Protein AF-A0A1A2RU12-F1 (afdb_monomer)

Nearest PDB structures (foldseek):
  1nlf-assembly1_A  TM=6.425E-01  e=1.674E-07  Escherichia coli
  8br2-assembly1_A  TM=5.115E-01  e=2.760E-08  Homo sapiens
  8ir1-assembly1_T  TM=3.524E-01  e=1.590E+00  Homo sapiens
  8ir3-assembly1_T  TM=3.524E-01  e=1.590E+00  Homo sapiens
  8i9r-assembly1_Cy  TM=1.983E-01  e=1.590E+00  Thermochaetoides thermophila DSM 1495

Secondary structure (DSSP, 8-state):
-PPPPHHHHTT--TT-EEEEEEEETTS--EEEEEEGGGHHHHHHHS-TTEEEEEESS-B-TT--TT--GGGB-B--EEEEEEEBSTTSB--HHHHHHHHHHHHHHHSS--SEEEE-SSEEEEEEEBSS-B-SSSS-HHHHHHHHHHHHHHHHHHHHHTT--------TT-EEEPTTSEE-SSS-EE-EEPP--PPPPB-HHHHHHHHHHTT----TTTTS-----SS-TTSSPPPPSS--HHHHHHHHHTTT---SSHHHHHHHHHHHHHHHHHTT-S-HHHHHHHHHHHHHHHHHHHHHSSSP-PPPTTHHHHHHHHHHHHHHHS-HHHHHHHTTT---------------PPPPPPHHHHTT-------GGGSPPP-PPPEEETTTEETTSEEEEEE-SSSSHHHHHHHHHHHHHT---BTTTTBPP-----EEEEESSS-IIIIIHHHHHHTT--GGGEEE--SSTTS-S---BTTTHHHHHT-SS--SEEEEETTTTTBPTT--TTSTTHHHHHHHHHHHHHHHH-PEEEEEEEPPS---SSHHHHS-TTHHHHHH-SEEEEEEE-TTS-EEEEEEEESSSPPPPPEEEEEEEEE-SPP-SS---EEEEEEEEEE-SS-HHHHHHHHHHHHHHHHHHSPPPPHHHHHHHHHHHTTSSEEHHHHHHHHHHTT--HHHHHHHHHHTTPEEEE-TTT--EEEE-TT------------------------------------------------------------PPP-PPP---------------PPPPPP-------S---------------------------------------------

Foldseek 3Di:
DDQPFVCVLLVADQQFWKKKWKAADVGDIWIAIDGPVCPVVVVVVDDQRIFIWIFSFTFDRPDPTLDFLQGGFFDSWQKFWQFCDVQAQPDVVLVVVLQVVLCVLLVKHFQWWKDQQGTIMGTATADAGGDDPVHHSLNSQLLLQLSLLSSQLSSCVSPGGGDSQSGNSGIGGGAPGWDPDPNIGHIHIDDDDHIDHDHSVSSQVSSVLLQSHGDPCSSPDLPAFPAALVRADDADPDAAPLLLVLLVVLLPDDDPDLLVVLLLSLLLLLLCRRVNRDHPVVSVVSLVSSVVSSQVCLCPPPPRDGHRNSNSSSSNVSSNRSSRSDDPVRSCVSSVVDDDDDDDDDDDDDDDDDDDDDPVVVVPDDDDDDDPVRDDDDDDWAAQAPLAFTWLFEEEEEEAPPLCPLLVVLLSQQCQQCQPADVQRRHDRDHGFAEEEFEDPDWVPPANVLSNVVSNHDCVRYHYDADDPRNHHTAAPPVCCVVLVPDPGQHQAYEYVQQVVNYDPPQQLLDLVSVCVSCVVVSVSSNSSRHGYYHYDYFDPDQDLFPCCSCPSVVSVLVPGQWYWYWDAFPVRWTWIFTPDHHPDDTDAIWTKDWDWDQQAPDDPVGHRTHIHIDTPGGPNHHPRVRSNVRSVVVVVVCVVPDDDDPLLVVVVVQCVVVVKAFDPVSCVVCVVVVHHPVNNVVSCVVQVWDWDADPPVRGIIIHGPPSPDDDDDDDDDDDDDDDDDDDDDDDDDYDDDDDDDDDDDDDDDDDDDDDDDDDDDDDDDDDDDDDDDDDDDDDDDDDDDDDDDDDDDDDDDDDDDDDDDDDDDDDDDDDDDDDDDDDDDDDDDDDDDDDDDDDDDDDDDDD

Mean predicted aligned error: 22.62 Å

Radius of gyration: 39.53 Å; Cα contacts (8 Å, |Δi|>4): 1267; chains: 1; bounding box: 133×93×98 Å

pLDDT: mean 74.57, std 24.67, range [22.75, 97.94]

Sequence (848 aa):
MSAPPLTEVLGYAPGEHISLNHQPNGGEFSSQIAPVADIGRRLAELPRNVNVWFGVNPIRANVTGRGGARDITRLAALYAEFDLKPGGCPNLTTVHAIIGALSELVGTAPSALIHSGHGIHAYWPIEDGHISDAFTITDAQALLRRFGRLVAAVAARHNANVDNVFDLARVLRVPGTVNHKNDPAPVQQLDIQPGAPLTVAEADERLNEAGIYQTDSDARDTTTIVAAPDSWPTPPEHTCSYTATMADGWATDTPRERHPWFLSSAIRLECARRYGCITPGDYQAARQRLEQRFHHLLKNGEPQRQAGACEIDDMWKEAINRAACKTSDAFKAELGAHEHHSAASTIDAPGQQPTPRTVAEQAGARPRIWQAGSLKSAAAPRWLAQKRIPQGQVSVLVGDEGIGKSLFWVWIIAHVTTGRPLPEFGIPARKPGVVLIVITEDAWETDVLPRLDAAGADLDNVRVLCEDADGSGAPIFPRDFDLIRGSEEPLSVIVVDAWLDTVAAGLEVRDTQQARQALHPWKEIAATTDAAVLLVAHTNRVASGSARDRIGATAALRQKARMLLLAQLDEDDKLTVGPEKANGVRTVTAAAFTTTGVQYFKPTDDHDGTVPVLTYTGDTGRTAKQIHEDVHAAQRQRSKAAEPDDEVSMWLRDAITATERCWAAPAYDEAEMRGWSTDKVKRAKKKLGVIARKDEVEGRWYWTLPGQGGAKGADSALYIAHPRSLAPFQVAENGGAGARTPSDLQGSGQVFGPTPSDLQGGESTPARMEEKIPSDLEGGEGSGEKISIEPAPPCRSANRLRPDGQLDMTAPEGDSKQCASGGCNAELPWRGDNESRFCPACLWAGAA

Structure (mmCIF, N/CA/C/O backbone):
data_AF-A0A1A2RU12-F1
#
_entry.id   AF-A0A1A2RU12-F1
#
loop_
_atom_site.group_PDB
_atom_site.id
_atom_site.type_symbol
_atom_site.label_atom_id
_atom_site.label_alt_id
_atom_site.label_comp_id
_atom_site.label_asym_id
_atom_site.label_entity_id
_atom_site.label_seq_id
_atom_site.pdbx_PDB_ins_code
_atom_site.Cartn_x
_atom_site.Cartn_y
_atom_site.Cartn_z
_atom_site.occupancy
_atom_site.B_iso_or_equiv
_atom_site.auth_seq_id
_atom_site.auth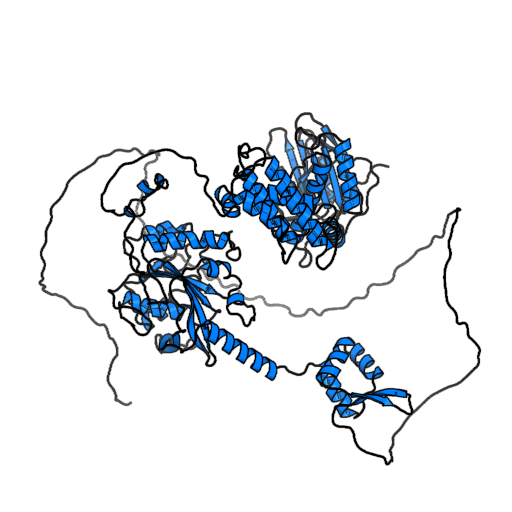_comp_id
_atom_site.auth_asym_id
_atom_site.auth_atom_id
_atom_site.pdbx_PDB_model_num
ATOM 1 N N . MET A 1 1 ? 39.653 -7.708 -34.169 1.00 43.78 1 MET A N 1
ATOM 2 C CA . MET A 1 1 ? 38.931 -8.987 -34.396 1.00 43.78 1 MET A CA 1
ATOM 3 C C . MET A 1 1 ? 37.449 -8.648 -34.475 1.00 43.78 1 MET A C 1
ATOM 5 O O . MET A 1 1 ? 37.111 -7.541 -34.085 1.00 43.78 1 MET A O 1
ATOM 9 N N . SER A 1 2 ? 36.571 -9.499 -35.009 1.00 57.72 2 SER A N 1
ATOM 10 C CA . SER A 1 2 ? 35.127 -9.232 -34.890 1.00 57.72 2 SER A CA 1
ATOM 11 C C . SER A 1 2 ? 34.713 -9.318 -33.421 1.00 57.72 2 SER A C 1
ATOM 13 O O . SER A 1 2 ? 35.163 -10.236 -32.734 1.00 57.72 2 SER A O 1
ATOM 15 N N . ALA A 1 3 ? 33.862 -8.403 -32.953 1.00 66.31 3 ALA A N 1
ATOM 16 C CA . ALA A 1 3 ? 33.272 -8.506 -31.622 1.00 66.31 3 ALA A CA 1
ATOM 17 C C . ALA A 1 3 ? 32.503 -9.842 -31.474 1.00 66.31 3 ALA A C 1
ATOM 19 O O . ALA A 1 3 ? 31.899 -10.294 -32.456 1.00 66.31 3 ALA A O 1
ATOM 20 N N . PRO A 1 4 ? 32.525 -10.485 -30.291 1.00 79.62 4 PRO A N 1
ATOM 21 C CA . PRO A 1 4 ? 31.789 -11.726 -30.056 1.00 79.62 4 PRO A CA 1
ATOM 22 C C . PRO A 1 4 ? 30.273 -11.502 -30.210 1.00 79.62 4 PRO A C 1
ATOM 24 O O . PRO A 1 4 ? 29.791 -10.404 -29.908 1.00 79.62 4 PRO A O 1
ATOM 27 N N . PRO A 1 5 ? 29.499 -12.504 -30.673 1.00 86.94 5 PRO A N 1
ATOM 28 C CA . PRO A 1 5 ? 28.052 -12.388 -30.821 1.00 86.94 5 PRO A CA 1
ATOM 29 C C . PRO A 1 5 ? 27.372 -11.920 -29.531 1.00 86.94 5 PRO A C 1
ATOM 31 O O . PRO A 1 5 ? 27.697 -12.390 -28.445 1.00 86.94 5 PRO A O 1
ATOM 34 N N . LEU A 1 6 ? 26.368 -11.047 -29.643 1.00 91.06 6 LEU A N 1
ATOM 35 C CA . LEU A 1 6 ? 25.652 -10.501 -28.482 1.00 91.06 6 LEU A CA 1
ATOM 36 C C . LEU A 1 6 ? 25.091 -11.582 -27.530 1.00 91.06 6 LEU A C 1
ATOM 38 O O . LEU A 1 6 ? 25.038 -11.360 -26.328 1.00 91.06 6 LEU A O 1
ATOM 42 N N . THR A 1 7 ? 24.727 -12.765 -28.033 1.00 91.25 7 THR A N 1
ATOM 43 C CA . THR A 1 7 ? 24.299 -13.906 -27.199 1.00 91.25 7 THR A CA 1
ATOM 44 C C . THR A 1 7 ? 25.418 -14.481 -26.324 1.00 91.25 7 THR A C 1
ATOM 46 O O . THR A 1 7 ? 25.148 -14.948 -25.225 1.00 91.25 7 THR A O 1
ATOM 49 N N . GLU A 1 8 ? 26.667 -14.440 -26.792 1.00 91.19 8 GLU A N 1
ATOM 50 C CA . GLU A 1 8 ? 27.853 -14.828 -26.018 1.00 91.19 8 GLU A CA 1
ATOM 51 C C . GLU A 1 8 ? 28.171 -13.755 -24.966 1.00 91.19 8 GLU A C 1
ATOM 53 O O . GLU A 1 8 ? 28.398 -14.079 -23.805 1.00 91.19 8 GLU A O 1
ATOM 58 N N . VAL A 1 9 ? 28.069 -12.470 -25.336 1.00 92.94 9 VAL A N 1
ATOM 59 C CA . VAL A 1 9 ? 28.269 -11.332 -24.416 1.00 92.94 9 VAL A CA 1
ATOM 60 C C . VAL A 1 9 ? 27.251 -11.312 -23.269 1.00 92.94 9 VAL A C 1
ATOM 62 O O . VAL A 1 9 ? 27.603 -10.969 -22.147 1.00 92.94 9 VAL A O 1
ATOM 65 N N . LEU A 1 10 ? 25.997 -11.697 -23.525 1.00 94.75 10 LEU A N 1
ATOM 66 C CA . LEU A 1 10 ? 24.943 -11.812 -22.503 1.00 94.75 10 LEU A CA 1
ATOM 67 C C . LEU A 1 10 ? 25.011 -13.133 -21.701 1.00 94.75 10 LEU A C 1
ATOM 69 O O . LEU A 1 10 ? 24.110 -13.438 -20.913 1.00 94.75 10 LEU A O 1
ATOM 73 N N . GLY A 1 11 ? 26.059 -13.938 -21.915 1.00 94.12 11 GLY A N 1
ATOM 74 C CA . GLY A 1 11 ? 26.273 -15.207 -21.224 1.00 94.12 11 GLY A CA 1
ATOM 75 C C . GLY A 1 11 ? 25.121 -16.192 -21.416 1.00 94.12 11 GLY A C 1
ATOM 76 O O . GLY A 1 11 ? 24.730 -16.860 -20.463 1.00 94.12 11 GLY A O 1
ATOM 77 N N . TYR A 1 12 ? 24.490 -16.232 -22.594 1.00 95.38 12 TYR A N 1
ATOM 78 C CA . TYR A 1 12 ? 23.366 -17.137 -22.844 1.00 95.38 12 TYR A CA 1
ATOM 79 C C . TYR A 1 12 ? 23.834 -18.593 -22.969 1.00 95.38 12 TYR A C 1
ATOM 81 O O . TYR A 1 12 ? 24.668 -18.921 -23.817 1.00 95.38 12 TYR A O 1
ATOM 89 N N . ALA A 1 13 ? 23.234 -19.497 -22.196 1.00 91.69 13 ALA A N 1
ATOM 90 C CA . ALA A 1 13 ? 23.455 -20.929 -22.367 1.00 91.69 13 ALA A CA 1
ATOM 91 C C . ALA A 1 13 ? 22.707 -21.445 -23.619 1.00 91.69 13 ALA A C 1
ATOM 93 O O . ALA A 1 13 ? 21.573 -21.030 -23.862 1.00 91.69 13 ALA A O 1
ATOM 94 N N . PRO A 1 14 ? 23.248 -22.406 -24.399 1.00 87.38 14 PRO A N 1
ATOM 95 C CA . PRO A 1 14 ? 22.614 -22.871 -25.643 1.00 87.38 14 PRO A CA 1
ATOM 96 C C . PRO A 1 14 ? 21.178 -23.411 -25.500 1.00 87.38 14 PRO A C 1
ATOM 98 O O . PRO A 1 14 ? 20.418 -23.379 -26.469 1.00 87.38 14 PRO A O 1
ATOM 101 N N . GLY A 1 15 ? 20.823 -23.912 -24.308 1.00 89.38 15 GLY A N 1
ATOM 102 C CA . GLY A 1 15 ? 19.489 -24.413 -23.958 1.00 89.38 15 GLY A CA 1
ATOM 103 C C . GLY A 1 15 ? 18.553 -23.388 -23.300 1.00 89.38 15 GLY A C 1
ATOM 104 O O . GLY A 1 15 ? 17.371 -23.687 -23.118 1.00 89.38 15 GLY A O 1
ATOM 105 N N . GLU A 1 16 ? 19.029 -22.185 -22.959 1.00 95.69 16 GLU A N 1
ATOM 106 C CA . GLU A 1 16 ? 18.125 -21.079 -22.623 1.00 95.69 16 GLU A CA 1
ATOM 107 C C . GLU A 1 16 ? 17.286 -20.714 -23.851 1.00 95.69 16 GLU A C 1
ATOM 109 O O . GLU A 1 16 ? 17.688 -20.937 -24.995 1.00 95.69 16 GLU A O 1
ATOM 114 N N . HIS A 1 17 ? 16.090 -20.180 -23.617 1.00 96.56 17 HIS A N 1
ATOM 115 C CA . HIS A 1 17 ? 15.189 -19.737 -24.675 1.00 96.56 17 HIS A CA 1
ATOM 116 C C . HIS A 1 17 ? 14.977 -18.227 -24.572 1.00 96.56 17 HIS A C 1
ATOM 118 O O . HIS A 1 17 ? 14.997 -17.667 -23.479 1.00 96.56 17 HIS A O 1
ATOM 124 N N . ILE A 1 18 ? 14.749 -17.572 -25.707 1.00 95.50 18 ILE A N 1
ATOM 125 C CA . ILE A 1 18 ? 14.409 -16.145 -25.800 1.00 95.50 18 ILE A CA 1
ATOM 126 C C . ILE A 1 18 ? 13.231 -15.955 -26.758 1.00 95.50 18 ILE A C 1
ATOM 128 O O . ILE A 1 18 ? 12.984 -16.798 -27.624 1.00 95.50 18 ILE A O 1
ATOM 132 N N . SER A 1 19 ? 12.510 -14.836 -26.641 1.00 95.12 19 SER A N 1
ATOM 133 C CA . SER A 1 19 ? 11.547 -14.449 -27.676 1.00 95.12 19 SER A CA 1
ATOM 134 C C . SER A 1 19 ? 12.282 -13.826 -28.867 1.00 95.12 19 SER A C 1
ATOM 136 O O . SER A 1 19 ? 12.994 -12.833 -28.726 1.00 95.12 19 SER A O 1
ATOM 138 N N . LEU A 1 20 ? 12.107 -14.401 -30.054 1.00 94.69 20 LEU A N 1
ATOM 139 C CA . LEU A 1 20 ? 12.488 -13.811 -31.333 1.00 94.69 20 LEU A CA 1
ATOM 140 C C . LEU A 1 20 ? 11.232 -13.204 -31.965 1.00 94.69 20 LEU A C 1
ATOM 142 O O . LEU A 1 20 ? 10.210 -13.871 -32.120 1.00 94.69 20 LEU A O 1
ATOM 146 N N . ASN A 1 21 ? 11.294 -11.919 -32.296 1.00 95.00 21 ASN A N 1
ATOM 147 C CA . ASN A 1 21 ? 10.135 -11.116 -32.665 1.00 95.00 21 ASN A CA 1
ATOM 148 C C . ASN A 1 21 ? 10.399 -10.405 -33.994 1.00 95.00 21 ASN A C 1
ATOM 150 O O . ASN A 1 21 ? 11.507 -9.916 -34.224 1.00 95.00 21 ASN A O 1
ATOM 154 N N . HIS A 1 22 ? 9.396 -10.314 -34.864 1.00 94.31 22 HIS A N 1
ATOM 155 C CA . HIS A 1 22 ? 9.536 -9.646 -36.154 1.00 94.31 22 HIS A CA 1
ATOM 156 C C . HIS A 1 22 ? 8.240 -8.984 -36.634 1.00 94.31 22 HIS A C 1
ATOM 158 O O . HIS A 1 22 ? 7.144 -9.377 -36.247 1.00 94.31 22 HIS A O 1
ATOM 164 N N . GLN A 1 23 ? 8.371 -7.967 -37.488 1.00 93.94 23 GLN A N 1
ATOM 165 C CA . GLN A 1 23 ? 7.237 -7.218 -38.035 1.00 93.94 23 GLN A CA 1
ATOM 166 C C . GLN A 1 23 ? 7.549 -6.709 -39.457 1.00 93.94 23 GLN A C 1
ATOM 168 O O . GLN A 1 23 ? 8.464 -5.889 -39.617 1.00 93.94 23 GLN A O 1
ATOM 173 N N . PRO A 1 24 ? 6.820 -7.151 -40.500 1.00 89.75 24 PRO A N 1
ATOM 174 C CA . PRO A 1 24 ? 6.873 -6.537 -41.830 1.00 89.75 24 PRO A CA 1
ATOM 175 C C . PRO A 1 24 ? 6.483 -5.055 -41.774 1.00 89.75 24 PRO A C 1
ATOM 177 O O . PRO A 1 24 ? 5.712 -4.653 -40.904 1.00 89.75 24 PRO A O 1
ATOM 180 N N . ASN A 1 25 ? 6.970 -4.223 -42.698 1.00 82.25 25 ASN A N 1
ATOM 181 C CA . ASN A 1 25 ? 6.569 -2.811 -42.717 1.00 82.25 25 ASN A CA 1
ATOM 182 C C . ASN A 1 25 ? 5.043 -2.674 -42.926 1.00 82.25 25 ASN A C 1
ATOM 184 O O . ASN A 1 25 ? 4.513 -3.169 -43.919 1.00 82.25 25 ASN A O 1
ATOM 188 N N . GLY A 1 26 ? 4.345 -2.050 -41.971 1.00 73.31 26 GLY A N 1
ATOM 189 C CA . GLY A 1 26 ? 2.878 -1.964 -41.932 1.00 73.31 26 GLY A CA 1
ATOM 190 C C . GLY A 1 26 ? 2.135 -3.270 -41.597 1.00 73.31 26 GLY A C 1
ATOM 191 O O . GLY A 1 26 ? 0.910 -3.285 -41.659 1.00 73.31 26 GLY A O 1
ATOM 192 N N . GLY A 1 27 ? 2.843 -4.356 -41.265 1.00 83.38 27 GLY A N 1
ATOM 193 C CA . GLY A 1 27 ? 2.261 -5.663 -40.939 1.00 83.38 27 GLY A CA 1
ATOM 194 C C . GLY A 1 27 ? 2.075 -5.915 -39.439 1.00 83.38 27 GLY A C 1
ATOM 195 O O . GLY A 1 27 ? 2.482 -5.117 -38.591 1.00 83.38 27 GLY A O 1
ATOM 196 N N . GLU A 1 28 ? 1.483 -7.062 -39.108 1.00 87.50 28 GLU A N 1
ATOM 197 C CA . GLU A 1 28 ? 1.316 -7.520 -37.724 1.00 87.50 28 GLU A CA 1
ATOM 198 C C . GLU A 1 28 ? 2.657 -7.890 -37.068 1.00 87.50 28 GLU A C 1
ATOM 200 O O . GLU A 1 28 ? 3.601 -8.337 -37.727 1.00 87.50 28 GLU A O 1
ATOM 205 N N . PHE A 1 29 ? 2.741 -7.689 -35.751 1.00 90.44 29 PHE A N 1
ATOM 206 C CA . PHE A 1 29 ? 3.902 -8.048 -34.939 1.00 90.44 29 PHE A CA 1
ATOM 207 C C . PHE A 1 29 ? 3.813 -9.523 -34.533 1.00 90.44 29 PHE A C 1
ATOM 209 O O . PHE A 1 29 ? 2.857 -9.935 -33.878 1.00 90.44 29 PHE A O 1
ATOM 216 N N . SER A 1 30 ? 4.815 -10.313 -34.913 1.00 91.62 30 SER A N 1
ATOM 217 C CA . SER A 1 30 ? 4.882 -11.754 -34.674 1.00 91.62 30 SER A CA 1
ATOM 218 C C . SER A 1 30 ? 5.993 -12.102 -33.683 1.00 91.62 30 SER A C 1
ATOM 220 O O . SER A 1 30 ? 7.073 -11.506 -33.706 1.00 91.62 30 SER A O 1
ATOM 222 N N . SER A 1 31 ? 5.741 -13.097 -32.834 1.00 93.06 31 SER A N 1
ATOM 223 C CA . SER A 1 31 ? 6.642 -13.540 -31.768 1.00 93.06 31 SER A CA 1
ATOM 224 C C . SER A 1 31 ? 6.734 -15.059 -31.729 1.00 93.06 31 SER A C 1
ATOM 226 O O . SER A 1 31 ? 5.718 -15.750 -31.800 1.00 93.06 31 SER A O 1
ATOM 228 N N . GLN A 1 32 ? 7.946 -15.575 -31.551 1.00 91.81 32 GLN A N 1
ATOM 229 C CA . GLN A 1 32 ? 8.221 -16.994 -31.372 1.00 91.81 32 GLN A CA 1
ATOM 230 C C . GLN A 1 32 ? 9.257 -17.182 -30.262 1.00 91.81 32 GLN A C 1
ATOM 232 O O . GLN A 1 32 ? 10.298 -16.531 -30.271 1.00 91.81 32 GLN A O 1
ATOM 237 N N . ILE A 1 33 ? 9.004 -18.104 -29.334 1.00 94.88 33 ILE A N 1
ATOM 238 C CA . ILE A 1 33 ? 10.018 -18.546 -28.373 1.00 94.88 33 ILE A CA 1
ATOM 239 C C . ILE A 1 33 ? 10.941 -19.557 -29.063 1.00 94.88 33 ILE A C 1
ATOM 241 O O . ILE A 1 33 ? 10.471 -20.468 -29.749 1.00 94.88 33 ILE A O 1
ATOM 245 N N . ALA A 1 34 ? 12.252 -19.381 -28.915 1.00 91.69 34 ALA A N 1
ATOM 246 C CA . ALA A 1 34 ? 13.263 -20.219 -29.550 1.00 91.69 34 ALA A CA 1
ATOM 247 C C . ALA A 1 34 ? 14.463 -20.451 -28.616 1.00 91.69 34 ALA A C 1
ATOM 249 O O . ALA A 1 34 ? 14.840 -19.523 -27.895 1.00 91.69 34 ALA A O 1
ATOM 250 N N . PRO A 1 35 ? 15.089 -21.645 -28.637 1.00 94.62 35 PRO A N 1
ATOM 251 C CA . PRO A 1 35 ? 16.343 -21.877 -27.931 1.00 94.62 35 PRO A CA 1
ATOM 252 C C . PRO A 1 35 ? 17.456 -21.028 -28.551 1.00 94.62 35 PRO A C 1
ATOM 254 O O . PRO A 1 35 ? 17.495 -20.835 -29.769 1.00 94.62 35 PRO A O 1
ATOM 257 N N . VAL A 1 36 ? 18.387 -20.547 -27.728 1.00 93.25 36 VAL A N 1
ATOM 258 C CA . VAL A 1 36 ? 19.474 -19.647 -28.149 1.00 93.25 36 VAL A CA 1
ATOM 259 C C . VAL A 1 36 ? 20.316 -20.255 -29.278 1.00 93.25 36 VAL A C 1
ATOM 261 O O . VAL A 1 36 ? 20.666 -19.548 -30.224 1.00 93.25 36 VAL A O 1
ATOM 264 N N . ALA A 1 37 ? 20.554 -21.571 -29.244 1.00 92.12 37 ALA A N 1
ATOM 265 C CA . ALA A 1 37 ? 21.263 -22.300 -30.298 1.00 92.12 37 ALA A CA 1
ATOM 266 C C . ALA A 1 37 ? 20.629 -22.170 -31.704 1.00 92.12 37 ALA A C 1
ATOM 268 O O . ALA A 1 37 ? 21.348 -22.184 -32.702 1.00 92.12 37 ALA A O 1
ATOM 269 N N . ASP A 1 38 ? 19.305 -22.001 -31.805 1.00 91.50 38 ASP A N 1
ATOM 270 C CA . ASP A 1 38 ? 18.608 -21.877 -33.092 1.00 91.50 38 ASP A CA 1
ATOM 271 C C . ASP A 1 38 ? 18.614 -20.447 -33.659 1.00 91.50 38 ASP A C 1
ATOM 273 O O . ASP A 1 38 ? 18.272 -20.253 -34.828 1.00 91.50 38 ASP A O 1
ATOM 277 N N . ILE A 1 39 ? 18.932 -19.425 -32.858 1.00 89.06 39 ILE A N 1
ATOM 278 C CA . ILE A 1 39 ? 18.637 -18.023 -33.205 1.00 89.06 39 ILE A CA 1
ATOM 279 C C . ILE A 1 39 ? 19.328 -17.599 -34.504 1.00 89.06 39 ILE A C 1
ATOM 281 O O . ILE A 1 39 ? 18.679 -17.020 -35.374 1.00 89.06 39 ILE A O 1
ATOM 285 N N . GLY A 1 40 ? 20.599 -17.964 -34.700 1.00 87.38 40 GLY A N 1
ATOM 286 C CA . GLY A 1 40 ? 21.325 -17.679 -35.945 1.00 87.38 40 GLY A CA 1
ATOM 287 C C . GLY A 1 40 ? 20.683 -18.312 -37.187 1.00 87.38 40 GLY A C 1
ATOM 288 O O . GLY A 1 40 ? 20.650 -17.691 -38.249 1.00 87.38 40 GLY A O 1
ATOM 289 N N . ARG A 1 41 ? 20.102 -19.512 -37.049 1.00 90.75 41 ARG A N 1
ATOM 290 C CA . ARG A 1 41 ? 19.352 -20.180 -38.121 1.00 90.75 41 ARG A CA 1
ATOM 291 C C . ARG A 1 41 ? 18.022 -19.472 -38.384 1.00 90.75 41 ARG A C 1
ATOM 293 O O . ARG A 1 41 ? 17.733 -19.140 -39.529 1.00 90.75 41 ARG A O 1
ATOM 300 N N . ARG A 1 42 ? 17.231 -19.206 -37.341 1.00 89.75 42 ARG A N 1
ATOM 301 C CA . ARG A 1 42 ? 15.904 -18.573 -37.467 1.00 89.75 42 ARG A CA 1
ATOM 302 C C . ARG A 1 42 ? 16.000 -17.161 -38.051 1.00 89.75 42 ARG A C 1
ATOM 304 O O . ARG A 1 42 ? 15.175 -16.786 -38.873 1.00 89.75 42 ARG A O 1
ATOM 311 N N . LEU A 1 43 ? 17.051 -16.409 -37.715 1.00 90.31 43 LEU A N 1
ATOM 312 C CA . LEU A 1 43 ? 17.356 -15.112 -38.334 1.00 90.31 43 LEU A CA 1
ATOM 313 C C . LEU A 1 43 ? 17.640 -15.214 -39.843 1.00 90.31 43 LEU A C 1
ATOM 315 O O . LEU A 1 43 ? 17.281 -14.303 -40.583 1.00 90.31 43 LEU A O 1
ATOM 319 N N . ALA A 1 44 ? 18.249 -16.309 -40.309 1.00 89.56 44 ALA A N 1
ATOM 320 C CA . ALA A 1 44 ? 18.487 -16.557 -41.733 1.00 89.56 44 ALA A CA 1
ATOM 321 C C . ALA A 1 44 ? 17.229 -17.035 -42.490 1.00 89.56 44 ALA A C 1
ATOM 323 O O . ALA A 1 44 ? 17.159 -16.883 -43.709 1.00 89.56 44 ALA A O 1
ATOM 324 N N . GLU A 1 45 ? 16.238 -17.584 -41.779 1.00 91.06 45 GLU A N 1
ATOM 325 C CA . GLU A 1 45 ? 14.930 -17.987 -42.317 1.00 91.06 45 GLU A CA 1
ATOM 326 C C . GLU A 1 45 ? 13.929 -16.806 -42.413 1.00 91.06 45 GLU A C 1
ATOM 328 O O . GLU A 1 45 ? 12.919 -16.916 -43.109 1.00 91.06 45 GLU A O 1
ATOM 333 N N . LEU A 1 46 ? 14.202 -15.657 -41.771 1.00 89.31 46 LEU A N 1
ATOM 334 C CA . LEU A 1 46 ? 13.333 -14.468 -41.804 1.00 89.31 46 LEU A CA 1
ATOM 335 C C . LEU A 1 46 ? 13.458 -13.638 -43.108 1.00 89.31 46 LEU A C 1
ATOM 337 O O . LEU A 1 46 ? 14.558 -13.470 -43.645 1.00 89.31 46 LEU A O 1
ATOM 341 N N . PRO A 1 47 ? 12.363 -13.017 -43.607 1.00 86.25 47 PRO A N 1
ATOM 342 C CA . PRO A 1 47 ? 12.420 -12.137 -44.777 1.00 86.25 47 PRO A CA 1
ATOM 343 C C . PRO A 1 47 ? 13.196 -10.839 -44.498 1.00 86.25 47 PRO A C 1
ATOM 345 O O . PRO A 1 47 ? 12.984 -10.174 -43.489 1.00 86.25 47 PRO A O 1
ATOM 348 N N . ARG A 1 48 ? 14.052 -10.399 -45.431 1.00 80.94 48 ARG A N 1
ATOM 349 C CA . ARG A 1 48 ? 14.938 -9.224 -45.238 1.00 80.94 48 ARG A CA 1
ATOM 350 C C . ARG A 1 48 ? 14.216 -7.872 -45.076 1.00 80.94 48 ARG A C 1
ATOM 352 O O . ARG A 1 48 ? 14.839 -6.890 -44.675 1.00 80.94 48 ARG A O 1
ATOM 359 N N . ASN A 1 49 ? 12.927 -7.804 -45.401 1.00 87.25 49 ASN A N 1
ATOM 360 C CA . ASN A 1 49 ? 12.077 -6.611 -45.332 1.00 87.25 49 ASN A CA 1
ATOM 361 C C . ASN A 1 49 ? 11.226 -6.524 -44.046 1.00 87.25 49 ASN A C 1
ATOM 363 O O . ASN A 1 49 ? 10.240 -5.785 -44.017 1.00 87.25 49 ASN A O 1
ATOM 367 N N . VAL A 1 50 ? 11.581 -7.274 -42.996 1.00 92.69 50 VAL A N 1
ATOM 368 C CA . VAL A 1 50 ? 10.961 -7.162 -41.666 1.00 92.69 50 VAL A CA 1
ATOM 369 C C . VAL A 1 50 ? 11.888 -6.455 -40.679 1.00 92.69 50 VAL A C 1
ATOM 371 O O . VAL A 1 50 ? 13.110 -6.576 -40.738 1.00 92.69 50 VAL A O 1
ATOM 374 N N . ASN A 1 51 ? 11.292 -5.732 -39.736 1.00 93.94 51 ASN A N 1
ATOM 375 C CA . ASN A 1 51 ? 11.947 -5.343 -38.493 1.00 93.94 51 ASN A CA 1
ATOM 376 C C . ASN A 1 51 ? 12.141 -6.585 -37.612 1.00 93.94 51 ASN A C 1
ATOM 378 O O . ASN A 1 51 ? 11.240 -7.420 -37.565 1.00 93.94 51 ASN A O 1
ATOM 382 N N . VAL A 1 52 ? 13.263 -6.684 -36.890 1.00 95.12 52 VAL A N 1
ATOM 383 C CA . VAL A 1 52 ? 13.558 -7.809 -35.980 1.00 95.12 52 VAL A CA 1
ATOM 384 C C . VAL A 1 52 ? 13.985 -7.309 -34.594 1.00 95.12 52 VAL A C 1
ATOM 386 O O . VAL A 1 52 ? 14.733 -6.331 -34.480 1.00 95.12 52 VAL A O 1
ATOM 389 N N . TRP A 1 53 ? 13.538 -8.012 -33.550 1.00 95.75 53 TRP A N 1
ATOM 390 C CA . TRP A 1 53 ? 13.926 -7.820 -32.152 1.00 95.75 53 TRP A CA 1
ATOM 391 C C . TRP A 1 53 ? 14.090 -9.164 -31.421 1.00 95.75 53 TRP A C 1
ATOM 393 O O . TRP A 1 53 ? 13.438 -10.147 -31.772 1.00 95.75 53 TRP A O 1
ATOM 403 N N . PHE A 1 54 ? 14.886 -9.196 -30.355 1.00 94.81 54 PHE A N 1
ATOM 404 C CA . PHE A 1 54 ? 14.993 -10.326 -29.424 1.00 94.81 54 PHE A CA 1
ATOM 405 C C . PHE A 1 54 ? 14.701 -9.881 -27.986 1.00 94.81 54 PHE A C 1
ATOM 407 O O . PHE A 1 54 ? 14.979 -8.735 -27.637 1.00 94.81 54 PHE A O 1
ATOM 414 N N . GLY A 1 55 ? 14.150 -10.769 -27.157 1.00 95.00 55 GLY A N 1
ATOM 415 C CA . GLY A 1 55 ? 14.028 -10.558 -25.713 1.00 95.00 55 GLY A CA 1
ATOM 416 C C . GLY A 1 55 ? 15.399 -10.582 -25.036 1.00 95.00 55 GLY A C 1
ATOM 417 O O . GLY A 1 55 ? 16.161 -11.526 -25.242 1.00 95.00 55 GLY A O 1
ATOM 418 N N . VAL A 1 56 ? 15.713 -9.553 -24.242 1.00 95.62 56 VAL A N 1
ATOM 419 C CA . VAL A 1 56 ? 17.037 -9.394 -23.593 1.00 95.62 56 VAL A CA 1
ATOM 420 C C . VAL A 1 56 ? 17.248 -10.371 -22.433 1.00 95.62 56 VAL A C 1
ATOM 422 O O . VAL A 1 56 ? 18.376 -10.659 -22.052 1.00 95.62 56 VAL A O 1
ATOM 425 N N . ASN A 1 57 ? 16.156 -10.880 -21.868 1.00 97.31 57 ASN A N 1
ATOM 426 C CA . ASN A 1 57 ? 16.164 -11.782 -20.728 1.00 97.31 57 ASN A CA 1
ATOM 427 C C . ASN A 1 57 ? 15.638 -13.169 -21.149 1.00 97.31 57 ASN A C 1
ATOM 429 O O . ASN A 1 57 ? 14.583 -13.237 -21.793 1.00 97.31 57 ASN A O 1
ATOM 433 N N . PRO A 1 58 ? 16.337 -14.266 -20.798 1.00 97.00 58 PRO A N 1
ATOM 434 C CA . PRO A 1 58 ? 15.869 -15.632 -21.004 1.00 97.00 58 PRO A CA 1
ATOM 435 C C . PRO A 1 58 ? 14.479 -15.905 -20.418 1.00 97.00 58 PRO A C 1
ATOM 437 O O . PRO A 1 58 ? 14.103 -15.371 -19.372 1.00 97.00 58 PRO A O 1
ATOM 440 N N . ILE A 1 59 ? 13.711 -16.748 -21.106 1.00 95.81 59 ILE A N 1
ATOM 441 C CA . ILE A 1 59 ? 12.283 -16.989 -20.876 1.00 95.81 59 ILE A CA 1
ATOM 442 C C . ILE A 1 59 ? 11.962 -18.490 -20.900 1.00 95.81 59 ILE A C 1
ATOM 444 O O . ILE A 1 59 ? 12.668 -19.279 -21.529 1.00 95.81 59 ILE A O 1
ATOM 448 N N . ARG A 1 60 ? 10.880 -18.914 -20.233 1.00 94.56 60 ARG A N 1
ATOM 449 C CA . ARG A 1 60 ? 10.436 -20.321 -20.269 1.00 94.56 60 ARG A CA 1
ATOM 450 C C . ARG A 1 60 ? 10.044 -20.743 -21.694 1.00 94.56 60 ARG A C 1
ATOM 452 O O . ARG A 1 60 ? 9.352 -20.015 -22.398 1.00 94.56 60 ARG A O 1
ATOM 459 N N . ALA A 1 61 ? 10.430 -21.957 -22.090 1.00 92.00 61 ALA A N 1
ATOM 460 C CA . ALA A 1 61 ? 10.225 -22.476 -23.447 1.00 92.00 61 ALA A CA 1
ATOM 461 C C . ALA A 1 61 ? 8.744 -22.571 -23.875 1.00 92.00 61 ALA A C 1
ATOM 463 O O . ALA A 1 61 ? 8.412 -22.300 -25.026 1.00 92.00 61 ALA A O 1
ATOM 464 N N . ASN A 1 62 ? 7.846 -22.919 -22.946 1.00 87.62 62 ASN A N 1
ATOM 465 C CA . ASN A 1 62 ? 6.432 -23.220 -23.224 1.00 87.62 62 ASN A CA 1
ATOM 466 C C . ASN A 1 62 ? 5.518 -21.973 -23.212 1.00 87.62 62 ASN A C 1
ATOM 468 O O . ASN A 1 62 ? 4.352 -22.059 -22.828 1.00 87.62 62 ASN A O 1
ATOM 472 N N . VAL A 1 63 ? 6.048 -20.801 -23.569 1.00 88.31 63 VAL A N 1
ATOM 473 C CA . VAL A 1 63 ? 5.341 -19.512 -23.489 1.00 88.31 63 VAL A CA 1
ATOM 474 C C . VAL A 1 63 ? 4.767 -19.129 -24.855 1.00 88.31 63 VAL A C 1
ATOM 476 O O . VAL A 1 63 ? 5.404 -19.314 -25.889 1.00 88.31 63 VAL A O 1
ATOM 479 N N . THR A 1 64 ? 3.546 -18.593 -24.874 1.00 82.50 64 THR A N 1
ATOM 480 C CA . THR A 1 64 ? 2.869 -18.153 -26.101 1.00 82.50 64 THR A CA 1
ATOM 481 C C . THR A 1 64 ? 3.133 -16.672 -26.395 1.00 82.50 64 THR A C 1
ATOM 483 O O . THR A 1 64 ? 3.138 -15.822 -25.503 1.00 82.50 64 THR A O 1
ATOM 486 N N . GLY A 1 65 ? 3.349 -16.340 -27.672 1.00 86.25 65 GLY A N 1
ATOM 487 C CA . GLY A 1 65 ? 3.664 -14.974 -28.104 1.00 86.25 65 GLY A CA 1
ATOM 488 C C . GLY A 1 65 ? 5.044 -14.495 -27.628 1.00 86.25 65 GLY A C 1
ATOM 489 O O . GLY A 1 65 ? 6.016 -15.245 -27.666 1.00 86.25 65 GLY A O 1
ATOM 490 N N . ARG A 1 66 ? 5.142 -13.221 -27.218 1.00 84.50 66 ARG A N 1
ATOM 491 C CA . ARG A 1 66 ? 6.381 -12.605 -26.689 1.00 84.50 66 ARG A CA 1
ATOM 492 C C . ARG A 1 66 ? 6.705 -13.044 -25.254 1.00 84.50 66 ARG A C 1
ATOM 494 O O . ARG A 1 66 ? 7.875 -13.017 -24.877 1.00 84.50 66 ARG A O 1
ATOM 501 N N . GLY A 1 67 ? 5.679 -13.415 -24.482 1.00 84.75 67 GLY A N 1
ATOM 502 C CA . GLY A 1 67 ? 5.738 -13.563 -23.025 1.00 84.75 67 GLY A CA 1
ATOM 503 C C . GLY A 1 67 ? 5.835 -12.233 -22.262 1.00 84.75 67 GLY A C 1
ATOM 504 O O . GLY A 1 67 ? 5.999 -11.168 -22.860 1.00 84.75 67 GLY A O 1
ATOM 505 N N . GLY A 1 68 ? 5.698 -12.296 -20.935 1.00 85.44 68 GLY A N 1
ATOM 506 C CA . GLY A 1 68 ? 5.779 -11.151 -20.021 1.00 85.44 68 GLY A CA 1
ATOM 507 C C . GLY A 1 68 ? 6.762 -11.363 -18.863 1.00 85.44 68 GLY A C 1
ATOM 508 O O . GLY A 1 68 ? 7.416 -12.396 -18.763 1.00 85.44 68 GLY A O 1
ATOM 509 N N . ALA A 1 69 ? 6.857 -10.389 -17.951 1.00 85.75 69 ALA A N 1
ATOM 510 C CA . ALA A 1 69 ? 7.844 -10.392 -16.859 1.00 85.75 69 ALA A CA 1
ATOM 511 C C . ALA A 1 69 ? 7.807 -11.665 -15.985 1.00 85.75 69 ALA A C 1
ATOM 513 O O . ALA A 1 69 ? 8.852 -12.189 -15.615 1.00 85.75 69 ALA A O 1
ATOM 514 N N . ARG A 1 70 ? 6.610 -12.212 -15.719 1.00 84.94 70 ARG A N 1
ATOM 515 C CA . ARG A 1 70 ? 6.418 -13.462 -14.953 1.00 84.94 70 ARG A CA 1
ATOM 516 C C . ARG A 1 70 ? 7.038 -14.703 -15.612 1.00 84.94 70 ARG A C 1
ATOM 518 O O . ARG A 1 70 ? 7.217 -15.723 -14.950 1.00 84.94 70 ARG A O 1
ATOM 525 N N . ASP A 1 71 ? 7.279 -14.646 -16.922 1.00 91.56 71 ASP A N 1
ATOM 526 C CA . ASP A 1 71 ? 7.695 -15.775 -17.756 1.00 91.56 71 ASP A CA 1
ATOM 527 C C . ASP A 1 71 ? 9.231 -15.880 -17.878 1.00 91.56 71 ASP A C 1
ATOM 529 O O . ASP A 1 71 ? 9.745 -16.895 -18.356 1.00 91.56 71 ASP A O 1
ATOM 533 N N . ILE A 1 72 ? 9.948 -14.846 -17.420 1.00 95.50 72 ILE A N 1
ATOM 534 C CA . ILE A 1 72 ? 11.411 -14.725 -17.412 1.00 95.50 72 ILE A CA 1
ATOM 535 C C . ILE A 1 72 ? 12.055 -15.719 -16.432 1.00 95.50 72 ILE A C 1
ATOM 537 O O . ILE A 1 72 ? 11.527 -15.988 -15.352 1.00 95.50 72 ILE A O 1
ATOM 541 N N . THR A 1 73 ? 13.213 -16.262 -16.818 1.00 96.38 73 THR A N 1
ATOM 542 C CA . THR A 1 73 ? 14.009 -17.226 -16.033 1.00 96.38 73 THR A CA 1
ATOM 543 C C . THR A 1 73 ? 15.343 -16.670 -15.538 1.00 96.38 73 THR A C 1
ATOM 545 O O . THR A 1 73 ? 15.913 -17.226 -14.600 1.00 96.38 73 THR A O 1
ATOM 548 N N . ARG A 1 74 ? 15.848 -15.583 -16.134 1.00 96.62 74 ARG A N 1
ATOM 549 C CA . ARG A 1 74 ? 17.078 -14.893 -15.715 1.00 96.62 74 ARG A CA 1
ATOM 550 C C . ARG A 1 74 ? 17.044 -13.420 -16.123 1.00 96.62 74 ARG A C 1
ATOM 552 O O . ARG A 1 74 ? 16.655 -13.112 -17.246 1.00 96.62 74 ARG A O 1
ATOM 559 N N . LEU A 1 75 ? 17.493 -12.526 -15.242 1.00 97.75 75 LEU A N 1
ATOM 560 C CA . LEU A 1 75 ? 17.954 -11.192 -15.630 1.00 97.75 75 LEU A CA 1
ATOM 561 C C . LEU A 1 75 ? 19.363 -11.353 -16.213 1.00 97.75 75 LEU A C 1
ATOM 563 O O . LEU A 1 75 ? 20.288 -11.669 -15.473 1.00 97.75 75 LEU A O 1
ATOM 567 N N . ALA A 1 76 ? 19.521 -11.201 -17.528 1.00 97.62 76 ALA A N 1
ATOM 568 C CA . ALA A 1 76 ? 20.801 -11.442 -18.204 1.00 97.62 76 ALA A CA 1
ATOM 569 C C . ALA A 1 76 ? 21.635 -10.170 -18.414 1.00 97.62 76 ALA A C 1
ATOM 571 O O . ALA A 1 76 ? 22.843 -10.260 -18.622 1.00 97.62 76 ALA A O 1
ATOM 572 N N . ALA A 1 77 ? 21.016 -8.988 -18.354 1.00 97.44 77 ALA A N 1
ATOM 573 C CA . ALA A 1 77 ? 21.716 -7.707 -18.371 1.00 97.44 77 ALA A CA 1
ATOM 574 C C . ALA A 1 77 ? 20.870 -6.574 -17.780 1.00 97.44 77 ALA A C 1
ATOM 576 O O . ALA A 1 77 ? 19.642 -6.568 -17.894 1.00 97.44 77 ALA A O 1
ATOM 577 N N . LEU A 1 78 ? 21.553 -5.556 -17.262 1.00 97.12 78 LEU A N 1
ATOM 578 C CA . LEU A 1 78 ? 21.038 -4.190 -17.225 1.00 97.12 78 LEU A CA 1
ATOM 579 C C . LEU A 1 78 ? 21.270 -3.554 -18.603 1.00 97.12 78 LEU A C 1
ATOM 581 O O . LEU A 1 78 ? 22.325 -3.738 -19.212 1.00 97.12 78 LEU A O 1
ATOM 585 N N . TYR A 1 79 ? 20.293 -2.816 -19.124 1.00 95.94 79 TYR A N 1
ATOM 586 C CA . TYR A 1 79 ? 20.362 -2.250 -20.475 1.00 95.94 79 TYR A CA 1
ATOM 587 C C . TYR A 1 79 ? 19.704 -0.878 -20.568 1.00 95.94 79 TYR A C 1
ATOM 589 O O . TYR A 1 79 ? 18.817 -0.554 -19.785 1.00 95.94 79 TYR A O 1
ATOM 597 N N . ALA A 1 80 ? 20.132 -0.076 -21.543 1.00 94.44 80 ALA A N 1
ATOM 598 C CA . ALA A 1 80 ? 19.612 1.267 -21.789 1.00 94.44 80 ALA A CA 1
ATOM 599 C C . ALA A 1 80 ? 19.448 1.548 -23.291 1.00 94.44 80 ALA A C 1
ATOM 601 O O . ALA A 1 80 ? 20.320 1.192 -24.084 1.00 94.44 80 ALA A O 1
ATOM 602 N N . GLU A 1 81 ? 18.358 2.222 -23.673 1.00 92.75 81 GLU A N 1
ATOM 603 C CA . GLU A 1 81 ? 18.094 2.690 -25.042 1.00 92.75 81 GLU A CA 1
ATOM 604 C C . GLU A 1 81 ? 18.274 4.212 -25.144 1.00 92.75 81 GLU A C 1
ATOM 606 O O . GLU A 1 81 ? 17.587 4.987 -24.477 1.00 92.75 81 GLU A O 1
ATOM 611 N N . PHE A 1 82 ? 19.169 4.646 -26.029 1.00 93.12 82 PHE A N 1
ATOM 612 C CA . PHE A 1 82 ? 19.476 6.048 -26.298 1.00 93.12 82 PHE A CA 1
ATOM 613 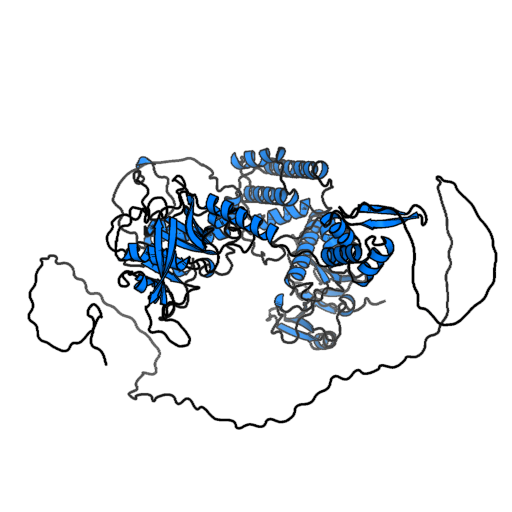C C . PHE A 1 82 ? 19.021 6.423 -27.714 1.00 93.12 82 PHE A C 1
ATOM 615 O O . PHE A 1 82 ? 19.797 6.381 -28.671 1.00 93.12 82 PHE A O 1
ATOM 622 N N . ASP A 1 83 ? 17.734 6.748 -27.839 1.00 90.06 83 ASP A N 1
ATOM 623 C CA . ASP A 1 83 ? 17.059 7.102 -29.096 1.00 90.06 83 ASP A CA 1
ATOM 624 C C . ASP A 1 83 ? 17.500 8.514 -29.561 1.00 90.06 83 ASP A C 1
ATOM 626 O O . ASP A 1 83 ? 17.346 9.504 -28.833 1.00 90.06 83 ASP A O 1
ATOM 630 N N . LEU A 1 84 ? 18.050 8.624 -30.777 1.00 90.19 84 LEU A N 1
ATOM 631 C CA . LEU A 1 84 ? 18.485 9.891 -31.378 1.00 90.19 84 LEU A CA 1
ATOM 632 C C . LEU A 1 84 ? 17.294 10.570 -32.062 1.00 90.19 84 LEU A C 1
ATOM 634 O O . LEU A 1 84 ? 16.975 10.302 -33.221 1.00 90.19 84 LEU A O 1
ATOM 638 N N . LYS A 1 85 ? 16.611 11.443 -31.320 1.00 85.69 85 LYS A N 1
ATOM 639 C CA . LYS A 1 85 ? 1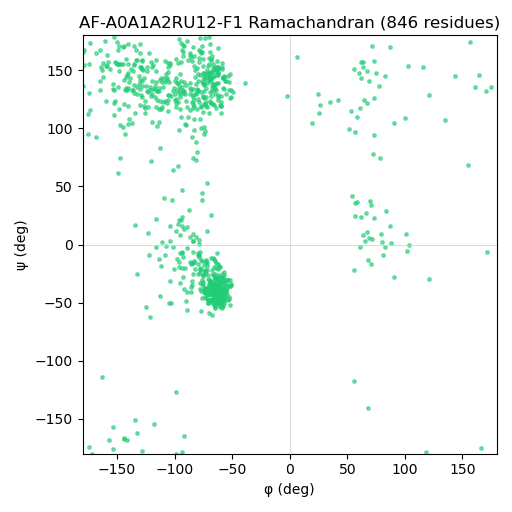5.380 12.116 -31.757 1.00 85.69 85 LYS A CA 1
ATOM 640 C C . LYS A 1 85 ? 15.227 13.494 -31.105 1.00 85.69 85 LYS A C 1
ATOM 642 O O . LYS A 1 85 ? 15.744 13.698 -30.004 1.00 85.69 85 LYS A O 1
ATOM 647 N N . PRO A 1 86 ? 14.476 14.431 -31.717 1.00 78.31 86 PRO A N 1
ATOM 648 C CA . PRO A 1 86 ? 14.042 15.648 -31.036 1.00 78.31 86 PRO A CA 1
ATOM 649 C C . PRO A 1 86 ? 13.370 15.309 -29.698 1.00 78.31 86 PRO A C 1
ATOM 651 O O . PRO A 1 86 ? 12.479 14.465 -29.647 1.00 78.31 86 PRO A O 1
ATOM 654 N N . GLY A 1 87 ? 13.833 15.931 -28.613 1.00 73.75 87 GLY A N 1
ATOM 655 C CA . GLY A 1 87 ? 13.365 15.658 -27.249 1.00 73.75 87 GLY A CA 1
ATOM 656 C C . GLY A 1 87 ? 13.970 14.423 -26.563 1.00 73.75 87 GLY A C 1
ATOM 657 O O . GLY A 1 87 ? 13.757 14.274 -25.365 1.00 73.75 87 GLY A O 1
ATOM 658 N N . GLY A 1 88 ? 14.730 13.576 -27.268 1.00 83.94 88 GLY A N 1
ATOM 659 C CA . GLY A 1 88 ? 15.478 12.438 -26.712 1.00 83.94 88 GLY A CA 1
ATOM 660 C C . GLY A 1 88 ? 16.955 12.772 -26.482 1.00 83.94 88 GLY A C 1
ATOM 661 O O . GLY A 1 88 ? 17.286 13.782 -25.856 1.00 83.94 88 GLY A O 1
ATOM 662 N N . CYS A 1 89 ? 17.855 11.942 -27.018 1.00 88.81 89 CYS A N 1
ATOM 663 C CA . CYS A 1 89 ? 19.289 12.226 -27.046 1.00 88.81 89 CYS A CA 1
ATOM 664 C C . CYS A 1 89 ? 19.655 13.066 -28.295 1.00 88.81 89 CYS A C 1
ATOM 666 O O . CYS A 1 89 ? 19.287 12.684 -29.407 1.00 88.81 89 CYS A O 1
ATOM 668 N N . PRO A 1 90 ? 20.390 14.192 -28.164 1.00 88.75 90 PRO A N 1
ATOM 669 C CA . PRO A 1 90 ? 20.581 15.143 -29.266 1.00 88.75 90 PRO A CA 1
ATOM 670 C C . PRO A 1 90 ? 21.639 14.727 -30.302 1.00 88.75 90 PRO A C 1
ATOM 672 O O . PRO A 1 90 ? 21.598 15.207 -31.431 1.00 88.75 90 PRO A O 1
ATOM 675 N N . ASN A 1 91 ? 22.622 13.901 -29.927 1.00 91.94 91 ASN A N 1
ATOM 676 C CA . ASN A 1 91 ? 23.700 13.413 -30.800 1.00 91.94 91 ASN A CA 1
ATOM 677 C C . ASN A 1 91 ? 24.476 12.261 -30.125 1.00 91.94 91 ASN A C 1
ATOM 679 O O . ASN A 1 91 ? 24.394 12.081 -28.908 1.00 91.94 91 ASN A O 1
ATOM 683 N N . LEU A 1 92 ? 25.273 11.515 -30.903 1.00 90.94 92 LEU A N 1
ATOM 684 C CA . LEU A 1 92 ? 26.084 10.391 -30.407 1.00 90.94 92 LEU A CA 1
ATOM 685 C C . LEU A 1 92 ? 27.132 10.791 -29.355 1.00 90.94 92 LEU A C 1
ATOM 687 O O . LEU A 1 92 ? 27.386 10.011 -28.443 1.00 90.94 92 LEU A O 1
ATOM 691 N N . THR A 1 93 ? 27.707 11.995 -29.418 1.00 93.25 93 THR A N 1
ATOM 692 C CA . THR A 1 93 ? 28.683 12.466 -28.417 1.00 93.25 93 THR A CA 1
ATOM 693 C C . THR A 1 93 ? 28.040 12.588 -27.034 1.00 93.25 93 THR A C 1
ATOM 695 O O . THR A 1 93 ? 28.620 12.149 -26.044 1.00 93.25 93 THR A O 1
ATOM 698 N N . THR A 1 94 ? 26.811 13.109 -26.962 1.00 93.44 94 THR A N 1
ATOM 699 C CA . THR A 1 94 ? 26.010 13.134 -25.730 1.00 93.44 94 THR A CA 1
ATOM 700 C C . THR A 1 94 ? 25.690 11.721 -25.238 1.00 93.44 94 THR A C 1
ATOM 702 O O . THR A 1 94 ? 25.832 11.456 -24.048 1.00 93.44 94 THR A O 1
ATOM 705 N N . VAL A 1 95 ? 25.332 10.794 -26.135 1.00 94.75 95 VAL A N 1
ATOM 706 C CA . VAL A 1 95 ? 25.076 9.385 -25.777 1.00 94.75 95 VAL A CA 1
ATOM 707 C C . VAL A 1 95 ? 26.325 8.717 -25.193 1.00 94.75 95 VAL A C 1
ATOM 709 O O . VAL A 1 95 ? 26.249 8.095 -24.138 1.00 94.75 95 VAL A O 1
ATOM 712 N N . HIS A 1 96 ? 27.491 8.891 -25.819 1.00 94.69 96 HIS A N 1
ATOM 713 C CA . HIS A 1 96 ? 28.751 8.332 -25.320 1.00 94.69 96 HIS A CA 1
ATOM 714 C C . HIS A 1 96 ? 29.174 8.955 -23.979 1.00 94.69 96 HIS A C 1
ATOM 716 O O . HIS A 1 96 ? 29.682 8.240 -23.120 1.00 94.69 96 HIS A O 1
ATOM 722 N N . ALA A 1 97 ? 28.917 10.249 -23.757 1.00 95.19 97 ALA A N 1
ATOM 723 C CA . ALA A 1 97 ? 29.168 10.897 -22.467 1.00 95.19 97 ALA A CA 1
ATOM 724 C C . ALA A 1 97 ? 28.276 10.332 -21.343 1.00 95.19 97 ALA A C 1
ATOM 726 O O . ALA A 1 97 ? 28.772 10.060 -20.252 1.00 95.19 97 ALA A O 1
ATOM 727 N N . ILE A 1 98 ? 26.989 10.091 -21.626 1.00 95.75 98 ILE A N 1
ATOM 728 C CA . ILE A 1 98 ? 26.049 9.455 -20.686 1.00 95.75 98 ILE A CA 1
ATOM 729 C C . ILE A 1 98 ? 26.486 8.018 -20.372 1.00 95.75 98 ILE A C 1
ATOM 731 O O . ILE A 1 98 ? 26.511 7.629 -19.208 1.00 95.75 98 ILE A O 1
ATOM 735 N N . ILE A 1 99 ? 26.874 7.239 -21.388 1.00 96.31 99 ILE A N 1
ATOM 736 C CA . ILE A 1 99 ? 27.381 5.869 -21.211 1.00 96.31 99 ILE A CA 1
ATOM 737 C C . ILE A 1 99 ? 28.678 5.859 -20.389 1.00 96.31 99 ILE A C 1
ATOM 739 O O . ILE A 1 99 ? 28.833 4.995 -19.529 1.00 96.31 99 ILE A O 1
ATOM 743 N N . GLY A 1 100 ? 29.581 6.823 -20.594 1.00 96.50 100 GLY A N 1
ATOM 744 C CA . GLY A 1 100 ? 30.794 6.984 -19.786 1.00 96.50 100 GLY A CA 1
ATOM 745 C C . GLY A 1 100 ? 30.481 7.232 -18.309 1.00 96.50 100 GLY A C 1
ATOM 746 O O . GLY A 1 100 ? 30.909 6.459 -17.458 1.00 96.50 100 GLY A O 1
ATOM 747 N N . ALA A 1 101 ? 29.647 8.232 -18.011 1.00 95.75 101 ALA A N 1
ATOM 748 C CA . ALA A 1 101 ? 29.233 8.543 -16.640 1.00 95.75 101 ALA A CA 1
ATOM 749 C C . ALA A 1 101 ? 28.449 7.393 -15.969 1.00 95.75 101 ALA A C 1
ATOM 751 O O . ALA A 1 101 ? 28.601 7.157 -14.772 1.00 95.75 101 ALA A O 1
ATOM 752 N N . LEU A 1 102 ? 27.649 6.633 -16.727 1.00 96.62 102 LEU A N 1
ATOM 753 C CA . LEU A 1 102 ? 27.030 5.398 -16.232 1.00 96.62 102 LEU A CA 1
ATOM 754 C C . LEU A 1 102 ? 28.072 4.316 -15.933 1.00 96.62 102 LEU A C 1
ATOM 756 O O . LEU A 1 102 ? 27.967 3.653 -14.909 1.00 96.62 102 LEU A O 1
ATOM 760 N N . SER A 1 103 ? 29.091 4.165 -16.779 1.00 96.12 103 SER A N 1
ATOM 761 C CA . SER A 1 103 ? 30.163 3.182 -16.577 1.00 96.12 103 SER A CA 1
ATOM 762 C C . SER A 1 103 ? 30.994 3.480 -15.326 1.00 96.12 103 SER A C 1
ATOM 764 O O . SER A 1 103 ? 31.377 2.559 -14.613 1.00 96.12 103 SER A O 1
ATOM 766 N N . GLU A 1 104 ? 31.228 4.760 -15.021 1.00 95.31 104 GLU A N 1
ATOM 767 C CA . GLU A 1 104 ? 31.882 5.196 -13.779 1.00 95.31 104 GLU A CA 1
ATOM 768 C C . GLU A 1 104 ? 31.030 4.882 -12.537 1.00 95.31 104 GLU A C 1
ATOM 770 O O . GLU A 1 104 ? 31.555 4.381 -11.546 1.00 95.31 104 GLU A O 1
ATOM 775 N N . LEU A 1 105 ? 29.714 5.126 -12.593 1.00 94.25 105 LEU A N 1
ATOM 776 C CA . LEU A 1 105 ? 28.790 4.913 -11.467 1.00 94.25 105 LEU A CA 1
ATOM 777 C C . LEU A 1 105 ? 28.438 3.435 -11.228 1.00 94.25 105 LEU A C 1
ATOM 779 O O . LEU A 1 105 ? 28.191 3.039 -10.094 1.00 94.25 105 LEU A O 1
ATOM 783 N N . VAL A 1 106 ? 28.423 2.622 -12.284 1.00 93.94 106 VAL A N 1
ATOM 784 C CA . VAL A 1 106 ? 28.230 1.161 -12.224 1.00 93.94 106 VAL A CA 1
ATOM 785 C C . VAL A 1 106 ? 29.562 0.432 -11.963 1.00 93.94 106 VAL A C 1
ATOM 787 O O . VAL A 1 106 ? 29.578 -0.726 -11.558 1.00 93.94 106 VAL A O 1
ATOM 790 N N . GLY A 1 107 ? 30.701 1.105 -12.148 1.00 94.06 107 GLY A N 1
ATOM 791 C CA . GLY A 1 107 ? 32.043 0.559 -11.924 1.00 94.06 107 GLY A CA 1
ATOM 792 C C . GLY A 1 107 ? 32.588 -0.324 -13.054 1.00 94.06 107 GLY A C 1
ATOM 793 O O . GLY A 1 107 ? 33.700 -0.834 -12.933 1.00 94.06 107 GLY A O 1
ATOM 794 N N . THR A 1 108 ? 31.851 -0.498 -14.156 1.00 96.81 108 THR A N 1
ATOM 795 C CA . THR A 1 108 ? 32.292 -1.241 -15.349 1.00 96.81 108 THR A CA 1
ATOM 796 C C . THR A 1 108 ? 31.682 -0.654 -16.626 1.00 96.81 108 THR A C 1
ATOM 798 O O . THR A 1 108 ? 30.576 -0.105 -16.623 1.00 96.81 108 THR A O 1
ATOM 801 N N . ALA A 1 109 ? 32.409 -0.763 -17.738 1.00 96.94 109 ALA A N 1
ATOM 802 C CA . ALA A 1 109 ? 31.913 -0.388 -19.062 1.00 96.94 109 ALA A CA 1
ATOM 803 C C . ALA A 1 109 ? 30.829 -1.374 -19.550 1.00 96.94 109 ALA A C 1
ATOM 805 O O . ALA A 1 109 ? 30.836 -2.535 -19.140 1.00 96.94 109 ALA A O 1
ATOM 806 N N . PRO A 1 110 ? 29.917 -0.975 -20.454 1.00 97.25 110 PRO A N 1
ATOM 807 C CA . PRO A 1 110 ? 29.026 -1.935 -21.094 1.00 97.25 110 PRO A CA 1
ATOM 808 C C . PRO A 1 110 ? 29.843 -2.951 -21.903 1.00 97.25 110 PRO A C 1
ATOM 810 O O . PRO A 1 110 ? 30.793 -2.592 -22.602 1.00 97.25 110 PRO A O 1
ATOM 813 N N . SER A 1 111 ? 29.466 -4.226 -21.847 1.00 96.88 111 SER A N 1
ATOM 814 C CA . SER A 1 111 ? 30.137 -5.292 -22.604 1.00 96.88 111 SER A CA 1
ATOM 815 C C . SER A 1 111 ? 29.692 -5.336 -24.074 1.00 96.88 111 SER A C 1
ATOM 817 O O . SER A 1 111 ? 30.390 -5.907 -24.909 1.00 96.88 111 SER A O 1
ATOM 819 N N . ALA A 1 112 ? 28.567 -4.694 -24.420 1.00 96.62 112 ALA A N 1
ATOM 820 C CA . ALA A 1 112 ? 28.167 -4.435 -25.804 1.00 96.62 112 ALA A CA 1
ATOM 821 C C . ALA A 1 112 ? 27.461 -3.079 -25.977 1.00 96.62 112 ALA A C 1
ATOM 823 O O . ALA A 1 112 ? 26.607 -2.696 -25.173 1.00 96.62 112 ALA A O 1
ATOM 824 N N . LEU A 1 113 ? 27.754 -2.409 -27.098 1.00 96.88 113 LEU A N 1
ATOM 825 C CA . LEU A 1 113 ? 26.965 -1.306 -27.651 1.00 96.88 113 LEU A CA 1
ATOM 826 C C . LEU A 1 113 ? 26.422 -1.709 -29.026 1.00 96.88 113 LEU A C 1
ATOM 828 O O . LEU A 1 113 ? 27.185 -2.103 -29.907 1.00 96.88 113 LEU A O 1
ATOM 832 N N . ILE A 1 114 ? 25.111 -1.584 -29.232 1.00 96.56 114 ILE A N 1
ATOM 833 C CA . ILE A 1 114 ? 24.444 -1.873 -30.506 1.00 96.56 114 ILE A CA 1
ATOM 834 C C . ILE A 1 114 ? 23.887 -0.578 -31.090 1.00 96.56 114 ILE A C 1
ATOM 836 O O . ILE A 1 114 ? 22.978 0.023 -30.520 1.00 96.56 114 ILE A O 1
ATOM 840 N N . HIS A 1 115 ? 24.379 -0.167 -32.255 1.00 95.88 115 HIS A N 1
ATOM 841 C CA . HIS A 1 115 ? 23.741 0.872 -33.051 1.00 95.88 115 HIS A CA 1
ATOM 842 C C . HIS A 1 115 ? 22.427 0.330 -33.624 1.00 95.88 115 HIS A C 1
ATOM 844 O O . HIS A 1 115 ? 22.426 -0.566 -34.469 1.00 95.88 115 HIS A O 1
ATOM 850 N N . SER A 1 116 ? 21.296 0.870 -33.170 1.00 93.81 116 SER A N 1
ATOM 851 C CA . SER A 1 116 ? 19.944 0.414 -33.524 1.00 93.81 116 SER A CA 1
ATOM 852 C C . SER A 1 116 ? 19.472 0.891 -34.904 1.00 93.81 116 SER A C 1
ATOM 854 O O . SER A 1 116 ? 18.332 0.638 -35.298 1.00 93.81 116 SER A O 1
ATOM 856 N N . GLY A 1 117 ? 20.319 1.637 -35.616 1.00 90.69 117 GLY A N 1
ATOM 857 C CA . GLY A 1 117 ? 19.983 2.405 -36.813 1.00 90.69 117 GLY A CA 1
ATOM 858 C C . GLY A 1 117 ? 19.543 3.842 -36.506 1.00 90.69 117 GLY A C 1
ATOM 859 O O . GLY A 1 117 ? 19.775 4.722 -37.323 1.00 90.69 117 GLY A O 1
ATOM 860 N N . HIS A 1 118 ? 18.968 4.085 -35.321 1.00 89.25 118 HIS A N 1
ATOM 861 C CA . HIS A 1 118 ? 18.406 5.378 -34.897 1.00 89.25 118 HIS A CA 1
ATOM 862 C C . HIS A 1 118 ? 18.816 5.769 -33.460 1.00 89.25 118 HIS A C 1
ATOM 864 O O . HIS A 1 118 ? 18.184 6.610 -32.827 1.00 89.25 118 HIS A O 1
ATOM 870 N N . GLY A 1 119 ? 19.855 5.137 -32.914 1.00 92.81 119 GLY A N 1
ATOM 871 C CA . GLY A 1 119 ? 20.245 5.261 -31.512 1.00 92.81 119 GLY A CA 1
ATOM 872 C C . GLY A 1 119 ? 21.239 4.183 -31.093 1.00 92.81 119 GLY A C 1
ATOM 873 O O . GLY A 1 119 ? 21.677 3.382 -31.921 1.00 92.81 119 GLY A O 1
ATOM 874 N N . ILE A 1 120 ? 21.579 4.152 -29.805 1.00 95.38 120 ILE A N 1
ATOM 875 C CA . ILE A 1 120 ? 22.454 3.133 -29.202 1.00 95.38 120 ILE A CA 1
ATOM 876 C C . ILE A 1 120 ? 21.670 2.337 -28.161 1.00 95.38 120 ILE A C 1
ATOM 878 O O . ILE A 1 120 ? 20.965 2.921 -27.344 1.00 95.38 120 ILE A O 1
ATOM 882 N N . HIS A 1 121 ? 21.825 1.015 -28.153 1.00 96.06 121 HIS A N 1
ATOM 883 C CA . HIS A 1 121 ? 21.476 0.173 -27.010 1.00 96.06 121 HIS A CA 1
ATOM 884 C C . HIS A 1 121 ? 22.767 -0.221 -26.287 1.00 96.06 121 HIS A C 1
ATOM 886 O O . HIS A 1 121 ? 23.686 -0.725 -26.935 1.00 96.06 121 HIS A O 1
ATOM 892 N N . ALA A 1 122 ? 22.843 -0.004 -24.978 1.00 96.12 122 ALA A N 1
ATOM 893 C CA . ALA A 1 122 ? 23.977 -0.404 -24.144 1.00 96.12 122 ALA A CA 1
ATOM 894 C C . ALA A 1 122 ? 23.584 -1.559 -23.217 1.00 96.12 122 ALA A C 1
ATOM 896 O O . ALA A 1 122 ? 22.450 -1.578 -22.739 1.00 96.12 122 ALA A O 1
ATOM 897 N N . TYR A 1 123 ? 24.507 -2.494 -22.971 1.00 97.50 123 TYR A N 1
ATOM 898 C CA . TYR A 1 123 ? 24.281 -3.695 -22.159 1.00 97.50 123 TYR A CA 1
ATOM 899 C C . TYR A 1 123 ? 25.416 -3.908 -21.150 1.00 97.50 123 TYR A C 1
ATOM 901 O O . TYR A 1 123 ? 26.586 -3.960 -21.533 1.00 97.50 123 TYR A O 1
ATOM 909 N N . TRP A 1 124 ? 25.048 -4.110 -19.887 1.00 97.88 124 TRP A N 1
ATOM 910 C CA . TRP A 1 124 ? 25.901 -4.537 -18.779 1.00 97.88 124 TRP A CA 1
ATOM 911 C C . TRP A 1 124 ? 25.407 -5.921 -18.314 1.00 97.88 124 TRP A C 1
ATOM 913 O O . TRP A 1 124 ? 24.352 -5.986 -17.677 1.00 97.88 124 TRP A O 1
ATOM 923 N N . PRO A 1 125 ? 26.075 -7.029 -18.688 1.00 97.94 125 PRO A N 1
ATOM 924 C CA . PRO A 1 125 ? 25.614 -8.381 -18.373 1.00 97.94 125 PRO A CA 1
ATOM 925 C C . PRO A 1 125 ? 25.564 -8.659 -16.867 1.00 97.94 125 PRO A C 1
ATOM 927 O O . PRO A 1 125 ? 26.421 -8.183 -16.123 1.00 97.94 125 PRO A O 1
ATOM 930 N N . ILE A 1 126 ? 24.585 -9.463 -16.448 1.00 97.94 126 ILE A N 1
ATOM 931 C CA . ILE A 1 126 ? 24.450 -9.980 -15.081 1.00 97.94 126 ILE A CA 1
ATOM 932 C C . ILE A 1 126 ? 24.730 -11.489 -15.096 1.00 97.94 126 ILE A C 1
ATOM 934 O O . ILE A 1 126 ? 24.063 -12.231 -15.827 1.00 97.94 126 ILE A O 1
ATOM 938 N N . GLU A 1 127 ? 25.712 -11.948 -14.315 1.00 95.69 127 GLU A N 1
ATOM 939 C CA . GLU A 1 127 ? 26.174 -13.347 -14.359 1.00 95.69 127 GLU A CA 1
ATOM 940 C C . GLU A 1 127 ? 25.361 -14.313 -13.480 1.00 95.69 127 GLU A C 1
ATOM 942 O O . GLU A 1 127 ? 25.086 -15.438 -13.894 1.00 95.69 127 GLU A O 1
ATOM 947 N N . ASP A 1 128 ? 24.903 -13.870 -12.309 1.00 95.81 128 ASP A N 1
ATOM 948 C CA . ASP A 1 128 ? 24.221 -14.678 -11.284 1.00 95.81 128 ASP A CA 1
ATOM 949 C C . ASP A 1 128 ? 22.694 -14.466 -11.231 1.00 95.81 128 ASP A C 1
ATOM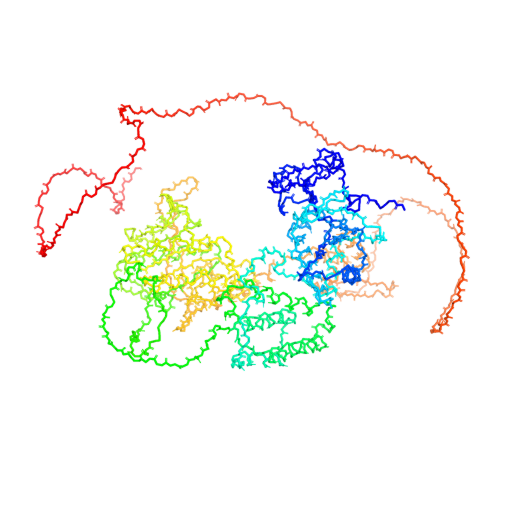 951 O O . ASP A 1 128 ? 22.010 -15.076 -10.410 1.00 95.81 128 ASP A O 1
ATOM 955 N N . GLY A 1 129 ? 22.134 -13.647 -12.130 1.00 96.31 129 GLY A N 1
ATOM 956 C CA . GLY A 1 129 ? 20.749 -13.142 -12.116 1.00 96.31 129 GLY A CA 1
ATOM 957 C C . GLY A 1 129 ? 19.626 -14.161 -12.374 1.00 96.31 129 GLY A C 1
ATOM 958 O O . GLY A 1 129 ? 18.564 -13.794 -12.887 1.00 96.31 129 GLY A O 1
ATOM 959 N N . HIS A 1 130 ? 19.850 -15.442 -12.087 1.00 97.06 130 HIS A N 1
ATOM 960 C CA . HIS A 1 130 ? 18.873 -16.521 -12.216 1.00 97.06 130 HIS A CA 1
ATOM 961 C C . HIS A 1 130 ? 17.696 -16.341 -11.249 1.00 97.06 130 HIS A C 1
ATOM 963 O O . HIS A 1 130 ? 17.874 -16.194 -10.039 1.00 97.06 130 HIS A O 1
ATOM 969 N N . ILE A 1 131 ? 16.474 -16.422 -11.782 1.00 95.56 131 ILE A N 1
ATOM 970 C CA . ILE A 1 131 ? 15.255 -16.295 -10.981 1.00 95.56 131 ILE A CA 1
ATOM 971 C C . ILE A 1 131 ? 15.111 -17.507 -10.053 1.00 95.56 131 ILE A C 1
ATOM 973 O O . ILE A 1 131 ? 15.050 -18.651 -10.509 1.00 95.56 131 ILE A O 1
ATOM 977 N N . SER A 1 132 ? 15.036 -17.240 -8.752 1.00 92.19 132 SER A N 1
ATOM 978 C CA . SER A 1 132 ? 15.008 -18.227 -7.669 1.00 92.19 132 SER A CA 1
ATOM 979 C C . SER A 1 132 ? 14.276 -17.675 -6.437 1.00 92.19 132 SER A C 1
ATOM 981 O O . SER A 1 132 ? 13.878 -16.511 -6.417 1.00 92.19 132 SER A O 1
ATOM 983 N N . ASP A 1 133 ? 14.140 -18.478 -5.379 1.00 81.62 133 ASP A N 1
ATOM 984 C CA . ASP A 1 133 ? 13.581 -18.017 -4.096 1.00 81.62 133 ASP A CA 1
ATOM 985 C C . ASP A 1 133 ? 14.476 -16.975 -3.389 1.00 81.62 133 ASP A C 1
ATOM 987 O O . ASP A 1 133 ? 14.003 -16.241 -2.524 1.00 81.62 133 ASP A O 1
ATOM 991 N N . ALA A 1 134 ? 15.764 -16.900 -3.755 1.00 84.62 134 ALA A N 1
ATOM 992 C CA . ALA A 1 134 ? 16.730 -15.936 -3.221 1.00 84.62 134 ALA A CA 1
ATOM 993 C C . ALA A 1 134 ? 16.856 -14.654 -4.069 1.00 84.62 134 ALA A C 1
ATOM 995 O O . ALA A 1 134 ? 17.319 -13.633 -3.565 1.00 84.62 134 ALA A O 1
ATOM 996 N N . PHE A 1 135 ? 16.442 -14.698 -5.340 1.00 93.75 135 PHE A N 1
ATOM 997 C CA . PHE A 1 135 ? 16.389 -13.551 -6.247 1.00 93.75 135 PHE A CA 1
ATOM 998 C C . PHE A 1 135 ? 15.150 -13.679 -7.136 1.00 93.75 135 PHE A C 1
ATOM 1000 O O . PHE A 1 135 ? 15.147 -14.396 -8.141 1.00 93.75 135 PHE A O 1
ATOM 1007 N N . THR A 1 136 ? 14.056 -13.039 -6.727 1.00 91.31 136 THR A N 1
ATOM 1008 C CA . THR A 1 136 ? 12.745 -13.251 -7.345 1.00 91.31 136 THR A CA 1
ATOM 1009 C C . THR A 1 136 ? 12.551 -12.388 -8.594 1.00 91.31 136 THR A C 1
ATOM 1011 O O . THR A 1 136 ? 13.290 -11.440 -8.862 1.00 91.31 136 THR A O 1
ATOM 1014 N N . ILE A 1 137 ? 11.480 -12.658 -9.350 1.00 86.06 137 ILE A N 1
ATOM 1015 C CA . ILE A 1 137 ? 11.059 -11.805 -10.478 1.00 86.06 137 ILE A CA 1
ATOM 1016 C C . ILE A 1 137 ? 10.804 -10.361 -10.012 1.00 86.06 137 ILE A C 1
ATOM 1018 O O . ILE A 1 137 ? 11.083 -9.421 -10.753 1.00 86.06 137 ILE A O 1
ATOM 1022 N N . THR A 1 138 ? 10.321 -10.169 -8.781 1.00 84.81 138 THR A N 1
ATOM 1023 C CA . THR A 1 138 ? 10.103 -8.841 -8.190 1.00 84.81 138 THR A CA 1
ATOM 1024 C C . THR A 1 138 ? 11.423 -8.104 -7.972 1.00 84.81 138 THR A C 1
ATOM 1026 O O . THR A 1 138 ? 11.512 -6.920 -8.291 1.00 84.81 138 THR A O 1
ATOM 1029 N N . ASP A 1 139 ? 12.455 -8.801 -7.496 1.00 90.00 139 ASP A N 1
ATOM 1030 C CA . ASP A 1 139 ? 13.774 -8.221 -7.215 1.00 90.00 139 ASP A CA 1
ATOM 1031 C C . ASP A 1 139 ? 14.508 -7.878 -8.514 1.00 90.00 139 ASP A C 1
ATOM 1033 O O . ASP A 1 139 ? 15.015 -6.768 -8.668 1.00 90.00 139 ASP A O 1
ATOM 1037 N N . ALA A 1 140 ? 14.460 -8.771 -9.507 1.00 93.44 140 ALA A N 1
ATOM 1038 C CA . ALA A 1 140 ? 14.964 -8.508 -10.853 1.00 93.44 140 ALA A CA 1
ATOM 1039 C C . ALA A 1 140 ? 14.261 -7.308 -11.518 1.00 93.44 140 ALA A C 1
ATOM 1041 O O . ALA A 1 140 ? 14.909 -6.456 -12.131 1.00 93.44 140 ALA A O 1
ATOM 1042 N N . GLN A 1 141 ? 12.936 -7.208 -11.371 1.00 90.69 141 GLN A N 1
ATOM 1043 C CA . GLN A 1 141 ? 12.150 -6.098 -11.905 1.00 90.69 141 GLN A CA 1
ATOM 1044 C C . GLN A 1 141 ? 12.440 -4.778 -11.172 1.00 90.69 141 GLN A C 1
ATOM 1046 O O . GLN A 1 141 ? 12.432 -3.719 -11.809 1.00 90.69 141 GLN A O 1
ATOM 1051 N N . ALA A 1 142 ? 12.725 -4.835 -9.869 1.00 89.19 142 ALA A N 1
ATOM 1052 C CA . ALA A 1 142 ? 13.100 -3.685 -9.055 1.00 89.19 142 ALA A CA 1
ATOM 1053 C C . ALA A 1 142 ? 14.520 -3.188 -9.371 1.00 89.19 142 ALA A C 1
ATOM 1055 O O . ALA A 1 142 ? 14.711 -1.992 -9.590 1.00 89.19 142 ALA A O 1
ATOM 1056 N N . LEU A 1 143 ? 15.503 -4.089 -9.472 1.00 94.75 143 LEU A N 1
ATOM 1057 C CA . LEU A 1 143 ? 16.888 -3.766 -9.831 1.00 94.75 143 LEU A CA 1
ATOM 1058 C C . LEU A 1 143 ? 16.964 -3.088 -11.209 1.00 94.75 143 LEU A C 1
ATOM 1060 O O . LEU A 1 143 ? 17.601 -2.045 -11.362 1.00 94.75 143 LEU A O 1
ATOM 1064 N N . LEU A 1 144 ? 16.236 -3.621 -12.196 1.00 94.00 144 LEU A N 1
ATOM 1065 C CA . LEU A 1 144 ? 16.162 -3.049 -13.541 1.00 94.00 144 LEU A CA 1
ATOM 1066 C C . LEU A 1 144 ? 15.492 -1.659 -13.560 1.00 94.00 144 LEU A C 1
ATOM 1068 O O . LEU A 1 144 ? 15.961 -0.765 -14.266 1.00 94.00 144 LEU A O 1
ATOM 1072 N N . ARG A 1 145 ? 14.434 -1.433 -12.765 1.00 90.06 145 ARG A N 1
ATOM 1073 C CA . ARG A 1 145 ? 13.778 -0.113 -12.638 1.00 90.06 145 ARG A CA 1
ATOM 1074 C C . ARG A 1 145 ? 14.653 0.914 -11.913 1.00 90.06 145 ARG A C 1
ATOM 1076 O O . ARG A 1 145 ? 14.698 2.067 -12.345 1.00 90.06 145 ARG A O 1
ATOM 1083 N N . ARG A 1 146 ? 15.415 0.504 -10.893 1.00 92.50 146 ARG A N 1
ATOM 1084 C CA . ARG A 1 146 ? 16.445 1.340 -10.244 1.00 92.50 146 ARG A CA 1
ATOM 1085 C C . ARG A 1 146 ? 17.553 1.711 -11.220 1.00 92.50 146 ARG A C 1
ATOM 1087 O O . ARG A 1 146 ? 17.912 2.881 -11.308 1.00 92.50 146 ARG A O 1
ATOM 1094 N N . PHE A 1 147 ? 18.035 0.766 -12.026 1.00 95.50 147 PHE A N 1
ATOM 1095 C CA . PHE A 1 147 ? 18.956 1.092 -13.113 1.00 95.50 147 PHE A CA 1
ATOM 1096 C C . PHE A 1 147 ? 18.333 2.083 -14.108 1.00 95.50 147 PHE A C 1
ATOM 1098 O O . PHE A 1 147 ? 18.978 3.057 -14.484 1.00 95.50 147 PHE A O 1
ATOM 1105 N N . GLY A 1 148 ? 17.052 1.931 -14.450 1.00 92.38 148 GLY A N 1
ATOM 1106 C CA . GLY A 1 148 ? 16.322 2.911 -15.257 1.00 92.38 148 GLY A CA 1
ATOM 1107 C C . GLY A 1 148 ? 16.278 4.316 -14.655 1.00 92.38 148 GLY A C 1
ATOM 1108 O O . GLY A 1 148 ? 16.500 5.302 -15.365 1.00 92.38 148 GLY A O 1
ATOM 1109 N N . ARG A 1 149 ? 16.085 4.416 -13.335 1.00 90.38 149 ARG A N 1
ATOM 1110 C CA . ARG A 1 149 ? 16.231 5.673 -12.592 1.00 90.38 149 ARG A CA 1
ATOM 1111 C C . ARG A 1 149 ? 17.654 6.230 -12.667 1.00 90.38 149 ARG A C 1
ATOM 1113 O O . ARG A 1 149 ? 17.792 7.413 -12.963 1.00 90.38 149 ARG A O 1
ATOM 1120 N N . LEU A 1 150 ? 18.704 5.411 -12.539 1.00 93.44 150 LEU A N 1
ATOM 1121 C CA . LEU A 1 150 ? 20.097 5.850 -12.737 1.00 93.44 150 LEU A CA 1
ATOM 1122 C C . LEU A 1 150 ? 20.343 6.393 -14.159 1.00 93.44 150 LEU A C 1
ATOM 1124 O O . LEU A 1 150 ? 20.907 7.476 -14.317 1.00 93.44 150 LEU A O 1
ATOM 1128 N N . VAL A 1 151 ? 19.885 5.688 -15.198 1.00 94.50 151 VAL A N 1
ATOM 1129 C CA . VAL A 1 151 ? 20.022 6.118 -16.602 1.00 94.50 151 VAL A CA 1
ATOM 1130 C C . VAL A 1 151 ? 19.308 7.454 -16.830 1.00 94.50 151 VAL A C 1
ATOM 1132 O O . VAL A 1 151 ? 19.894 8.375 -17.403 1.00 94.50 151 VAL A O 1
ATOM 1135 N N . ALA A 1 152 ? 18.086 7.615 -16.315 1.00 89.88 152 ALA A N 1
ATOM 1136 C CA . ALA A 1 152 ? 17.365 8.887 -16.355 1.00 89.88 152 ALA A CA 1
ATOM 1137 C C . ALA A 1 152 ? 18.052 9.985 -15.515 1.00 89.88 152 ALA A C 1
ATOM 1139 O O . ALA A 1 152 ? 18.082 11.155 -15.920 1.00 89.88 152 ALA A O 1
ATOM 1140 N N . ALA A 1 153 ? 18.631 9.634 -14.360 1.00 87.75 153 ALA A N 1
ATOM 1141 C CA . ALA A 1 153 ? 19.375 10.532 -13.481 1.00 87.75 153 ALA A CA 1
ATOM 1142 C C . ALA A 1 153 ? 20.580 11.139 -14.213 1.00 87.75 153 ALA A C 1
ATOM 1144 O O . ALA A 1 153 ? 20.685 12.367 -14.277 1.00 87.75 153 ALA A O 1
ATOM 1145 N N . VAL A 1 154 ? 21.404 10.306 -14.855 1.00 93.38 154 VAL A N 1
ATOM 1146 C CA . VAL A 1 154 ? 22.564 10.739 -15.645 1.00 93.38 154 VAL A CA 1
ATOM 1147 C C . VAL A 1 154 ? 22.139 11.487 -16.915 1.00 93.38 154 VAL A C 1
ATOM 1149 O O . VAL A 1 154 ? 22.647 12.578 -17.159 1.00 93.38 154 VAL A O 1
ATOM 1152 N N . ALA A 1 155 ? 21.176 10.981 -17.697 1.00 91.00 155 ALA A N 1
ATOM 1153 C CA . ALA A 1 155 ? 20.825 11.551 -19.006 1.00 91.00 155 ALA A CA 1
ATOM 1154 C C . ALA A 1 155 ? 20.530 13.065 -18.971 1.00 91.00 155 ALA A C 1
ATOM 1156 O O . ALA A 1 155 ? 21.107 13.830 -19.751 1.00 91.00 155 ALA A O 1
ATOM 1157 N N . ALA A 1 156 ? 19.716 13.531 -18.013 1.00 86.69 156 ALA A N 1
ATOM 1158 C CA . ALA A 1 156 ? 19.368 14.954 -17.950 1.00 86.69 156 ALA A CA 1
ATOM 1159 C C . ALA A 1 156 ? 20.532 15.859 -17.493 1.00 86.69 156 ALA A C 1
ATOM 1161 O O . ALA A 1 156 ? 20.507 17.050 -17.792 1.00 86.69 156 ALA A O 1
ATOM 1162 N N . ARG A 1 157 ? 21.585 15.324 -16.849 1.00 88.69 157 ARG A N 1
ATOM 1163 C CA . ARG A 1 157 ? 22.820 16.089 -16.557 1.00 88.69 157 ARG A CA 1
ATOM 1164 C C . ARG A 1 157 ? 23.555 16.483 -17.836 1.00 88.69 157 ARG A C 1
ATOM 1166 O O . ARG A 1 157 ? 24.179 17.537 -17.896 1.00 88.69 157 ARG A O 1
ATOM 1173 N N . HIS A 1 158 ? 23.411 15.670 -18.880 1.00 89.38 158 HIS A N 1
ATOM 1174 C CA . HIS A 1 158 ? 23.896 15.951 -20.229 1.00 89.38 158 HIS A CA 1
ATOM 1175 C C . HIS A 1 158 ? 22.821 16.611 -21.122 1.00 89.38 158 HIS A C 1
ATOM 1177 O O . HIS A 1 158 ? 22.988 16.666 -22.339 1.00 89.38 158 HIS A O 1
ATOM 1183 N N . ASN A 1 159 ? 21.741 17.139 -20.526 1.00 86.62 159 ASN A N 1
ATOM 1184 C C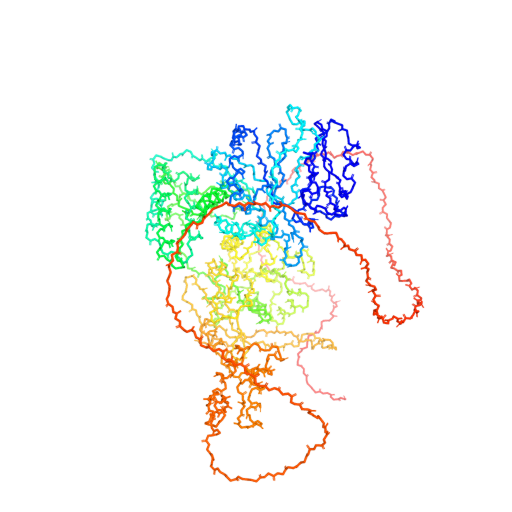A . ASN A 1 159 ? 20.597 17.773 -21.198 1.00 86.62 159 ASN A CA 1
ATOM 1185 C C . ASN A 1 159 ? 19.895 16.874 -22.239 1.00 86.62 159 ASN A C 1
ATOM 1187 O O . ASN A 1 159 ? 19.421 17.359 -23.267 1.00 86.62 159 ASN A O 1
ATOM 1191 N N . ALA A 1 160 ? 19.823 15.567 -21.974 1.00 87.75 160 ALA A N 1
ATOM 1192 C CA . ALA A 1 160 ? 19.102 14.591 -22.788 1.00 87.75 160 ALA A CA 1
ATOM 1193 C C . ALA A 1 160 ? 17.979 13.911 -21.994 1.00 87.75 160 ALA A C 1
ATOM 1195 O O . ALA A 1 160 ? 18.076 13.760 -20.775 1.00 87.75 160 ALA A O 1
ATOM 1196 N N . ASN A 1 161 ? 16.954 13.428 -22.699 1.00 82.38 161 ASN A N 1
ATOM 1197 C CA . ASN A 1 161 ? 15.981 12.491 -22.138 1.00 82.38 161 ASN A CA 1
ATOM 1198 C C . ASN A 1 161 ? 16.179 11.089 -22.729 1.00 82.38 161 ASN A C 1
ATOM 1200 O O . ASN A 1 161 ? 16.714 10.921 -23.828 1.00 82.38 161 ASN A O 1
ATOM 1204 N N . VAL A 1 162 ? 15.698 10.094 -21.990 1.00 81.88 162 VAL A N 1
ATOM 1205 C CA . VAL A 1 162 ? 15.648 8.677 -22.366 1.00 81.88 162 VAL A CA 1
ATOM 1206 C C . VAL A 1 162 ? 14.225 8.163 -22.173 1.00 81.88 162 VAL A C 1
ATOM 1208 O O . VAL A 1 162 ? 13.500 8.655 -21.306 1.00 81.88 162 VAL A O 1
ATOM 1211 N N . ASP A 1 163 ? 13.820 7.181 -22.973 1.00 68.88 163 ASP A N 1
ATOM 1212 C CA . ASP A 1 163 ? 12.508 6.551 -22.828 1.00 68.88 163 ASP A CA 1
ATOM 1213 C C . ASP A 1 163 ? 12.515 5.618 -21.598 1.00 68.88 163 ASP A C 1
ATOM 1215 O O . ASP A 1 163 ? 13.520 4.974 -21.293 1.00 68.88 163 ASP A O 1
ATOM 1219 N N . ASN A 1 164 ? 11.391 5.513 -20.884 1.00 68.12 164 ASN A N 1
ATOM 1220 C CA . ASN A 1 164 ? 11.271 4.622 -19.726 1.00 68.12 164 ASN A CA 1
ATOM 1221 C C . ASN A 1 164 ? 10.985 3.178 -20.187 1.00 68.12 164 ASN A C 1
ATOM 1223 O O . ASN A 1 164 ? 9.830 2.794 -20.363 1.00 68.12 164 ASN A O 1
ATOM 1227 N N . VAL A 1 165 ? 12.047 2.407 -20.441 1.00 68.19 165 VAL A N 1
ATOM 1228 C CA . VAL A 1 165 ? 12.016 1.113 -21.163 1.00 68.19 165 VAL A CA 1
ATOM 1229 C C . VAL A 1 165 ? 12.428 -0.098 -20.312 1.00 68.19 165 VAL A C 1
ATOM 1231 O O . VAL A 1 165 ? 12.846 -1.131 -20.828 1.00 68.19 165 VAL A O 1
ATOM 1234 N N . PHE A 1 166 ? 12.329 0.026 -18.992 1.00 84.81 166 PHE A N 1
ATOM 1235 C CA . PHE A 1 166 ? 12.951 -0.880 -18.021 1.00 84.81 166 PHE A CA 1
ATOM 1236 C C . PHE A 1 166 ? 11.997 -2.014 -17.571 1.00 84.81 166 PHE A C 1
ATOM 1238 O O . PHE A 1 166 ? 11.836 -2.296 -16.381 1.00 84.81 166 PHE A O 1
ATOM 1245 N N . ASP A 1 167 ? 11.329 -2.654 -18.542 1.00 86.31 167 ASP A N 1
ATOM 1246 C CA . ASP A 1 167 ? 10.430 -3.806 -18.352 1.00 86.31 167 ASP A CA 1
ATOM 1247 C C . ASP A 1 167 ? 11.176 -5.141 -18.515 1.00 86.31 167 ASP A C 1
ATOM 1249 O O . ASP A 1 167 ? 11.882 -5.324 -19.498 1.00 86.31 167 ASP A O 1
ATOM 1253 N N . LEU A 1 168 ? 11.017 -6.119 -17.608 1.00 91.00 168 LEU A N 1
ATOM 1254 C CA . LEU A 1 168 ? 11.793 -7.377 -17.685 1.00 91.00 168 LEU A CA 1
ATOM 1255 C C . LEU A 1 168 ? 11.634 -8.149 -19.009 1.00 91.00 168 LEU A C 1
ATOM 1257 O O . LEU A 1 168 ? 12.523 -8.919 -19.370 1.00 91.00 168 LEU A O 1
ATOM 1261 N N . ALA A 1 169 ? 10.530 -7.949 -19.731 1.00 90.38 169 ALA A N 1
ATOM 1262 C CA . ALA A 1 169 ? 10.237 -8.608 -21.000 1.00 90.38 169 ALA A CA 1
ATOM 1263 C C . ALA A 1 169 ? 10.713 -7.810 -22.232 1.00 90.38 169 ALA A C 1
ATOM 1265 O O . ALA A 1 169 ? 10.262 -8.102 -23.350 1.00 90.38 169 ALA A O 1
ATOM 1266 N N . ARG A 1 170 ? 11.560 -6.779 -22.062 1.00 93.06 170 ARG A N 1
ATOM 1267 C CA . ARG A 1 170 ? 11.968 -5.853 -23.129 1.00 93.06 170 ARG A CA 1
ATOM 1268 C C . ARG A 1 170 ? 12.563 -6.580 -24.332 1.00 93.06 170 ARG A C 1
ATOM 1270 O O . ARG A 1 170 ? 13.335 -7.529 -24.191 1.00 93.06 170 ARG A O 1
ATOM 1277 N N . VAL A 1 171 ? 12.219 -6.095 -25.527 1.00 93.88 171 VAL A N 1
ATOM 1278 C CA . VAL A 1 171 ? 12.748 -6.604 -26.798 1.00 93.88 171 VAL A CA 1
ATOM 1279 C C . VAL A 1 171 ? 13.583 -5.540 -27.508 1.00 93.88 171 VAL A C 1
ATOM 1281 O O . VAL A 1 171 ? 13.106 -4.439 -27.774 1.00 93.88 171 VAL A O 1
ATOM 1284 N N . LEU A 1 172 ? 14.832 -5.873 -27.834 1.00 94.62 172 LEU A N 1
ATOM 1285 C CA . LEU A 1 172 ? 15.806 -4.966 -28.446 1.00 94.62 172 LEU A CA 1
ATOM 1286 C C . LEU A 1 172 ? 16.206 -5.427 -29.851 1.00 94.62 172 LEU A C 1
ATOM 1288 O O . LEU A 1 172 ? 16.030 -6.583 -30.227 1.00 94.62 172 LEU A O 1
ATOM 1292 N N . ARG A 1 173 ? 16.718 -4.498 -30.663 1.00 95.00 173 ARG A N 1
ATOM 1293 C CA . ARG A 1 173 ? 17.098 -4.747 -32.065 1.00 95.00 173 ARG A CA 1
ATOM 1294 C C . ARG A 1 173 ? 18.257 -5.742 -32.168 1.00 95.00 173 ARG A C 1
ATOM 1296 O O . ARG A 1 173 ? 19.254 -5.601 -31.464 1.00 95.00 173 ARG A O 1
ATOM 1303 N N . VAL A 1 174 ? 18.133 -6.709 -33.080 1.00 94.06 174 VAL A N 1
ATOM 1304 C CA . VAL A 1 174 ? 19.128 -7.776 -33.289 1.00 94.06 174 VAL A CA 1
ATOM 1305 C C . VAL A 1 174 ? 20.261 -7.291 -34.211 1.00 94.06 174 VAL A C 1
ATOM 1307 O O . VAL A 1 174 ? 19.964 -6.843 -35.323 1.00 94.06 174 VAL A O 1
ATOM 1310 N N . PRO A 1 175 ? 21.546 -7.399 -33.819 1.00 92.56 175 PRO A N 1
ATOM 1311 C CA . PRO A 1 175 ? 22.679 -7.074 -34.691 1.00 92.56 175 PRO A CA 1
ATOM 1312 C C . PRO A 1 175 ? 22.687 -7.889 -35.992 1.00 92.56 175 PRO A C 1
ATOM 1314 O O . PRO A 1 175 ? 22.314 -9.059 -36.009 1.00 92.56 175 PRO A O 1
ATOM 1317 N N . GLY A 1 176 ? 23.106 -7.269 -37.096 1.00 90.81 176 GLY A N 1
ATOM 1318 C CA . GLY A 1 176 ? 23.099 -7.880 -38.430 1.00 90.81 176 GLY A CA 1
ATOM 1319 C C . GLY A 1 176 ? 21.751 -7.807 -39.163 1.00 90.81 176 GLY A C 1
ATOM 1320 O O . GLY A 1 176 ? 21.669 -8.233 -40.313 1.00 90.81 176 GLY A O 1
ATOM 1321 N N . THR A 1 177 ? 20.708 -7.245 -38.541 1.00 92.94 177 THR A N 1
ATOM 1322 C CA . THR A 1 177 ? 19.395 -7.014 -39.175 1.00 92.94 177 THR A CA 1
ATOM 1323 C C . THR A 1 177 ? 19.242 -5.563 -39.655 1.00 92.94 177 THR A C 1
ATOM 1325 O O . THR A 1 177 ? 20.157 -4.750 -39.518 1.00 92.94 177 THR A O 1
ATOM 1328 N N . VAL A 1 178 ? 18.094 -5.221 -40.249 1.00 93.44 178 VAL A N 1
ATOM 1329 C CA . VAL A 1 178 ? 17.777 -3.855 -40.700 1.00 93.44 178 VAL A CA 1
ATOM 1330 C C . VAL A 1 178 ? 16.593 -3.314 -39.902 1.00 93.44 178 VAL A C 1
ATOM 1332 O O . VAL A 1 178 ? 15.566 -3.974 -39.738 1.00 93.44 178 VAL A O 1
ATOM 1335 N N . ASN A 1 179 ? 16.737 -2.091 -39.402 1.00 93.12 179 ASN A N 1
ATOM 1336 C CA . ASN A 1 179 ? 15.665 -1.323 -38.795 1.00 93.12 179 ASN A CA 1
ATOM 1337 C C . ASN A 1 179 ? 14.953 -0.524 -39.896 1.00 93.12 179 ASN A C 1
ATOM 1339 O O . ASN A 1 179 ? 15.514 0.432 -40.417 1.00 93.12 179 ASN A O 1
ATOM 1343 N N . HIS A 1 180 ? 13.719 -0.911 -40.230 1.00 89.69 180 HIS A N 1
ATOM 1344 C CA . HIS A 1 180 ? 12.888 -0.278 -41.265 1.00 89.69 180 HIS A CA 1
ATOM 1345 C C . HIS A 1 180 ? 11.935 0.797 -40.693 1.00 89.69 180 HIS A C 1
ATOM 1347 O O . HIS A 1 180 ? 10.903 1.091 -41.290 1.00 89.69 180 HIS A O 1
ATOM 1353 N N . LYS A 1 181 ? 12.230 1.355 -39.507 1.00 83.06 181 LYS A N 1
ATOM 1354 C CA . LYS A 1 181 ? 11.571 2.562 -38.968 1.00 83.06 181 LYS A CA 1
ATOM 1355 C C . LYS A 1 181 ? 12.109 3.771 -39.737 1.00 83.06 181 LYS A C 1
ATOM 1357 O O . LYS A 1 181 ? 13.317 3.957 -39.744 1.00 83.06 181 LYS A O 1
ATOM 1362 N N . ASN A 1 182 ? 11.238 4.599 -40.313 1.00 79.38 182 ASN A N 1
ATOM 1363 C CA . ASN A 1 182 ? 11.620 5.743 -41.155 1.00 79.38 182 ASN A CA 1
ATOM 1364 C C . ASN A 1 182 ? 12.528 5.305 -42.328 1.00 79.38 182 ASN A C 1
ATOM 1366 O O . ASN A 1 182 ? 12.088 4.519 -43.165 1.00 79.38 182 ASN A O 1
ATOM 1370 N N . ASP A 1 183 ? 13.771 5.787 -42.382 1.00 83.25 183 ASP A N 1
ATOM 1371 C CA . ASP A 1 183 ? 14.763 5.402 -43.386 1.00 83.25 183 ASP A CA 1
ATOM 1372 C C . ASP A 1 183 ? 15.463 4.084 -42.985 1.00 83.25 183 ASP A C 1
ATOM 1374 O O . ASP A 1 183 ? 16.026 4.007 -41.888 1.00 83.25 183 ASP A O 1
ATOM 1378 N N . PRO A 1 184 ? 15.465 3.031 -43.832 1.00 89.06 184 PRO A N 1
ATOM 1379 C CA . PRO A 1 184 ? 16.042 1.735 -43.474 1.00 89.06 184 PRO A CA 1
ATOM 1380 C C . PRO A 1 184 ? 17.536 1.792 -43.122 1.00 89.06 184 PRO A C 1
ATOM 1382 O O . PRO A 1 184 ? 18.388 2.014 -43.983 1.00 89.06 184 PRO A O 1
ATOM 1385 N N . ALA A 1 185 ? 17.856 1.522 -41.855 1.00 92.25 185 ALA A N 1
ATOM 1386 C CA . ALA A 1 185 ? 19.204 1.629 -41.300 1.00 92.25 185 ALA A CA 1
ATOM 1387 C C . ALA A 1 185 ? 19.708 0.277 -40.749 1.00 92.25 185 ALA A C 1
ATOM 1389 O O . ALA A 1 185 ? 18.936 -0.461 -40.127 1.00 92.25 185 ALA A O 1
ATOM 1390 N N . PRO A 1 186 ? 20.992 -0.084 -40.941 1.00 93.75 186 PRO A N 1
ATOM 1391 C CA . PRO A 1 186 ? 21.533 -1.347 -40.448 1.00 93.75 186 PRO A CA 1
ATOM 1392 C C . PRO A 1 186 ? 21.681 -1.339 -38.919 1.00 93.75 186 PRO A C 1
ATOM 1394 O O . PRO A 1 186 ? 22.148 -0.362 -38.328 1.00 93.75 186 PRO A O 1
ATOM 1397 N N . VAL A 1 187 ? 21.332 -2.460 -38.287 1.00 95.12 187 VAL A N 1
ATOM 1398 C CA . VAL A 1 187 ? 21.567 -2.705 -36.860 1.00 95.12 187 VAL A CA 1
ATOM 1399 C C . VAL A 1 187 ? 22.943 -3.347 -36.706 1.00 95.12 187 VAL A C 1
ATOM 1401 O O . VAL A 1 187 ? 23.187 -4.429 -37.243 1.00 95.12 187 VAL A O 1
ATOM 1404 N N . GLN A 1 188 ? 23.860 -2.696 -35.995 1.00 95.12 188 GLN A N 1
ATOM 1405 C CA . GLN A 1 188 ? 25.270 -3.100 -35.936 1.00 95.12 188 GLN A CA 1
ATOM 1406 C C . GLN A 1 188 ? 25.785 -3.119 -34.499 1.00 95.12 188 GLN A C 1
ATOM 1408 O O . GLN A 1 188 ? 25.546 -2.186 -33.739 1.00 95.12 188 GLN A O 1
ATOM 1413 N N . GLN A 1 189 ? 26.521 -4.167 -34.135 1.00 94.62 189 GLN A N 1
ATOM 1414 C CA . GLN A 1 189 ? 27.320 -4.182 -32.912 1.00 94.62 189 GLN A CA 1
ATOM 1415 C C . GLN A 1 189 ? 28.566 -3.323 -33.140 1.00 94.62 189 GLN A C 1
ATOM 1417 O O . GLN A 1 189 ? 29.259 -3.499 -34.142 1.00 94.62 189 GLN A O 1
ATOM 1422 N N . LEU A 1 190 ? 28.804 -2.363 -32.250 1.00 93.25 190 LEU A N 1
ATOM 1423 C CA . LEU A 1 190 ? 29.963 -1.480 -32.309 1.00 93.25 190 LEU A CA 1
ATOM 1424 C C . LEU A 1 190 ? 31.184 -2.178 -31.704 1.00 93.25 190 LEU A C 1
ATOM 1426 O O . LEU A 1 190 ? 31.061 -2.924 -30.732 1.00 93.25 190 LEU A O 1
ATOM 1430 N N . ASP A 1 191 ? 32.356 -1.914 -32.278 1.00 89.38 191 ASP A N 1
ATOM 1431 C CA . ASP A 1 191 ? 33.633 -2.377 -31.735 1.00 89.38 191 ASP A CA 1
ATOM 1432 C C . ASP A 1 191 ? 34.019 -1.488 -30.542 1.00 89.38 191 ASP A C 1
ATOM 1434 O O . ASP A 1 191 ? 34.130 -0.266 -30.676 1.00 89.38 191 ASP A O 1
ATOM 1438 N N . ILE A 1 192 ? 34.149 -2.098 -29.366 1.00 89.94 192 ILE A N 1
ATOM 1439 C CA . ILE A 1 192 ? 34.423 -1.442 -28.083 1.00 89.94 192 ILE A CA 1
ATOM 1440 C C . ILE A 1 192 ? 35.375 -2.312 -27.262 1.00 89.94 192 ILE A C 1
ATOM 1442 O O . ILE A 1 192 ? 35.432 -3.526 -27.451 1.00 89.94 192 ILE A O 1
ATOM 1446 N N . GLN A 1 193 ? 36.063 -1.719 -26.286 1.00 89.12 193 GLN A N 1
ATOM 1447 C CA . GLN A 1 193 ? 36.623 -2.499 -25.184 1.00 89.12 193 GLN A CA 1
ATOM 1448 C C . GLN A 1 193 ? 35.467 -2.874 -24.235 1.00 89.12 193 GLN A C 1
ATOM 1450 O O . GLN A 1 193 ? 34.881 -1.962 -23.648 1.00 89.12 193 GLN A O 1
ATOM 1455 N N . PRO A 1 194 ? 35.106 -4.163 -24.089 1.00 91.31 194 PRO A N 1
ATOM 1456 C CA . PRO A 1 194 ? 34.015 -4.563 -23.209 1.00 91.31 194 PRO A CA 1
ATOM 1457 C C . PRO A 1 194 ? 34.426 -4.411 -21.741 1.00 91.31 194 PRO A C 1
ATOM 1459 O O . PRO A 1 194 ? 35.574 -4.683 -21.379 1.00 91.31 194 PRO A O 1
ATOM 1462 N N . GLY A 1 195 ? 33.484 -4.010 -20.888 1.00 93.56 195 GLY A N 1
ATOM 1463 C CA . GLY A 1 195 ? 33.637 -4.165 -19.442 1.00 93.56 195 GLY A CA 1
ATOM 1464 C C . GLY A 1 195 ? 33.339 -5.591 -18.978 1.00 93.56 195 GLY A C 1
ATOM 1465 O O . GLY A 1 195 ? 32.791 -6.407 -19.728 1.00 93.56 195 GLY A O 1
ATOM 1466 N N . ALA A 1 196 ? 33.706 -5.876 -17.729 1.00 94.31 196 ALA A N 1
ATOM 1467 C CA . ALA A 1 196 ? 33.350 -7.112 -17.040 1.00 94.31 196 ALA A CA 1
ATOM 1468 C C . ALA A 1 196 ? 31.828 -7.189 -16.782 1.00 94.31 196 ALA A C 1
ATOM 1470 O O . ALA A 1 196 ? 31.200 -6.129 -16.657 1.00 94.31 196 ALA A O 1
ATOM 1471 N N . PRO A 1 197 ? 31.247 -8.404 -16.684 1.00 96.06 197 PRO A N 1
ATOM 1472 C CA . PRO A 1 197 ? 29.900 -8.596 -16.146 1.00 96.06 197 PRO A CA 1
ATOM 1473 C C . PRO A 1 197 ? 29.828 -8.156 -14.675 1.00 96.06 197 PRO A C 1
ATOM 1475 O O . PRO A 1 197 ? 30.851 -7.899 -14.040 1.00 96.06 197 PRO A O 1
ATOM 1478 N N . LEU A 1 198 ? 28.609 -8.076 -14.148 1.00 97.38 198 LEU A N 1
ATOM 1479 C CA . LEU A 1 198 ? 28.320 -7.767 -12.747 1.00 97.38 198 LEU A CA 1
ATOM 1480 C C . LEU A 1 198 ? 27.553 -8.921 -12.103 1.00 97.38 198 LEU A C 1
ATOM 1482 O O . LEU A 1 198 ? 26.751 -9.586 -12.764 1.00 97.38 198 LEU A O 1
ATOM 1486 N N . THR A 1 199 ? 27.698 -9.080 -10.795 1.00 97.75 199 THR A N 1
ATOM 1487 C CA . THR A 1 199 ? 26.704 -9.792 -9.984 1.00 97.75 199 THR A CA 1
ATOM 1488 C C . THR A 1 199 ? 25.489 -8.907 -9.671 1.00 97.75 199 THR A C 1
ATOM 1490 O O . THR A 1 199 ? 25.557 -7.673 -9.701 1.00 97.75 199 THR A O 1
ATOM 1493 N N . VAL A 1 200 ? 24.365 -9.525 -9.303 1.00 97.06 200 VAL A N 1
ATOM 1494 C CA . VAL A 1 200 ? 23.182 -8.862 -8.727 1.00 97.06 200 VAL A CA 1
ATOM 1495 C C . VAL A 1 200 ? 23.564 -8.050 -7.487 1.00 97.06 200 VAL A C 1
ATOM 1497 O O . VAL A 1 200 ? 23.059 -6.942 -7.302 1.00 97.06 200 VAL A O 1
ATOM 1500 N N . ALA A 1 201 ? 24.470 -8.580 -6.659 1.00 94.88 201 ALA A N 1
ATOM 1501 C CA . ALA A 1 201 ? 24.940 -7.923 -5.443 1.00 94.88 201 ALA A CA 1
ATOM 1502 C C . ALA A 1 201 ? 25.746 -6.648 -5.744 1.00 94.88 201 ALA A C 1
ATOM 1504 O O . ALA A 1 201 ? 25.461 -5.600 -5.168 1.00 94.88 201 ALA A O 1
ATOM 1505 N N . GLU A 1 202 ? 26.695 -6.698 -6.685 1.00 97.19 202 GLU A N 1
ATOM 1506 C CA . GLU A 1 202 ? 27.441 -5.509 -7.119 1.00 97.19 202 GLU A CA 1
ATOM 1507 C C . GLU A 1 202 ? 26.525 -4.482 -7.791 1.00 97.19 202 GLU A C 1
ATOM 1509 O O . GLU A 1 202 ? 26.660 -3.285 -7.547 1.00 97.19 202 GLU A O 1
ATOM 1514 N N . ALA A 1 203 ? 25.564 -4.925 -8.606 1.00 96.25 203 ALA A N 1
ATOM 1515 C CA . ALA A 1 203 ? 24.590 -4.033 -9.227 1.00 96.25 203 ALA A CA 1
ATOM 1516 C C . ALA A 1 203 ? 23.723 -3.301 -8.182 1.00 96.25 203 ALA A C 1
ATOM 1518 O O . ALA A 1 203 ? 23.494 -2.096 -8.318 1.00 96.25 203 ALA A O 1
ATOM 1519 N N . ASP A 1 204 ? 23.271 -3.991 -7.127 1.00 93.62 204 ASP A N 1
ATOM 1520 C CA . ASP A 1 204 ? 22.567 -3.366 -6.001 1.00 93.62 204 ASP A CA 1
ATOM 1521 C C . ASP A 1 204 ? 23.463 -2.383 -5.234 1.00 93.62 204 ASP A C 1
ATOM 1523 O O . ASP A 1 204 ? 23.062 -1.236 -5.008 1.00 93.62 204 ASP A O 1
ATOM 1527 N N . GLU A 1 205 ? 24.678 -2.802 -4.867 1.00 94.19 205 GLU A N 1
ATOM 1528 C CA . GLU A 1 205 ? 25.631 -1.981 -4.116 1.00 94.19 205 GLU A CA 1
ATOM 1529 C C . GLU A 1 205 ? 25.975 -0.696 -4.880 1.00 94.19 205 GLU A C 1
ATOM 1531 O O . GLU A 1 205 ? 25.826 0.395 -4.331 1.00 94.19 205 GLU A O 1
ATOM 1536 N N . ARG A 1 206 ? 26.306 -0.792 -6.173 1.00 94.81 206 ARG A N 1
ATOM 1537 C CA . ARG A 1 206 ? 26.597 0.361 -7.045 1.00 94.81 206 ARG A CA 1
ATOM 1538 C C . ARG A 1 206 ? 25.415 1.314 -7.175 1.00 94.81 206 ARG A C 1
ATOM 1540 O O . ARG A 1 206 ? 25.593 2.533 -7.137 1.00 94.81 206 ARG A O 1
ATOM 1547 N N . LEU A 1 207 ? 24.191 0.791 -7.280 1.00 93.31 207 LEU A N 1
ATOM 1548 C CA . LEU A 1 207 ? 22.988 1.626 -7.278 1.00 93.31 207 LEU A CA 1
ATOM 1549 C C . LEU A 1 207 ? 22.803 2.333 -5.927 1.00 93.31 207 LEU A C 1
ATOM 1551 O O . LEU A 1 207 ? 22.475 3.519 -5.908 1.00 93.31 207 LEU A O 1
ATOM 1555 N N . ASN A 1 208 ? 23.077 1.666 -4.804 1.00 87.50 208 ASN A N 1
ATOM 1556 C CA . ASN A 1 208 ? 23.039 2.273 -3.471 1.00 87.50 208 ASN A CA 1
ATOM 1557 C C . ASN A 1 208 ? 24.155 3.325 -3.259 1.00 87.50 208 ASN A C 1
ATOM 1559 O O . ASN A 1 208 ? 23.881 4.386 -2.690 1.00 87.50 208 ASN A O 1
ATOM 1563 N N . GLU A 1 209 ? 25.377 3.096 -3.758 1.00 89.12 209 GLU A N 1
ATOM 1564 C CA . GLU A 1 209 ? 26.492 4.062 -3.762 1.00 89.12 209 GLU A CA 1
ATOM 1565 C C . GLU A 1 209 ? 26.171 5.309 -4.602 1.00 89.12 209 GLU A C 1
ATOM 1567 O O . GLU A 1 209 ? 26.382 6.446 -4.165 1.00 89.12 209 GLU A O 1
ATOM 1572 N N . ALA A 1 210 ? 25.581 5.116 -5.786 1.00 87.00 210 ALA A N 1
ATOM 1573 C CA . ALA A 1 210 ? 25.100 6.202 -6.637 1.00 87.00 210 ALA A CA 1
ATOM 1574 C C . ALA A 1 210 ? 23.931 6.991 -6.006 1.00 87.00 210 ALA A C 1
ATOM 1576 O O . ALA A 1 210 ? 23.608 8.085 -6.475 1.00 87.00 210 ALA A O 1
ATOM 1577 N N . GLY A 1 211 ? 23.318 6.485 -4.929 1.00 84.62 211 GLY A N 1
ATOM 1578 C CA . GLY A 1 211 ? 22.178 7.096 -4.242 1.00 84.62 211 GLY A CA 1
ATOM 1579 C C . GLY A 1 211 ? 20.810 6.713 -4.813 1.00 84.62 211 GLY A C 1
ATOM 1580 O O . GLY A 1 211 ? 19.829 7.387 -4.519 1.00 84.62 211 GLY A O 1
ATOM 1581 N N . ILE A 1 212 ? 20.740 5.653 -5.622 1.00 87.56 212 ILE A N 1
ATOM 1582 C CA . ILE A 1 212 ? 19.522 5.098 -6.227 1.00 87.56 212 ILE A CA 1
ATOM 1583 C C . ILE A 1 212 ? 19.013 3.920 -5.383 1.00 87.56 212 ILE A C 1
ATOM 1585 O O . ILE A 1 212 ? 19.042 2.744 -5.770 1.00 87.56 212 ILE A O 1
ATOM 1589 N N . TYR A 1 213 ? 18.561 4.258 -4.177 1.00 84.75 213 TYR A N 1
ATOM 1590 C CA . TYR A 1 213 ? 17.998 3.301 -3.227 1.00 84.75 213 TYR A CA 1
ATOM 1591 C C . TYR A 1 213 ? 16.719 2.650 -3.766 1.00 84.75 213 TYR A C 1
ATOM 1593 O O . TYR A 1 213 ? 15.978 3.249 -4.551 1.00 84.75 213 TYR A O 1
ATOM 1601 N N . GLN A 1 214 ? 16.434 1.430 -3.310 1.00 81.50 214 GLN A N 1
ATOM 1602 C CA . GLN A 1 214 ? 15.182 0.748 -3.627 1.00 81.50 214 GLN A CA 1
ATOM 1603 C C . GLN A 1 214 ? 13.982 1.432 -2.969 1.00 81.50 214 GLN A C 1
ATOM 1605 O O . GLN A 1 214 ? 14.039 1.877 -1.823 1.00 81.50 214 GLN A O 1
ATOM 1610 N N . THR A 1 215 ? 12.877 1.492 -3.705 1.00 74.06 215 THR A N 1
ATOM 1611 C CA . THR A 1 215 ? 11.612 2.086 -3.268 1.00 74.06 215 THR A CA 1
ATOM 1612 C C . THR A 1 215 ? 10.453 1.114 -3.472 1.00 74.06 215 THR A C 1
ATOM 1614 O O . THR A 1 215 ? 10.512 0.237 -4.331 1.00 74.06 215 THR A O 1
ATOM 1617 N N . ASP A 1 216 ? 9.345 1.303 -2.750 1.00 61.41 216 ASP A N 1
ATOM 1618 C CA . ASP A 1 216 ? 8.138 0.482 -2.940 1.00 61.41 216 ASP A CA 1
ATOM 1619 C C . ASP A 1 216 ? 7.540 0.591 -4.357 1.00 61.41 216 ASP A C 1
ATOM 1621 O O . ASP A 1 216 ? 6.755 -0.270 -4.751 1.00 61.41 216 ASP A O 1
ATOM 1625 N N . SER A 1 217 ? 7.886 1.635 -5.129 1.00 64.00 217 SER A N 1
ATOM 1626 C CA . SER A 1 217 ? 7.511 1.764 -6.544 1.00 64.00 217 SER A CA 1
ATOM 1627 C C . SER A 1 217 ? 8.369 0.906 -7.475 1.00 64.00 217 SER A C 1
ATOM 1629 O O . SER A 1 217 ? 7.885 0.538 -8.537 1.00 64.00 217 SER A O 1
ATOM 1631 N N . ASP A 1 218 ? 9.579 0.493 -7.088 1.00 67.38 218 ASP A N 1
ATOM 1632 C CA . ASP A 1 218 ? 10.409 -0.398 -7.913 1.00 67.38 218 ASP A CA 1
ATOM 1633 C C . ASP A 1 218 ? 9.772 -1.788 -8.074 1.00 67.38 218 ASP A C 1
ATOM 1635 O O . ASP A 1 218 ? 9.792 -2.370 -9.159 1.00 67.38 218 ASP A O 1
ATOM 1639 N N . ALA A 1 219 ? 9.103 -2.286 -7.033 1.00 56.03 219 ALA A N 1
ATOM 1640 C CA . ALA A 1 219 ? 8.356 -3.544 -7.076 1.00 56.03 219 ALA A CA 1
ATOM 1641 C C . ALA A 1 219 ? 6.996 -3.444 -7.808 1.00 56.03 219 ALA A C 1
ATOM 1643 O O . ALA A 1 219 ? 6.401 -4.468 -8.139 1.00 56.03 219 ALA A O 1
ATOM 1644 N N . ARG A 1 220 ? 6.474 -2.235 -8.075 1.00 50.84 220 ARG A N 1
ATOM 1645 C CA . ARG A 1 220 ? 5.094 -2.003 -8.555 1.00 50.84 220 ARG A CA 1
ATOM 1646 C C . ARG A 1 220 ? 5.077 -1.469 -9.987 1.00 50.84 220 ARG A C 1
ATOM 1648 O O . ARG A 1 220 ? 5.893 -0.637 -10.357 1.00 50.84 220 ARG A O 1
ATOM 1655 N N . ASP A 1 221 ? 4.127 -1.912 -10.808 1.00 46.16 221 ASP A N 1
ATOM 1656 C CA . ASP A 1 221 ? 4.041 -1.459 -12.205 1.00 46.16 221 ASP A CA 1
ATOM 1657 C C . ASP A 1 221 ? 3.286 -0.124 -12.342 1.00 46.16 221 ASP A C 1
ATOM 1659 O O . ASP A 1 221 ? 2.122 -0.063 -12.730 1.00 46.16 221 ASP A O 1
ATOM 1663 N N . THR A 1 222 ? 3.942 0.970 -11.945 1.00 49.12 222 THR A N 1
ATOM 1664 C CA . THR A 1 222 ? 3.357 2.323 -11.904 1.00 49.12 222 THR A CA 1
ATOM 1665 C C . THR A 1 222 ? 3.796 3.186 -13.092 1.00 49.12 222 THR A C 1
ATOM 1667 O O . THR A 1 222 ? 4.479 4.195 -12.921 1.00 49.12 222 THR A O 1
ATOM 1670 N N . THR A 1 223 ? 3.409 2.790 -14.306 1.00 45.22 223 THR A N 1
ATOM 1671 C CA . THR A 1 223 ? 3.821 3.438 -15.571 1.00 45.22 223 THR A CA 1
ATOM 1672 C C . THR A 1 223 ? 2.803 4.437 -16.149 1.00 45.22 223 THR A C 1
ATOM 1674 O O . THR A 1 223 ? 3.152 5.229 -17.025 1.00 45.22 223 THR A O 1
ATOM 1677 N N . THR A 1 224 ? 1.561 4.464 -15.652 1.00 55.00 224 THR A N 1
ATOM 1678 C CA . THR A 1 224 ? 0.481 5.320 -16.182 1.00 55.00 224 THR A CA 1
ATOM 1679 C C . THR A 1 224 ? 0.638 6.799 -15.799 1.00 55.00 224 THR A C 1
ATOM 1681 O O . THR A 1 224 ? 0.171 7.244 -14.748 1.00 55.00 224 THR A O 1
ATOM 1684 N N . ILE A 1 225 ? 1.246 7.591 -16.686 1.00 62.91 225 ILE A N 1
ATOM 1685 C CA . ILE A 1 225 ? 1.262 9.061 -16.603 1.00 62.91 225 ILE A CA 1
ATOM 1686 C C . ILE A 1 225 ? -0.157 9.606 -16.837 1.00 62.91 225 ILE A C 1
ATOM 1688 O O . ILE A 1 225 ? -0.816 9.229 -17.802 1.00 62.91 225 ILE A O 1
ATOM 1692 N N . VAL A 1 226 ? -0.619 10.525 -15.978 1.00 73.00 226 VAL A N 1
ATOM 1693 C CA . VAL A 1 226 ? -1.973 11.114 -16.059 1.00 73.00 226 VAL A CA 1
ATOM 1694 C C . VAL A 1 226 ? -1.958 12.544 -16.615 1.00 73.00 226 VAL A C 1
ATOM 1696 O O . VAL A 1 226 ? -2.905 12.947 -17.283 1.00 73.00 226 VAL A O 1
ATOM 1699 N N . ALA A 1 227 ? -0.897 13.319 -16.370 1.00 71.25 227 ALA A N 1
ATOM 1700 C CA . ALA A 1 227 ? -0.589 14.526 -17.145 1.00 71.25 227 ALA A CA 1
ATOM 1701 C C . ALA A 1 227 ? 0.923 14.782 -17.137 1.00 71.25 227 ALA A C 1
ATOM 1703 O O . ALA A 1 227 ? 1.523 14.902 -16.064 1.00 71.25 227 ALA A O 1
ATOM 1704 N N . ALA A 1 228 ? 1.529 14.864 -18.320 1.00 71.31 228 ALA A N 1
ATOM 1705 C CA . ALA A 1 228 ? 2.970 15.030 -18.478 1.00 71.31 228 ALA A CA 1
ATOM 1706 C C . ALA A 1 228 ? 3.439 16.450 -18.068 1.00 71.31 228 ALA A C 1
ATOM 1708 O O . ALA A 1 228 ? 2.631 17.379 -18.099 1.00 71.31 228 ALA A O 1
ATOM 1709 N N . PRO A 1 229 ? 4.704 16.646 -17.632 1.00 76.06 229 PRO A N 1
ATOM 1710 C CA . PRO A 1 229 ? 5.162 17.901 -17.008 1.00 76.06 229 PRO A CA 1
ATOM 1711 C C . PRO A 1 229 ? 5.146 19.156 -17.893 1.00 76.06 229 PRO A C 1
ATOM 1713 O O . PRO A 1 229 ? 5.258 20.266 -17.371 1.00 76.06 229 PRO A O 1
ATOM 1716 N N . ASP A 1 230 ? 5.038 18.965 -19.205 1.00 73.81 230 ASP A N 1
ATOM 1717 C CA . ASP A 1 230 ? 4.855 19.957 -20.266 1.00 73.81 230 ASP A CA 1
ATOM 1718 C C . ASP A 1 230 ? 3.379 20.348 -20.470 1.00 73.81 230 ASP A C 1
ATOM 1720 O O . ASP A 1 230 ? 3.091 21.468 -20.884 1.00 73.81 230 ASP A O 1
ATOM 1724 N N . SER A 1 231 ? 2.436 19.469 -20.112 1.00 73.12 231 SER A N 1
ATOM 1725 C CA . SER A 1 231 ? 0.988 19.717 -20.161 1.00 73.12 231 SER A CA 1
ATOM 1726 C C . SER A 1 231 ? 0.429 20.335 -18.865 1.00 73.12 231 SER A C 1
ATOM 1728 O O . SER A 1 231 ? -0.779 20.269 -18.612 1.00 73.12 231 SER A O 1
ATOM 1730 N N . TRP A 1 232 ? 1.290 20.857 -17.987 1.00 85.44 232 TRP A N 1
ATOM 1731 C CA . TRP A 1 232 ? 0.893 21.485 -16.720 1.00 85.44 232 TRP A CA 1
ATOM 1732 C C . TRP A 1 232 ? 0.533 22.973 -16.927 1.00 85.44 232 TRP A C 1
ATOM 1734 O O . TRP A 1 232 ? 0.960 23.573 -17.914 1.00 85.44 232 TRP A O 1
ATOM 1744 N N . PRO A 1 233 ? -0.267 23.592 -16.033 1.00 78.12 233 PRO A N 1
ATOM 1745 C CA . PRO A 1 233 ? -0.700 24.980 -16.189 1.00 78.12 233 PRO A CA 1
ATOM 1746 C C . PRO A 1 233 ? 0.466 25.971 -16.271 1.00 78.12 233 PRO A C 1
ATOM 1748 O O . PRO A 1 233 ? 1.513 25.780 -15.648 1.00 78.12 233 PRO A O 1
ATOM 1751 N N . THR A 1 234 ? 0.252 27.080 -16.981 1.00 76.25 234 THR A N 1
ATOM 1752 C CA . THR A 1 234 ? 1.159 28.234 -16.934 1.00 76.25 234 THR A CA 1
ATOM 1753 C C . THR A 1 234 ? 1.319 28.727 -15.489 1.00 76.25 234 THR A C 1
ATOM 1755 O O . THR A 1 234 ? 0.319 28.755 -14.765 1.00 76.25 234 THR A O 1
ATOM 1758 N N . PRO A 1 235 ? 2.526 29.142 -15.056 1.00 80.25 235 PRO A N 1
ATOM 1759 C CA . PRO A 1 235 ? 2.744 29.598 -13.685 1.00 80.25 235 PRO A CA 1
ATOM 1760 C C . PRO A 1 235 ? 1.823 30.769 -13.297 1.00 80.25 235 PRO A C 1
ATOM 1762 O O . PRO A 1 235 ? 1.551 31.625 -14.143 1.00 80.25 235 PRO A O 1
ATOM 1765 N N . PRO A 1 236 ? 1.358 30.838 -12.037 1.00 83.44 236 PRO A N 1
ATOM 1766 C CA . PRO A 1 236 ? 0.533 31.936 -11.552 1.00 83.44 236 PRO A CA 1
ATOM 1767 C C . PRO A 1 236 ? 1.343 33.230 -11.422 1.00 83.44 236 PRO A C 1
ATOM 1769 O O . PRO A 1 236 ? 2.565 33.209 -11.258 1.00 83.44 236 PRO A O 1
ATOM 1772 N N . GLU A 1 237 ? 0.641 34.363 -11.389 1.00 81.19 237 GLU A N 1
ATOM 1773 C CA . GLU A 1 237 ? 1.236 35.674 -11.094 1.00 81.19 237 GLU A CA 1
ATOM 1774 C C . GLU A 1 237 ? 1.779 35.753 -9.653 1.00 81.19 237 GLU A C 1
ATOM 1776 O O . GLU A 1 237 ? 2.749 36.467 -9.388 1.00 81.19 237 GLU A O 1
ATOM 1781 N N . HIS A 1 238 ? 1.180 35.003 -8.719 1.00 85.25 238 HIS A N 1
ATOM 1782 C CA . HIS A 1 238 ? 1.523 34.977 -7.293 1.00 85.25 238 HIS A CA 1
ATOM 1783 C C . HIS A 1 238 ? 1.504 33.542 -6.735 1.00 85.25 238 HIS A C 1
ATOM 1785 O O . HIS A 1 238 ? 0.637 32.743 -7.086 1.00 85.25 238 HIS A O 1
ATOM 1791 N N . THR A 1 239 ? 2.425 33.224 -5.821 1.00 87.44 239 THR A N 1
ATOM 1792 C CA . THR A 1 239 ? 2.426 31.952 -5.075 1.00 87.44 239 THR A CA 1
ATOM 1793 C C . THR A 1 239 ? 1.327 31.955 -4.014 1.00 87.44 239 THR A C 1
ATOM 1795 O O . THR A 1 239 ? 1.141 32.950 -3.312 1.00 87.44 239 THR A O 1
ATOM 1798 N N . CYS A 1 240 ? 0.600 30.845 -3.859 1.00 85.31 240 CYS A N 1
ATOM 1799 C CA . CYS A 1 240 ? -0.452 30.759 -2.850 1.00 85.31 240 CYS A CA 1
ATOM 1800 C C . CYS A 1 240 ? 0.136 30.677 -1.429 1.00 85.31 240 CYS A C 1
ATOM 1802 O O . CYS A 1 240 ? 1.197 30.091 -1.191 1.00 85.31 240 CYS A O 1
ATOM 1804 N N . SER A 1 241 ? -0.583 31.237 -0.454 1.00 82.19 241 SER A N 1
ATOM 1805 C CA . SER A 1 241 ? -0.131 31.316 0.942 1.00 82.19 241 SER A CA 1
ATOM 1806 C C . SER A 1 241 ? 0.136 29.944 1.568 1.00 82.19 241 SER A C 1
ATOM 1808 O O . SER A 1 241 ? 1.054 29.816 2.376 1.00 82.19 241 SER A O 1
ATOM 1810 N N . TYR A 1 242 ? -0.601 28.902 1.167 1.00 85.00 242 TYR A N 1
ATOM 1811 C CA . TYR A 1 242 ? -0.334 27.526 1.586 1.00 85.00 242 TYR A CA 1
ATOM 1812 C C . TYR A 1 242 ? 1.045 27.046 1.113 1.00 85.00 242 TYR A C 1
ATOM 1814 O O . TYR A 1 242 ? 1.841 26.569 1.919 1.00 85.00 242 TYR A O 1
ATOM 1822 N N . THR A 1 243 ? 1.349 27.193 -0.179 1.00 87.06 243 THR A N 1
ATOM 1823 C CA . THR A 1 243 ? 2.601 26.699 -0.761 1.00 87.06 243 THR A CA 1
ATOM 1824 C C . THR A 1 243 ? 3.813 27.498 -0.288 1.00 87.06 243 THR A C 1
ATOM 1826 O O . THR A 1 243 ? 4.842 26.886 -0.009 1.00 87.06 243 THR A O 1
ATOM 1829 N N . ALA A 1 244 ? 3.688 28.817 -0.103 1.00 85.62 244 ALA A N 1
ATOM 1830 C CA . ALA A 1 244 ? 4.723 29.623 0.549 1.00 85.62 244 ALA A CA 1
ATOM 1831 C C . ALA A 1 244 ? 5.008 29.112 1.977 1.00 85.62 244 ALA A C 1
ATOM 1833 O O . ALA A 1 244 ? 6.136 28.737 2.289 1.00 85.62 244 ALA A O 1
ATOM 1834 N N . THR A 1 245 ? 3.963 28.978 2.806 1.00 85.19 245 THR A N 1
ATOM 1835 C CA . THR A 1 245 ? 4.077 28.478 4.191 1.00 85.19 245 THR A CA 1
ATOM 1836 C C . THR A 1 245 ? 4.704 27.078 4.256 1.00 85.19 245 THR A C 1
ATOM 1838 O O . THR A 1 245 ? 5.559 26.813 5.101 1.00 85.19 245 THR A O 1
ATOM 1841 N N . MET A 1 246 ? 4.306 26.181 3.346 1.00 91.44 246 MET A N 1
ATOM 1842 C CA . MET A 1 246 ? 4.863 24.831 3.219 1.00 91.44 246 MET A CA 1
ATOM 1843 C C . MET A 1 246 ? 6.359 24.866 2.882 1.00 91.44 246 MET A C 1
ATOM 1845 O O . MET A 1 246 ? 7.144 24.170 3.522 1.00 91.44 246 MET A O 1
ATOM 1849 N N . ALA A 1 247 ? 6.752 25.675 1.894 1.00 88.06 247 ALA A N 1
ATOM 1850 C CA . ALA A 1 247 ? 8.136 25.775 1.452 1.00 88.06 247 ALA A CA 1
ATOM 1851 C C . ALA A 1 247 ? 9.042 26.455 2.491 1.00 88.06 247 ALA A C 1
ATOM 1853 O O . ALA A 1 247 ? 10.229 26.138 2.566 1.00 88.06 247 ALA A O 1
ATOM 1854 N N . ASP A 1 248 ? 8.526 27.403 3.278 1.00 88.06 248 ASP A N 1
ATOM 18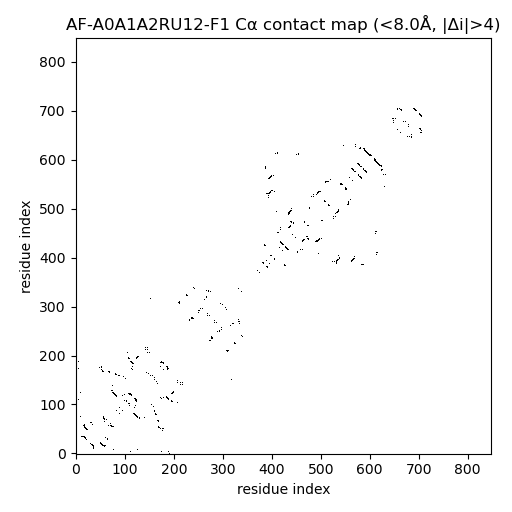55 C CA . ASP A 1 248 ? 9.282 28.084 4.338 1.00 88.06 248 ASP A CA 1
ATOM 1856 C C . ASP A 1 248 ? 9.565 27.157 5.532 1.00 88.06 248 ASP A C 1
ATOM 1858 O O . ASP A 1 248 ? 10.683 27.160 6.056 1.00 88.06 248 ASP A O 1
ATOM 1862 N N . GLY A 1 249 ? 8.609 26.297 5.911 1.00 84.56 249 GLY A N 1
ATOM 1863 C CA . GLY A 1 249 ? 8.762 25.343 7.020 1.00 84.56 249 GLY A CA 1
ATOM 1864 C C . GLY A 1 249 ? 9.950 24.380 6.870 1.00 84.56 249 GLY A C 1
ATOM 1865 O O . GLY A 1 249 ? 10.610 24.045 7.853 1.00 84.56 249 GLY A O 1
ATOM 1866 N N . TRP A 1 250 ? 10.310 24.007 5.637 1.00 91.69 250 TRP A N 1
ATOM 1867 C CA . TRP A 1 250 ? 11.440 23.109 5.368 1.00 91.69 250 TRP A CA 1
ATOM 1868 C C . TRP A 1 250 ? 12.795 23.636 5.860 1.00 91.69 250 TRP A C 1
ATOM 1870 O O . TRP A 1 250 ? 13.712 22.843 6.048 1.00 91.69 250 TRP A O 1
ATOM 1880 N N . ALA A 1 251 ? 12.953 24.941 6.111 1.00 84.62 251 ALA A N 1
ATOM 1881 C CA . ALA A 1 251 ? 14.200 25.488 6.652 1.00 84.62 251 ALA A CA 1
ATOM 1882 C C . ALA A 1 251 ? 14.550 24.941 8.055 1.00 84.62 251 ALA A C 1
ATOM 1884 O O . ALA A 1 251 ? 15.731 24.887 8.419 1.00 84.62 251 ALA A O 1
ATOM 1885 N N . THR A 1 252 ? 13.549 24.520 8.838 1.00 86.38 252 THR A N 1
ATOM 1886 C CA . THR A 1 252 ? 13.707 24.074 10.234 1.00 86.38 252 THR A CA 1
ATOM 1887 C C . THR A 1 252 ? 13.415 22.589 10.466 1.00 86.38 252 THR A C 1
ATOM 1889 O O . THR A 1 252 ? 13.811 22.072 11.510 1.00 86.38 252 THR A O 1
ATOM 1892 N N . ASP A 1 253 ? 12.815 21.883 9.502 1.00 86.75 253 ASP A N 1
ATOM 1893 C CA . ASP A 1 253 ? 12.399 20.473 9.615 1.00 86.75 253 ASP A CA 1
ATOM 1894 C C . ASP A 1 253 ? 13.506 19.523 10.116 1.00 86.75 253 ASP A C 1
ATOM 1896 O O . ASP A 1 253 ? 14.635 19.522 9.614 1.00 86.75 253 ASP A O 1
ATOM 1900 N N . THR A 1 254 ? 13.174 18.666 11.084 1.00 85.31 254 THR A N 1
ATOM 1901 C CA . THR A 1 254 ? 14.060 17.644 11.677 1.00 85.31 254 THR A CA 1
ATOM 1902 C C . THR A 1 254 ? 13.482 16.230 11.490 1.00 85.31 254 THR A C 1
ATOM 1904 O O . THR A 1 254 ? 12.989 15.617 12.440 1.00 85.31 254 THR A O 1
ATOM 1907 N N . PRO A 1 255 ? 13.497 15.686 10.258 1.00 86.31 255 PRO A N 1
ATOM 1908 C CA . PRO A 1 255 ? 12.919 14.379 9.963 1.00 86.31 255 PRO A CA 1
ATOM 1909 C C . PRO A 1 255 ? 13.719 13.229 10.587 1.00 86.31 255 PRO A C 1
ATOM 1911 O O . PRO A 1 255 ? 14.947 13.270 10.649 1.00 86.31 255 PRO A O 1
ATOM 1914 N N . ARG A 1 256 ? 13.017 12.151 10.964 1.00 76.69 256 ARG A N 1
ATOM 1915 C CA . ARG A 1 256 ? 13.636 10.889 11.410 1.00 76.69 256 ARG A CA 1
ATOM 1916 C C . ARG A 1 256 ? 14.442 10.217 10.292 1.00 76.69 256 ARG A C 1
ATOM 1918 O O . ARG A 1 256 ? 15.509 9.672 10.546 1.00 76.69 256 ARG A O 1
ATOM 1925 N N . GLU A 1 257 ? 13.929 10.266 9.066 1.00 79.75 257 GLU A N 1
ATOM 1926 C CA . GLU A 1 257 ? 14.516 9.631 7.885 1.00 79.75 257 GLU A CA 1
ATOM 1927 C C . GLU A 1 257 ? 14.673 10.677 6.780 1.00 79.75 257 GLU A C 1
ATOM 1929 O O . GLU A 1 257 ? 13.707 11.307 6.349 1.00 79.75 257 GLU A O 1
ATOM 1934 N N . ARG A 1 258 ? 15.921 10.904 6.361 1.00 88.75 258 ARG A N 1
ATOM 1935 C CA . ARG A 1 258 ? 16.312 12.101 5.600 1.00 88.75 258 ARG A CA 1
ATOM 1936 C C . ARG A 1 258 ? 15.866 12.038 4.131 1.00 88.75 258 ARG A C 1
ATOM 1938 O O . ARG A 1 258 ? 15.277 13.000 3.645 1.00 88.75 258 ARG A O 1
ATOM 1945 N N . HIS A 1 259 ? 16.084 10.909 3.453 1.00 85.38 259 HIS A N 1
ATOM 1946 C CA . HIS A 1 259 ? 15.708 10.705 2.044 1.00 85.38 259 HIS A CA 1
ATOM 1947 C C . HIS A 1 259 ? 14.174 10.637 1.829 1.00 85.38 259 HIS A C 1
ATOM 1949 O O . HIS A 1 259 ? 13.662 11.416 1.024 1.00 85.38 259 HIS A O 1
ATOM 1955 N N . PRO A 1 260 ? 13.385 9.838 2.590 1.00 82.81 260 PRO A N 1
ATOM 1956 C CA . PRO A 1 260 ? 11.922 9.827 2.459 1.00 82.81 260 PRO A CA 1
ATOM 1957 C C . PRO A 1 260 ? 11.265 11.190 2.721 1.00 82.81 260 PRO A C 1
ATOM 1959 O O . PRO A 1 260 ? 10.306 11.552 2.039 1.00 82.81 260 PRO A O 1
ATOM 1962 N N . TRP A 1 261 ? 11.794 11.974 3.671 1.00 92.81 261 TRP A N 1
ATOM 1963 C CA . TRP A 1 261 ? 11.333 13.344 3.907 1.00 92.81 261 TRP A CA 1
ATOM 1964 C C . TRP A 1 261 ? 11.546 14.233 2.679 1.00 92.81 261 TRP A C 1
ATOM 1966 O O . TRP A 1 261 ? 10.573 14.830 2.213 1.00 92.81 261 TRP A O 1
ATOM 1976 N N . PHE A 1 262 ? 12.766 14.271 2.124 1.00 93.62 262 PHE A N 1
ATOM 1977 C CA . PHE A 1 262 ? 13.068 15.086 0.943 1.00 93.62 262 PHE A CA 1
ATOM 1978 C C . PHE A 1 262 ? 12.164 14.701 -0.224 1.00 93.62 262 PHE A C 1
ATOM 1980 O O . PHE A 1 262 ? 11.495 15.570 -0.776 1.00 93.62 262 PHE A O 1
ATOM 1987 N N . LEU A 1 263 ? 12.074 13.405 -0.544 1.00 86.19 263 LEU A N 1
ATOM 1988 C CA . LEU A 1 263 ? 11.224 12.910 -1.625 1.00 86.19 263 LEU A CA 1
ATOM 1989 C C . LEU A 1 263 ? 9.751 13.306 -1.411 1.00 86.19 263 LEU A C 1
ATOM 1991 O O . LEU A 1 263 ? 9.101 13.761 -2.348 1.00 86.19 263 LEU A O 1
ATOM 1995 N N . SER A 1 264 ? 9.225 13.228 -0.181 1.00 86.12 264 SER A N 1
ATOM 1996 C CA . SER A 1 264 ? 7.849 13.661 0.112 1.00 86.12 264 SER A CA 1
ATOM 1997 C C . SER A 1 264 ? 7.630 15.168 -0.093 1.00 86.12 264 SER A C 1
ATOM 1999 O O . SER A 1 264 ? 6.598 15.578 -0.626 1.00 86.12 264 SER A O 1
ATOM 2001 N N . SER A 1 265 ? 8.605 16.000 0.278 1.00 93.88 265 SER A N 1
ATOM 2002 C CA . SER A 1 265 ? 8.553 17.455 0.100 1.00 93.88 265 SER A CA 1
ATOM 2003 C C . SER A 1 265 ? 8.727 17.857 -1.368 1.00 93.88 265 SER A C 1
ATOM 2005 O O . SER A 1 265 ? 8.002 18.725 -1.856 1.00 93.88 265 SER A O 1
ATOM 2007 N N . ALA A 1 266 ? 9.602 17.166 -2.101 1.00 93.38 266 ALA A N 1
ATOM 2008 C CA . ALA A 1 266 ? 9.790 17.317 -3.538 1.00 93.38 266 ALA A CA 1
ATOM 2009 C C . ALA A 1 266 ? 8.511 16.957 -4.317 1.00 93.38 266 ALA A C 1
ATOM 2011 O O . ALA A 1 266 ? 8.063 17.747 -5.149 1.00 93.38 266 ALA A O 1
ATOM 2012 N N . ILE A 1 267 ? 7.853 15.834 -3.988 1.00 89.44 267 ILE A N 1
ATOM 2013 C CA . ILE A 1 267 ? 6.553 15.446 -4.570 1.00 89.44 267 ILE A CA 1
ATOM 2014 C C . ILE A 1 267 ? 5.514 16.554 -4.357 1.00 89.44 267 ILE A C 1
ATOM 2016 O O . ILE A 1 267 ? 4.805 16.909 -5.299 1.00 89.44 267 ILE A O 1
ATOM 2020 N N . ARG A 1 268 ? 5.429 17.139 -3.152 1.00 91.69 268 ARG A N 1
ATOM 2021 C CA . ARG A 1 268 ? 4.510 18.260 -2.888 1.00 91.69 268 ARG A CA 1
ATOM 2022 C C . ARG A 1 268 ? 4.865 19.508 -3.689 1.00 91.69 268 ARG A C 1
ATOM 2024 O O . ARG A 1 268 ? 3.952 20.180 -4.160 1.00 91.69 268 ARG A O 1
ATOM 2031 N N . LEU A 1 269 ? 6.148 19.815 -3.886 1.00 94.56 269 LEU A N 1
ATOM 2032 C CA . LEU A 1 269 ? 6.560 20.967 -4.693 1.00 94.56 269 LEU A CA 1
ATOM 2033 C C . LEU A 1 269 ? 6.174 20.800 -6.170 1.00 94.56 269 LEU A C 1
ATOM 2035 O O . LEU A 1 269 ? 5.622 21.722 -6.769 1.00 94.56 269 LEU A O 1
ATOM 2039 N N . GLU A 1 270 ? 6.385 19.614 -6.740 1.00 93.69 270 GLU A N 1
ATOM 2040 C CA . GLU A 1 270 ? 5.966 19.313 -8.113 1.00 93.69 270 GLU A CA 1
ATOM 2041 C C . GLU A 1 270 ? 4.436 19.254 -8.242 1.00 93.69 270 GLU A C 1
ATOM 2043 O O . GLU A 1 270 ? 3.887 19.750 -9.223 1.00 93.69 270 GLU A O 1
ATOM 2048 N N . CYS A 1 271 ? 3.713 18.768 -7.225 1.00 90.25 271 CYS A N 1
ATOM 2049 C CA . CYS A 1 271 ? 2.252 18.884 -7.179 1.00 90.25 271 CYS A CA 1
ATOM 2050 C C . CYS A 1 271 ? 1.797 20.354 -7.125 1.00 90.25 271 CYS A C 1
ATOM 2052 O O . CYS A 1 271 ? 0.826 20.709 -7.791 1.00 90.25 271 CYS A O 1
ATOM 2054 N N . ALA A 1 272 ? 2.501 21.228 -6.394 1.00 89.75 272 ALA A N 1
ATOM 2055 C CA . ALA A 1 272 ? 2.215 22.665 -6.352 1.00 89.75 272 ALA A CA 1
ATOM 2056 C C . ALA A 1 272 ? 2.470 23.337 -7.708 1.00 89.75 272 ALA A C 1
ATOM 2058 O O . ALA A 1 272 ? 1.659 24.156 -8.145 1.00 89.75 272 ALA A O 1
ATOM 2059 N N . ARG A 1 273 ? 3.542 22.946 -8.412 1.00 91.31 273 ARG A N 1
ATOM 2060 C CA . ARG A 1 273 ? 3.799 23.369 -9.795 1.00 91.31 273 ARG A CA 1
ATOM 2061 C C . ARG A 1 273 ? 2.692 22.879 -10.735 1.00 91.31 273 ARG A C 1
ATOM 2063 O O . ARG A 1 273 ? 2.145 23.685 -11.481 1.00 91.31 273 ARG A O 1
ATOM 2070 N N . ARG A 1 274 ? 2.278 21.609 -10.635 1.00 88.50 274 ARG A N 1
ATOM 2071 C CA . ARG A 1 274 ? 1.167 21.030 -11.417 1.00 88.50 274 ARG A CA 1
ATOM 2072 C C . ARG A 1 274 ? -0.189 21.686 -11.141 1.00 88.50 274 ARG A C 1
ATOM 2074 O O . ARG A 1 274 ? -1.020 21.746 -12.042 1.00 88.50 274 ARG A O 1
ATOM 2081 N N . TYR A 1 275 ? -0.432 22.179 -9.926 1.00 87.44 275 TYR A N 1
ATOM 2082 C CA . TYR A 1 275 ? -1.679 22.874 -9.587 1.00 87.44 275 TYR A CA 1
ATOM 2083 C C . TYR A 1 275 ? -1.666 24.369 -9.957 1.00 87.44 275 TYR A C 1
ATOM 2085 O O . TYR A 1 275 ? -2.691 25.028 -9.821 1.00 87.44 275 TYR A O 1
ATOM 2093 N N . GLY A 1 276 ? -0.533 24.926 -10.404 1.00 87.31 276 GLY A N 1
ATOM 2094 C CA . GLY A 1 276 ? -0.398 26.370 -10.630 1.00 87.31 276 GLY A CA 1
ATOM 2095 C C . GLY A 1 276 ? -0.376 27.183 -9.329 1.00 87.31 276 GLY A C 1
ATOM 2096 O O . GLY A 1 276 ? -0.902 28.287 -9.284 1.00 87.31 276 GLY A O 1
ATOM 2097 N N . CYS A 1 277 ? 0.201 26.640 -8.250 1.00 87.38 277 CYS A N 1
ATOM 2098 C CA . CYS A 1 277 ? 0.235 27.270 -6.921 1.00 87.38 277 CYS A CA 1
ATOM 2099 C C . CYS A 1 277 ? 1.491 28.102 -6.625 1.00 87.38 277 CYS A C 1
ATOM 2101 O O . CYS A 1 277 ? 1.564 28.703 -5.554 1.00 87.38 277 CYS A O 1
ATOM 2103 N N . ILE A 1 278 ? 2.498 28.094 -7.503 1.00 92.25 278 ILE A N 1
ATOM 2104 C CA . ILE A 1 278 ? 3.834 28.625 -7.208 1.00 92.25 278 ILE A CA 1
ATOM 2105 C C . ILE A 1 278 ? 4.462 29.322 -8.420 1.00 92.25 278 ILE A C 1
ATOM 2107 O O . ILE A 1 278 ? 4.450 28.777 -9.524 1.00 92.25 278 ILE A O 1
ATOM 2111 N N . THR A 1 279 ? 5.018 30.520 -8.219 1.00 92.00 279 THR A N 1
ATOM 2112 C CA . THR A 1 279 ? 5.749 31.246 -9.271 1.00 92.00 279 THR A CA 1
ATOM 2113 C C . THR A 1 279 ? 7.064 30.530 -9.619 1.00 92.00 279 THR A C 1
ATOM 2115 O O . THR A 1 279 ? 7.599 29.785 -8.792 1.00 92.00 279 THR A O 1
ATOM 2118 N N . PRO A 1 280 ? 7.664 30.772 -10.802 1.00 88.69 280 PRO A N 1
ATOM 2119 C CA . PRO A 1 280 ? 8.953 30.171 -11.154 1.00 88.69 280 PRO A CA 1
ATOM 2120 C C . PRO A 1 280 ? 10.091 30.573 -10.203 1.00 88.69 280 PRO A C 1
ATOM 2122 O O . PRO A 1 280 ? 10.992 29.772 -9.960 1.00 88.69 280 PRO A O 1
ATOM 2125 N N . GLY A 1 281 ? 10.044 31.792 -9.651 1.00 88.50 281 GLY A N 1
ATOM 2126 C CA . GLY A 1 281 ? 11.037 32.291 -8.696 1.00 88.50 281 GLY A CA 1
ATOM 2127 C C . GLY A 1 281 ? 10.929 31.601 -7.337 1.00 88.50 281 GLY A C 1
ATOM 2128 O O . GLY A 1 281 ? 11.917 31.060 -6.841 1.00 88.50 281 GLY A O 1
ATOM 2129 N N . ASP A 1 282 ? 9.718 31.540 -6.779 1.00 89.81 282 ASP A N 1
ATOM 2130 C CA . ASP A 1 282 ? 9.469 30.882 -5.491 1.00 89.81 282 ASP A CA 1
ATOM 2131 C C . ASP A 1 282 ? 9.718 29.371 -5.573 1.00 89.81 282 ASP A C 1
ATOM 2133 O O . ASP A 1 282 ? 10.236 28.775 -4.633 1.00 89.81 282 ASP A O 1
ATOM 2137 N N . TYR A 1 283 ? 9.424 28.749 -6.719 1.00 93.44 283 TYR A N 1
ATOM 2138 C CA . TYR A 1 283 ? 9.744 27.348 -6.995 1.00 93.44 283 TYR A CA 1
ATOM 2139 C C . TYR A 1 283 ? 11.255 27.085 -6.964 1.00 93.44 283 TYR A C 1
ATOM 2141 O O . TYR A 1 283 ? 11.693 26.154 -6.289 1.00 93.44 283 TYR A O 1
ATOM 2149 N N . GLN A 1 284 ? 12.070 27.925 -7.613 1.00 91.25 284 GLN A N 1
ATOM 2150 C CA . GLN A 1 284 ? 13.531 27.802 -7.546 1.00 91.25 284 GLN A CA 1
ATOM 2151 C C . GLN A 1 284 ? 14.062 28.022 -6.120 1.00 91.25 284 GLN A C 1
ATOM 2153 O O . GLN A 1 284 ? 14.888 27.240 -5.646 1.00 91.25 284 GLN A O 1
ATOM 2158 N N . ALA A 1 285 ? 13.543 29.019 -5.396 1.00 89.06 285 ALA A N 1
ATOM 2159 C CA . ALA A 1 285 ? 13.908 29.258 -3.999 1.00 89.06 285 ALA A CA 1
ATOM 2160 C C . ALA A 1 285 ? 13.526 28.077 -3.081 1.00 89.06 285 ALA A C 1
ATOM 2162 O O . ALA A 1 285 ? 14.318 27.667 -2.231 1.00 89.06 285 ALA A O 1
ATOM 2163 N N . ALA A 1 286 ? 12.344 27.487 -3.281 1.00 92.81 286 ALA A N 1
ATOM 2164 C CA . ALA A 1 286 ? 11.860 26.332 -2.532 1.00 92.81 286 ALA A CA 1
ATOM 2165 C C . ALA A 1 286 ? 12.701 25.068 -2.792 1.00 92.81 286 ALA A C 1
ATOM 2167 O O . ALA A 1 286 ? 13.043 24.369 -1.835 1.00 92.81 286 ALA A O 1
ATOM 2168 N N . ARG A 1 287 ? 13.097 24.807 -4.050 1.00 94.75 287 ARG A N 1
ATOM 2169 C CA . ARG A 1 287 ? 14.031 23.719 -4.404 1.00 94.75 287 ARG A CA 1
ATOM 2170 C C . ARG A 1 287 ? 15.372 23.889 -3.697 1.00 94.75 287 ARG A C 1
ATOM 2172 O O . ARG A 1 287 ? 15.778 23.009 -2.941 1.00 94.75 287 ARG A O 1
ATOM 2179 N N . GLN A 1 288 ? 16.008 25.052 -3.866 1.00 92.69 288 GLN A N 1
ATOM 2180 C CA . GLN A 1 288 ? 17.305 25.354 -3.255 1.00 92.69 288 GLN A CA 1
ATOM 2181 C C . GLN A 1 288 ? 17.263 25.231 -1.728 1.00 92.69 288 GLN A C 1
ATOM 2183 O O . GLN A 1 288 ? 18.182 24.681 -1.128 1.00 92.69 288 GLN A O 1
ATOM 2188 N N . ARG A 1 289 ? 16.189 25.697 -1.082 1.00 93.75 289 ARG A N 1
ATOM 2189 C CA . ARG A 1 289 ? 16.008 25.587 0.371 1.00 93.75 289 ARG A CA 1
ATOM 2190 C C . ARG A 1 289 ? 15.864 24.135 0.834 1.00 93.75 289 ARG A C 1
ATOM 2192 O O . ARG A 1 289 ? 16.476 23.760 1.834 1.00 93.75 289 ARG A O 1
ATOM 2199 N N . LEU A 1 290 ? 15.091 23.318 0.113 1.00 94.75 290 LEU A N 1
ATOM 2200 C CA . LEU A 1 290 ? 14.917 21.896 0.418 1.00 94.75 290 LEU A CA 1
ATOM 2201 C C . LEU A 1 290 ? 16.248 21.134 0.269 1.00 94.75 290 LEU A C 1
ATOM 2203 O O . LEU A 1 290 ? 16.632 20.371 1.156 1.00 94.75 290 LEU A O 1
ATOM 2207 N N . GLU A 1 291 ? 16.998 21.410 -0.800 1.00 94.56 291 GLU A N 1
ATOM 2208 C CA . GLU A 1 291 ? 18.334 20.855 -1.056 1.00 94.56 291 GLU A CA 1
ATOM 2209 C C . GLU A 1 291 ? 19.362 21.302 -0.006 1.00 94.56 291 GLU A C 1
ATOM 2211 O O . GLU A 1 291 ? 20.100 20.473 0.527 1.00 94.56 291 GLU A O 1
ATOM 2216 N N . GLN A 1 292 ? 19.396 22.587 0.360 1.00 93.62 292 GLN A N 1
ATOM 2217 C CA . GLN A 1 292 ? 20.276 23.106 1.415 1.00 93.62 292 GLN A CA 1
ATOM 2218 C C . GLN A 1 292 ? 19.969 22.466 2.775 1.00 93.62 292 GLN A C 1
ATOM 2220 O O . GLN A 1 292 ? 20.894 22.080 3.497 1.00 93.62 292 GLN A O 1
ATOM 2225 N N . ARG A 1 293 ? 18.683 22.294 3.119 1.00 94.50 293 ARG A N 1
ATOM 2226 C CA . ARG A 1 293 ? 18.285 21.589 4.344 1.00 94.50 293 ARG A CA 1
ATOM 2227 C C . ARG A 1 293 ? 18.716 20.126 4.305 1.00 94.50 293 ARG A C 1
ATOM 2229 O O . ARG A 1 293 ? 19.232 19.631 5.303 1.00 94.50 293 ARG A O 1
ATOM 2236 N N . PHE A 1 294 ? 18.562 19.446 3.172 1.00 94.56 294 PHE A N 1
ATOM 2237 C CA . PHE A 1 294 ? 18.982 18.056 3.018 1.00 94.56 294 PHE A CA 1
ATOM 2238 C C . PHE A 1 294 ? 20.491 17.880 3.222 1.00 94.56 294 PHE A C 1
ATOM 2240 O O . PHE A 1 294 ? 20.897 17.086 4.068 1.00 94.56 294 PHE A O 1
ATOM 2247 N N . HIS A 1 295 ? 21.322 18.699 2.569 1.00 93.25 295 HIS A N 1
ATOM 2248 C CA . HIS A 1 295 ? 22.772 18.709 2.796 1.00 93.25 295 HIS A CA 1
ATOM 2249 C C . HIS A 1 295 ? 23.133 18.995 4.264 1.00 93.25 295 HIS A C 1
ATOM 2251 O O . HIS A 1 295 ? 24.014 18.341 4.824 1.00 93.25 295 HIS A O 1
ATOM 2257 N N . HIS A 1 296 ? 22.434 19.928 4.920 1.00 91.31 296 HIS A N 1
ATOM 2258 C CA . HIS A 1 296 ? 22.612 20.209 6.348 1.00 91.31 296 HIS A CA 1
ATOM 2259 C C . HIS A 1 296 ? 22.261 18.992 7.226 1.00 91.31 296 HIS A C 1
ATOM 2261 O O . HIS A 1 296 ? 23.009 18.660 8.144 1.00 91.31 296 HIS A O 1
ATOM 2267 N N . LEU A 1 297 ? 21.153 18.302 6.941 1.00 91.06 297 LEU A N 1
ATOM 2268 C CA . LEU A 1 297 ? 20.715 17.106 7.668 1.00 91.06 297 LEU A CA 1
ATOM 2269 C C . LEU A 1 297 ? 21.627 15.894 7.417 1.00 91.06 297 LEU A C 1
ATOM 2271 O O . LEU A 1 297 ? 21.831 15.091 8.328 1.00 91.06 297 LEU A O 1
ATOM 2275 N N . LEU A 1 298 ? 22.196 15.745 6.218 1.00 89.62 298 LEU A N 1
ATOM 2276 C CA . LEU A 1 298 ? 23.185 14.706 5.912 1.00 89.62 298 LEU A CA 1
ATOM 2277 C C . LEU A 1 298 ? 24.521 14.956 6.629 1.00 89.62 298 LEU A C 1
ATOM 2279 O O . LEU A 1 298 ? 25.075 14.028 7.218 1.00 89.62 298 LEU A O 1
ATOM 2283 N N . LYS A 1 299 ? 24.987 16.212 6.653 1.00 89.69 299 LYS A N 1
ATOM 2284 C CA . LYS A 1 299 ? 26.248 16.613 7.294 1.00 89.69 299 LYS A CA 1
ATOM 2285 C C . LYS A 1 299 ? 26.199 16.593 8.827 1.00 89.69 299 LYS A C 1
ATOM 2287 O O . LYS A 1 299 ? 27.195 16.243 9.448 1.00 89.69 299 LYS A O 1
ATOM 2292 N N . ASN A 1 300 ? 25.073 16.984 9.430 1.00 86.38 300 ASN A N 1
ATOM 2293 C CA . ASN A 1 300 ? 24.972 17.206 10.881 1.00 86.38 300 ASN A CA 1
ATOM 2294 C C . ASN A 1 300 ? 24.144 16.144 11.633 1.00 86.38 300 ASN A C 1
ATOM 2296 O O . ASN A 1 300 ? 24.113 16.170 12.860 1.00 86.38 300 ASN A O 1
ATOM 2300 N N . GLY A 1 301 ? 23.451 15.241 10.931 1.00 80.94 301 GLY A N 1
ATOM 2301 C CA . GLY A 1 301 ? 22.705 14.124 11.528 1.00 80.94 301 GLY A CA 1
ATOM 2302 C C . GLY A 1 301 ? 23.480 12.805 11.481 1.00 80.94 301 GLY A C 1
ATOM 2303 O O . GLY A 1 301 ? 24.368 12.642 10.649 1.00 80.94 301 GLY A O 1
ATOM 2304 N N . GLU A 1 302 ? 23.120 11.841 12.330 1.00 67.75 302 GLU A N 1
ATOM 2305 C CA . GLU A 1 302 ? 23.795 10.537 12.411 1.00 67.75 302 GLU A CA 1
ATOM 2306 C C . GLU A 1 302 ? 23.104 9.443 11.561 1.00 67.75 302 GLU A C 1
ATOM 2308 O O . GLU A 1 302 ? 21.871 9.396 11.509 1.00 67.75 302 GLU A O 1
ATOM 2313 N N . PRO A 1 303 ? 23.860 8.559 10.874 1.00 80.62 303 PRO A N 1
ATOM 2314 C CA . PRO A 1 303 ? 25.282 8.710 10.546 1.00 80.62 303 PRO A CA 1
ATOM 2315 C C . PRO A 1 303 ? 25.512 9.932 9.640 1.00 80.62 303 PRO A C 1
ATOM 2317 O O . PRO A 1 303 ? 24.644 10.281 8.832 1.00 80.62 303 PRO A O 1
ATOM 2320 N N . GLN A 1 304 ? 26.670 10.578 9.771 1.00 86.19 304 GLN A N 1
ATOM 2321 C CA . GLN A 1 304 ? 27.054 11.684 8.891 1.00 86.19 304 GLN A CA 1
ATOM 2322 C C . GLN A 1 304 ? 27.463 11.127 7.525 1.00 86.19 304 GLN A C 1
ATOM 2324 O O . GLN A 1 304 ? 28.251 10.185 7.457 1.00 86.19 304 GLN A O 1
ATOM 2329 N N . ARG A 1 305 ? 26.948 11.708 6.437 1.00 89.06 305 ARG A N 1
ATOM 2330 C CA . ARG A 1 305 ? 27.380 11.385 5.067 1.00 89.06 305 ARG A CA 1
ATOM 2331 C C . ARG A 1 305 ? 27.228 12.580 4.128 1.00 89.06 305 ARG A C 1
ATOM 2333 O O . ARG A 1 305 ? 26.694 13.618 4.511 1.00 89.06 305 ARG A O 1
ATOM 2340 N N . GLN A 1 306 ? 27.693 12.425 2.893 1.00 82.75 306 GLN A N 1
ATOM 2341 C CA . GLN A 1 306 ? 27.336 13.317 1.786 1.00 82.75 306 GLN A CA 1
ATOM 2342 C C . GLN A 1 306 ? 26.122 12.750 1.030 1.00 82.75 306 GLN A C 1
ATOM 2344 O O . GLN A 1 306 ? 25.672 11.637 1.323 1.00 82.75 306 GLN A O 1
ATOM 2349 N N . ALA A 1 307 ? 25.559 13.524 0.101 1.00 83.31 307 ALA A N 1
ATOM 2350 C CA . ALA A 1 307 ? 24.548 13.006 -0.818 1.00 83.31 307 ALA A CA 1
ATOM 2351 C C . ALA A 1 307 ? 25.199 12.010 -1.796 1.00 83.31 307 ALA A C 1
ATOM 2353 O O . ALA A 1 307 ? 26.339 12.222 -2.211 1.00 83.31 307 ALA A O 1
ATOM 2354 N N . GLY A 1 308 ? 24.490 10.935 -2.146 1.00 78.44 308 GLY A N 1
ATOM 2355 C CA . GLY A 1 308 ? 24.918 10.002 -3.191 1.00 78.44 308 GLY A CA 1
ATOM 2356 C C . GLY A 1 308 ? 25.003 10.705 -4.546 1.00 78.44 308 GLY A C 1
ATOM 2357 O O . GLY A 1 308 ? 24.294 11.686 -4.786 1.00 78.44 308 GLY A O 1
ATOM 2358 N N . ALA A 1 309 ? 25.868 10.217 -5.439 1.00 77.31 309 ALA A N 1
ATOM 2359 C CA . ALA A 1 309 ? 26.263 10.941 -6.651 1.00 77.31 309 ALA A CA 1
ATOM 2360 C C . ALA A 1 309 ? 25.087 11.389 -7.543 1.00 77.31 309 ALA A C 1
ATOM 2362 O O . ALA A 1 309 ? 25.194 12.424 -8.201 1.00 77.31 309 ALA A O 1
ATOM 2363 N N . CYS A 1 310 ? 23.973 10.650 -7.554 1.00 79.62 310 CYS A N 1
ATOM 2364 C CA . CYS A 1 310 ? 22.727 10.958 -8.263 1.00 79.62 310 CYS A CA 1
ATOM 2365 C C . CYS A 1 310 ? 21.511 11.195 -7.340 1.00 79.62 310 CYS A C 1
ATOM 2367 O O . CYS A 1 310 ? 20.448 11.545 -7.845 1.00 79.62 310 CYS A O 1
ATOM 2369 N N . GLU A 1 311 ? 21.652 11.066 -6.016 1.00 82.31 311 GLU A N 1
ATOM 2370 C CA . GLU A 1 311 ? 20.545 10.971 -5.039 1.00 82.31 311 GLU A CA 1
ATOM 2371 C C . GLU A 1 311 ? 19.511 12.109 -5.158 1.00 82.31 311 GLU A C 1
ATOM 2373 O O . GLU A 1 311 ? 18.304 11.877 -5.170 1.00 82.31 311 GLU A O 1
ATOM 2378 N N . ILE A 1 312 ? 19.970 13.359 -5.283 1.00 85.62 312 ILE A N 1
ATOM 2379 C CA . ILE A 1 312 ? 19.084 14.534 -5.356 1.00 85.62 312 ILE A CA 1
ATOM 2380 C C . ILE A 1 312 ? 18.373 14.627 -6.714 1.00 85.62 312 ILE A C 1
ATOM 2382 O O . ILE A 1 312 ? 17.188 14.961 -6.762 1.00 85.62 312 ILE A O 1
ATOM 2386 N N . ASP A 1 313 ? 19.058 14.298 -7.812 1.00 76.75 313 ASP A N 1
ATOM 2387 C CA . ASP A 1 313 ? 18.450 14.294 -9.148 1.00 76.75 313 ASP A CA 1
ATOM 2388 C C . ASP A 1 313 ? 17.444 13.151 -9.308 1.00 76.75 313 ASP A C 1
ATOM 2390 O O . ASP A 1 313 ? 16.430 13.329 -9.986 1.00 76.75 313 ASP A O 1
ATOM 2394 N N . ASP A 1 314 ? 17.697 12.007 -8.664 1.00 76.81 314 ASP A N 1
ATOM 2395 C CA . ASP A 1 314 ? 16.761 10.888 -8.626 1.00 76.81 314 ASP A CA 1
ATOM 2396 C C . ASP A 1 314 ? 15.493 11.251 -7.858 1.00 76.81 314 ASP A C 1
ATOM 2398 O O . ASP A 1 314 ? 14.392 11.172 -8.402 1.00 76.81 314 ASP A O 1
ATOM 2402 N N . MET A 1 315 ? 15.636 11.773 -6.633 1.00 87.94 315 MET A N 1
ATOM 2403 C CA . MET A 1 315 ? 14.491 12.223 -5.841 1.00 87.94 315 MET A CA 1
ATOM 2404 C C . MET A 1 315 ? 13.660 13.294 -6.562 1.00 87.94 315 MET A C 1
ATOM 2406 O O . MET A 1 315 ? 12.436 13.294 -6.436 1.00 87.94 315 MET A O 1
ATOM 2410 N N . TRP A 1 316 ? 14.279 14.186 -7.345 1.00 86.50 316 TRP A N 1
ATOM 2411 C CA . TRP A 1 316 ? 13.538 15.149 -8.165 1.00 86.50 316 TRP A CA 1
ATOM 2412 C C . TRP A 1 316 ? 12.832 14.518 -9.367 1.00 86.50 316 TRP A C 1
ATOM 2414 O O . TRP A 1 316 ? 11.714 14.924 -9.683 1.00 86.50 316 TRP A O 1
ATOM 2424 N N . LYS A 1 317 ? 13.436 13.531 -10.035 1.00 76.56 317 LYS A N 1
ATOM 2425 C CA . LYS A 1 317 ? 12.811 12.834 -11.172 1.00 76.56 317 LYS A CA 1
ATOM 2426 C C . LYS A 1 317 ? 11.674 11.934 -10.711 1.00 76.56 317 LYS A C 1
ATOM 2428 O O . LYS A 1 317 ? 10.589 11.998 -11.281 1.00 76.56 317 LYS A O 1
ATOM 2433 N N . GLU A 1 318 ? 11.861 11.206 -9.617 1.00 76.06 318 GLU A N 1
ATOM 2434 C CA . GLU A 1 318 ? 10.804 10.441 -8.957 1.00 76.06 318 GLU A CA 1
ATOM 2435 C C . GLU A 1 318 ? 9.690 11.365 -8.427 1.00 76.06 318 GLU A C 1
ATOM 2437 O O . GLU A 1 318 ? 8.510 11.039 -8.556 1.00 76.06 318 GLU A O 1
ATOM 2442 N N . ALA A 1 319 ? 10.015 12.564 -7.923 1.00 85.25 319 ALA A N 1
ATOM 2443 C CA . ALA A 1 319 ? 9.012 13.566 -7.561 1.00 85.25 319 ALA A CA 1
ATOM 2444 C C . ALA A 1 319 ? 8.203 14.076 -8.765 1.00 85.25 319 ALA A C 1
ATOM 2446 O O . ALA A 1 319 ? 6.975 14.133 -8.680 1.00 85.25 319 ALA A O 1
ATOM 2447 N N . ILE A 1 320 ? 8.858 14.399 -9.887 1.00 83.44 320 ILE A N 1
ATOM 2448 C CA . ILE A 1 320 ? 8.194 14.818 -11.133 1.00 83.44 320 ILE A CA 1
ATOM 2449 C C . ILE A 1 320 ? 7.308 13.686 -11.673 1.00 83.44 320 ILE A C 1
ATOM 2451 O O . ILE A 1 320 ? 6.137 13.922 -11.975 1.00 83.44 320 ILE A O 1
ATOM 2455 N N . ASN A 1 321 ? 7.820 12.455 -11.732 1.00 72.75 321 ASN A N 1
ATOM 2456 C CA . ASN A 1 321 ? 7.089 11.281 -12.212 1.00 72.75 321 ASN A CA 1
ATOM 2457 C C . ASN A 1 321 ? 5.870 10.983 -11.328 1.00 72.75 321 ASN A C 1
ATOM 2459 O O . ASN A 1 321 ? 4.748 10.895 -11.826 1.00 72.75 321 ASN A O 1
ATOM 2463 N N . ARG A 1 322 ? 6.039 10.927 -9.999 1.00 78.25 322 ARG A N 1
ATOM 2464 C CA . ARG A 1 322 ? 4.920 10.750 -9.056 1.00 78.25 322 ARG A CA 1
ATOM 2465 C C . ARG A 1 322 ? 3.918 11.900 -9.123 1.00 78.25 322 ARG A C 1
ATOM 2467 O O . ARG A 1 322 ? 2.721 11.658 -8.984 1.00 78.25 322 ARG A O 1
ATOM 2474 N N . ALA A 1 323 ? 4.363 13.135 -9.353 1.00 83.31 323 ALA A N 1
ATOM 2475 C CA . ALA A 1 323 ? 3.469 14.268 -9.570 1.00 83.31 323 ALA A CA 1
ATOM 2476 C C . ALA A 1 323 ? 2.720 14.180 -10.911 1.00 83.31 323 ALA A C 1
ATOM 2478 O O . ALA A 1 323 ? 1.570 14.609 -10.962 1.00 83.31 323 ALA A O 1
ATOM 2479 N N . ALA A 1 324 ? 3.301 13.587 -11.959 1.00 76.31 324 ALA A N 1
ATOM 2480 C CA . ALA A 1 324 ? 2.682 13.381 -13.275 1.00 76.31 324 ALA A CA 1
ATOM 2481 C C . ALA A 1 324 ? 1.691 12.195 -13.312 1.00 76.31 324 ALA A C 1
ATOM 2483 O O . ALA A 1 324 ? 0.623 12.295 -13.923 1.00 76.31 324 ALA A O 1
ATOM 2484 N N . CYS A 1 325 ? 1.990 11.094 -12.613 1.00 75.19 325 CYS A N 1
ATOM 2485 C CA . CYS A 1 325 ? 1.135 9.899 -12.523 1.00 75.19 325 CYS A CA 1
ATOM 2486 C C . CYS A 1 325 ? -0.050 10.044 -11.545 1.00 75.19 325 CYS A C 1
ATOM 2488 O O . CYS A 1 325 ? -0.957 9.216 -11.533 1.00 75.19 325 CYS A O 1
ATOM 2490 N N . LYS A 1 326 ? -0.095 11.097 -10.717 1.00 73.69 326 LYS A N 1
ATOM 2491 C CA . LYS A 1 326 ? -1.256 11.380 -9.851 1.00 73.69 326 LYS A CA 1
ATOM 2492 C C . LYS A 1 326 ? -2.483 11.816 -10.663 1.00 73.69 326 LYS A C 1
ATOM 2494 O O . LYS A 1 326 ? -2.374 12.562 -11.635 1.00 73.69 326 LYS A O 1
ATOM 2499 N N . THR A 1 327 ? -3.678 11.430 -10.223 1.00 77.50 327 THR A N 1
ATOM 2500 C CA . THR A 1 327 ? -4.931 12.026 -10.717 1.00 77.50 327 THR A CA 1
ATOM 2501 C C . THR A 1 327 ? -5.087 13.472 -10.238 1.00 77.50 327 THR A C 1
ATOM 2503 O O . THR A 1 327 ? -4.398 13.912 -9.312 1.00 77.50 327 THR A O 1
ATOM 2506 N N . SER A 1 328 ? -6.021 14.210 -10.848 1.00 65.94 328 SER A N 1
ATOM 2507 C CA . SER A 1 328 ? -6.310 15.610 -10.505 1.00 65.94 328 SER A CA 1
ATOM 2508 C C . SER A 1 328 ? -6.623 15.839 -9.028 1.00 65.94 328 SER A C 1
ATOM 2510 O O . SER A 1 328 ? -6.301 16.895 -8.495 1.00 65.94 328 SER A O 1
ATOM 2512 N N . ASP A 1 329 ? -7.210 14.853 -8.353 1.00 66.25 329 ASP A N 1
ATOM 2513 C CA . ASP A 1 329 ? -7.537 14.953 -6.930 1.00 66.25 329 ASP A CA 1
ATOM 2514 C C . ASP A 1 329 ? -6.410 14.404 -6.046 1.00 66.25 329 ASP A C 1
ATOM 2516 O O . ASP A 1 329 ? -6.191 14.906 -4.944 1.00 66.25 329 ASP A O 1
ATOM 2520 N N . ALA A 1 330 ? -5.616 13.450 -6.546 1.00 62.84 330 ALA A N 1
ATOM 2521 C CA . ALA A 1 330 ? -4.454 12.931 -5.832 1.00 62.84 330 ALA A CA 1
ATOM 2522 C C . ALA A 1 330 ? -3.317 13.963 -5.705 1.00 62.84 330 ALA A C 1
ATOM 2524 O O . ALA A 1 330 ? -2.698 14.028 -4.645 1.00 62.84 330 ALA A O 1
ATOM 2525 N N . PHE A 1 331 ? -3.048 14.800 -6.720 1.00 75.00 331 PHE A N 1
ATOM 2526 C CA . PHE A 1 331 ? -2.043 15.869 -6.569 1.00 75.00 331 PHE A CA 1
ATOM 2527 C C . PHE A 1 331 ? -2.556 17.041 -5.717 1.00 75.00 331 PHE A C 1
ATOM 2529 O O . PHE A 1 331 ? -1.785 17.626 -4.961 1.00 75.00 331 PHE A O 1
ATOM 2536 N N . LYS A 1 332 ? -3.861 17.350 -5.748 1.00 75.00 332 LYS A N 1
ATOM 2537 C CA . LYS A 1 332 ? -4.463 18.320 -4.812 1.00 75.00 332 LYS A CA 1
ATOM 2538 C C . LYS A 1 332 ? -4.399 17.825 -3.366 1.00 75.00 332 LYS A C 1
ATOM 2540 O O . LYS A 1 332 ? -4.159 18.622 -2.465 1.00 75.00 332 LYS A O 1
ATOM 2545 N N . ALA A 1 333 ? -4.574 16.522 -3.132 1.00 71.62 333 ALA A N 1
ATOM 2546 C CA . ALA A 1 333 ? -4.495 15.932 -1.796 1.00 71.62 333 ALA A CA 1
ATOM 2547 C C . ALA A 1 333 ? -3.094 16.053 -1.162 1.00 71.62 333 ALA A C 1
ATOM 2549 O O . ALA A 1 333 ? -3.004 16.264 0.047 1.00 71.62 333 ALA A O 1
ATOM 2550 N N . GLU A 1 334 ? -2.018 15.999 -1.960 1.00 77.81 334 GLU A N 1
ATOM 2551 C CA . GLU A 1 334 ? -0.643 16.289 -1.502 1.00 77.81 334 GLU A CA 1
ATOM 2552 C C . GLU A 1 334 ? -0.482 17.730 -0.988 1.00 77.81 334 GLU A C 1
ATOM 2554 O O . GLU A 1 334 ? 0.328 17.994 -0.103 1.00 77.81 334 GLU A O 1
ATOM 2559 N N . LEU A 1 335 ? -1.301 18.651 -1.501 1.00 79.69 335 LEU A N 1
ATOM 2560 C CA . LEU A 1 335 ? -1.356 20.067 -1.125 1.00 79.69 335 LEU A CA 1
ATOM 2561 C C . LEU A 1 335 ? -2.444 20.362 -0.079 1.00 79.69 335 LEU A C 1
ATOM 2563 O O . LEU A 1 335 ? -2.938 21.488 0.019 1.00 79.69 335 LEU A O 1
ATOM 2567 N N . GLY A 1 336 ? -2.890 19.340 0.657 1.00 72.19 336 GLY A N 1
ATOM 2568 C CA . GLY A 1 336 ? -3.944 19.461 1.666 1.00 72.19 336 GLY A CA 1
ATOM 2569 C C . GLY A 1 336 ? -5.337 19.789 1.113 1.00 72.19 336 GLY A C 1
ATOM 2570 O O . GLY A 1 336 ? -6.226 20.087 1.906 1.00 72.19 336 GLY A O 1
ATOM 2571 N N . ALA A 1 337 ? -5.532 19.725 -0.210 1.00 62.97 337 ALA A N 1
ATOM 2572 C CA . ALA A 1 337 ? -6.754 20.102 -0.924 1.00 62.97 337 ALA A CA 1
ATOM 2573 C C . ALA A 1 337 ? -7.243 21.539 -0.628 1.00 62.97 337 ALA A C 1
ATOM 2575 O O . ALA A 1 337 ? -8.438 21.772 -0.458 1.00 62.97 337 ALA A O 1
ATOM 2576 N N . HIS A 1 338 ? -6.318 22.504 -0.559 1.00 66.00 338 HIS A N 1
ATOM 2577 C CA . HIS A 1 338 ? -6.662 23.919 -0.397 1.00 66.00 338 HIS A CA 1
ATOM 2578 C C . HIS A 1 338 ? -7.311 24.511 -1.664 1.00 66.00 338 HIS A C 1
ATOM 2580 O O . HIS A 1 338 ? -6.940 24.162 -2.785 1.00 66.00 338 HIS A O 1
ATOM 2586 N N . GLU A 1 339 ? -8.256 25.437 -1.485 1.00 55.03 339 GLU A N 1
ATOM 2587 C CA . GLU A 1 339 ? -8.919 26.154 -2.582 1.00 55.03 339 GLU A CA 1
ATOM 2588 C C . GLU A 1 339 ? -8.280 27.524 -2.853 1.00 55.03 339 GLU A C 1
ATOM 2590 O O . GLU A 1 339 ? -7.658 28.131 -1.979 1.00 55.03 339 GLU A O 1
ATOM 2595 N N . HIS A 1 340 ? -8.461 28.022 -4.079 1.00 50.72 340 HIS A N 1
ATOM 2596 C CA . HIS A 1 340 ? -8.012 29.341 -4.527 1.00 50.72 340 HIS A CA 1
ATOM 2597 C C . HIS A 1 340 ? -9.240 30.215 -4.786 1.00 50.72 340 HIS A C 1
ATOM 2599 O O . HIS A 1 340 ? -10.050 29.900 -5.657 1.00 50.72 340 HIS A O 1
ATOM 2605 N N . HIS A 1 341 ? -9.403 31.303 -4.033 1.00 39.25 341 HIS A N 1
ATOM 2606 C CA . HIS A 1 341 ? -10.554 32.194 -4.185 1.00 39.25 341 HIS A CA 1
ATOM 2607 C C . HIS A 1 341 ? -10.313 33.257 -5.266 1.00 39.25 341 HIS A C 1
ATOM 2609 O O . HIS A 1 341 ? -9.498 34.159 -5.083 1.00 39.25 341 HIS A O 1
ATOM 2615 N N . SER A 1 342 ? -11.096 33.210 -6.345 1.00 31.31 342 SER A N 1
ATOM 2616 C CA . SER A 1 342 ? -11.369 34.358 -7.218 1.00 31.31 342 SER A CA 1
ATOM 2617 C C . SER A 1 342 ? -12.800 34.855 -6.968 1.00 31.31 342 SER A C 1
ATOM 2619 O O . SER A 1 342 ? -13.696 34.068 -6.660 1.00 31.31 342 SER A O 1
ATOM 2621 N N . ALA A 1 343 ? -13.021 36.171 -7.013 1.00 30.03 343 ALA A N 1
ATOM 2622 C CA . ALA A 1 343 ? -14.228 36.789 -6.458 1.00 30.03 343 ALA A CA 1
ATOM 2623 C C . ALA A 1 343 ? -15.153 37.404 -7.522 1.00 30.03 343 ALA A C 1
ATOM 2625 O O . ALA A 1 343 ? -14.732 38.324 -8.216 1.00 30.03 343 ALA A O 1
ATOM 2626 N N . ALA A 1 344 ? -16.424 36.967 -7.566 1.00 25.81 344 ALA A N 1
ATOM 2627 C CA . ALA A 1 344 ? -17.596 37.770 -7.969 1.00 25.81 344 ALA A CA 1
ATOM 2628 C C . ALA A 1 344 ? -18.936 37.010 -7.774 1.00 25.81 344 ALA A C 1
ATOM 2630 O O . ALA A 1 344 ? -19.069 35.910 -8.290 1.00 25.81 344 ALA A O 1
ATOM 2631 N N . SER A 1 345 ? -19.918 37.664 -7.122 1.00 27.48 345 SER A N 1
ATOM 2632 C CA . SER A 1 345 ? -21.380 37.679 -7.423 1.00 27.48 345 SER A CA 1
ATOM 2633 C C . SER A 1 345 ? -22.225 36.376 -7.523 1.00 27.48 345 SER A C 1
ATOM 2635 O O . SER A 1 345 ? -21.751 35.349 -7.979 1.00 27.48 345 SER A O 1
ATOM 2637 N N . THR A 1 346 ? -23.540 36.316 -7.229 1.00 24.45 346 THR A N 1
ATOM 2638 C CA . THR A 1 346 ? -24.483 37.101 -6.381 1.00 24.45 346 THR A CA 1
ATOM 2639 C C . THR A 1 346 ? -25.789 36.292 -6.169 1.00 24.45 346 THR A C 1
ATOM 2641 O O . THR A 1 346 ? -26.270 35.687 -7.118 1.00 24.45 346 THR A O 1
ATOM 2644 N N . ILE A 1 347 ? -26.354 36.336 -4.950 1.00 28.97 347 ILE A N 1
ATOM 2645 C CA . ILE A 1 347 ? -27.794 36.390 -4.545 1.00 28.97 347 ILE A CA 1
ATOM 2646 C C . ILE A 1 347 ? -28.877 35.808 -5.506 1.00 28.97 347 ILE A C 1
ATOM 2648 O O . ILE A 1 347 ? -29.083 36.376 -6.572 1.00 28.97 347 ILE A O 1
ATOM 2652 N N . ASP A 1 348 ? -29.664 34.790 -5.085 1.00 24.06 348 ASP A N 1
ATOM 2653 C CA . ASP A 1 348 ? -31.019 34.951 -4.468 1.00 24.06 348 ASP A CA 1
ATOM 2654 C C . ASP A 1 348 ? -31.638 33.605 -3.951 1.00 24.06 348 ASP A C 1
ATOM 2656 O O . ASP A 1 348 ? -30.944 32.587 -3.897 1.00 24.06 348 ASP A O 1
ATOM 2660 N N . ALA A 1 349 ? -32.902 33.615 -3.487 1.00 24.92 349 ALA A N 1
ATOM 2661 C CA . ALA A 1 349 ? -33.541 32.650 -2.567 1.00 24.92 349 ALA A CA 1
ATOM 2662 C C . ALA A 1 349 ? -34.772 31.864 -3.163 1.00 24.92 349 ALA A C 1
ATOM 2664 O O . ALA A 1 349 ? -34.786 31.605 -4.363 1.00 24.92 349 ALA A O 1
ATOM 2665 N N . PRO A 1 350 ? -35.762 31.347 -2.383 1.00 36.25 350 PRO A N 1
ATOM 2666 C CA . PRO A 1 350 ? -35.645 30.088 -1.621 1.00 36.25 350 PRO A CA 1
ATOM 2667 C C . PRO A 1 350 ? -36.774 29.031 -1.803 1.00 36.25 350 PRO A C 1
ATOM 2669 O O . PRO A 1 350 ? -37.941 29.362 -1.976 1.00 36.25 350 PRO A O 1
ATOM 2672 N N . GLY A 1 351 ? -36.444 27.763 -1.499 1.00 28.34 351 GLY A N 1
ATOM 2673 C CA . GLY A 1 351 ? -37.251 26.928 -0.580 1.00 28.34 351 GLY A CA 1
ATOM 2674 C C . GLY A 1 351 ? -38.239 25.878 -1.128 1.00 28.34 351 GLY A C 1
ATOM 2675 O O . GLY A 1 351 ? -39.351 26.209 -1.515 1.00 28.34 351 GLY A O 1
ATOM 2676 N N . GLN A 1 352 ? -37.907 24.587 -0.962 1.00 25.75 352 GLN A N 1
ATOM 2677 C CA . GLN A 1 352 ? -38.872 23.490 -0.734 1.00 25.75 352 GLN A CA 1
ATOM 2678 C C . GLN A 1 352 ? -38.189 22.272 -0.065 1.00 25.75 352 GLN A C 1
ATOM 2680 O O . GLN A 1 352 ? -36.959 22.201 -0.009 1.00 25.75 352 GLN A O 1
ATOM 2685 N N . GLN A 1 353 ? -38.970 21.349 0.512 1.00 28.45 353 GLN A N 1
ATOM 2686 C CA . GLN A 1 353 ? -38.461 20.176 1.247 1.00 28.45 353 GLN A CA 1
ATOM 2687 C C . GLN A 1 353 ? -38.019 19.044 0.292 1.00 28.45 353 GLN A C 1
ATOM 2689 O O . GLN A 1 353 ? -38.637 18.873 -0.756 1.00 28.45 353 GLN A O 1
ATOM 2694 N N . PRO A 1 354 ? -36.978 18.253 0.629 1.00 33.81 354 PRO A N 1
ATOM 2695 C CA . PRO A 1 354 ? -36.451 17.233 -0.274 1.00 33.81 354 PRO A CA 1
ATOM 2696 C C . PRO A 1 354 ? -37.239 15.916 -0.224 1.00 33.81 354 PRO A C 1
ATOM 2698 O O . PRO A 1 354 ? -37.239 15.217 0.789 1.00 33.81 354 PRO A O 1
ATOM 2701 N N . THR A 1 355 ? -37.815 15.535 -1.361 1.00 28.45 355 THR A N 1
ATOM 2702 C CA . THR A 1 355 ? -38.057 14.133 -1.733 1.00 28.45 355 THR A CA 1
ATOM 2703 C C . THR A 1 355 ? -36.726 13.398 -1.982 1.00 28.45 355 THR A C 1
ATOM 2705 O O . THR A 1 355 ? -35.692 14.049 -2.183 1.00 28.45 355 THR A O 1
ATOM 2708 N N . PRO A 1 356 ? -36.697 12.049 -1.973 1.00 35.94 356 PRO A N 1
ATOM 2709 C CA . PRO A 1 356 ? -35.527 11.301 -2.433 1.00 35.94 356 PRO A CA 1
ATOM 2710 C C . PRO A 1 356 ? -35.262 11.597 -3.917 1.00 35.94 356 PRO A C 1
ATOM 2712 O O . PRO A 1 356 ? -36.164 11.496 -4.749 1.00 35.94 356 PRO A O 1
ATOM 2715 N N . ARG A 1 357 ? -34.022 11.975 -4.254 1.00 34.31 357 ARG A N 1
ATOM 2716 C CA . ARG A 1 357 ? -33.621 12.247 -5.642 1.00 34.31 357 ARG A CA 1
ATOM 2717 C C . ARG A 1 357 ? -33.340 10.954 -6.389 1.00 34.31 357 ARG A C 1
ATOM 2719 O O . ARG A 1 357 ? -32.461 10.194 -5.982 1.00 34.31 357 ARG A O 1
ATOM 2726 N N . THR A 1 358 ? -34.013 10.764 -7.517 1.00 35.72 358 THR A N 1
ATOM 2727 C CA . THR A 1 358 ? -33.714 9.683 -8.459 1.00 35.72 358 THR A CA 1
ATOM 2728 C C . THR A 1 358 ? -32.296 9.821 -9.021 1.00 35.72 358 THR A C 1
ATOM 2730 O O . THR A 1 358 ? -31.741 10.919 -9.123 1.00 35.72 358 THR A O 1
ATOM 2733 N N . VAL A 1 359 ? -31.692 8.687 -9.391 1.00 38.62 359 VAL A N 1
ATOM 2734 C CA . VAL A 1 359 ? -30.279 8.593 -9.809 1.00 38.62 359 VAL A CA 1
ATOM 2735 C C . VAL A 1 359 ? -29.947 9.554 -10.964 1.00 38.62 359 VAL A C 1
ATOM 2737 O O . VAL A 1 359 ? -28.878 10.164 -10.973 1.00 38.62 359 VAL A O 1
ATOM 2740 N N . ALA A 1 360 ? -30.897 9.775 -11.880 1.00 32.12 360 ALA A N 1
ATOM 2741 C CA . ALA A 1 360 ? -30.751 10.673 -13.026 1.00 32.12 360 ALA A CA 1
ATOM 2742 C C . ALA A 1 360 ? -30.472 12.148 -12.657 1.00 32.12 360 ALA A C 1
ATOM 2744 O O . ALA A 1 360 ? -29.750 12.824 -13.389 1.00 32.12 360 ALA A O 1
ATOM 2745 N N . GLU A 1 361 ? -30.975 12.662 -11.525 1.00 34.41 361 GLU A N 1
ATOM 2746 C CA . GLU A 1 361 ? -30.702 14.052 -11.113 1.00 34.41 361 GLU A CA 1
ATOM 2747 C C . GLU A 1 361 ? -29.272 14.258 -10.589 1.00 34.41 361 GLU A C 1
ATOM 2749 O O . GLU A 1 361 ? -28.756 15.380 -10.586 1.00 34.41 361 GLU A O 1
ATOM 2754 N N . GLN A 1 362 ? -28.616 13.197 -10.110 1.00 41.25 362 GLN A N 1
ATOM 2755 C CA . GLN A 1 362 ? -27.335 13.325 -9.410 1.00 41.25 362 GLN A CA 1
ATOM 2756 C C . GLN A 1 362 ? -26.169 13.607 -10.373 1.00 41.25 362 GLN A C 1
ATOM 2758 O O . GLN A 1 362 ? -25.220 14.295 -9.997 1.00 41.25 362 GLN A O 1
ATOM 2763 N N . ALA A 1 363 ? -26.284 13.192 -11.640 1.00 33.47 363 ALA A N 1
ATOM 2764 C CA . ALA A 1 363 ? -25.265 13.382 -12.678 1.00 33.47 363 ALA A CA 1
ATOM 2765 C C . ALA A 1 363 ? -24.950 14.861 -13.016 1.00 33.47 363 ALA A C 1
ATOM 2767 O O . ALA A 1 363 ? -23.916 15.146 -13.617 1.00 33.47 363 ALA A O 1
ATOM 2768 N N . GLY A 1 364 ? -25.813 15.813 -12.631 1.00 32.34 364 GLY A N 1
ATOM 2769 C CA . GLY A 1 364 ? -25.619 17.255 -12.858 1.00 32.34 364 GLY A CA 1
ATOM 2770 C C . GLY A 1 364 ? -25.259 18.080 -11.612 1.00 32.34 364 GLY A C 1
ATOM 2771 O O . GLY A 1 364 ? -25.093 19.300 -11.706 1.00 32.34 364 GLY A O 1
ATOM 2772 N N . ALA A 1 365 ? -25.167 17.463 -10.430 1.00 47.75 365 ALA A N 1
ATOM 2773 C CA . ALA A 1 365 ? -25.150 18.168 -9.147 1.00 47.75 365 ALA A CA 1
ATOM 2774 C C . ALA A 1 365 ? -23.768 18.746 -8.763 1.00 47.75 365 ALA A C 1
ATOM 2776 O O . ALA A 1 365 ? -23.110 18.272 -7.838 1.00 47.75 365 ALA A O 1
ATOM 2777 N N . ARG A 1 366 ? -23.337 19.822 -9.439 1.00 39.38 366 ARG A N 1
ATOM 2778 C CA . ARG A 1 366 ? -22.130 20.582 -9.049 1.00 39.38 366 ARG A CA 1
ATOM 2779 C C . ARG A 1 366 ? -22.234 21.115 -7.603 1.00 39.38 366 ARG A C 1
ATOM 2781 O O . ARG A 1 366 ? -23.325 21.547 -7.210 1.00 39.38 366 ARG A O 1
ATOM 2788 N N . PRO A 1 367 ? -21.121 21.162 -6.838 1.00 53.22 367 PRO A N 1
ATOM 2789 C CA . PRO A 1 367 ? -21.069 21.838 -5.543 1.00 53.22 367 PRO A CA 1
ATOM 2790 C C . PRO A 1 367 ? -21.579 23.281 -5.621 1.00 53.22 367 PRO A C 1
ATOM 2792 O O . PRO A 1 367 ? -21.408 23.963 -6.631 1.00 53.22 367 PRO A O 1
ATOM 2795 N N . ARG A 1 368 ? -22.208 23.749 -4.540 1.00 72.50 368 ARG A N 1
ATOM 2796 C CA . ARG A 1 368 ? -22.737 25.114 -4.411 1.00 72.50 368 ARG A CA 1
ATOM 2797 C C . ARG A 1 368 ? -22.269 25.712 -3.093 1.00 72.50 368 ARG A C 1
ATOM 2799 O O . ARG A 1 368 ? -22.204 25.001 -2.092 1.00 72.50 368 ARG A O 1
ATOM 2806 N N . ILE A 1 369 ? -21.999 27.013 -3.088 1.00 74.88 369 ILE A N 1
ATOM 2807 C CA . ILE A 1 369 ? -21.804 27.767 -1.849 1.00 74.88 369 ILE A CA 1
ATOM 2808 C C . ILE A 1 369 ? -23.182 27.946 -1.208 1.00 74.88 369 ILE A C 1
ATOM 2810 O O . ILE A 1 369 ? -24.087 28.508 -1.823 1.00 74.88 369 ILE A O 1
ATOM 2814 N N . TRP A 1 370 ? -23.343 27.458 0.020 1.00 70.75 370 TRP A N 1
ATOM 2815 C CA . TRP A 1 370 ? -24.560 27.635 0.811 1.00 70.75 370 TRP A CA 1
ATOM 2816 C C . TRP A 1 370 ? -24.304 28.646 1.926 1.00 70.75 370 TRP A C 1
ATOM 2818 O O . TRP A 1 370 ? -23.253 28.624 2.567 1.00 70.75 370 TRP A O 1
ATOM 2828 N N . GLN A 1 371 ? -25.289 29.494 2.213 1.00 75.69 371 GLN A N 1
ATOM 2829 C CA . GLN A 1 371 ? -25.296 30.246 3.462 1.00 75.69 371 GLN A CA 1
ATOM 2830 C C . GLN A 1 371 ? -25.451 29.244 4.616 1.00 75.69 371 GLN A C 1
ATOM 2832 O O . GLN A 1 371 ? -26.320 28.378 4.566 1.00 75.69 371 GLN A O 1
ATOM 2837 N N . ALA A 1 372 ? -24.653 29.359 5.681 1.00 68.12 372 ALA A N 1
ATOM 2838 C CA . ALA A 1 372 ? -24.706 28.395 6.788 1.00 68.12 372 ALA A CA 1
ATOM 2839 C C . ALA A 1 372 ? -26.111 28.268 7.422 1.00 68.12 372 ALA A C 1
ATOM 2841 O O . ALA A 1 372 ? -26.486 27.189 7.870 1.00 68.12 372 ALA A O 1
ATOM 2842 N N . GLY A 1 373 ? -26.903 29.348 7.404 1.00 82.44 373 GLY A N 1
ATOM 2843 C CA . GLY A 1 373 ? -28.296 29.368 7.868 1.00 82.44 373 GLY A CA 1
ATOM 2844 C C . GLY A 1 373 ? -29.344 28.814 6.889 1.00 82.44 373 GLY A C 1
ATOM 2845 O O . GLY A 1 373 ? -30.490 28.659 7.297 1.00 82.44 373 GLY A O 1
ATOM 2846 N N . SER A 1 374 ? -28.991 28.514 5.630 1.00 81.50 374 SER A N 1
ATOM 2847 C CA . SER A 1 374 ? -29.876 27.828 4.667 1.00 81.50 374 SER A CA 1
ATOM 2848 C C . SER A 1 374 ? -29.566 26.333 4.504 1.00 81.50 374 SER A C 1
ATOM 2850 O O . SER A 1 374 ? -30.286 25.621 3.803 1.00 81.50 374 SER A O 1
ATOM 2852 N N . LEU A 1 375 ? -28.532 25.835 5.190 1.00 78.31 375 LEU A N 1
ATOM 2853 C CA . LEU A 1 375 ? -28.303 24.406 5.398 1.00 78.31 375 LEU A CA 1
ATOM 2854 C C . LEU A 1 375 ? -29.259 23.840 6.465 1.00 78.31 375 LEU A C 1
ATOM 2856 O O . LEU A 1 375 ? -29.886 24.577 7.227 1.00 78.31 375 LEU A O 1
ATOM 2860 N N . LYS A 1 376 ? -29.361 22.505 6.539 1.00 76.69 376 LYS A N 1
ATOM 2861 C CA . LYS A 1 376 ? -30.148 21.820 7.581 1.00 76.69 376 LYS A CA 1
ATOM 2862 C C . LYS A 1 376 ? -29.657 22.232 8.977 1.00 76.69 376 LYS A C 1
ATOM 2864 O O . LYS A 1 376 ? -28.455 22.229 9.236 1.00 76.69 376 LYS A O 1
ATOM 2869 N N . SER A 1 377 ? -30.595 22.547 9.869 1.00 80.94 377 SER A N 1
ATOM 2870 C CA . SER A 1 377 ? -30.320 22.952 11.252 1.00 80.94 377 SER A CA 1
ATOM 2871 C C . SER A 1 377 ? -29.542 21.887 12.036 1.00 80.94 377 SER A C 1
ATOM 2873 O O . SER A 1 377 ? -29.605 20.697 11.725 1.00 80.94 377 SER A O 1
ATOM 2875 N N . ALA A 1 378 ? -28.828 22.315 13.081 1.00 78.62 378 ALA A N 1
ATOM 2876 C CA . ALA A 1 378 ? -28.064 21.415 13.942 1.00 78.62 378 ALA A CA 1
ATOM 2877 C C . ALA A 1 378 ? -28.957 20.330 14.577 1.00 78.62 378 ALA A C 1
ATOM 2879 O O . ALA A 1 378 ? -30.028 20.624 15.107 1.00 78.62 378 ALA A O 1
ATOM 2880 N N . ALA A 1 379 ? -28.485 19.082 14.549 1.00 79.62 379 ALA A N 1
ATOM 2881 C CA . ALA A 1 379 ? -29.186 17.913 15.071 1.00 79.62 379 ALA A CA 1
ATOM 2882 C C . ALA A 1 379 ? -28.287 17.110 16.024 1.00 79.62 379 ALA A C 1
ATOM 2884 O O . ALA A 1 379 ? -27.062 17.095 15.880 1.00 79.62 379 ALA A O 1
ATOM 2885 N N . ALA A 1 380 ? -28.895 16.424 16.994 1.00 80.44 380 ALA A N 1
ATOM 2886 C CA . ALA A 1 380 ? -28.169 15.572 17.931 1.00 80.44 380 ALA A CA 1
ATOM 2887 C C . ALA A 1 380 ? -27.624 14.301 17.234 1.00 80.44 380 ALA A C 1
ATOM 2889 O O . ALA A 1 380 ? -28.341 13.701 16.428 1.00 80.44 380 ALA A O 1
ATOM 2890 N N . PRO A 1 381 ? -26.397 13.838 17.553 1.00 82.56 381 PRO A N 1
ATOM 2891 C CA . PRO A 1 381 ? -25.883 12.564 17.052 1.00 82.56 381 PRO A CA 1
ATOM 2892 C C . PRO A 1 381 ? -26.767 11.386 17.483 1.00 82.56 381 PRO A C 1
ATOM 2894 O O . PRO A 1 381 ? -27.040 11.216 18.673 1.00 82.56 381 PRO A O 1
ATOM 2897 N N . ARG A 1 382 ? -27.182 10.559 16.518 1.00 90.12 382 ARG A N 1
ATOM 2898 C CA . ARG A 1 382 ? -27.987 9.348 16.743 1.00 90.12 382 ARG A CA 1
ATOM 2899 C C . ARG A 1 382 ? -27.108 8.102 16.870 1.00 90.12 382 ARG A C 1
ATOM 2901 O O . ARG A 1 382 ? -25.972 8.083 16.397 1.00 90.12 382 ARG A O 1
ATOM 2908 N N . TRP A 1 383 ? -27.640 7.067 17.519 1.00 91.88 383 TRP A N 1
ATOM 2909 C CA . TRP A 1 383 ? -26.893 5.875 17.926 1.00 91.88 383 TRP A CA 1
ATOM 2910 C C . TRP A 1 383 ? -27.728 4.606 17.764 1.00 91.88 383 TRP A C 1
ATOM 2912 O O . TRP A 1 383 ? -28.866 4.566 18.228 1.00 91.88 383 TRP A O 1
ATOM 2922 N N . LEU A 1 384 ? -27.120 3.564 17.197 1.00 94.62 384 LEU A N 1
ATOM 2923 C CA . LEU A 1 384 ? -27.625 2.192 17.255 1.00 94.62 384 LEU A CA 1
ATOM 2924 C C . LEU A 1 384 ? -27.404 1.596 18.657 1.00 94.62 384 LEU A C 1
ATOM 2926 O O . LEU A 1 384 ? -28.273 0.901 19.185 1.00 94.62 384 LEU A O 1
ATOM 2930 N N . ALA A 1 385 ? -26.248 1.922 19.250 1.00 94.00 385 ALA A N 1
ATOM 2931 C CA . ALA A 1 385 ? -25.880 1.680 20.642 1.00 94.00 385 ALA A CA 1
ATOM 2932 C C . ALA A 1 385 ? -25.113 2.905 21.176 1.00 94.00 385 ALA A C 1
ATOM 2934 O O . ALA A 1 385 ? -24.073 3.289 20.631 1.00 94.00 385 ALA A O 1
ATOM 2935 N N . GLN A 1 386 ? -25.632 3.569 22.210 1.00 91.06 386 GLN A N 1
ATOM 2936 C CA . GLN A 1 386 ? -25.118 4.851 22.705 1.00 91.06 386 GLN A CA 1
ATOM 2937 C C . GLN A 1 386 ? -23.625 4.790 23.049 1.00 91.06 386 GLN A C 1
ATOM 2939 O O . GLN A 1 386 ? -23.178 3.921 23.789 1.00 91.06 386 GLN A O 1
ATOM 2944 N N . LYS A 1 387 ? -22.848 5.746 22.522 1.00 88.69 387 LYS A N 1
ATOM 2945 C CA . LYS A 1 387 ? -21.383 5.864 22.686 1.00 88.69 387 LYS A CA 1
ATOM 2946 C C . LYS A 1 387 ? -20.558 4.680 22.138 1.00 88.69 387 LYS A C 1
ATOM 2948 O O . LYS A 1 387 ? -19.333 4.772 22.170 1.00 88.69 387 LYS A O 1
ATOM 2953 N N . ARG A 1 388 ? -21.187 3.620 21.605 1.00 91.00 388 ARG A N 1
ATOM 2954 C CA . ARG A 1 388 ? -20.529 2.418 21.052 1.00 91.00 388 ARG A CA 1
ATOM 2955 C C . ARG A 1 388 ? -20.704 2.266 19.538 1.00 91.00 388 ARG A C 1
ATOM 2957 O O . ARG A 1 388 ? -19.723 1.992 18.866 1.00 91.00 388 ARG A O 1
ATOM 2964 N N . ILE A 1 389 ? -21.904 2.478 18.991 1.00 94.25 389 ILE A N 1
ATOM 2965 C CA . ILE A 1 389 ? -22.197 2.365 17.549 1.00 94.25 389 ILE A CA 1
ATOM 2966 C C . ILE A 1 389 ? -23.082 3.553 17.117 1.00 94.25 389 ILE A C 1
ATOM 2968 O O . ILE A 1 389 ? -24.270 3.583 17.461 1.00 94.25 389 ILE A O 1
ATOM 2972 N N . PRO A 1 390 ? -22.539 4.571 16.421 1.00 93.44 390 PRO A N 1
ATOM 2973 C CA . PRO A 1 390 ? -23.326 5.684 15.889 1.00 93.44 390 PRO A CA 1
ATOM 2974 C C . PRO A 1 390 ? -24.217 5.265 14.707 1.00 93.44 390 PRO A C 1
ATOM 2976 O O . PRO A 1 390 ? -23.833 4.430 13.895 1.00 93.44 390 PRO A O 1
ATOM 2979 N N . GLN A 1 391 ? -25.386 5.897 14.586 1.00 93.19 391 GLN A N 1
ATOM 2980 C CA . GLN A 1 391 ? -26.292 5.742 13.440 1.00 93.19 391 GLN A CA 1
ATOM 2981 C C . GLN A 1 391 ? -25.820 6.616 12.261 1.00 93.19 391 GLN A C 1
ATOM 2983 O O . GLN A 1 391 ? -25.175 7.654 12.478 1.00 93.19 391 GLN A O 1
ATOM 2988 N N . GLY A 1 392 ? -26.130 6.202 11.028 1.00 91.69 392 GLY A N 1
ATOM 2989 C CA . GLY A 1 392 ? -25.780 6.918 9.796 1.00 91.69 392 GLY A CA 1
ATOM 2990 C C . GLY A 1 392 ? -24.273 7.087 9.562 1.00 91.69 392 GLY A C 1
ATOM 2991 O O . GLY A 1 392 ? -23.839 8.053 8.933 1.00 91.69 392 GLY A O 1
ATOM 2992 N N . GLN A 1 393 ? -23.446 6.220 10.159 1.00 92.12 393 GLN A N 1
ATOM 2993 C CA . GLN A 1 393 ? -21.986 6.344 10.203 1.00 92.12 393 GLN A CA 1
ATOM 2994 C C . GLN A 1 393 ? -21.283 4.981 10.168 1.00 92.12 393 GLN A C 1
ATOM 2996 O O . GLN A 1 393 ? -21.827 3.970 10.606 1.00 92.12 393 GLN A O 1
ATOM 3001 N N . VAL A 1 394 ? -20.029 4.989 9.700 1.00 92.56 394 VAL A N 1
ATOM 3002 C CA . VAL A 1 394 ? -19.151 3.809 9.659 1.00 92.56 394 VAL A CA 1
ATOM 3003 C C . VAL A 1 394 ? -18.419 3.609 10.987 1.00 92.56 394 VAL A C 1
ATOM 3005 O O . VAL A 1 394 ? -17.647 4.474 11.432 1.00 92.56 394 VAL A O 1
ATOM 3008 N N . SER A 1 395 ? -18.628 2.427 11.556 1.00 93.75 395 SER A N 1
ATOM 3009 C CA . SER A 1 395 ? -17.880 1.828 12.659 1.00 93.75 395 SER A CA 1
ATOM 3010 C C . SER A 1 395 ? -17.018 0.684 12.125 1.00 93.75 395 SER A C 1
ATOM 3012 O O . SER A 1 395 ? -17.420 -0.003 11.188 1.00 93.75 395 SER A O 1
ATOM 3014 N N . VAL A 1 396 ? -15.847 0.465 12.722 1.00 92.56 396 VAL A N 1
ATOM 3015 C CA . VAL A 1 396 ? -14.988 -0.686 12.400 1.00 92.56 396 VAL A CA 1
ATOM 3016 C C . VAL A 1 396 ? -14.802 -1.535 13.654 1.00 92.56 396 VAL A C 1
ATOM 3018 O O . VAL A 1 396 ? -14.457 -0.988 14.703 1.00 92.56 396 VAL A O 1
ATOM 3021 N N . LEU A 1 397 ? -15.030 -2.843 13.549 1.00 93.50 397 LEU A N 1
ATOM 3022 C CA . LEU A 1 397 ? -14.739 -3.835 14.582 1.00 93.50 397 LEU A CA 1
ATOM 3023 C C . LEU A 1 397 ? -13.413 -4.514 14.238 1.00 93.50 397 LEU A C 1
ATOM 3025 O O . LEU A 1 397 ? -13.295 -5.139 13.189 1.00 93.50 397 LEU A O 1
ATOM 3029 N N . VAL A 1 398 ? -12.415 -4.373 15.108 1.00 90.75 398 VAL A N 1
ATOM 3030 C CA . VAL A 1 398 ? -11.084 -4.965 14.925 1.00 90.75 398 VAL A CA 1
ATOM 3031 C C . VAL A 1 398 ? -10.780 -5.885 16.095 1.00 90.75 398 VAL A C 1
ATOM 3033 O O . VAL A 1 398 ? -10.995 -5.508 17.243 1.00 90.75 398 VAL A O 1
ATOM 3036 N N . GLY A 1 399 ? -10.255 -7.069 15.819 1.00 88.12 399 GLY A N 1
ATOM 3037 C CA . GLY A 1 399 ? -9.823 -8.033 16.829 1.00 88.12 399 GLY A CA 1
ATOM 3038 C C . GLY A 1 399 ? -9.123 -9.212 16.170 1.00 88.12 399 GLY A C 1
ATOM 3039 O O . GLY A 1 399 ? -9.092 -9.294 14.944 1.00 88.12 399 GLY A O 1
ATOM 3040 N N . ASP A 1 400 ? -8.548 -10.110 16.960 1.00 84.62 400 ASP A N 1
ATOM 3041 C CA . ASP A 1 400 ? -7.861 -11.276 16.404 1.00 84.62 400 ASP A CA 1
ATOM 3042 C C . ASP A 1 400 ? -8.842 -12.280 15.758 1.00 84.62 400 ASP A C 1
ATOM 3044 O O . ASP A 1 400 ? -10.070 -12.138 15.793 1.00 84.62 400 ASP A O 1
ATOM 3048 N N . GLU A 1 401 ? -8.281 -13.286 15.106 1.00 83.31 401 GLU A N 1
ATOM 3049 C CA . GLU A 1 401 ? -8.984 -14.428 14.517 1.00 83.31 401 GLU A CA 1
ATOM 3050 C C . GLU A 1 401 ? -9.577 -15.320 15.631 1.00 83.31 401 GLU A C 1
ATOM 3052 O O . GLU A 1 401 ? -9.038 -15.371 16.737 1.00 83.31 401 GLU A O 1
ATOM 3057 N N . GLY A 1 402 ? -10.713 -15.982 15.393 1.00 82.69 402 GLY A N 1
ATOM 3058 C CA . GLY A 1 402 ? -11.329 -16.928 16.344 1.00 82.69 402 GLY A CA 1
ATOM 3059 C C . GLY A 1 402 ? -11.974 -16.358 17.626 1.00 82.69 402 GLY A C 1
ATOM 3060 O O . GLY A 1 402 ? -12.795 -17.039 18.229 1.00 82.69 402 GLY A O 1
ATOM 3061 N N . ILE A 1 403 ? -11.705 -15.111 18.041 1.00 87.12 403 ILE A N 1
ATOM 3062 C CA . ILE A 1 403 ? -12.162 -14.566 19.348 1.00 87.12 403 ILE A CA 1
ATOM 3063 C C . ILE A 1 403 ? -13.676 -14.259 19.472 1.00 87.12 403 ILE A C 1
ATOM 3065 O O . ILE A 1 403 ? -14.084 -13.567 20.402 1.00 87.12 403 ILE A O 1
ATOM 3069 N N . GLY A 1 404 ? -14.519 -14.702 18.533 1.00 88.69 404 GLY A N 1
ATOM 3070 C CA . GLY A 1 404 ? -15.970 -14.460 18.566 1.00 88.69 404 GLY A CA 1
ATOM 3071 C C . GLY A 1 404 ? -16.440 -13.107 18.008 1.00 88.69 404 GLY A C 1
ATOM 3072 O O . GLY A 1 404 ? -17.483 -12.606 18.430 1.00 88.69 404 GLY A O 1
ATOM 3073 N N . LYS A 1 405 ? -15.712 -12.507 17.048 1.00 93.88 405 LYS A N 1
ATOM 3074 C CA . LYS A 1 405 ? -16.140 -11.259 16.370 1.00 93.88 405 LYS A CA 1
ATOM 3075 C C . LYS A 1 405 ? -17.527 -11.395 15.726 1.00 93.88 405 LYS A C 1
ATOM 3077 O O . LYS A 1 405 ? -18.367 -10.518 15.941 1.00 93.88 405 LYS A O 1
ATOM 3082 N N . SER A 1 406 ? -17.784 -12.512 15.039 1.00 94.12 406 SER A N 1
ATOM 3083 C CA . SER A 1 406 ? -19.075 -12.804 14.409 1.00 94.12 406 SER A CA 1
ATOM 3084 C C . SER A 1 406 ? -20.209 -12.871 15.435 1.00 94.12 406 SER A C 1
ATOM 3086 O O . SER A 1 406 ? -21.254 -12.244 15.274 1.00 94.12 406 SER A O 1
ATOM 3088 N N . LEU A 1 407 ? -19.962 -13.543 16.566 1.00 95.56 407 LEU A N 1
ATOM 3089 C CA . LEU A 1 407 ? -20.924 -13.688 17.664 1.00 95.56 407 LEU A CA 1
ATOM 3090 C C . LEU A 1 407 ? -21.342 -12.335 18.262 1.00 95.56 407 LEU A C 1
ATOM 3092 O O . LEU A 1 407 ? -22.499 -12.156 18.640 1.00 95.56 407 LEU A O 1
ATOM 3096 N N . PHE A 1 408 ? -20.424 -11.363 18.316 1.00 96.94 408 PHE A N 1
ATOM 3097 C CA . PHE A 1 408 ? -20.740 -10.017 18.793 1.00 96.94 408 PHE A CA 1
ATOM 3098 C C . PHE A 1 408 ? -21.699 -9.272 17.856 1.00 96.94 408 PHE A C 1
ATOM 3100 O O . PHE A 1 408 ? -22.643 -8.650 18.347 1.00 96.94 408 PHE A O 1
ATOM 3107 N N . TRP A 1 409 ? -21.514 -9.326 16.530 1.00 96.62 409 TRP A N 1
ATOM 3108 C CA . TRP A 1 409 ? -22.470 -8.665 15.635 1.00 96.62 409 TRP A CA 1
ATOM 3109 C C . TRP A 1 409 ? -23.782 -9.438 15.508 1.00 96.62 409 TRP A C 1
ATOM 3111 O O . TRP A 1 409 ? -24.826 -8.794 15.480 1.00 96.62 409 TRP A O 1
ATOM 3121 N N . VAL A 1 410 ? -23.769 -10.776 15.541 1.00 97.56 410 VAL A N 1
ATOM 3122 C CA . VAL A 1 410 ? -24.984 -11.612 15.622 1.00 97.56 410 VAL A CA 1
ATOM 3123 C C . VAL A 1 410 ? -25.848 -11.185 16.813 1.00 97.56 410 VAL A C 1
ATOM 3125 O O . VAL A 1 410 ? -27.039 -10.907 16.664 1.00 97.56 410 VAL A O 1
ATOM 3128 N N . TRP A 1 411 ? -25.228 -11.019 17.984 1.00 96.94 411 TRP A N 1
ATOM 3129 C CA . TRP A 1 411 ? -25.892 -10.533 19.192 1.00 96.94 411 TRP A CA 1
ATOM 3130 C C . TRP A 1 411 ? -26.459 -9.106 19.043 1.00 96.94 411 TRP A C 1
ATOM 3132 O O . TRP A 1 411 ? -27.589 -8.839 19.461 1.00 96.94 411 TRP A O 1
ATOM 3142 N N . ILE A 1 412 ? -25.737 -8.188 18.382 1.00 96.19 412 ILE A N 1
ATOM 3143 C CA . ILE A 1 412 ? -26.279 -6.861 18.031 1.00 96.19 412 ILE A CA 1
ATOM 3144 C C . ILE A 1 412 ? -27.498 -6.995 17.103 1.00 96.19 412 ILE A C 1
ATOM 3146 O O . ILE A 1 412 ? -28.506 -6.329 17.343 1.00 96.19 412 ILE A O 1
ATOM 3150 N N . ILE A 1 413 ? -27.439 -7.847 16.072 1.00 96.56 413 ILE A N 1
ATOM 3151 C CA . ILE A 1 413 ? -28.530 -8.052 15.105 1.00 96.56 413 ILE A CA 1
ATOM 3152 C C . ILE A 1 413 ? -29.784 -8.593 15.791 1.00 96.56 413 ILE A C 1
ATOM 3154 O O . ILE A 1 413 ? -30.874 -8.096 15.497 1.00 96.56 413 ILE A O 1
ATOM 3158 N N . ALA A 1 414 ? -29.663 -9.509 16.754 1.00 97.25 414 ALA A N 1
ATOM 3159 C CA . ALA A 1 414 ? -30.810 -9.998 17.521 1.00 97.25 414 ALA A CA 1
ATOM 3160 C C . ALA A 1 414 ? -31.566 -8.856 18.234 1.00 97.25 414 ALA A C 1
ATOM 3162 O O . ALA A 1 414 ? -32.794 -8.787 18.183 1.00 97.25 414 ALA A O 1
ATOM 3163 N N . HIS A 1 415 ? -30.847 -7.882 18.803 1.00 96.81 415 HIS A N 1
ATOM 3164 C CA . HIS A 1 415 ? -31.422 -6.665 19.397 1.00 96.81 415 HIS A CA 1
ATOM 3165 C C . HIS A 1 415 ? -31.874 -5.595 18.376 1.00 96.81 415 HIS A C 1
ATOM 3167 O O . HIS A 1 415 ? -32.529 -4.613 18.745 1.00 96.81 415 HIS A O 1
ATOM 3173 N N . VAL A 1 416 ? -31.499 -5.696 17.100 1.00 96.44 416 VAL A N 1
ATOM 3174 C CA . VAL A 1 416 ? -31.947 -4.776 16.035 1.00 96.44 416 VAL A CA 1
ATOM 3175 C C . VAL A 1 416 ? -33.230 -5.291 15.400 1.00 96.44 416 VAL A C 1
ATOM 3177 O O . VAL A 1 416 ? -34.245 -4.597 15.443 1.00 96.44 416 VAL A O 1
ATOM 3180 N N . THR A 1 417 ? -33.189 -6.522 14.898 1.00 97.62 417 THR A N 1
ATOM 3181 C CA . THR A 1 417 ? -34.289 -7.205 14.206 1.00 97.62 417 THR A CA 1
ATOM 3182 C C . THR A 1 417 ? -35.522 -7.323 15.099 1.00 97.62 417 THR A C 1
ATOM 3184 O O . THR A 1 417 ? -36.589 -6.867 14.718 1.00 97.62 417 THR A O 1
ATOM 3187 N N . THR A 1 418 ? -35.377 -7.769 16.351 1.00 96.75 418 THR A N 1
ATOM 3188 C CA . THR A 1 418 ? -36.507 -7.859 17.302 1.00 96.75 418 THR A CA 1
ATOM 3189 C C . THR A 1 418 ? -36.916 -6.524 17.947 1.00 96.75 418 THR A C 1
ATOM 3191 O O . THR A 1 418 ? -37.893 -6.469 18.695 1.00 96.75 418 THR A O 1
ATOM 3194 N N . GLY A 1 419 ? -36.142 -5.449 17.753 1.00 94.25 419 GLY A N 1
ATOM 3195 C CA . GLY A 1 419 ? -36.324 -4.159 18.435 1.00 94.25 419 GLY A CA 1
ATOM 3196 C C . GLY A 1 419 ? -36.092 -4.158 19.960 1.00 94.25 419 GLY A C 1
ATOM 3197 O O . GLY A 1 419 ? -36.275 -3.113 20.595 1.00 94.25 419 GLY A O 1
ATOM 3198 N N . ARG A 1 420 ? -35.692 -5.291 20.565 1.00 94.12 420 ARG A N 1
ATOM 3199 C CA . ARG A 1 420 ? -35.517 -5.451 22.023 1.00 94.12 420 ARG A CA 1
ATOM 3200 C C . ARG A 1 420 ? -34.472 -4.460 22.578 1.00 94.12 420 ARG A C 1
ATOM 3202 O O . ARG A 1 420 ? -33.304 -4.542 22.187 1.00 94.12 420 ARG A O 1
ATOM 3209 N N . PRO A 1 421 ? -34.837 -3.557 23.511 1.00 93.25 421 PRO A N 1
ATOM 3210 C CA . PRO A 1 421 ? -33.892 -2.613 24.107 1.00 93.25 421 PRO A CA 1
ATOM 3211 C C . PRO A 1 421 ? -32.834 -3.319 24.962 1.00 93.25 421 PRO A C 1
ATOM 3213 O O . PRO A 1 421 ? -33.090 -4.386 25.514 1.00 93.25 421 PRO A O 1
ATOM 3216 N N . LEU A 1 422 ? -31.680 -2.669 25.129 1.00 93.19 422 LEU A N 1
ATOM 3217 C CA . LEU A 1 422 ? -30.674 -3.033 26.132 1.00 93.19 422 LEU A CA 1
ATOM 3218 C C . LEU A 1 422 ? -29.945 -1.762 26.624 1.00 93.19 422 LEU A C 1
ATOM 3220 O O . LEU A 1 422 ? -28.822 -1.467 26.182 1.00 93.19 422 LEU A O 1
ATOM 3224 N N . PRO A 1 423 ? -30.601 -0.931 27.464 1.00 89.50 423 PRO A N 1
ATOM 3225 C CA . PRO A 1 423 ? -30.081 0.370 27.891 1.00 89.50 423 PRO A CA 1
ATOM 3226 C C . PRO A 1 423 ? -28.712 0.311 28.587 1.00 89.50 423 PRO A C 1
ATOM 3228 O O . PRO A 1 423 ? -27.944 1.265 28.489 1.00 89.50 423 PRO A O 1
ATOM 3231 N N . GLU A 1 424 ? -28.385 -0.807 29.234 1.00 88.94 424 GLU A N 1
ATOM 3232 C CA . GLU A 1 424 ? -27.127 -1.091 29.934 1.00 88.94 424 GLU A CA 1
ATOM 3233 C C . GLU A 1 424 ? -25.921 -1.313 29.004 1.00 88.94 424 GLU A C 1
ATOM 3235 O O . GLU A 1 424 ? -24.783 -1.103 29.419 1.00 88.94 424 GLU A O 1
ATOM 3240 N N . PHE A 1 425 ? -26.145 -1.676 27.736 1.00 91.00 425 PHE A N 1
ATOM 3241 C CA . PHE A 1 425 ? -25.130 -1.585 26.673 1.00 91.00 425 PHE A CA 1
ATOM 3242 C C . PHE A 1 425 ? -25.274 -0.284 25.858 1.00 91.00 425 PHE A C 1
ATOM 3244 O O . PHE A 1 425 ? -24.362 0.122 25.132 1.00 91.00 425 PHE A O 1
ATOM 3251 N N . GLY A 1 426 ? -26.418 0.393 25.996 1.00 91.00 426 GLY A N 1
ATOM 3252 C CA . GLY A 1 426 ? -26.779 1.627 25.306 1.00 91.00 426 GLY A CA 1
ATOM 3253 C C . GLY A 1 426 ? -27.717 1.437 24.111 1.00 91.00 426 GLY A C 1
ATOM 3254 O O . GLY A 1 426 ? -27.916 2.395 23.364 1.00 91.00 426 GLY A O 1
ATOM 3255 N N . ILE A 1 427 ? -28.285 0.248 23.890 1.00 93.69 427 ILE A N 1
ATOM 3256 C CA . ILE A 1 427 ? -29.258 0.011 22.813 1.00 93.69 427 ILE A CA 1
ATOM 3257 C C . ILE A 1 427 ? -30.624 0.590 23.230 1.00 93.69 427 ILE A C 1
ATOM 3259 O O . ILE A 1 427 ? -31.193 0.146 24.232 1.00 93.69 427 ILE A O 1
ATOM 3263 N N . PRO A 1 428 ? -31.168 1.582 22.499 1.00 91.06 428 PRO A N 1
ATOM 3264 C CA . PRO A 1 428 ? -32.462 2.175 22.816 1.00 91.06 428 PRO A CA 1
ATOM 3265 C C . PRO A 1 428 ? -33.618 1.253 22.409 1.00 91.06 428 PRO A C 1
ATOM 3267 O O . PRO A 1 428 ? -33.476 0.417 21.517 1.00 91.06 428 PRO A O 1
ATOM 3270 N N . ALA A 1 429 ? -34.794 1.470 23.002 1.00 89.19 429 ALA A N 1
ATOM 3271 C CA . ALA A 1 429 ? -36.033 0.900 22.483 1.00 89.19 429 ALA A CA 1
ATOM 3272 C C . ALA A 1 429 ? -36.333 1.481 21.093 1.00 89.19 429 ALA A C 1
ATOM 3274 O O . ALA A 1 429 ? -36.261 2.696 20.886 1.00 89.19 429 ALA A O 1
ATOM 3275 N N . ARG A 1 430 ? -36.666 0.606 20.146 1.00 88.75 430 ARG A N 1
ATOM 3276 C CA . ARG A 1 430 ? -36.960 0.930 18.745 1.00 88.75 430 ARG A CA 1
ATOM 3277 C C . ARG A 1 430 ? -37.988 -0.058 18.195 1.00 88.75 430 ARG A C 1
ATOM 3279 O O . ARG A 1 430 ? -38.316 -1.044 18.848 1.00 88.75 430 ARG A O 1
ATOM 3286 N N . LYS A 1 431 ? -38.498 0.208 16.993 1.00 93.06 431 LYS A N 1
ATOM 3287 C CA . LYS A 1 431 ? -39.177 -0.833 16.211 1.00 93.06 431 LYS A CA 1
ATOM 3288 C C . LYS A 1 431 ? -38.152 -1.892 15.760 1.00 93.06 431 LYS A C 1
ATOM 3290 O O . LYS A 1 431 ? -36.969 -1.547 15.676 1.00 93.06 431 LYS A O 1
ATOM 3295 N N . PRO A 1 432 ? -38.600 -3.116 15.428 1.00 96.00 432 PRO A N 1
ATOM 3296 C CA . PRO A 1 432 ? -37.908 -3.991 14.485 1.00 96.00 432 PRO A CA 1
ATOM 3297 C C . PRO A 1 432 ? -37.313 -3.215 13.308 1.00 96.00 432 PRO A C 1
ATOM 3299 O O . PRO A 1 432 ? -37.933 -2.264 12.817 1.00 96.00 432 PRO A O 1
ATOM 3302 N N . GLY A 1 433 ? -36.103 -3.588 12.900 1.00 94.81 433 GLY A N 1
ATOM 3303 C CA . GLY A 1 433 ? -35.370 -2.916 11.834 1.00 94.81 433 GLY A CA 1
ATOM 3304 C C . GLY A 1 433 ? -34.610 -3.905 10.964 1.00 94.81 433 GLY A C 1
ATOM 3305 O O . GLY A 1 433 ? -33.906 -4.769 11.486 1.00 94.81 433 GLY A O 1
ATOM 3306 N N . VAL A 1 434 ? -34.734 -3.734 9.647 1.00 96.94 434 VAL A N 1
ATOM 3307 C CA . VAL A 1 434 ? -34.092 -4.589 8.644 1.00 96.94 434 VAL A CA 1
ATOM 3308 C C . VAL A 1 434 ? -32.570 -4.443 8.709 1.00 96.94 434 VAL A C 1
ATOM 3310 O O . VAL A 1 434 ? -32.050 -3.326 8.827 1.00 96.94 434 VAL A O 1
ATOM 3313 N N . VAL A 1 435 ? -31.847 -5.558 8.620 1.00 97.44 435 VAL A N 1
ATOM 3314 C CA . VAL A 1 435 ? -30.380 -5.604 8.597 1.00 97.44 435 VAL A CA 1
ATOM 3315 C C . VAL A 1 435 ? -29.885 -6.269 7.321 1.00 97.44 435 VAL A C 1
ATOM 3317 O O . VAL A 1 435 ? -30.352 -7.349 6.970 1.00 97.44 435 VAL A O 1
ATOM 3320 N N . LEU A 1 436 ? -28.903 -5.644 6.668 1.00 97.50 436 LEU A N 1
ATOM 3321 C CA . LEU A 1 436 ? -28.158 -6.244 5.564 1.00 97.50 436 LEU A CA 1
ATOM 3322 C C . LEU A 1 436 ? -26.857 -6.873 6.079 1.00 97.50 436 LEU A C 1
ATOM 3324 O O . LEU A 1 436 ? -26.114 -6.237 6.831 1.00 97.50 436 LEU A O 1
ATOM 3328 N N . ILE A 1 437 ? -26.577 -8.097 5.648 1.00 97.38 437 ILE A N 1
ATOM 3329 C CA . ILE A 1 437 ? -25.375 -8.866 5.972 1.00 97.38 437 ILE A CA 1
ATOM 3330 C C . ILE A 1 437 ? -24.617 -9.169 4.674 1.00 97.38 437 ILE A C 1
ATOM 3332 O O . ILE A 1 437 ? -25.206 -9.612 3.691 1.00 97.38 437 ILE A O 1
ATOM 3336 N N . VAL A 1 438 ? -23.303 -8.958 4.695 1.00 96.62 438 VAL A N 1
ATOM 3337 C CA . VAL A 1 438 ? -22.343 -9.498 3.728 1.00 96.62 438 VAL A CA 1
ATOM 3338 C C . VAL A 1 438 ? -21.337 -10.342 4.505 1.00 96.62 438 VAL A C 1
ATOM 3340 O O . VAL A 1 438 ? -20.764 -9.857 5.484 1.00 96.62 438 VAL A O 1
ATOM 3343 N N . ILE A 1 439 ? -21.127 -11.583 4.072 1.00 93.62 439 ILE A N 1
ATOM 3344 C CA . ILE A 1 439 ? -20.237 -12.557 4.715 1.00 93.62 439 ILE A CA 1
ATOM 3345 C C . ILE A 1 439 ? -19.231 -13.124 3.715 1.00 93.62 439 ILE A C 1
ATOM 3347 O O . ILE A 1 439 ? -19.557 -13.297 2.542 1.00 93.62 439 ILE A O 1
ATOM 3351 N N . THR A 1 440 ? -18.005 -13.369 4.180 1.00 88.94 440 THR A N 1
ATOM 3352 C CA . THR A 1 440 ? -16.903 -13.928 3.371 1.00 88.94 440 THR A CA 1
ATOM 3353 C C . THR A 1 440 ? -16.159 -15.079 4.054 1.00 88.94 440 THR A C 1
ATOM 3355 O O . THR A 1 440 ? -15.595 -15.915 3.353 1.00 88.94 440 THR A O 1
ATOM 3358 N N . GLU A 1 441 ? -16.168 -15.144 5.394 1.00 83.62 441 GLU A N 1
ATOM 3359 C CA . GLU A 1 441 ? -15.404 -16.137 6.175 1.00 83.62 441 GLU A CA 1
ATOM 3360 C C . GLU A 1 441 ? -16.276 -17.261 6.764 1.00 83.62 441 GLU A C 1
ATOM 3362 O O . GLU A 1 441 ? -15.960 -18.437 6.600 1.00 83.62 441 GLU A O 1
ATOM 3367 N N . ASP A 1 442 ? -17.368 -16.911 7.455 1.00 88.00 442 ASP A N 1
ATOM 3368 C CA . ASP A 1 442 ? -18.343 -17.866 8.002 1.00 88.00 442 ASP A CA 1
ATOM 3369 C C . ASP A 1 442 ? -19.372 -18.259 6.921 1.00 88.00 442 ASP A C 1
ATOM 3371 O O . ASP A 1 442 ? -19.943 -17.385 6.265 1.00 88.00 442 ASP A O 1
ATOM 3375 N N . ALA A 1 443 ? -19.674 -19.553 6.770 1.00 88.75 443 ALA A N 1
ATOM 3376 C CA . ALA A 1 443 ? -20.697 -20.028 5.834 1.00 88.75 443 ALA A CA 1
ATOM 3377 C C . ALA A 1 443 ? -22.129 -19.773 6.352 1.00 88.75 443 ALA A C 1
ATOM 3379 O O . ALA A 1 443 ? -22.402 -19.813 7.555 1.00 88.75 443 ALA A O 1
ATOM 3380 N N . TRP A 1 444 ? -23.082 -19.519 5.449 1.00 93.06 444 TRP A N 1
ATOM 3381 C CA . TRP A 1 444 ? -24.444 -19.155 5.852 1.00 93.06 444 TRP A CA 1
ATOM 3382 C C . TRP A 1 444 ? -25.168 -20.287 6.593 1.00 93.06 444 TRP A C 1
ATOM 3384 O O . TRP A 1 444 ? -25.635 -20.077 7.711 1.00 93.06 444 TRP A O 1
ATOM 3394 N N . GLU A 1 445 ? -25.242 -21.480 5.994 1.00 91.31 445 GLU A N 1
ATOM 3395 C CA . GLU A 1 445 ? -26.082 -22.582 6.487 1.00 91.31 445 GLU A CA 1
ATOM 3396 C C . GLU A 1 445 ? -25.565 -23.232 7.779 1.00 91.31 445 GLU A C 1
ATOM 3398 O O . GLU A 1 445 ? -26.357 -23.557 8.666 1.00 91.31 445 GLU A O 1
ATOM 3403 N N . THR A 1 446 ? -24.249 -23.429 7.896 1.00 89.31 446 THR A N 1
ATOM 3404 C CA . THR A 1 446 ? -23.618 -24.123 9.033 1.00 89.31 446 THR A CA 1
ATOM 3405 C C . THR A 1 446 ? -23.354 -23.207 10.218 1.00 89.31 446 THR A C 1
ATOM 3407 O O . THR A 1 446 ? -23.404 -23.655 11.363 1.00 89.31 446 THR A O 1
ATOM 3410 N N . ASP A 1 447 ? -23.094 -21.925 9.958 1.00 91.88 447 ASP A N 1
ATOM 3411 C CA . ASP A 1 447 ? -22.546 -21.011 10.951 1.00 91.88 447 ASP A CA 1
ATOM 3412 C C . ASP A 1 447 ? -23.451 -19.808 11.190 1.00 91.88 447 ASP A C 1
ATOM 3414 O O . ASP A 1 447 ? -23.958 -19.628 12.298 1.00 91.88 447 ASP A O 1
ATOM 3418 N N . VAL A 1 448 ? -23.688 -18.971 10.182 1.00 95.38 448 VAL A N 1
ATOM 3419 C CA . VAL A 1 448 ? -24.339 -17.670 10.402 1.00 95.38 448 VAL A CA 1
ATOM 3420 C C . VAL A 1 448 ? -25.823 -17.807 10.748 1.00 95.38 448 VAL A C 1
ATOM 3422 O O . VAL A 1 448 ? -26.273 -17.210 11.730 1.00 95.38 448 VAL A O 1
ATOM 3425 N N . LEU A 1 449 ? -26.578 -18.602 9.988 1.00 96.19 449 LEU A N 1
ATOM 3426 C CA . LEU A 1 449 ? -28.008 -18.819 10.206 1.00 96.19 449 LEU A CA 1
ATOM 3427 C C . LEU A 1 449 ? -28.295 -19.486 11.571 1.00 96.19 449 LEU A C 1
ATOM 3429 O O . LEU A 1 449 ? -29.099 -18.928 12.323 1.00 96.19 449 LEU A O 1
ATOM 3433 N N . PRO A 1 450 ? -27.616 -20.584 11.974 1.00 96.25 450 PRO A N 1
ATOM 3434 C CA . PRO A 1 450 ? -27.800 -21.172 13.303 1.00 96.25 450 PRO A CA 1
ATOM 3435 C C . PRO A 1 450 ? -27.440 -20.212 14.439 1.00 96.25 450 PRO A C 1
ATOM 3437 O O . PRO A 1 450 ? -28.174 -20.128 15.423 1.00 96.25 450 PRO A O 1
ATOM 3440 N N . ARG A 1 451 ? -26.347 -19.440 14.312 1.00 97.06 451 ARG A N 1
ATOM 3441 C CA . ARG A 1 451 ? -25.954 -18.440 15.323 1.00 97.06 451 ARG A CA 1
ATOM 3442 C C . ARG A 1 451 ? -27.005 -17.325 15.456 1.00 97.06 451 ARG A C 1
ATOM 3444 O O . ARG A 1 451 ? -27.262 -16.882 16.574 1.00 97.06 451 ARG A O 1
ATOM 3451 N N . LEU A 1 452 ? -27.630 -16.887 14.356 1.00 97.50 452 LEU A N 1
ATOM 3452 C CA . LEU A 1 452 ? -28.714 -15.891 14.364 1.00 97.50 452 LEU A CA 1
ATOM 3453 C C . LEU A 1 452 ? -29.989 -16.412 15.046 1.00 97.50 452 LEU A C 1
ATOM 3455 O O . LEU A 1 452 ? -30.526 -15.716 15.912 1.00 97.50 452 LEU A O 1
ATOM 3459 N N . ASP A 1 453 ? -30.451 -17.617 14.700 1.00 97.31 453 ASP A N 1
ATOM 3460 C CA . ASP A 1 453 ? -31.668 -18.199 15.290 1.00 97.31 453 ASP A CA 1
ATOM 3461 C C . ASP A 1 453 ? -31.465 -18.555 16.774 1.00 97.31 453 ASP A C 1
ATOM 3463 O O . ASP A 1 453 ? -32.270 -18.179 17.627 1.00 97.31 453 ASP A O 1
ATOM 3467 N N . ALA A 1 454 ? -30.319 -19.147 17.134 1.00 96.56 454 ALA A N 1
ATOM 3468 C CA . ALA A 1 454 ? -29.971 -19.441 18.528 1.00 96.56 454 ALA A CA 1
ATOM 3469 C C . ALA A 1 454 ? -29.795 -18.173 19.394 1.00 96.56 454 ALA A C 1
ATOM 3471 O O . ALA A 1 454 ? -30.064 -18.202 20.597 1.00 96.56 454 ALA A O 1
ATOM 3472 N N . ALA A 1 455 ? -29.394 -17.040 18.803 1.00 95.88 455 ALA A N 1
ATOM 3473 C CA . ALA A 1 455 ? -29.404 -15.729 19.463 1.00 95.88 455 ALA A CA 1
ATOM 3474 C C . ALA A 1 455 ? -30.809 -15.086 19.536 1.00 95.88 455 ALA A C 1
ATOM 3476 O O . ALA A 1 455 ? -30.986 -14.047 20.181 1.00 95.88 455 ALA A O 1
ATOM 3477 N N . GLY A 1 456 ? -31.816 -15.684 18.895 1.00 96.19 456 GLY A N 1
ATOM 3478 C CA . GLY A 1 456 ? -33.190 -15.195 18.848 1.00 96.19 456 GLY A CA 1
ATOM 3479 C C . GLY A 1 456 ? -33.354 -13.924 18.016 1.00 96.19 456 GLY A C 1
ATOM 3480 O O . GLY A 1 456 ? -34.113 -13.036 18.426 1.00 96.19 456 GLY A O 1
ATOM 3481 N N . ALA A 1 457 ? -32.620 -13.812 16.904 1.00 97.38 457 ALA A N 1
ATOM 3482 C CA . ALA A 1 457 ? -32.833 -12.783 15.893 1.00 97.38 457 ALA A CA 1
ATOM 3483 C C . ALA A 1 457 ? -34.110 -13.049 15.083 1.00 97.38 457 ALA A C 1
ATOM 3485 O O . ALA A 1 457 ? -34.513 -14.188 14.881 1.00 97.38 457 ALA A O 1
ATOM 3486 N N . ASP A 1 458 ? -34.744 -11.981 14.606 1.00 97.44 458 ASP A N 1
ATOM 3487 C CA . ASP A 1 458 ? -35.905 -12.083 13.722 1.00 97.44 458 ASP A CA 1
ATOM 3488 C C . ASP A 1 458 ? -35.436 -12.118 12.258 1.00 97.44 458 ASP A C 1
ATOM 3490 O O . ASP A 1 458 ? -35.030 -11.096 11.694 1.00 97.44 458 ASP A O 1
ATOM 3494 N N . LEU A 1 459 ? -35.443 -13.321 11.675 1.00 97.00 459 LEU A N 1
ATOM 3495 C CA . LEU A 1 459 ? -34.927 -13.603 10.332 1.00 97.00 459 LEU A CA 1
ATOM 3496 C C . LEU A 1 459 ? -35.746 -12.931 9.217 1.00 97.00 459 LEU A C 1
ATOM 3498 O O . LEU A 1 459 ? -35.170 -12.585 8.187 1.00 97.00 459 LEU A O 1
ATOM 3502 N N . ASP A 1 460 ? -37.033 -12.628 9.436 1.00 96.69 460 ASP A N 1
ATOM 3503 C CA . ASP A 1 460 ? -37.850 -11.863 8.477 1.00 96.69 460 ASP A CA 1
ATOM 3504 C C . ASP A 1 460 ? -37.311 -10.428 8.291 1.00 96.69 460 ASP A C 1
ATOM 3506 O O . ASP A 1 460 ? -37.554 -9.784 7.265 1.00 96.69 460 ASP A O 1
ATOM 3510 N N . ASN A 1 461 ? -36.519 -9.937 9.253 1.00 96.81 461 ASN A N 1
ATOM 3511 C CA . ASN A 1 461 ? -35.801 -8.663 9.219 1.00 96.81 461 ASN A CA 1
ATOM 3512 C C . ASN A 1 461 ? -34.309 -8.801 8.823 1.00 96.81 461 ASN A C 1
ATOM 3514 O O . ASN A 1 461 ? -33.556 -7.832 8.943 1.00 96.81 461 ASN A O 1
ATOM 3518 N N . VAL A 1 462 ? -33.857 -9.958 8.325 1.00 97.19 462 VAL A N 1
ATOM 3519 C CA . VAL A 1 462 ? -32.488 -10.162 7.814 1.00 97.19 462 VAL A CA 1
ATOM 3520 C C . VAL A 1 462 ? -32.480 -10.215 6.282 1.00 97.19 462 VAL A C 1
ATOM 3522 O O . VAL A 1 462 ? -33.366 -10.788 5.649 1.00 97.19 462 VAL A O 1
ATOM 3525 N N . ARG A 1 463 ? -31.468 -9.603 5.664 1.00 95.88 463 ARG A N 1
ATOM 3526 C CA . ARG A 1 463 ? -31.171 -9.671 4.228 1.00 95.88 463 ARG A CA 1
ATOM 3527 C C . ARG A 1 463 ? -29.702 -10.058 4.067 1.00 95.88 463 ARG A C 1
ATOM 3529 O O . ARG A 1 463 ? -28.854 -9.494 4.757 1.00 95.88 463 ARG A O 1
ATOM 3536 N N . VAL A 1 464 ? -29.395 -10.973 3.153 1.00 95.50 464 VAL A N 1
ATOM 3537 C CA . VAL A 1 464 ? -28.016 -11.334 2.783 1.00 95.50 464 VAL A CA 1
ATOM 3538 C C . VAL A 1 464 ? -27.738 -10.782 1.385 1.00 95.50 464 VAL A C 1
ATOM 3540 O O . VAL A 1 464 ? -28.630 -10.793 0.538 1.00 95.50 464 VAL A O 1
ATOM 3543 N N . LEU A 1 465 ? -26.536 -10.250 1.158 1.00 94.62 465 LEU A N 1
ATOM 3544 C CA . LEU A 1 465 ? -26.076 -9.804 -0.158 1.00 94.62 465 LEU A CA 1
ATOM 3545 C C . LEU A 1 465 ? -24.922 -10.702 -0.620 1.00 94.62 465 LEU A C 1
ATOM 3547 O O . LEU A 1 465 ? -23.803 -10.594 -0.118 1.00 94.62 465 LEU A O 1
ATOM 3551 N N . CYS A 1 466 ? -25.251 -11.577 -1.564 1.00 91.50 466 CYS A N 1
ATOM 3552 C CA . CYS A 1 466 ? -24.461 -12.687 -2.089 1.00 91.50 466 CYS A CA 1
ATOM 3553 C C . CYS A 1 466 ? -24.828 -12.930 -3.572 1.00 91.50 466 CYS A C 1
ATOM 3555 O O . CYS A 1 466 ? -25.814 -12.369 -4.059 1.00 91.50 466 CYS A O 1
ATOM 3557 N N . GLU A 1 467 ? -24.037 -13.727 -4.291 1.00 88.50 467 GLU A N 1
ATOM 3558 C CA . GLU A 1 467 ? -24.291 -14.128 -5.686 1.00 88.50 467 GLU A CA 1
ATOM 3559 C C . GLU A 1 467 ? -25.137 -15.409 -5.741 1.00 88.50 467 GLU A C 1
ATOM 3561 O O . GLU A 1 467 ? -26.086 -15.492 -6.522 1.00 88.50 467 GLU A O 1
ATOM 3566 N N . ASP A 1 468 ? -24.842 -16.365 -4.854 1.00 89.31 468 ASP A N 1
ATOM 3567 C CA . ASP A 1 468 ? -25.461 -17.688 -4.808 1.00 89.31 468 ASP A CA 1
ATOM 3568 C C . ASP A 1 468 ? -26.467 -17.850 -3.653 1.00 89.31 468 ASP A C 1
ATOM 3570 O O . ASP A 1 468 ? -26.436 -17.164 -2.626 1.00 89.31 468 ASP A O 1
ATOM 3574 N N . ALA A 1 469 ? -27.404 -18.788 -3.834 1.00 80.69 469 ALA A N 1
ATOM 3575 C CA . ALA A 1 469 ? -28.524 -19.022 -2.916 1.00 80.69 469 ALA A CA 1
ATOM 3576 C C . ALA A 1 469 ? -28.126 -19.693 -1.584 1.00 80.69 469 ALA A C 1
ATOM 3578 O O . ALA A 1 469 ? -28.922 -19.691 -0.646 1.00 80.69 469 ALA A O 1
ATOM 3579 N N . ASP A 1 470 ? -26.909 -20.234 -1.497 1.00 79.75 470 ASP A N 1
ATOM 3580 C CA . ASP A 1 470 ? -26.287 -20.756 -0.273 1.00 79.75 470 ASP A CA 1
ATOM 3581 C C . ASP A 1 470 ? -25.606 -19.655 0.568 1.00 79.75 470 ASP A C 1
ATOM 3583 O O . ASP A 1 470 ? -24.994 -19.942 1.596 1.00 79.75 470 ASP A O 1
ATOM 3587 N N . GL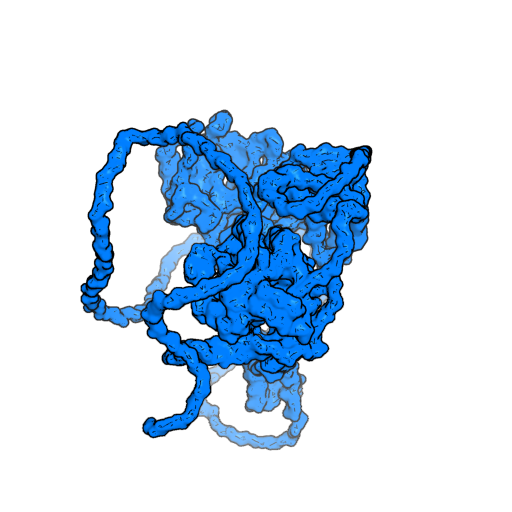Y A 1 471 ? -25.703 -18.390 0.141 1.00 81.06 471 GLY A N 1
ATOM 3588 C CA . GLY A 1 471 ? -25.077 -17.239 0.791 1.00 81.06 471 GLY A CA 1
ATOM 3589 C C . GLY A 1 471 ? -23.650 -16.937 0.322 1.00 81.06 471 GLY A C 1
ATOM 3590 O O . GLY A 1 471 ? -23.048 -15.997 0.844 1.00 81.06 471 GLY A O 1
ATOM 3591 N N . SER A 1 472 ? -23.102 -17.694 -0.634 1.00 80.25 472 SER A N 1
ATOM 3592 C CA . SER A 1 472 ? -21.741 -17.509 -1.152 1.00 80.25 472 SER A CA 1
ATOM 3593 C C . SER A 1 472 ? -21.658 -16.535 -2.346 1.00 80.25 472 SER A C 1
ATOM 3595 O O . SER A 1 472 ? -22.654 -15.968 -2.799 1.00 80.25 472 SER A O 1
ATOM 3597 N N . GLY A 1 473 ? -20.435 -16.245 -2.806 1.00 84.06 473 GLY A N 1
ATOM 3598 C CA . GLY A 1 473 ? -20.172 -15.218 -3.823 1.00 84.06 473 GLY A CA 1
ATOM 3599 C C . GLY A 1 473 ? -20.352 -13.795 -3.279 1.00 84.06 473 GLY A C 1
ATOM 3600 O O . GLY A 1 473 ? -21.368 -13.139 -3.495 1.00 84.06 473 GLY A O 1
ATOM 3601 N N . ALA A 1 474 ? -19.370 -13.305 -2.522 1.00 87.75 474 ALA A N 1
ATOM 3602 C CA . ALA A 1 474 ? -19.471 -12.002 -1.868 1.00 87.75 474 ALA A CA 1
ATOM 3603 C C . ALA A 1 474 ? -19.327 -10.811 -2.850 1.00 87.75 474 ALA A C 1
ATOM 3605 O O . ALA A 1 474 ? -18.483 -10.847 -3.752 1.00 87.75 474 ALA A O 1
ATOM 3606 N N . PRO A 1 475 ? -20.084 -9.711 -2.653 1.00 91.44 475 PRO A N 1
ATOM 3607 C CA . PRO A 1 475 ? -19.989 -8.498 -3.465 1.00 91.44 475 PRO A CA 1
ATOM 3608 C C . PRO A 1 475 ? -18.631 -7.798 -3.325 1.00 91.44 475 PRO A C 1
ATOM 3610 O O . PRO A 1 475 ? -17.992 -7.811 -2.270 1.00 91.44 475 PRO A O 1
ATOM 3613 N N . ILE A 1 476 ? -18.232 -7.089 -4.381 1.00 89.56 476 ILE A N 1
ATOM 3614 C CA . ILE A 1 476 ? -16.990 -6.321 -4.448 1.00 89.56 476 ILE A CA 1
ATOM 3615 C C . ILE A 1 476 ? -17.308 -4.825 -4.472 1.00 89.56 476 ILE A C 1
ATOM 3617 O O . ILE A 1 476 ? -17.893 -4.279 -5.407 1.00 89.56 476 ILE A O 1
ATOM 3621 N N . PHE A 1 477 ? -16.834 -4.105 -3.465 1.00 87.25 477 PHE A N 1
ATOM 3622 C CA . PHE A 1 477 ? -16.983 -2.663 -3.349 1.00 87.25 477 PHE A CA 1
ATOM 3623 C C . PHE A 1 477 ? -15.734 -1.937 -3.890 1.00 87.25 477 PHE A C 1
ATOM 3625 O O . PHE A 1 477 ? -14.602 -2.336 -3.601 1.00 87.25 477 PHE A O 1
ATOM 3632 N N . PRO A 1 478 ? -15.896 -0.850 -4.673 1.00 83.75 478 PRO A N 1
ATOM 3633 C CA . PRO A 1 478 ? -17.109 -0.041 -4.791 1.00 83.75 478 PRO A CA 1
ATOM 3634 C C . PRO A 1 478 ? -18.065 -0.387 -5.948 1.00 83.75 478 PRO A C 1
ATOM 3636 O O . PRO A 1 478 ? -18.994 0.389 -6.170 1.00 83.75 478 PRO A O 1
ATOM 3639 N N . ARG A 1 479 ? -17.848 -1.489 -6.682 1.00 87.56 479 ARG A N 1
ATOM 3640 C CA . ARG A 1 479 ? -18.653 -1.878 -7.857 1.00 87.56 479 ARG A CA 1
ATOM 3641 C C . ARG A 1 479 ? -20.131 -2.040 -7.483 1.00 87.56 479 ARG A C 1
ATOM 3643 O O . ARG A 1 479 ? -20.962 -1.330 -8.034 1.00 87.56 479 ARG A O 1
ATOM 3650 N N . ASP A 1 480 ? -20.415 -2.846 -6.461 1.00 90.50 480 ASP A N 1
ATOM 3651 C CA . ASP A 1 480 ? -21.772 -3.342 -6.161 1.00 90.50 480 ASP A CA 1
ATOM 3652 C C . ASP A 1 480 ? -22.541 -2.479 -5.133 1.00 90.50 480 ASP A C 1
ATOM 3654 O O . ASP A 1 480 ? -23.439 -2.937 -4.423 1.00 90.50 480 ASP A O 1
ATOM 3658 N N . PHE A 1 481 ? -22.173 -1.199 -4.991 1.00 89.69 481 PHE A N 1
ATOM 3659 C CA . PHE A 1 481 ? -22.852 -0.279 -4.063 1.00 89.69 481 PHE A CA 1
ATOM 3660 C C . PHE A 1 481 ? -24.229 0.188 -4.542 1.00 89.69 481 PHE A C 1
ATOM 3662 O O . PHE A 1 481 ? -24.992 0.751 -3.756 1.00 89.69 481 PHE A O 1
ATOM 3669 N N . ASP A 1 482 ? -24.535 0.043 -5.824 1.00 87.88 482 ASP A N 1
ATOM 3670 C CA . ASP A 1 482 ? -25.857 0.312 -6.382 1.00 87.88 482 ASP A CA 1
ATOM 3671 C C . ASP A 1 482 ? -26.919 -0.637 -5.810 1.00 87.88 482 ASP A C 1
ATOM 3673 O O . ASP A 1 482 ? -27.989 -0.154 -5.452 1.00 87.88 482 ASP A O 1
ATOM 3677 N N . LEU A 1 483 ? -26.594 -1.915 -5.580 1.00 89.50 483 LEU A N 1
ATOM 3678 C CA . LEU A 1 483 ? -27.478 -2.882 -4.911 1.00 89.50 483 LEU A CA 1
ATOM 3679 C C . LEU A 1 483 ? -27.909 -2.398 -3.513 1.00 89.50 483 LEU A C 1
ATOM 3681 O O . LEU A 1 483 ? -29.089 -2.431 -3.170 1.00 89.50 483 LEU A O 1
ATOM 3685 N N . ILE A 1 484 ? -26.975 -1.844 -2.729 1.00 91.88 484 ILE A N 1
ATOM 3686 C CA . ILE A 1 484 ? -27.273 -1.265 -1.405 1.00 91.88 484 ILE A CA 1
ATOM 3687 C C . ILE A 1 484 ? -28.094 0.033 -1.528 1.00 91.88 484 ILE A C 1
ATOM 3689 O O . ILE A 1 484 ? -28.979 0.289 -0.713 1.00 91.88 484 ILE A O 1
ATOM 3693 N N . ARG A 1 485 ? -27.825 0.867 -2.543 1.00 85.81 485 ARG A N 1
ATOM 3694 C CA . ARG A 1 485 ? -28.582 2.112 -2.800 1.00 85.81 485 ARG A CA 1
ATOM 3695 C C . ARG A 1 485 ? -29.979 1.866 -3.383 1.00 85.81 485 ARG A C 1
ATOM 3697 O O . ARG A 1 485 ? -30.816 2.758 -3.284 1.00 85.81 485 ARG A O 1
ATOM 3704 N N . GLY A 1 486 ? -30.202 0.711 -4.008 1.00 80.38 486 GLY A N 1
ATOM 3705 C CA . GLY A 1 486 ? -31.460 0.296 -4.629 1.00 80.38 486 GLY A CA 1
ATOM 3706 C C . GLY A 1 486 ? -32.417 -0.447 -3.695 1.00 80.38 486 GLY A C 1
ATOM 3707 O O . GLY A 1 486 ? -33.518 -0.776 -4.121 1.00 80.38 486 GLY A O 1
ATOM 3708 N N . SER A 1 487 ? -32.024 -0.707 -2.443 1.00 83.56 487 SER A N 1
ATOM 3709 C CA . SER A 1 487 ? -32.887 -1.356 -1.452 1.00 83.56 487 SER A CA 1
ATOM 3710 C C . SER A 1 487 ? -34.165 -0.541 -1.210 1.00 83.56 487 SER A C 1
ATOM 3712 O O . SER A 1 487 ? -34.103 0.612 -0.780 1.00 83.56 487 SER A O 1
ATOM 3714 N N . GLU A 1 488 ? -35.328 -1.141 -1.486 1.00 79.75 488 GLU A N 1
ATOM 3715 C CA . GLU A 1 488 ? -36.636 -0.512 -1.249 1.00 79.75 488 GLU A CA 1
ATOM 3716 C C . GLU A 1 488 ? -36.964 -0.400 0.253 1.00 79.75 488 GLU A C 1
ATOM 3718 O O . GLU A 1 488 ? -37.698 0.498 0.674 1.00 79.75 488 GLU A O 1
ATOM 3723 N N . GLU A 1 489 ? -36.398 -1.290 1.075 1.00 84.31 489 GLU A N 1
ATOM 3724 C CA . GLU A 1 489 ? -36.575 -1.305 2.527 1.00 84.31 489 GLU A CA 1
ATOM 3725 C C . GLU A 1 489 ? -35.506 -0.450 3.244 1.00 84.31 489 GLU A C 1
ATOM 3727 O O . GLU A 1 489 ? -34.318 -0.525 2.927 1.00 84.31 489 GLU A O 1
ATOM 3732 N N . PRO A 1 490 ? -35.876 0.351 4.263 1.00 89.31 490 PRO A N 1
ATOM 3733 C CA . PRO A 1 490 ? -34.926 1.198 4.980 1.00 89.31 490 PRO A CA 1
ATOM 3734 C C . PRO A 1 490 ? -34.036 0.385 5.937 1.00 89.31 490 PRO A C 1
ATOM 3736 O O . PRO A 1 490 ? -34.428 0.047 7.058 1.00 89.31 490 PRO A O 1
ATOM 3739 N N . LEU A 1 491 ? -32.803 0.116 5.502 1.00 94.19 491 LEU A N 1
ATOM 3740 C CA . LEU A 1 491 ? -31.793 -0.617 6.268 1.00 94.19 491 LEU A CA 1
ATOM 3741 C C . LEU A 1 491 ? -31.408 0.114 7.567 1.00 94.19 491 LEU A C 1
ATOM 3743 O O . LEU A 1 491 ? -30.960 1.260 7.561 1.00 94.19 491 LEU A O 1
ATOM 3747 N N . SER A 1 492 ? -31.531 -0.573 8.703 1.00 95.38 492 SER A N 1
ATOM 3748 C CA . SER A 1 492 ? -31.142 -0.054 10.022 1.00 95.38 492 SER A CA 1
ATOM 3749 C C . SER A 1 492 ? -29.656 -0.272 10.322 1.00 95.38 492 SER A C 1
ATOM 3751 O O . SER A 1 492 ? -29.018 0.570 10.966 1.00 95.38 492 SER A O 1
ATOM 3753 N N . VAL A 1 493 ? -29.104 -1.393 9.847 1.00 96.94 493 VAL A N 1
ATOM 3754 C CA . VAL A 1 493 ? -27.698 -1.798 9.994 1.00 96.94 493 VAL A CA 1
ATOM 3755 C C . VAL A 1 493 ? -27.214 -2.444 8.698 1.00 96.94 493 VAL A C 1
ATOM 3757 O O . VAL A 1 493 ? -27.989 -3.109 8.013 1.00 96.94 493 VAL A O 1
ATOM 3760 N N . ILE A 1 494 ? -25.929 -2.268 8.389 1.00 97.94 494 ILE A N 1
ATOM 3761 C CA . ILE A 1 494 ? -25.212 -3.052 7.377 1.00 97.94 494 ILE A CA 1
ATOM 3762 C C . ILE A 1 494 ? -23.965 -3.641 8.043 1.00 97.94 494 ILE A C 1
ATOM 3764 O O . ILE A 1 494 ? -23.162 -2.883 8.595 1.00 97.94 494 ILE A O 1
ATOM 3768 N N . VAL A 1 495 ? -23.804 -4.963 8.001 1.00 97.75 495 VAL A N 1
ATOM 3769 C CA . VAL A 1 495 ? -22.621 -5.683 8.502 1.00 97.75 495 VAL A CA 1
ATOM 3770 C C . VAL A 1 495 ? -21.843 -6.271 7.328 1.00 97.75 495 VAL A C 1
ATOM 3772 O O . VAL A 1 495 ? -22.449 -6.774 6.386 1.00 97.75 495 VAL A O 1
ATOM 3775 N N . VAL A 1 496 ? -20.511 -6.203 7.390 1.00 96.56 496 VAL A N 1
ATOM 3776 C CA . VAL A 1 496 ? -19.609 -6.820 6.406 1.00 96.56 496 VAL A CA 1
ATOM 3777 C C . VAL A 1 496 ? -18.482 -7.545 7.147 1.00 96.56 496 VAL A C 1
ATOM 3779 O O . VAL A 1 496 ? -17.677 -6.876 7.806 1.00 96.56 496 VAL A O 1
ATOM 3782 N N . ASP A 1 497 ? -18.433 -8.879 7.061 1.00 94.12 497 ASP A N 1
ATOM 3783 C CA . ASP A 1 497 ? -17.472 -9.723 7.794 1.00 94.12 497 ASP A CA 1
ATOM 3784 C C . ASP A 1 497 ? -16.924 -10.893 6.936 1.00 94.12 497 ASP A C 1
ATOM 3786 O O . ASP A 1 497 ? -17.654 -11.834 6.638 1.00 94.12 497 ASP A O 1
ATOM 3790 N N . ALA A 1 498 ? -15.670 -10.881 6.481 1.00 90.19 498 ALA A N 1
ATOM 3791 C CA . ALA A 1 498 ? -14.649 -9.853 6.656 1.00 90.19 498 ALA A CA 1
ATOM 3792 C C . ALA A 1 498 ? -14.757 -8.759 5.581 1.00 90.19 498 ALA A C 1
ATOM 3794 O O . ALA A 1 498 ? -14.819 -9.006 4.377 1.00 90.19 498 ALA A O 1
ATOM 3795 N N . TRP A 1 499 ? -14.704 -7.491 5.995 1.00 91.38 499 TRP A N 1
ATOM 3796 C CA . TRP A 1 499 ? -14.805 -6.373 5.051 1.00 91.38 499 TRP A CA 1
ATOM 3797 C C . TRP A 1 499 ? -13.639 -6.302 4.052 1.00 91.38 499 TRP A C 1
ATOM 3799 O O . TRP A 1 499 ? -13.837 -5.821 2.936 1.00 91.38 499 TRP A O 1
ATOM 3809 N N . LEU A 1 500 ? -12.443 -6.777 4.415 1.00 85.56 500 LEU A N 1
ATOM 3810 C CA . LEU A 1 500 ? -11.263 -6.702 3.544 1.00 85.56 500 LEU A CA 1
ATOM 3811 C C . LEU A 1 500 ? -11.419 -7.504 2.245 1.00 85.56 500 LEU A C 1
ATOM 3813 O O . LEU A 1 500 ? -10.942 -7.045 1.210 1.00 85.56 500 LEU A O 1
ATOM 3817 N N . ASP A 1 501 ? -12.125 -8.631 2.280 1.00 86.31 501 ASP A N 1
ATOM 3818 C CA . ASP A 1 501 ? -12.299 -9.511 1.117 1.00 86.31 501 ASP A CA 1
ATOM 3819 C C . ASP A 1 501 ? -13.270 -8.906 0.093 1.00 86.31 501 ASP A C 1
ATOM 3821 O O . ASP A 1 501 ? -13.162 -9.136 -1.109 1.00 86.31 501 ASP A O 1
ATOM 3825 N N . THR A 1 502 ? -14.171 -8.038 0.563 1.00 87.56 502 THR A N 1
ATOM 3826 C CA . THR A 1 502 ? -15.106 -7.270 -0.273 1.00 87.56 502 THR A CA 1
ATOM 3827 C C . THR A 1 502 ? -14.465 -6.048 -0.949 1.00 87.56 502 THR A C 1
ATOM 3829 O O . THR A 1 502 ? -15.159 -5.252 -1.581 1.00 87.56 502 THR A O 1
ATOM 3832 N N . VAL A 1 503 ? -13.151 -5.829 -0.807 1.00 85.44 503 VAL A N 1
ATOM 3833 C CA . VAL A 1 503 ? -12.450 -4.673 -1.392 1.00 85.44 503 VAL A CA 1
ATOM 3834 C C . VAL A 1 503 ? -11.913 -5.008 -2.785 1.00 85.44 503 VAL A C 1
ATOM 3836 O O . VAL A 1 503 ? -11.197 -5.986 -2.976 1.00 85.44 503 VAL A O 1
ATOM 3839 N N . ALA A 1 504 ? -12.213 -4.153 -3.769 1.00 79.38 504 ALA A N 1
ATOM 3840 C CA . ALA A 1 504 ? -11.785 -4.346 -5.154 1.00 79.38 504 ALA A CA 1
ATOM 3841 C C . ALA A 1 504 ? -10.270 -4.583 -5.317 1.00 79.38 504 ALA A C 1
ATOM 3843 O O . ALA A 1 504 ? -9.436 -3.830 -4.802 1.00 79.38 504 ALA A O 1
ATOM 3844 N N . ALA A 1 505 ? -9.933 -5.608 -6.109 1.00 63.78 505 ALA A N 1
ATOM 3845 C CA . ALA A 1 505 ? -8.563 -5.995 -6.420 1.00 63.78 505 ALA A CA 1
ATOM 3846 C C . ALA A 1 505 ? -7.738 -4.797 -6.928 1.00 63.78 505 ALA A C 1
ATOM 3848 O O . ALA A 1 505 ? -8.122 -4.110 -7.875 1.00 63.78 505 ALA A O 1
ATOM 3849 N N . GLY A 1 506 ? -6.596 -4.553 -6.279 1.00 60.00 506 GLY A N 1
ATOM 3850 C CA . GLY A 1 506 ? -5.734 -3.395 -6.533 1.00 60.00 506 GLY A CA 1
ATOM 3851 C C . GLY A 1 506 ? -5.853 -2.250 -5.518 1.00 60.00 506 GLY A C 1
ATOM 3852 O O . GLY A 1 506 ? -5.053 -1.323 -5.598 1.00 60.00 506 GLY A O 1
ATOM 3853 N N . LEU A 1 507 ? -6.780 -2.302 -4.550 1.00 64.94 507 LEU A N 1
ATOM 3854 C CA . LEU A 1 507 ? -6.832 -1.359 -3.421 1.00 64.94 507 LEU A CA 1
ATOM 3855 C C . LEU A 1 507 ? -6.143 -1.930 -2.169 1.00 64.94 507 LEU A C 1
ATOM 3857 O O . LEU A 1 507 ? -6.733 -2.666 -1.380 1.00 64.94 507 LEU A O 1
ATOM 3861 N N . GLU A 1 508 ? -4.891 -1.540 -1.936 1.00 66.31 508 GLU A N 1
ATOM 3862 C CA . GLU A 1 508 ? -4.126 -1.956 -0.758 1.00 66.31 508 GLU A CA 1
ATOM 3863 C C . GLU A 1 508 ? -4.563 -1.185 0.502 1.00 66.31 508 GLU A C 1
ATOM 3865 O O . GLU A 1 508 ? -4.123 -0.067 0.762 1.00 66.31 508 GLU A O 1
ATOM 3870 N N . VAL A 1 509 ? -5.391 -1.797 1.353 1.00 64.06 509 VAL A N 1
ATOM 3871 C CA . VAL A 1 509 ? -5.928 -1.157 2.576 1.00 64.06 509 VAL A CA 1
ATOM 3872 C C . VAL A 1 509 ? -4.855 -0.857 3.649 1.00 64.06 509 VAL A C 1
ATOM 3874 O O . VAL A 1 509 ? -5.099 -0.090 4.583 1.00 64.06 509 VAL A O 1
ATOM 3877 N N . ARG A 1 510 ? -3.634 -1.392 3.504 1.00 62.56 510 ARG A N 1
ATOM 3878 C CA . ARG A 1 510 ? -2.470 -0.979 4.314 1.00 62.56 510 ARG A CA 1
ATOM 3879 C C . ARG A 1 510 ? -2.002 0.439 3.966 1.00 62.56 510 ARG A C 1
ATOM 3881 O O . ARG A 1 510 ? -1.531 1.155 4.851 1.00 62.56 510 ARG A O 1
ATOM 3888 N N . ASP A 1 511 ? -2.171 0.874 2.716 1.00 67.62 511 ASP A N 1
ATOM 3889 C CA . ASP A 1 511 ? -1.899 2.252 2.327 1.00 67.62 511 ASP A CA 1
ATOM 3890 C C . ASP A 1 511 ? -2.979 3.205 2.864 1.00 67.62 511 ASP A C 1
ATOM 3892 O O . ASP A 1 511 ? -4.192 3.004 2.761 1.00 67.62 511 ASP A O 1
ATOM 3896 N N . THR A 1 512 ? -2.511 4.321 3.414 1.00 65.50 512 THR A N 1
ATOM 3897 C CA . THR A 1 512 ? -3.352 5.341 4.029 1.00 65.50 512 THR A CA 1
ATOM 3898 C C . THR A 1 512 ? -4.145 6.168 3.013 1.00 65.50 512 THR A C 1
ATOM 3900 O O . THR A 1 512 ? -5.088 6.844 3.435 1.00 65.50 512 THR A O 1
ATOM 3903 N N . GLN A 1 513 ? -3.839 6.130 1.708 1.00 65.00 513 GLN A N 1
ATOM 3904 C CA . GLN A 1 513 ? -4.681 6.730 0.664 1.00 65.00 513 GLN A CA 1
ATOM 3905 C C . GLN A 1 513 ? -5.725 5.743 0.114 1.00 65.00 513 GLN A C 1
ATOM 3907 O O . GLN A 1 513 ? -6.908 6.085 0.094 1.00 65.00 513 GLN A O 1
ATOM 3912 N N . GLN A 1 514 ? -5.344 4.520 -0.244 1.00 70.75 514 GLN A N 1
ATOM 3913 C CA . GLN A 1 514 ? -6.254 3.494 -0.774 1.00 70.75 514 GLN A CA 1
ATOM 3914 C C . GLN A 1 514 ? -7.298 3.043 0.254 1.00 70.75 514 GLN A C 1
ATOM 3916 O O . GLN A 1 514 ? -8.483 2.962 -0.067 1.00 70.75 514 GLN A O 1
ATOM 3921 N N . ALA A 1 515 ? -6.933 2.929 1.535 1.00 70.19 515 ALA A N 1
ATOM 3922 C CA . ALA A 1 515 ? -7.911 2.744 2.610 1.00 70.19 515 ALA A CA 1
ATOM 3923 C C . ALA A 1 515 ? -8.947 3.884 2.701 1.00 70.19 515 ALA A C 1
ATOM 3925 O O . ALA A 1 515 ? -10.060 3.671 3.178 1.00 70.19 515 ALA A O 1
ATOM 3926 N N . ARG A 1 516 ? -8.630 5.110 2.245 1.00 72.62 516 ARG A N 1
ATOM 3927 C CA . ARG A 1 516 ? -9.633 6.191 2.133 1.00 72.62 516 ARG A CA 1
ATOM 3928 C C . ARG A 1 516 ? -10.564 5.939 0.959 1.00 72.62 516 ARG A C 1
ATOM 3930 O O . ARG A 1 516 ? -11.749 6.192 1.114 1.00 72.62 516 ARG A O 1
ATOM 3937 N N . GLN A 1 517 ? -10.049 5.457 -0.169 1.00 75.00 517 GLN A N 1
ATOM 3938 C CA . GLN A 1 517 ? -10.853 5.133 -1.351 1.00 75.00 517 GLN A CA 1
ATOM 3939 C C . GLN A 1 517 ? -11.821 3.978 -1.060 1.00 75.00 517 GLN A C 1
ATOM 3941 O O . GLN A 1 517 ? -12.986 4.078 -1.423 1.00 75.00 517 GLN A O 1
ATOM 3946 N N . ALA A 1 518 ? -11.397 2.962 -0.302 1.00 81.44 518 ALA A N 1
ATOM 3947 C CA . ALA A 1 518 ? -12.279 1.891 0.159 1.00 81.44 518 ALA A CA 1
ATOM 3948 C C . ALA A 1 518 ? -13.315 2.370 1.208 1.00 81.44 518 ALA A C 1
ATOM 3950 O O . ALA A 1 518 ? -14.485 2.005 1.139 1.00 81.44 518 ALA A O 1
ATOM 3951 N N . LEU A 1 519 ? -12.929 3.228 2.167 1.00 82.12 519 LEU A N 1
ATOM 3952 C CA . LEU A 1 519 ? -13.815 3.683 3.258 1.00 82.12 519 LEU A CA 1
ATOM 3953 C C . LEU A 1 519 ? -14.694 4.909 2.949 1.00 82.12 519 LEU A C 1
ATOM 3955 O O . LEU A 1 519 ? -15.589 5.211 3.741 1.00 82.12 519 LEU A O 1
ATOM 3959 N N . HIS A 1 520 ? -14.427 5.683 1.893 1.00 83.19 520 HIS A N 1
ATOM 3960 C CA . HIS A 1 520 ? -15.215 6.887 1.588 1.00 83.19 520 HIS A CA 1
ATOM 3961 C C . HIS A 1 520 ? -16.628 6.550 1.083 1.00 83.19 520 HIS A C 1
ATOM 3963 O O . HIS A 1 520 ? -17.577 7.066 1.678 1.00 83.19 520 HIS A O 1
ATOM 3969 N N . PRO A 1 521 ? -16.812 5.626 0.118 1.00 87.62 521 PRO A N 1
ATOM 3970 C CA . PRO A 1 521 ? -18.141 5.205 -0.321 1.00 87.62 521 PRO A CA 1
ATOM 3971 C C . PRO A 1 521 ? -18.999 4.648 0.822 1.00 87.62 521 PRO A C 1
ATOM 3973 O O . PRO A 1 521 ? -20.163 5.009 0.943 1.00 87.62 521 PRO A O 1
ATOM 3976 N N . TRP A 1 522 ? -18.417 3.873 1.747 1.00 91.25 522 TRP A N 1
ATOM 3977 C CA . TRP A 1 522 ? -19.131 3.385 2.935 1.00 91.25 522 TRP A CA 1
ATOM 3978 C C . TRP A 1 522 ? -19.685 4.510 3.826 1.00 91.25 522 TRP A C 1
ATOM 3980 O O . TRP A 1 522 ? -20.716 4.333 4.472 1.00 91.25 522 TRP A O 1
ATOM 3990 N N . LYS A 1 523 ? -19.049 5.689 3.847 1.00 87.06 523 LYS A N 1
ATOM 3991 C CA . LYS A 1 523 ? -19.572 6.869 4.561 1.00 87.06 523 LYS A CA 1
ATOM 3992 C C . LYS A 1 523 ? -20.688 7.567 3.806 1.00 87.06 523 LYS A C 1
ATOM 3994 O O . LYS A 1 523 ? -21.575 8.110 4.454 1.00 87.06 523 LYS A O 1
ATOM 3999 N N . GLU A 1 524 ? -20.640 7.563 2.478 1.00 86.75 524 GLU A N 1
ATOM 4000 C CA . GLU A 1 524 ? -21.743 8.043 1.647 1.00 86.75 524 GLU A CA 1
ATOM 4001 C C . GLU A 1 524 ? -22.961 7.144 1.852 1.00 86.75 524 GLU A C 1
ATOM 4003 O O . GLU A 1 524 ? -23.999 7.652 2.255 1.00 86.75 524 GLU A O 1
ATOM 4008 N N . ILE A 1 525 ? -22.803 5.819 1.719 1.00 90.62 525 ILE A N 1
ATOM 4009 C CA . ILE A 1 525 ? -23.848 4.820 1.995 1.00 90.62 525 ILE A CA 1
ATOM 4010 C C . ILE A 1 525 ? -24.455 5.023 3.382 1.00 90.62 525 ILE A C 1
ATOM 4012 O O . ILE A 1 525 ? -25.672 5.161 3.494 1.00 90.62 525 ILE A O 1
ATOM 4016 N N . ALA A 1 526 ? -23.635 5.103 4.435 1.00 91.00 526 ALA A N 1
ATOM 4017 C CA . ALA A 1 526 ? -24.134 5.312 5.792 1.00 91.00 526 ALA A CA 1
ATOM 4018 C C . ALA A 1 526 ? -24.894 6.647 5.936 1.00 91.00 526 ALA A C 1
ATOM 4020 O O . ALA A 1 526 ? -25.922 6.707 6.604 1.00 91.00 526 ALA A O 1
ATOM 4021 N N . ALA A 1 527 ? -24.436 7.715 5.276 1.00 86.88 527 ALA A N 1
ATOM 4022 C CA . ALA A 1 527 ? -25.074 9.030 5.335 1.00 86.88 527 ALA A CA 1
ATOM 4023 C C . ALA A 1 527 ? -26.335 9.161 4.455 1.00 86.88 527 ALA A C 1
ATOM 4025 O O . ALA A 1 527 ? -27.175 10.012 4.750 1.00 86.88 527 ALA A O 1
ATOM 4026 N N . THR A 1 528 ? -26.478 8.364 3.388 1.00 85.25 528 THR A N 1
ATOM 4027 C CA . THR A 1 528 ? -27.656 8.380 2.499 1.00 85.25 528 THR A CA 1
ATOM 4028 C C . THR A 1 528 ? -28.736 7.390 2.917 1.00 85.25 528 THR A C 1
ATOM 4030 O O . THR A 1 528 ? -29.911 7.722 2.813 1.00 85.25 528 THR A O 1
ATOM 4033 N N . THR A 1 529 ? -28.354 6.200 3.394 1.00 88.00 529 THR A N 1
ATOM 4034 C CA . THR A 1 529 ? -29.292 5.181 3.914 1.00 88.00 529 THR A CA 1
ATOM 4035 C C . THR A 1 529 ? -29.695 5.435 5.366 1.00 88.00 529 THR A C 1
ATOM 4037 O O . THR A 1 529 ? -30.713 4.921 5.810 1.00 88.00 529 THR A O 1
ATOM 4040 N N . ASP A 1 530 ? -28.897 6.214 6.110 1.00 90.00 530 ASP A N 1
ATOM 4041 C CA . ASP A 1 530 ? -28.978 6.379 7.570 1.00 90.00 530 ASP A CA 1
ATOM 4042 C C . ASP A 1 530 ? -28.697 5.089 8.375 1.00 90.00 530 ASP A C 1
ATOM 4044 O O . ASP A 1 530 ? -28.805 5.078 9.605 1.00 90.00 530 ASP A O 1
ATOM 4048 N N . ALA A 1 531 ? -28.257 4.012 7.716 1.00 94.50 531 ALA A N 1
ATOM 4049 C CA . ALA A 1 531 ? -27.862 2.769 8.366 1.00 94.50 531 ALA A CA 1
ATOM 4050 C C . ALA A 1 531 ? -26.615 2.955 9.250 1.00 94.50 531 ALA A C 1
ATOM 4052 O O . ALA A 1 531 ? -25.712 3.749 8.959 1.00 94.50 531 ALA A O 1
ATOM 4053 N N . ALA A 1 532 ? -26.528 2.188 10.336 1.00 96.12 532 ALA A N 1
ATOM 4054 C CA . ALA A 1 532 ? -25.271 2.010 11.053 1.00 96.12 532 ALA A CA 1
ATOM 4055 C C . ALA A 1 532 ? -24.425 0.966 10.308 1.00 96.12 532 ALA A C 1
ATOM 4057 O O . ALA A 1 532 ? -24.832 -0.187 10.195 1.00 96.12 532 ALA A O 1
ATOM 4058 N N . VAL A 1 533 ? -23.260 1.358 9.790 1.00 96.56 533 VAL A N 1
ATOM 4059 C CA . VAL A 1 533 ? -22.374 0.444 9.051 1.00 96.56 533 VAL A CA 1
ATOM 4060 C C . VAL A 1 533 ? -21.323 -0.117 10.006 1.00 96.56 533 VAL A C 1
ATOM 4062 O O . VAL A 1 533 ? -20.626 0.655 10.673 1.00 96.56 533 VAL A O 1
ATOM 4065 N N . LEU A 1 534 ? -21.196 -1.442 10.058 1.00 96.56 534 LEU A N 1
ATOM 4066 C CA . LEU A 1 534 ? -20.218 -2.173 10.858 1.00 96.56 534 LEU A CA 1
ATOM 4067 C C . LEU A 1 534 ? -19.321 -3.010 9.938 1.00 96.56 534 LEU A C 1
ATOM 4069 O O . LEU A 1 534 ? -19.738 -4.038 9.413 1.00 96.56 534 LEU A O 1
ATOM 4073 N N . LEU A 1 535 ? -18.085 -2.554 9.753 1.00 94.69 535 LEU A N 1
ATOM 4074 C CA . LEU A 1 535 ? -17.073 -3.258 8.964 1.00 94.69 535 LEU A CA 1
ATOM 4075 C C . LEU A 1 535 ? -16.183 -4.062 9.912 1.00 94.69 535 LEU A C 1
ATOM 4077 O O . LEU A 1 535 ? -15.586 -3.479 10.821 1.00 94.69 535 LEU A O 1
ATOM 4081 N N . VAL A 1 536 ? -16.089 -5.374 9.725 1.00 93.19 536 VAL A N 1
ATOM 4082 C CA . VAL A 1 536 ? -15.278 -6.251 10.578 1.00 93.19 536 VAL A CA 1
ATOM 4083 C C . VAL A 1 536 ? -13.942 -6.556 9.896 1.00 93.19 536 VAL A C 1
ATOM 4085 O O . VAL A 1 536 ? -13.867 -6.690 8.675 1.00 93.19 536 VAL A O 1
ATOM 4088 N N . ALA A 1 537 ? -12.860 -6.586 10.675 1.00 88.31 537 ALA A N 1
ATOM 4089 C CA . ALA A 1 537 ? -11.512 -6.862 10.188 1.00 88.31 537 ALA A CA 1
ATOM 4090 C C . ALA A 1 537 ? -10.626 -7.504 11.268 1.00 88.31 537 ALA A C 1
ATOM 4092 O O . ALA A 1 537 ? -10.837 -7.317 12.470 1.00 88.31 537 ALA A O 1
ATOM 4093 N N . HIS A 1 538 ? -9.581 -8.210 10.834 1.00 82.19 538 HIS A N 1
ATOM 4094 C CA . HIS A 1 538 ? -8.583 -8.794 11.733 1.00 82.19 538 HIS A CA 1
ATOM 4095 C C . HIS A 1 538 ? -7.486 -7.802 12.154 1.00 82.19 538 HIS A C 1
ATOM 4097 O O . HIS A 1 538 ? -7.257 -6.754 11.538 1.00 82.19 538 HIS A O 1
ATOM 4103 N N . THR A 1 539 ? -6.782 -8.147 13.228 1.00 69.25 539 THR A N 1
ATOM 4104 C CA . THR A 1 539 ? -5.506 -7.551 13.655 1.00 69.25 539 THR A CA 1
ATOM 4105 C C . THR A 1 539 ? -4.318 -8.076 12.836 1.00 69.25 539 THR A C 1
ATOM 4107 O O . THR A 1 539 ? -4.392 -9.096 12.154 1.00 69.25 539 THR A O 1
ATOM 4110 N N . ASN A 1 540 ? -3.165 -7.407 12.941 1.00 57.81 540 ASN A N 1
ATOM 4111 C CA . ASN A 1 540 ? -1.893 -7.996 12.521 1.00 57.81 540 ASN A CA 1
ATOM 4112 C C . ASN A 1 540 ? -1.373 -8.955 13.602 1.00 57.81 540 ASN A C 1
ATOM 4114 O O . ASN A 1 540 ? -1.366 -8.610 14.785 1.00 57.81 540 ASN A O 1
ATOM 4118 N N . ARG A 1 541 ? -0.794 -10.089 13.180 1.00 50.25 541 ARG A N 1
ATOM 4119 C CA . ARG A 1 541 ? -0.070 -11.055 14.032 1.00 50.25 541 ARG A CA 1
ATOM 4120 C C . ARG A 1 541 ? 1.300 -10.516 14.517 1.00 50.25 541 ARG A C 1
ATOM 4122 O O . ARG A 1 541 ? 2.330 -11.152 14.328 1.00 50.25 541 ARG A O 1
ATOM 4129 N N . VAL A 1 542 ? 1.323 -9.321 15.118 1.00 45.00 542 VAL A N 1
ATOM 4130 C CA . VAL A 1 542 ? 2.511 -8.682 15.719 1.00 45.00 542 VAL A CA 1
ATOM 4131 C C . VAL A 1 542 ? 2.300 -8.535 17.224 1.00 45.00 542 VAL A C 1
ATOM 4133 O O . VAL A 1 542 ? 1.402 -7.820 17.670 1.00 45.00 542 VAL A O 1
ATOM 4136 N N . ALA A 1 543 ? 3.158 -9.180 18.016 1.00 45.31 543 ALA A N 1
ATOM 4137 C CA . ALA A 1 543 ? 3.151 -9.057 19.470 1.00 45.31 543 ALA A CA 1
ATOM 4138 C C . ALA A 1 543 ? 3.717 -7.689 19.906 1.00 45.31 543 ALA A C 1
ATOM 4140 O O . ALA A 1 543 ? 4.930 -7.500 19.988 1.00 45.31 543 ALA A O 1
ATOM 4141 N N . SER A 1 544 ? 2.828 -6.734 20.190 1.00 44.00 544 SER A N 1
ATOM 4142 C CA . SER A 1 544 ? 3.147 -5.449 20.827 1.00 44.00 544 SER A CA 1
ATOM 4143 C C . SER A 1 544 ? 2.223 -5.200 22.017 1.00 44.00 544 SER A C 1
ATOM 4145 O O . SER A 1 544 ? 1.076 -5.643 22.028 1.00 44.00 544 SER A O 1
ATOM 4147 N N . GLY A 1 545 ? 2.720 -4.436 22.993 1.00 40.56 545 GLY A N 1
ATOM 4148 C CA . GLY A 1 545 ? 1.950 -3.959 24.142 1.00 40.56 545 GLY A CA 1
ATOM 4149 C C . GLY A 1 545 ? 1.150 -2.687 23.886 1.00 40.56 545 GLY A C 1
ATOM 4150 O O . GLY A 1 545 ? 0.535 -2.170 24.815 1.00 40.56 545 GLY A O 1
ATOM 4151 N N . SER A 1 546 ? 1.155 -2.158 22.659 1.00 53.97 546 SER A N 1
ATOM 4152 C CA . SER A 1 546 ? 0.201 -1.129 22.255 1.00 53.97 546 SER A CA 1
ATOM 4153 C C . SER A 1 546 ? -0.859 -1.720 21.337 1.00 53.97 546 SER A C 1
ATOM 4155 O O . SER A 1 546 ? -0.545 -2.197 20.244 1.00 53.97 546 SER A O 1
ATOM 4157 N N . ALA A 1 547 ? -2.130 -1.561 21.720 1.00 51.94 547 ALA A N 1
ATOM 4158 C CA . ALA A 1 547 ? -3.272 -1.893 20.866 1.00 51.94 547 ALA A CA 1
ATOM 4159 C C . ALA A 1 547 ? -3.138 -1.241 19.478 1.00 51.94 547 ALA A C 1
ATOM 4161 O O . ALA A 1 547 ? -3.467 -1.844 18.464 1.00 51.94 547 ALA A O 1
ATOM 4162 N N . ARG A 1 548 ? -2.558 -0.032 19.429 1.00 53.25 548 ARG A N 1
ATOM 4163 C CA . ARG A 1 548 ? -2.227 0.710 18.206 1.00 53.25 548 ARG A CA 1
ATOM 4164 C C . ARG A 1 548 ? -1.412 -0.090 17.184 1.00 53.25 548 ARG A C 1
ATOM 4166 O O . ARG A 1 548 ? -1.612 0.134 15.996 1.00 53.25 548 ARG A O 1
ATOM 4173 N N . ASP A 1 549 ? -0.503 -0.952 17.631 1.00 52.91 549 ASP A N 1
ATOM 4174 C CA . ASP A 1 549 ? 0.481 -1.609 16.765 1.00 52.91 549 ASP A CA 1
ATOM 4175 C C . ASP A 1 549 ? -0.009 -2.994 16.312 1.00 52.91 549 ASP A C 1
ATOM 4177 O O . ASP A 1 549 ? 0.231 -3.399 15.175 1.00 52.91 549 ASP A O 1
ATOM 4181 N N . ARG A 1 550 ? -0.776 -3.686 17.171 1.00 53.66 550 ARG A N 1
ATOM 4182 C CA . ARG A 1 550 ? -1.560 -4.882 16.802 1.00 53.66 550 ARG A CA 1
ATOM 4183 C C . ARG A 1 550 ? -2.639 -4.528 15.765 1.00 53.66 550 ARG A C 1
ATOM 4185 O O . ARG A 1 550 ? -2.933 -5.314 14.870 1.00 53.66 550 ARG A O 1
ATOM 4192 N N . ILE A 1 551 ? -3.135 -3.288 15.798 1.00 56.31 551 ILE A N 1
ATOM 4193 C CA . ILE A 1 551 ? -3.968 -2.626 14.771 1.00 56.31 551 ILE A CA 1
ATOM 4194 C C . ILE A 1 551 ? -3.079 -2.180 13.566 1.00 56.31 551 ILE A C 1
ATOM 4196 O O . ILE A 1 551 ? -3.157 -1.061 13.059 1.00 56.31 551 ILE A O 1
ATOM 4200 N N . GLY A 1 552 ? -2.170 -3.059 13.116 1.00 44.28 552 GLY A N 1
ATOM 4201 C CA . GLY A 1 552 ? -1.046 -2.730 12.225 1.00 44.28 552 GLY A CA 1
ATOM 4202 C C . GLY A 1 552 ? -1.443 -2.379 10.785 1.00 44.28 552 GLY A C 1
ATOM 4203 O O . GLY A 1 552 ? -1.196 -1.261 10.337 1.00 44.28 552 GLY A O 1
ATOM 4204 N N . ALA A 1 553 ? -2.119 -3.283 10.063 1.00 44.03 553 ALA A N 1
ATOM 4205 C CA . ALA A 1 553 ? -2.738 -2.959 8.768 1.00 44.03 553 ALA A CA 1
ATOM 4206 C C . ALA A 1 553 ? -3.867 -1.924 8.924 1.00 44.03 553 ALA A C 1
ATOM 4208 O O . ALA A 1 553 ? -4.179 -1.155 8.019 1.00 44.03 553 ALA A O 1
ATOM 4209 N N . THR A 1 554 ? -4.457 -1.873 10.116 1.00 52.72 554 THR A N 1
ATOM 4210 C CA . THR A 1 554 ? -5.590 -1.031 10.480 1.00 52.72 554 THR A CA 1
ATOM 4211 C C . THR A 1 554 ? -5.199 0.393 10.902 1.00 52.72 554 THR A C 1
ATOM 4213 O O . THR A 1 554 ? -6.073 1.167 11.289 1.00 52.72 554 THR A O 1
ATOM 4216 N N . ALA A 1 555 ? -3.941 0.826 10.745 1.00 54.44 555 ALA A N 1
ATOM 4217 C CA . ALA A 1 555 ? -3.518 2.203 11.029 1.00 54.44 555 ALA A CA 1
ATOM 4218 C C . ALA A 1 555 ? -4.302 3.260 10.216 1.00 54.44 555 ALA A C 1
ATOM 4220 O O . ALA A 1 555 ? -4.678 4.313 10.746 1.00 54.44 555 ALA A O 1
ATOM 4221 N N . ALA A 1 556 ? -4.607 2.969 8.948 1.00 57.94 556 ALA A N 1
ATOM 4222 C CA . ALA A 1 556 ? -5.412 3.832 8.082 1.00 57.94 556 ALA A CA 1
ATOM 4223 C C . ALA A 1 556 ? -6.914 3.793 8.432 1.00 57.94 556 ALA A C 1
ATOM 4225 O O . ALA A 1 556 ? -7.573 4.836 8.516 1.00 57.94 556 ALA A O 1
ATOM 4226 N N . LEU A 1 557 ? -7.434 2.598 8.728 1.00 63.50 557 LEU A N 1
ATOM 4227 C CA . LEU A 1 557 ? -8.792 2.368 9.236 1.00 63.50 557 LEU A CA 1
ATOM 4228 C C . LEU A 1 557 ? -9.037 3.147 10.530 1.00 63.50 557 LEU A C 1
ATOM 4230 O O . LEU A 1 557 ? -9.963 3.954 10.612 1.00 63.50 557 LEU A O 1
ATOM 4234 N N . ARG A 1 558 ? -8.123 3.023 11.493 1.00 69.25 558 ARG A N 1
ATOM 4235 C CA . ARG A 1 558 ? -8.107 3.775 12.747 1.00 69.25 558 ARG A CA 1
ATOM 4236 C C . ARG A 1 558 ? -8.044 5.281 12.521 1.00 69.25 558 ARG A C 1
ATOM 4238 O O . ARG A 1 558 ? -8.712 6.024 13.237 1.00 69.25 558 ARG A O 1
ATOM 4245 N N . GLN A 1 559 ? -7.307 5.783 11.527 1.00 63.34 559 GLN A N 1
ATOM 4246 C CA . GLN A 1 559 ? -7.360 7.211 11.182 1.00 63.34 559 GLN A CA 1
ATOM 4247 C C . GLN A 1 559 ? -8.757 7.639 10.706 1.00 63.34 559 GLN A C 1
ATOM 4249 O O . GLN A 1 559 ? -9.230 8.703 11.116 1.00 63.34 559 GLN A O 1
ATOM 4254 N N . LYS A 1 560 ? -9.418 6.838 9.859 1.00 64.62 560 LYS A N 1
ATOM 4255 C CA . LYS A 1 560 ? -10.580 7.273 9.067 1.00 64.62 560 LYS A CA 1
ATOM 4256 C C . LYS A 1 560 ? -11.949 6.859 9.601 1.00 64.62 560 LYS A C 1
ATOM 4258 O O . LYS A 1 560 ? -12.915 7.540 9.248 1.00 64.62 560 LYS A O 1
ATOM 4263 N N . ALA A 1 561 ? -12.056 5.837 10.440 1.00 69.06 561 ALA A N 1
ATOM 4264 C CA . ALA A 1 561 ? -13.301 5.476 11.110 1.00 69.06 561 ALA A CA 1
ATOM 4265 C C . ALA A 1 561 ? -13.791 6.605 12.044 1.00 69.06 561 ALA A C 1
ATOM 4267 O O . ALA A 1 561 ? -12.988 7.332 12.645 1.00 69.06 561 ALA A O 1
ATOM 4268 N N . ARG A 1 562 ? -15.120 6.769 12.166 1.00 73.38 562 ARG A N 1
ATOM 4269 C CA . ARG A 1 562 ? -15.740 7.633 13.196 1.00 73.38 562 ARG A CA 1
ATOM 4270 C C . ARG A 1 562 ? -15.703 6.950 14.566 1.00 73.38 562 ARG A C 1
ATOM 4272 O O . ARG A 1 562 ? -15.519 7.630 15.574 1.00 73.38 562 ARG A O 1
ATOM 4279 N N . MET A 1 563 ? -15.822 5.626 14.563 1.00 88.94 563 MET A N 1
ATOM 4280 C CA . MET A 1 563 ? -15.746 4.739 15.715 1.00 88.94 563 MET A CA 1
ATOM 4281 C C . MET A 1 563 ? -14.890 3.520 15.353 1.00 88.94 563 MET A C 1
ATOM 4283 O O . MET A 1 563 ? -15.103 2.930 14.295 1.00 88.94 563 MET A O 1
ATOM 4287 N N . LEU A 1 564 ? -13.946 3.141 16.213 1.00 90.69 564 LEU A N 1
ATOM 4288 C CA . LEU A 1 564 ? -13.241 1.862 16.128 1.00 90.69 564 LEU A CA 1
ATOM 4289 C C . LEU A 1 564 ? -13.426 1.114 17.447 1.00 90.69 564 LEU A C 1
ATOM 4291 O O . LEU A 1 564 ? -13.018 1.603 18.506 1.00 90.69 564 LEU A O 1
ATOM 4295 N N . LEU A 1 565 ? -14.060 -0.051 17.360 1.00 92.75 565 LEU A N 1
ATOM 4296 C CA . LEU A 1 565 ? -14.238 -1.004 18.445 1.00 92.75 565 LEU A CA 1
ATOM 4297 C C . LEU A 1 565 ? -13.088 -2.011 18.398 1.00 92.75 565 LEU A C 1
ATOM 4299 O O . LEU A 1 565 ? -12.799 -2.566 17.339 1.00 92.75 565 LEU A O 1
ATOM 4303 N N . LEU A 1 566 ? -12.448 -2.239 19.541 1.00 92.00 566 LEU A N 1
ATOM 4304 C CA . LEU A 1 566 ? -11.490 -3.320 19.734 1.00 92.00 566 LEU A CA 1
ATOM 4305 C C . LEU A 1 566 ? -12.203 -4.475 20.439 1.00 92.00 566 LEU A C 1
ATOM 4307 O O . LEU A 1 566 ? -12.741 -4.282 21.533 1.00 92.00 566 LEU A O 1
ATOM 4311 N N . ALA A 1 567 ? -12.203 -5.638 19.796 1.00 93.12 567 ALA A N 1
ATOM 4312 C CA . ALA A 1 567 ? -12.542 -6.930 20.370 1.00 93.12 567 ALA A CA 1
ATOM 4313 C C . ALA A 1 567 ? -11.248 -7.646 20.782 1.00 93.12 567 ALA A C 1
ATOM 4315 O O . ALA A 1 567 ? -10.296 -7.704 20.002 1.00 93.12 567 ALA A O 1
ATOM 4316 N N . GLN A 1 568 ? -11.203 -8.168 22.004 1.00 92.25 568 GLN A N 1
ATOM 4317 C CA . GLN A 1 568 ? -10.064 -8.919 22.544 1.00 92.25 568 GLN A CA 1
ATOM 4318 C C . GLN A 1 568 ? -10.514 -9.787 23.723 1.00 92.25 568 GLN A C 1
ATOM 4320 O O . GLN A 1 568 ? -11.465 -9.430 24.422 1.00 92.25 568 GLN A O 1
ATOM 4325 N N . LEU A 1 569 ? -9.804 -10.883 23.978 1.00 90.12 569 LEU A N 1
ATOM 4326 C CA . LEU A 1 569 ? -9.974 -11.645 25.215 1.00 90.12 569 LEU A CA 1
ATOM 4327 C C . LEU A 1 569 ? -9.327 -10.904 26.399 1.00 90.12 569 LEU A C 1
ATOM 4329 O O . LEU A 1 569 ? -8.331 -10.196 26.214 1.00 90.12 569 LEU A O 1
ATOM 4333 N N . ASP A 1 570 ? -9.902 -11.039 27.594 1.00 86.56 570 ASP A N 1
ATOM 4334 C CA . ASP A 1 570 ? -9.295 -10.582 28.848 1.00 86.56 570 ASP A CA 1
ATOM 4335 C C . ASP A 1 570 ? -8.464 -11.684 29.540 1.00 86.56 570 ASP A C 1
ATOM 4337 O O . ASP A 1 570 ? -8.062 -12.670 28.926 1.00 86.56 570 ASP A O 1
ATOM 4341 N N . GLU A 1 571 ? -8.126 -11.482 30.814 1.00 80.31 571 GLU A N 1
ATOM 4342 C CA . GLU A 1 571 ? -7.282 -12.395 31.600 1.00 80.31 571 GLU A CA 1
ATOM 4343 C C . GLU A 1 571 ? -7.980 -13.719 31.976 1.00 80.31 571 GLU A C 1
ATOM 4345 O O . GLU A 1 571 ? -7.283 -14.673 32.331 1.00 80.31 571 GLU A O 1
ATOM 4350 N N . ASP A 1 572 ? -9.316 -13.769 31.864 1.00 81.69 572 ASP A N 1
ATOM 4351 C CA . ASP A 1 572 ? -10.180 -14.934 32.103 1.00 81.69 572 ASP A CA 1
ATOM 4352 C C . ASP A 1 572 ? -10.666 -15.570 30.775 1.00 81.69 572 ASP A C 1
ATOM 4354 O O . ASP A 1 572 ? -11.664 -16.294 30.763 1.00 81.69 572 ASP A O 1
ATOM 4358 N N . ASP A 1 573 ? -10.017 -15.241 29.650 1.00 82.50 573 ASP A N 1
ATOM 4359 C CA . ASP A 1 573 ? -10.393 -15.622 28.278 1.00 82.50 573 ASP A CA 1
ATOM 4360 C C . ASP A 1 573 ? -11.824 -15.195 27.858 1.00 82.50 573 ASP A C 1
ATOM 4362 O O . ASP A 1 573 ? -12.420 -15.758 26.936 1.00 82.50 573 ASP A O 1
ATOM 4366 N N . LYS A 1 574 ? -12.391 -14.153 28.488 1.00 88.75 574 LYS A N 1
ATOM 4367 C CA . LYS A 1 574 ? -13.719 -13.611 28.134 1.00 88.75 574 LYS A CA 1
ATOM 4368 C C . LYS A 1 574 ? -13.607 -12.581 27.020 1.00 88.75 574 LYS A C 1
ATOM 4370 O O . LYS A 1 574 ? -12.734 -11.713 27.049 1.00 88.75 574 LYS A O 1
ATOM 4375 N N . LEU A 1 575 ? -14.538 -12.611 26.066 1.00 94.00 575 LEU A N 1
ATOM 4376 C CA . LEU A 1 575 ? -14.603 -11.599 25.013 1.00 94.00 575 LEU A CA 1
ATOM 4377 C C . LEU A 1 575 ? -14.971 -10.235 25.611 1.00 94.00 575 LEU A C 1
ATOM 4379 O O . LEU A 1 575 ? -16.050 -10.047 26.172 1.00 94.00 575 LEU A O 1
ATOM 4383 N N . THR A 1 576 ? -14.091 -9.254 25.428 1.00 94.75 576 THR A N 1
ATOM 4384 C CA . THR A 1 576 ? -14.349 -7.849 25.746 1.00 94.75 576 THR A CA 1
ATOM 4385 C C . THR A 1 576 ? -14.391 -7.012 24.472 1.00 94.75 576 THR A C 1
ATOM 4387 O O . THR A 1 576 ? -13.532 -7.146 23.599 1.00 94.75 576 THR A O 1
ATOM 4390 N N . VAL A 1 577 ? -15.393 -6.134 24.352 1.00 94.88 577 VAL A N 1
ATOM 4391 C CA . VAL A 1 577 ? -15.557 -5.236 23.197 1.00 94.88 577 VAL A CA 1
ATOM 4392 C C . VAL A 1 577 ? -15.763 -3.802 23.671 1.00 94.88 577 VAL A C 1
ATOM 4394 O O . VAL A 1 577 ? -16.725 -3.482 24.375 1.00 94.88 577 VAL A O 1
ATOM 4397 N N . GLY A 1 578 ? -14.868 -2.897 23.279 1.00 92.31 578 GLY A N 1
ATOM 4398 C CA . GLY A 1 578 ? -14.940 -1.494 23.687 1.00 92.31 578 GLY A CA 1
ATOM 4399 C C . GLY A 1 578 ? -14.383 -0.524 22.649 1.00 92.31 578 GLY A C 1
ATOM 4400 O O . GLY A 1 578 ? -13.532 -0.909 21.847 1.00 92.31 578 GLY A O 1
ATOM 4401 N N . PRO A 1 579 ? -14.818 0.749 22.654 1.00 91.12 579 PRO A N 1
ATOM 4402 C CA . PRO A 1 579 ? -14.208 1.769 21.814 1.00 91.12 579 PRO A CA 1
ATOM 4403 C C . PRO A 1 579 ? -12.717 1.940 22.132 1.00 91.12 579 PRO A C 1
ATOM 4405 O O . PRO A 1 579 ? -12.340 2.267 23.256 1.00 91.12 579 PRO A O 1
ATOM 4408 N N . GLU A 1 580 ? -11.867 1.760 21.125 1.00 87.12 580 GLU A N 1
ATOM 4409 C CA . GLU A 1 580 ? -10.454 2.159 21.163 1.00 87.12 580 GLU A CA 1
ATOM 4410 C C . GLU A 1 580 ? -10.332 3.633 20.755 1.00 87.12 580 GLU A C 1
ATOM 4412 O O . GLU A 1 580 ? -9.636 4.422 21.397 1.00 87.12 580 GLU A O 1
ATOM 4417 N N . LYS A 1 581 ? -11.110 4.028 19.738 1.00 83.69 581 LYS A N 1
ATOM 4418 C CA . LYS A 1 581 ? -11.232 5.404 19.258 1.00 83.69 581 LYS A CA 1
ATOM 4419 C C . LYS A 1 581 ? -12.693 5.761 19.006 1.00 83.69 581 LYS A C 1
ATOM 4421 O O . LYS A 1 581 ? -13.374 5.090 18.236 1.00 83.69 581 LYS A O 1
ATOM 4426 N N . ALA A 1 582 ? -13.120 6.902 19.541 1.00 81.44 582 ALA A N 1
ATOM 4427 C CA . ALA A 1 582 ? -14.392 7.533 19.214 1.00 81.44 582 ALA A CA 1
ATOM 4428 C C . ALA A 1 582 ? -14.184 9.011 18.845 1.00 81.44 582 ALA A C 1
ATOM 4430 O O . ALA A 1 582 ? -13.573 9.770 19.595 1.00 81.44 582 ALA A O 1
ATOM 4431 N N . ASN A 1 583 ? -14.716 9.440 17.699 1.00 72.44 583 ASN A N 1
ATOM 4432 C CA . ASN A 1 583 ? -14.728 10.847 17.297 1.00 72.44 583 ASN A CA 1
ATOM 4433 C C . ASN A 1 583 ? -16.058 11.493 17.725 1.00 72.44 583 ASN A C 1
ATOM 4435 O O . ASN A 1 583 ? -17.093 11.222 17.118 1.00 72.44 583 ASN A O 1
ATOM 4439 N N . GLY A 1 584 ? -16.029 12.379 18.724 1.00 65.75 584 GLY A N 1
ATOM 4440 C CA . GLY A 1 584 ? -17.199 13.167 19.154 1.00 65.75 584 GLY A CA 1
ATOM 4441 C C . GLY A 1 584 ? -17.882 12.703 20.447 1.00 65.75 584 GLY A C 1
ATOM 4442 O O . GLY A 1 584 ? -18.824 13.351 20.891 1.00 65.75 584 GLY A O 1
ATOM 4443 N N . VAL A 1 585 ? -17.393 11.638 21.088 1.00 74.19 585 VAL A N 1
ATOM 4444 C CA . VAL A 1 585 ? -17.736 11.268 22.474 1.00 74.19 585 VAL A CA 1
ATOM 4445 C C . VAL A 1 585 ? -16.472 10.883 23.238 1.00 74.19 585 VAL A C 1
ATOM 4447 O O . VAL A 1 585 ? -15.496 10.436 22.638 1.00 74.19 585 VAL A O 1
ATOM 4450 N N . ARG A 1 586 ? -16.486 11.030 24.567 1.00 75.38 586 ARG A N 1
ATOM 4451 C CA . ARG A 1 586 ? -15.445 10.453 25.427 1.00 75.38 586 ARG A CA 1
ATOM 4452 C C . ARG A 1 586 ? -15.584 8.928 25.416 1.00 75.38 586 ARG A C 1
ATOM 4454 O O . ARG A 1 586 ? -16.685 8.421 25.621 1.00 75.38 586 ARG A O 1
ATOM 4461 N N . THR A 1 587 ? -14.471 8.232 25.196 1.00 73.31 587 THR A N 1
ATOM 4462 C CA . THR A 1 587 ? -14.357 6.768 25.222 1.00 73.31 587 THR A CA 1
ATOM 4463 C C . THR A 1 587 ? -14.981 6.186 26.495 1.00 73.31 587 THR A C 1
ATOM 4465 O O . THR A 1 587 ? -14.695 6.670 27.593 1.00 73.31 587 THR A O 1
ATOM 4468 N N . VAL A 1 588 ? -15.833 5.170 26.341 1.00 84.75 588 VAL A N 1
ATOM 4469 C CA . VAL A 1 588 ? -16.432 4.410 27.452 1.00 84.75 588 VAL A CA 1
ATOM 4470 C C . VAL A 1 588 ? -15.620 3.149 27.762 1.00 84.75 588 VAL A C 1
ATOM 4472 O O . VAL A 1 588 ? -14.667 2.814 27.058 1.00 84.75 588 VAL A O 1
ATOM 4475 N N . THR A 1 589 ? -15.992 2.463 28.836 1.00 90.31 589 THR A N 1
ATOM 4476 C CA . THR A 1 589 ? -15.467 1.152 29.222 1.00 90.31 589 THR A CA 1
ATOM 4477 C C . THR A 1 589 ? -15.790 0.069 28.185 1.00 90.31 589 THR A C 1
ATOM 4479 O O . THR A 1 589 ? -16.697 0.213 27.356 1.00 90.31 589 THR A O 1
ATOM 4482 N N . ALA A 1 590 ? -15.013 -1.014 28.181 1.00 92.31 590 ALA A N 1
ATOM 4483 C CA . ALA A 1 590 ? -15.316 -2.184 27.369 1.00 92.31 590 ALA A CA 1
ATOM 4484 C C . ALA A 1 590 ? -16.459 -2.980 28.008 1.00 92.31 590 ALA A C 1
ATOM 4486 O O . ALA A 1 590 ? -16.486 -3.165 29.224 1.00 92.31 590 ALA A O 1
ATOM 4487 N N . ALA A 1 591 ? -17.373 -3.466 27.178 1.00 94.38 591 ALA A N 1
ATOM 4488 C CA . ALA A 1 591 ? -18.373 -4.448 27.562 1.00 94.38 591 ALA A CA 1
ATOM 4489 C C . ALA A 1 591 ? -17.717 -5.832 27.667 1.00 94.38 591 ALA A C 1
ATOM 4491 O O . ALA A 1 591 ? -16.898 -6.168 26.812 1.00 94.38 591 ALA A O 1
ATOM 4492 N N . ALA A 1 592 ? -18.076 -6.610 28.685 1.00 94.81 592 ALA A N 1
ATOM 4493 C CA . ALA A 1 592 ? -17.710 -8.014 28.828 1.00 94.81 592 ALA A CA 1
ATOM 4494 C C . ALA A 1 592 ? -18.825 -8.921 28.298 1.00 94.81 592 ALA A C 1
ATOM 4496 O O . ALA A 1 592 ? -20.015 -8.609 28.413 1.00 94.81 592 ALA A O 1
ATOM 4497 N N . PHE A 1 593 ? -18.423 -10.059 27.743 1.00 95.50 593 PHE A N 1
ATOM 4498 C CA . PHE A 1 593 ? -19.314 -11.072 27.205 1.00 95.50 593 PHE A CA 1
ATOM 4499 C C . PHE A 1 593 ? -18.844 -12.476 27.582 1.00 95.50 593 PHE A C 1
ATOM 4501 O O . PHE A 1 593 ? -17.650 -12.736 27.728 1.00 95.50 593 PHE A O 1
ATOM 4508 N N . THR A 1 594 ? -19.795 -13.396 27.693 1.00 93.00 594 THR A N 1
ATOM 4509 C CA . THR A 1 594 ? -19.543 -14.833 27.849 1.00 93.00 594 THR A CA 1
ATOM 4510 C C . THR A 1 594 ? -20.253 -15.598 26.747 1.00 93.00 594 THR A C 1
ATOM 4512 O O . THR A 1 594 ? -21.444 -15.378 26.514 1.00 93.00 594 THR A O 1
ATOM 4515 N N . THR A 1 595 ? -19.536 -16.510 26.098 1.00 92.94 595 THR A N 1
ATOM 4516 C CA . THR A 1 595 ? -20.102 -17.445 25.122 1.00 92.94 595 THR A CA 1
ATOM 4517 C C . THR A 1 595 ? -20.628 -18.681 25.842 1.00 92.94 595 THR A C 1
ATOM 4519 O O . THR A 1 595 ? -19.948 -19.244 26.697 1.00 92.94 595 THR A O 1
ATOM 4522 N N . THR A 1 596 ? -21.825 -19.120 25.477 1.00 92.50 596 THR A N 1
ATOM 4523 C CA . THR A 1 596 ? -22.457 -20.349 25.968 1.00 92.50 596 THR A CA 1
ATOM 4524 C C . THR A 1 596 ? -22.920 -21.186 24.782 1.00 92.50 596 THR A C 1
ATOM 4526 O O . THR A 1 596 ? -23.652 -20.674 23.937 1.00 92.50 596 THR A O 1
ATOM 4529 N N . GLY A 1 597 ? -22.521 -22.458 24.718 1.00 93.12 597 GLY A N 1
ATOM 4530 C CA . GLY A 1 597 ? -23.071 -23.405 23.746 1.00 93.12 597 GLY A CA 1
ATOM 4531 C C . GLY A 1 597 ? -24.526 -23.734 24.078 1.00 93.12 597 GLY A C 1
ATOM 4532 O O . GLY A 1 597 ? -24.828 -24.167 25.190 1.00 93.12 597 GLY A O 1
ATOM 4533 N N . VAL A 1 598 ? -25.426 -23.514 23.123 1.00 93.81 598 VAL A N 1
ATOM 4534 C CA . VAL A 1 598 ? -26.845 -23.879 23.201 1.00 93.81 598 VAL A CA 1
ATOM 4535 C C . VAL A 1 598 ? -27.068 -25.091 22.306 1.00 93.81 598 VAL A C 1
ATOM 4537 O O . VAL A 1 598 ? -26.677 -25.063 21.144 1.00 93.81 598 VAL A O 1
ATOM 4540 N N . GLN A 1 599 ? -27.687 -26.158 22.819 1.00 95.50 599 GLN A N 1
ATOM 4541 C CA . GLN A 1 599 ? -28.037 -27.317 21.994 1.00 95.50 599 GLN A CA 1
ATOM 4542 C C . GLN A 1 599 ? -29.059 -26.892 20.930 1.00 95.50 599 GLN A C 1
ATOM 4544 O O . GLN A 1 599 ? -30.162 -26.472 21.278 1.00 95.50 599 GLN A O 1
ATOM 4549 N N . TYR A 1 600 ? -28.686 -26.997 19.656 1.00 93.69 600 TYR A N 1
ATOM 4550 C CA . TYR A 1 600 ? -29.482 -26.511 18.527 1.00 93.69 600 TYR A CA 1
ATOM 4551 C C . TYR A 1 600 ? -29.730 -27.635 17.518 1.00 93.69 600 TYR A C 1
ATOM 4553 O O . TYR A 1 600 ? -30.872 -27.993 17.234 1.00 93.69 600 TYR A O 1
ATOM 4561 N N . PHE A 1 601 ? -28.655 -28.275 17.056 1.00 92.81 601 PHE A N 1
ATOM 4562 C CA . PHE A 1 601 ? -28.732 -29.509 16.287 1.00 92.81 601 PHE A CA 1
ATOM 4563 C C . PHE A 1 601 ? -28.800 -30.728 17.215 1.00 92.81 601 PHE A C 1
ATOM 4565 O O . PHE A 1 601 ? -28.407 -30.689 18.386 1.00 92.81 601 PHE A O 1
ATOM 4572 N N . LYS A 1 602 ? -29.257 -31.857 16.666 1.00 92.06 602 LYS A N 1
ATOM 4573 C CA . LYS A 1 602 ? -29.065 -33.165 17.299 1.00 92.06 602 LYS A CA 1
ATOM 4574 C C . LYS A 1 602 ? -27.561 -33.509 17.275 1.00 92.06 602 LYS A C 1
ATOM 4576 O O . LYS A 1 602 ? -26.972 -33.375 16.204 1.00 92.06 602 LYS A O 1
ATOM 4581 N N . PRO A 1 603 ? -26.961 -33.994 18.379 1.00 93.88 603 PRO A N 1
ATOM 4582 C CA . PRO A 1 603 ? -25.583 -34.479 18.368 1.00 93.88 603 PRO A CA 1
ATOM 4583 C C . PRO A 1 603 ? -25.359 -35.600 17.340 1.00 93.88 603 PRO A C 1
ATOM 4585 O O . PRO A 1 603 ? -26.232 -36.457 17.138 1.00 93.88 603 PRO A O 1
ATOM 4588 N N . THR A 1 604 ? -24.174 -35.604 16.739 1.00 92.69 604 THR A N 1
ATOM 4589 C CA . THR A 1 604 ? -23.640 -36.625 15.828 1.00 92.69 604 THR A CA 1
ATOM 4590 C C . THR A 1 604 ? -22.236 -37.035 16.282 1.00 92.69 604 THR A C 1
ATOM 4592 O O . THR A 1 604 ? -21.672 -36.421 17.186 1.00 92.69 604 THR A O 1
ATOM 4595 N N . ASP A 1 605 ? -21.657 -38.068 15.666 1.00 88.69 605 ASP A N 1
ATOM 4596 C CA . ASP A 1 605 ? -20.291 -38.503 15.995 1.00 88.69 605 ASP A CA 1
ATOM 4597 C C . ASP A 1 605 ? -19.232 -37.446 15.603 1.00 88.69 605 ASP A C 1
ATOM 4599 O O . ASP A 1 605 ? -18.183 -37.359 16.240 1.00 88.69 605 ASP A O 1
ATOM 4603 N N . ASP A 1 606 ? -19.534 -36.604 14.604 1.00 85.06 606 ASP A N 1
ATOM 4604 C CA . ASP A 1 606 ? -18.658 -35.531 14.106 1.00 85.06 606 ASP A CA 1
ATOM 4605 C C . ASP A 1 606 ? -18.873 -34.166 14.798 1.00 85.06 606 ASP A C 1
ATOM 4607 O O . ASP A 1 606 ? -18.006 -33.295 14.715 1.00 85.06 606 ASP A O 1
ATOM 4611 N N . HIS A 1 607 ? -20.024 -33.934 15.448 1.00 84.19 607 HIS A N 1
ATOM 4612 C CA . HIS A 1 607 ? -20.384 -32.626 16.010 1.00 84.19 607 HIS A CA 1
ATOM 4613 C C . HIS A 1 607 ? -21.339 -32.734 17.213 1.00 84.19 607 HIS A C 1
ATOM 4615 O O . HIS A 1 607 ? -22.382 -33.386 17.143 1.00 84.19 607 HIS A O 1
ATOM 4621 N N . ASP A 1 608 ? -21.050 -32.023 18.311 1.00 90.56 608 ASP A N 1
ATOM 4622 C CA . ASP A 1 608 ? -21.862 -32.079 19.543 1.00 90.56 608 ASP A CA 1
ATOM 4623 C C . ASP A 1 608 ? -23.272 -31.466 19.400 1.00 90.56 608 ASP A C 1
ATOM 4625 O O . ASP A 1 608 ? -24.150 -31.673 20.239 1.00 90.56 608 ASP A O 1
ATOM 4629 N N . GLY A 1 609 ? -23.516 -30.750 18.301 1.00 90.31 609 GLY A N 1
ATOM 4630 C CA . GLY A 1 609 ? -24.797 -30.140 17.956 1.00 90.31 609 GLY A CA 1
ATOM 4631 C C . GLY A 1 609 ? -25.095 -28.830 18.689 1.00 90.31 609 GLY A C 1
ATOM 4632 O O . GLY A 1 609 ? -26.215 -28.319 18.595 1.00 90.31 609 GLY A O 1
ATOM 4633 N N . THR A 1 610 ? -24.126 -28.275 19.415 1.00 94.88 610 THR A N 1
ATOM 4634 C CA . THR A 1 610 ? -24.253 -26.968 20.056 1.00 94.88 610 THR A CA 1
ATOM 4635 C C . THR A 1 610 ? -23.949 -25.826 19.085 1.00 94.88 610 THR A C 1
ATOM 4637 O O . THR A 1 610 ? -23.222 -25.979 18.107 1.00 94.88 610 THR A O 1
ATOM 4640 N N . VAL A 1 611 ? -24.536 -24.660 19.350 1.00 94.81 611 VAL A N 1
ATOM 4641 C CA . VAL A 1 611 ? -24.262 -23.400 18.653 1.00 94.81 611 VAL A CA 1
ATOM 4642 C C . VAL A 1 611 ? -23.837 -22.357 19.693 1.00 94.81 611 VAL A C 1
ATOM 4644 O O . VAL A 1 611 ? -24.511 -22.214 20.719 1.00 94.81 611 VAL A O 1
ATOM 4647 N N . PRO A 1 612 ? -22.729 -21.624 19.483 1.00 94.06 612 PRO A N 1
ATOM 4648 C CA . PRO A 1 612 ? -22.262 -20.618 20.430 1.00 94.06 612 PRO A CA 1
ATOM 4649 C C . PRO A 1 612 ? -23.153 -19.368 20.412 1.00 94.06 612 PRO A C 1
ATOM 4651 O O . PRO A 1 612 ? -23.236 -18.661 19.409 1.00 94.06 612 PRO A O 1
ATOM 4654 N N . VAL A 1 613 ? -23.764 -19.046 21.554 1.00 94.56 613 VAL A N 1
ATOM 4655 C CA . VAL A 1 613 ? -24.549 -17.818 21.765 1.00 94.56 613 VAL A CA 1
ATOM 4656 C C . VAL A 1 613 ? -23.806 -16.888 22.723 1.00 94.56 613 VAL A C 1
ATOM 4658 O O . VAL A 1 613 ? -23.276 -17.326 23.747 1.00 94.56 613 VAL A O 1
ATOM 4661 N N . LEU A 1 614 ? -23.756 -15.594 22.397 1.00 95.06 614 LEU A N 1
ATOM 4662 C CA . LEU A 1 614 ? -23.057 -14.582 23.189 1.00 95.06 614 LEU A CA 1
ATOM 4663 C C . LEU A 1 614 ? -24.009 -13.871 24.163 1.00 95.06 614 LEU A C 1
ATOM 4665 O O . LEU A 1 614 ? -25.045 -13.348 23.758 1.00 95.06 614 LEU A O 1
ATOM 4669 N N . THR A 1 615 ? -23.625 -13.794 25.438 1.00 93.44 615 THR A N 1
ATOM 4670 C CA . THR A 1 615 ? -24.371 -13.085 26.492 1.00 93.44 615 THR A CA 1
ATOM 4671 C C . THR A 1 615 ? -23.560 -11.905 27.026 1.00 93.44 615 THR A C 1
ATOM 4673 O O . THR A 1 615 ? -22.388 -12.063 27.363 1.00 93.44 615 THR A O 1
ATOM 4676 N N . TYR A 1 616 ? -24.175 -10.722 27.136 1.00 94.56 616 TYR A N 1
ATOM 4677 C CA . TYR A 1 616 ? -23.573 -9.541 27.772 1.00 94.56 616 TYR A CA 1
ATOM 4678 C C . TYR A 1 616 ? -23.570 -9.681 29.296 1.00 94.56 616 TYR A C 1
ATOM 4680 O O . TYR A 1 616 ? -24.614 -9.927 29.897 1.00 94.56 616 TYR A O 1
ATOM 4688 N N . THR A 1 617 ? -22.409 -9.491 29.926 1.00 92.56 617 THR A N 1
ATOM 4689 C CA . THR A 1 617 ? -22.231 -9.645 31.383 1.00 92.56 617 THR A CA 1
ATOM 4690 C C . THR A 1 617 ? -21.968 -8.329 32.121 1.00 92.56 617 THR A C 1
ATOM 4692 O O . THR A 1 617 ? -21.822 -8.329 33.342 1.00 92.56 617 THR A O 1
ATOM 4695 N N . GLY A 1 618 ? -21.969 -7.197 31.408 1.00 92.62 618 GLY A N 1
ATOM 4696 C CA . GLY A 1 618 ? -21.828 -5.850 31.969 1.00 92.62 618 GLY A CA 1
ATOM 4697 C C . GLY A 1 618 ? -20.592 -5.095 31.472 1.00 92.62 618 GLY A C 1
ATOM 4698 O O . GLY A 1 618 ? -19.814 -5.579 30.652 1.00 92.62 618 GLY A O 1
ATOM 4699 N N . ASP A 1 619 ? -20.401 -3.873 31.967 1.00 91.75 619 ASP A N 1
ATOM 4700 C CA . ASP A 1 619 ? -19.207 -3.073 31.684 1.00 91.75 619 ASP A CA 1
ATOM 4701 C C . ASP A 1 619 ? -18.034 -3.497 32.588 1.00 91.75 619 ASP A C 1
ATOM 4703 O O . ASP A 1 619 ? -18.149 -3.517 33.811 1.00 91.75 619 ASP A O 1
ATOM 4707 N N . THR A 1 620 ? -16.869 -3.757 31.991 1.00 90.56 620 THR A N 1
ATOM 4708 C CA . THR A 1 620 ? -15.628 -4.229 32.656 1.00 90.56 620 THR A CA 1
ATOM 4709 C C . THR A 1 620 ? -15.018 -3.261 33.682 1.00 90.56 620 THR A C 1
ATOM 4711 O O . THR A 1 620 ? -13.995 -3.571 34.290 1.00 90.56 620 THR A O 1
ATOM 4714 N N . GLY A 1 621 ? -15.531 -2.031 33.798 1.00 89.62 621 GLY A N 1
ATOM 4715 C CA . GLY A 1 621 ? -14.898 -0.934 34.544 1.00 89.62 621 GLY A CA 1
ATOM 4716 C C . GLY A 1 621 ? -13.587 -0.399 33.933 1.00 89.62 621 GLY A C 1
ATOM 4717 O O . GLY A 1 621 ? -13.142 0.688 34.301 1.00 89.62 621 GLY A O 1
ATOM 4718 N N . ARG A 1 622 ? -12.992 -1.109 32.964 1.00 89.56 622 ARG A N 1
ATOM 4719 C CA . ARG A 1 622 ? -11.755 -0.759 32.247 1.00 89.56 622 ARG A CA 1
ATOM 4720 C C . ARG A 1 622 ? -12.072 -0.288 30.822 1.00 89.56 622 ARG A C 1
ATOM 4722 O O . ARG A 1 622 ? -13.076 -0.673 30.230 1.00 89.56 622 ARG A O 1
ATOM 4729 N N . THR A 1 623 ? -11.230 0.555 30.226 1.00 90.88 623 THR A N 1
ATOM 4730 C CA . THR A 1 623 ? -11.293 0.813 28.771 1.00 90.88 623 THR A CA 1
ATOM 4731 C C . THR A 1 623 ? -10.625 -0.322 27.993 1.00 90.88 623 THR A C 1
ATOM 4733 O O . THR A 1 623 ? -9.735 -0.988 28.521 1.00 90.88 623 THR A O 1
ATOM 4736 N N . ALA A 1 624 ? -10.983 -0.508 26.716 1.00 88.12 624 ALA A N 1
ATOM 4737 C CA . ALA A 1 624 ? -10.351 -1.524 25.864 1.00 88.12 624 ALA A CA 1
ATOM 4738 C C . ALA A 1 624 ? -8.817 -1.365 25.800 1.00 88.12 624 ALA A C 1
ATOM 4740 O O . ALA A 1 624 ? -8.087 -2.353 25.814 1.00 88.12 624 ALA A O 1
ATOM 4741 N N . LYS A 1 625 ? -8.315 -0.121 25.828 1.00 85.38 625 LYS A N 1
ATOM 4742 C CA . LYS A 1 625 ? -6.876 0.168 25.905 1.00 85.38 625 LYS A CA 1
ATOM 4743 C C . LYS A 1 625 ? -6.231 -0.359 27.196 1.00 85.38 625 LYS A C 1
ATOM 4745 O O . LYS A 1 625 ? -5.144 -0.913 27.122 1.00 85.38 625 LYS A O 1
ATOM 4750 N N . GLN A 1 626 ? -6.884 -0.204 28.350 1.00 87.00 626 GLN A N 1
ATOM 4751 C CA . GLN A 1 626 ? -6.345 -0.683 29.631 1.00 87.00 626 GLN A CA 1
ATOM 4752 C C . GLN A 1 626 ? -6.294 -2.209 29.677 1.00 87.00 626 GLN A C 1
ATOM 4754 O O . GLN A 1 626 ? -5.236 -2.752 29.950 1.00 87.00 626 GLN A O 1
ATOM 4759 N N . ILE A 1 627 ? -7.384 -2.892 29.301 1.00 87.12 627 ILE A N 1
ATOM 4760 C CA . ILE A 1 627 ? -7.427 -4.366 29.237 1.00 87.12 627 ILE A CA 1
ATOM 4761 C C . ILE A 1 627 ? -6.304 -4.899 28.337 1.00 87.12 627 ILE A C 1
ATOM 4763 O O . ILE A 1 627 ? -5.644 -5.871 28.680 1.00 87.12 627 ILE A O 1
ATOM 4767 N N . HIS A 1 628 ? -6.028 -4.222 27.220 1.00 84.62 628 HIS A N 1
ATOM 4768 C CA . HIS A 1 628 ? -4.929 -4.582 26.329 1.00 84.62 628 HIS A CA 1
ATOM 4769 C C . HIS A 1 628 ? -3.545 -4.463 26.990 1.00 84.62 628 HIS A C 1
ATOM 4771 O O . HIS A 1 628 ? -2.695 -5.344 26.847 1.00 84.62 628 HIS A O 1
ATOM 4777 N N . GLU A 1 629 ? -3.310 -3.358 27.702 1.00 83.19 629 GLU A N 1
ATOM 4778 C CA . GLU A 1 629 ? -2.058 -3.094 28.417 1.00 83.19 629 GLU A CA 1
ATOM 4779 C C . GLU A 1 629 ? -1.872 -4.073 29.594 1.00 83.19 629 GLU A C 1
ATOM 4781 O O . GLU A 1 629 ? -0.763 -4.578 29.789 1.00 83.19 629 GLU A O 1
ATOM 4786 N N . ASP A 1 630 ? -2.958 -4.414 30.296 1.00 83.19 630 ASP A N 1
ATOM 4787 C CA . ASP A 1 630 ? -3.010 -5.402 31.380 1.00 83.19 630 ASP A CA 1
ATOM 4788 C C . ASP A 1 630 ? -2.704 -6.823 30.858 1.00 83.19 630 ASP A C 1
ATOM 4790 O O . ASP A 1 630 ? -1.761 -7.468 31.324 1.00 83.19 630 ASP A O 1
ATOM 4794 N N . VAL A 1 631 ? -3.424 -7.292 29.827 1.00 81.31 631 VAL A N 1
ATOM 4795 C CA . VAL A 1 631 ? -3.241 -8.626 29.219 1.00 81.31 631 VAL A CA 1
ATOM 4796 C C . VAL A 1 631 ? -1.830 -8.793 28.657 1.00 81.31 631 VAL A C 1
ATOM 4798 O O . VAL A 1 631 ? -1.188 -9.813 28.907 1.00 81.31 631 VAL A O 1
ATOM 4801 N N . HIS A 1 632 ? -1.286 -7.792 27.956 1.00 77.81 632 HIS A N 1
ATOM 4802 C CA . HIS A 1 632 ? 0.090 -7.869 27.460 1.00 77.81 632 HIS A CA 1
ATOM 4803 C C . HIS A 1 632 ? 1.124 -7.845 28.604 1.00 77.81 632 HIS A C 1
ATOM 4805 O O . HIS A 1 632 ? 2.165 -8.504 28.515 1.00 77.81 632 HIS A O 1
ATOM 4811 N N . ALA A 1 633 ? 0.864 -7.131 29.706 1.00 76.44 633 ALA A N 1
ATOM 4812 C CA . ALA A 1 633 ? 1.717 -7.189 30.892 1.00 76.44 633 ALA A CA 1
ATOM 4813 C C . ALA A 1 633 ? 1.685 -8.581 31.550 1.00 76.44 633 ALA A C 1
ATOM 4815 O O . ALA A 1 633 ? 2.750 -9.115 31.874 1.00 76.44 633 ALA A O 1
ATOM 4816 N N . ALA A 1 634 ? 0.505 -9.193 31.682 1.00 74.25 634 ALA A N 1
ATOM 4817 C CA . ALA A 1 634 ? 0.329 -10.548 32.203 1.00 74.25 634 ALA A CA 1
ATOM 4818 C C . ALA A 1 634 ? 1.001 -11.601 31.304 1.00 74.25 634 ALA A C 1
ATOM 4820 O O . ALA A 1 634 ? 1.770 -12.428 31.795 1.00 74.25 634 ALA A O 1
ATOM 4821 N N . GLN A 1 635 ? 0.808 -11.527 29.982 1.00 71.56 635 GLN A N 1
ATOM 4822 C CA . GLN A 1 635 ? 1.488 -12.388 29.007 1.00 71.56 635 GLN A CA 1
ATOM 4823 C C . GLN A 1 635 ? 3.012 -12.256 29.116 1.00 71.56 635 GLN A C 1
ATOM 4825 O O . GLN A 1 635 ? 3.702 -13.261 29.266 1.00 71.56 635 GLN A O 1
ATOM 4830 N N . ARG A 1 636 ? 3.553 -11.031 29.163 1.00 66.75 636 ARG A N 1
ATOM 4831 C CA . ARG A 1 636 ? 5.001 -10.795 29.309 1.00 66.75 636 ARG A CA 1
ATOM 4832 C C . ARG A 1 636 ? 5.570 -11.311 30.637 1.00 66.75 636 ARG A C 1
ATOM 4834 O O . ARG A 1 636 ? 6.747 -11.670 30.688 1.00 66.75 636 ARG A O 1
ATOM 4841 N N . GLN A 1 637 ? 4.769 -11.349 31.704 1.00 59.84 637 GLN A N 1
ATOM 4842 C CA . GLN A 1 637 ? 5.146 -11.984 32.971 1.00 59.84 637 GLN A CA 1
ATOM 4843 C C . GLN A 1 637 ? 5.121 -13.515 32.862 1.00 59.84 637 GLN A C 1
ATOM 4845 O O . GLN A 1 637 ? 6.105 -14.145 33.246 1.00 59.84 637 GLN A O 1
ATOM 4850 N N . ARG A 1 638 ? 4.074 -14.106 32.263 1.00 58.81 638 ARG A N 1
ATOM 4851 C CA . ARG A 1 638 ? 3.997 -15.554 31.987 1.00 58.81 638 ARG A CA 1
ATOM 4852 C C . ARG A 1 638 ? 5.177 -16.015 31.118 1.00 58.81 638 ARG A C 1
ATOM 4854 O O . ARG A 1 638 ? 5.875 -16.939 31.514 1.00 58.81 638 ARG A O 1
ATOM 4861 N N . SER A 1 639 ? 5.498 -15.323 30.019 1.00 53.38 639 SER A N 1
ATOM 4862 C CA . SER A 1 639 ? 6.659 -15.645 29.167 1.00 53.38 639 SER A CA 1
ATOM 4863 C C . SER A 1 639 ? 7.995 -15.569 29.915 1.00 53.38 639 SER A C 1
ATOM 4865 O O . SER A 1 639 ? 8.846 -16.429 29.727 1.00 53.38 639 SER A O 1
ATOM 4867 N N . LYS A 1 640 ? 8.177 -14.588 30.811 1.00 48.84 640 LYS A N 1
ATOM 4868 C CA . LYS A 1 640 ? 9.375 -14.496 31.668 1.00 48.84 640 LYS A CA 1
ATOM 4869 C C . LYS A 1 640 ? 9.491 -15.615 32.707 1.00 48.84 640 LYS A C 1
ATOM 4871 O O . LYS A 1 640 ? 10.589 -15.842 33.203 1.00 48.84 640 LYS A O 1
ATOM 4876 N N . ALA A 1 641 ? 8.385 -16.263 33.062 1.00 47.12 641 ALA A N 1
ATOM 4877 C CA . ALA A 1 641 ? 8.345 -17.391 33.990 1.00 47.12 641 ALA A CA 1
ATOM 4878 C C . ALA A 1 641 ? 8.372 -18.760 33.281 1.00 47.12 641 ALA A C 1
ATOM 4880 O O . ALA A 1 641 ? 8.474 -19.780 33.955 1.00 47.12 641 ALA A O 1
ATOM 4881 N N . ALA A 1 642 ? 8.270 -18.783 31.946 1.00 40.56 642 ALA A N 1
ATOM 4882 C CA . ALA A 1 642 ? 8.087 -19.990 31.137 1.00 40.56 642 ALA A CA 1
ATOM 4883 C C . ALA A 1 642 ? 9.176 -20.202 30.067 1.00 40.56 642 ALA A C 1
ATOM 4885 O O . ALA A 1 642 ? 9.026 -21.072 29.215 1.00 40.56 642 ALA A O 1
ATOM 4886 N N . GLU A 1 643 ? 10.260 -19.421 30.088 1.00 40.88 643 GLU A N 1
ATOM 4887 C CA . GLU A 1 643 ? 11.430 -19.655 29.234 1.00 40.88 643 GLU A CA 1
ATOM 4888 C C . GLU A 1 643 ? 12.180 -20.907 29.744 1.00 40.88 643 GLU A C 1
ATOM 4890 O O . GLU A 1 643 ? 12.654 -20.892 30.886 1.00 40.88 643 GLU A O 1
ATOM 4895 N N . PRO A 1 644 ? 12.312 -21.994 28.955 1.00 41.91 644 PRO A N 1
ATOM 4896 C CA . PRO A 1 644 ? 13.252 -23.063 29.278 1.00 41.91 644 PRO A CA 1
ATOM 4897 C C . PRO A 1 644 ? 14.675 -22.496 29.277 1.00 41.91 644 PRO A C 1
ATOM 4899 O O . PRO A 1 644 ? 14.971 -21.539 28.552 1.00 41.91 644 PRO A O 1
ATOM 4902 N N . ASP A 1 645 ? 15.587 -23.082 30.053 1.00 51.50 645 ASP A N 1
ATOM 4903 C CA . ASP A 1 645 ? 16.993 -22.721 29.887 1.00 51.50 645 ASP A CA 1
ATOM 4904 C C . ASP A 1 645 ? 17.487 -23.150 28.504 1.00 51.50 645 ASP A C 1
ATOM 4906 O O . ASP A 1 645 ? 17.156 -24.234 28.025 1.00 51.50 645 ASP A O 1
ATOM 4910 N N . ASP A 1 646 ? 18.274 -22.291 27.855 1.00 71.00 646 ASP A N 1
ATOM 4911 C CA . ASP A 1 646 ? 18.840 -22.634 26.558 1.00 71.00 646 ASP A CA 1
ATOM 4912 C C . ASP A 1 646 ? 19.844 -23.782 26.713 1.00 71.00 646 ASP A C 1
ATOM 4914 O O . ASP A 1 646 ? 20.498 -23.921 27.748 1.00 71.00 646 ASP A O 1
ATOM 4918 N N . GLU A 1 647 ? 19.977 -24.593 25.666 1.00 75.81 647 GLU A N 1
ATOM 4919 C CA . GLU A 1 647 ? 20.800 -25.806 25.647 1.00 75.81 647 GLU A CA 1
ATOM 4920 C C . GLU A 1 647 ? 22.247 -25.560 26.120 1.00 75.81 647 GLU A C 1
ATOM 4922 O O . GLU A 1 647 ? 22.818 -26.379 26.841 1.00 75.81 647 GLU A O 1
ATOM 4927 N N . VAL A 1 648 ? 22.816 -24.392 25.794 1.00 81.56 648 VAL A N 1
ATOM 4928 C CA . VAL A 1 648 ? 24.175 -24.004 26.198 1.00 81.56 648 VAL A CA 1
ATOM 4929 C C . VAL A 1 648 ? 24.218 -23.633 27.682 1.00 81.56 648 VAL A C 1
ATOM 4931 O O . VAL A 1 648 ? 25.182 -23.974 28.362 1.00 81.56 648 VAL A O 1
ATOM 4934 N N . SER A 1 649 ? 23.183 -22.979 28.215 1.00 82.94 649 SER A N 1
ATOM 4935 C CA . SER A 1 649 ? 23.027 -22.729 29.657 1.00 82.94 649 SER A CA 1
ATOM 4936 C C . SER A 1 649 ? 22.755 -24.005 30.465 1.00 82.94 649 SER A C 1
ATOM 4938 O O . SER A 1 649 ? 23.218 -24.093 31.602 1.00 82.94 649 SER A O 1
ATOM 4940 N N . MET A 1 650 ? 22.067 -25.005 29.904 1.00 79.88 650 MET A N 1
ATOM 4941 C CA . MET A 1 650 ? 21.933 -26.327 30.532 1.00 79.88 650 MET A CA 1
ATOM 4942 C C . MET A 1 650 ? 23.280 -27.057 30.563 1.00 79.88 650 MET A C 1
ATOM 4944 O O . MET A 1 650 ? 23.820 -27.279 31.645 1.00 79.88 650 MET A O 1
ATOM 4948 N N . TRP A 1 651 ? 23.882 -27.321 29.397 1.00 88.69 651 TRP A N 1
ATOM 4949 C CA . TRP A 1 651 ? 25.173 -28.013 29.297 1.00 88.69 651 TRP A CA 1
ATOM 4950 C C . TRP A 1 651 ? 26.269 -27.342 30.138 1.00 88.69 651 TRP A C 1
ATOM 4952 O O . TRP A 1 651 ? 27.009 -28.024 30.840 1.00 88.69 651 TRP A O 1
ATOM 4962 N N . LEU A 1 652 ? 26.358 -26.007 30.129 1.00 87.31 652 LEU A N 1
ATOM 4963 C CA . LEU A 1 652 ? 27.379 -25.284 30.888 1.00 87.31 652 LEU A CA 1
ATOM 4964 C C . LEU A 1 652 ? 27.156 -25.387 32.404 1.00 87.31 652 LEU A C 1
ATOM 4966 O O . LEU A 1 652 ? 28.126 -25.458 33.163 1.00 87.31 652 LEU A O 1
ATOM 4970 N N . ARG A 1 653 ? 25.896 -25.399 32.860 1.00 86.81 653 ARG A N 1
ATOM 4971 C CA . ARG A 1 653 ? 25.566 -25.652 34.268 1.00 86.81 653 ARG A CA 1
ATOM 4972 C C . ARG A 1 653 ? 25.974 -27.070 34.653 1.00 86.81 653 ARG A C 1
ATOM 4974 O O . ARG A 1 653 ? 26.618 -27.237 35.687 1.00 86.81 653 ARG A O 1
ATOM 4981 N N . ASP A 1 654 ? 25.657 -28.057 33.825 1.00 83.31 654 ASP A N 1
ATOM 4982 C CA . ASP A 1 654 ? 25.935 -29.466 34.103 1.00 83.31 654 ASP A CA 1
ATOM 4983 C C . ASP A 1 654 ? 27.445 -29.754 34.087 1.00 83.31 654 ASP A C 1
ATOM 4985 O O . ASP A 1 654 ? 27.960 -30.375 35.015 1.00 83.31 654 ASP A O 1
ATOM 4989 N N . ALA A 1 655 ? 28.189 -29.205 33.121 1.00 84.69 655 ALA A N 1
ATOM 4990 C CA . ALA A 1 655 ? 29.644 -29.332 33.022 1.00 84.69 655 ALA A CA 1
ATOM 4991 C C . ALA A 1 655 ? 30.386 -28.726 34.229 1.00 84.69 655 ALA A C 1
ATOM 4993 O O . ALA A 1 655 ? 31.370 -29.298 34.707 1.00 84.69 655 ALA A O 1
ATOM 4994 N N . ILE A 1 656 ? 29.915 -27.589 34.761 1.00 88.94 656 ILE A N 1
ATOM 4995 C CA . ILE A 1 656 ? 30.458 -27.008 36.001 1.00 88.94 656 ILE A CA 1
ATOM 4996 C C . ILE A 1 656 ? 30.014 -27.825 37.224 1.00 88.94 656 ILE A C 1
ATOM 4998 O O . ILE A 1 656 ? 30.827 -28.082 38.107 1.00 88.94 656 ILE A O 1
ATOM 5002 N N . THR A 1 657 ? 28.760 -28.278 37.276 1.00 85.06 657 THR A N 1
ATOM 5003 C CA . THR A 1 657 ? 28.224 -29.044 38.417 1.00 85.06 657 THR A CA 1
ATOM 5004 C C . THR A 1 657 ? 28.914 -30.403 38.565 1.00 85.06 657 THR A C 1
ATOM 5006 O O . THR A 1 657 ? 29.272 -30.782 39.675 1.00 85.06 657 THR A O 1
ATOM 5009 N N . ALA A 1 658 ? 29.174 -31.105 37.459 1.00 80.12 658 ALA A N 1
ATOM 5010 C CA . ALA A 1 658 ? 29.809 -32.424 37.445 1.00 80.12 658 ALA A CA 1
ATOM 5011 C C . ALA A 1 658 ? 31.316 -32.411 37.772 1.00 80.12 658 ALA A C 1
ATOM 5013 O O . ALA A 1 658 ? 31.891 -33.465 38.034 1.00 80.12 658 ALA A O 1
ATOM 5014 N N . THR A 1 659 ? 31.967 -31.243 37.734 1.00 76.69 659 THR A N 1
ATOM 5015 C CA . THR A 1 659 ? 33.425 -31.104 37.936 1.00 76.69 659 THR A CA 1
ATOM 5016 C C . THR A 1 659 ? 33.813 -30.170 39.085 1.00 76.69 659 THR A C 1
ATOM 5018 O O . THR A 1 659 ? 34.998 -30.066 39.404 1.00 76.69 659 THR A O 1
ATOM 5021 N N . GLU A 1 660 ? 32.847 -29.439 39.652 1.00 79.25 660 GLU A N 1
ATOM 5022 C CA . GLU A 1 660 ? 32.973 -28.258 40.533 1.00 79.25 660 GLU A CA 1
ATOM 5023 C C . GLU A 1 660 ? 33.799 -27.079 39.964 1.00 79.25 660 GLU A C 1
ATOM 5025 O O . GLU A 1 660 ? 33.618 -25.930 40.374 1.00 79.25 660 GLU A O 1
ATOM 5030 N N . ARG A 1 661 ? 34.680 -27.333 38.988 1.00 85.12 661 ARG A N 1
ATOM 5031 C CA . ARG A 1 661 ? 35.535 -26.369 38.289 1.00 85.12 661 ARG A CA 1
ATOM 5032 C C . ARG A 1 661 ? 35.720 -26.755 36.814 1.00 85.12 661 ARG A C 1
ATOM 5034 O O . ARG A 1 661 ? 36.569 -27.573 36.467 1.00 85.12 661 ARG A O 1
ATOM 5041 N N . CYS A 1 662 ? 34.985 -26.099 35.921 1.00 88.31 662 CYS A N 1
ATOM 5042 C CA . CYS A 1 662 ? 35.114 -26.319 34.478 1.00 88.31 662 CYS A CA 1
ATOM 5043 C C . CYS A 1 662 ? 36.271 -25.481 33.896 1.00 88.31 662 CYS A C 1
ATOM 5045 O O . CYS A 1 662 ? 36.340 -24.274 34.137 1.00 88.31 662 CYS A O 1
ATOM 5047 N N . TRP A 1 663 ? 37.194 -26.081 33.136 1.00 90.12 663 TRP A N 1
ATOM 5048 C CA . TRP A 1 663 ? 38.337 -25.361 32.551 1.00 90.12 663 TRP A CA 1
ATOM 5049 C C . TRP A 1 663 ? 37.934 -24.535 31.323 1.00 90.12 663 TRP A C 1
ATOM 5051 O O . TRP A 1 663 ? 37.305 -25.034 30.394 1.00 90.12 663 TRP A O 1
ATOM 5061 N N . ALA A 1 664 ? 38.355 -23.269 31.290 1.00 88.56 664 ALA A N 1
ATOM 5062 C CA . ALA A 1 664 ? 37.825 -22.270 30.364 1.00 88.56 664 ALA A CA 1
ATOM 5063 C C . ALA A 1 664 ? 38.129 -22.522 28.879 1.00 88.56 664 ALA A C 1
ATOM 5065 O O . ALA A 1 664 ? 37.318 -22.141 28.043 1.00 88.56 664 ALA A O 1
ATOM 5066 N N . ALA A 1 665 ? 39.292 -23.097 28.552 1.00 86.12 665 ALA A N 1
ATOM 5067 C CA . ALA A 1 665 ? 39.654 -23.413 27.168 1.00 86.12 665 ALA A CA 1
ATOM 5068 C C . ALA A 1 665 ? 38.925 -24.680 26.673 1.00 86.12 665 ALA A C 1
ATOM 5070 O O . ALA A 1 665 ? 38.097 -24.516 25.783 1.00 86.12 665 ALA A O 1
ATOM 5071 N N . PRO A 1 666 ? 39.044 -25.860 27.330 1.00 86.06 666 PRO A N 1
ATOM 5072 C CA . PRO A 1 666 ? 38.270 -27.052 26.962 1.00 86.06 666 PRO A CA 1
ATOM 5073 C C . PRO A 1 666 ? 36.761 -26.819 26.834 1.00 86.06 666 PRO A C 1
ATOM 5075 O O . PRO A 1 666 ? 36.125 -27.408 25.972 1.00 86.06 666 PRO A O 1
ATOM 5078 N N . ALA A 1 667 ? 36.180 -25.932 27.651 1.00 85.31 667 ALA A N 1
ATOM 5079 C CA . ALA A 1 667 ? 34.766 -25.578 27.552 1.00 85.31 667 ALA A CA 1
ATOM 5080 C C . ALA A 1 667 ? 34.414 -24.730 26.312 1.00 85.31 667 ALA A C 1
ATOM 5082 O O . ALA A 1 667 ? 33.291 -24.806 25.823 1.00 85.31 667 ALA A O 1
ATOM 5083 N N . TYR A 1 668 ? 35.329 -23.907 25.789 1.00 89.00 668 TYR A N 1
ATOM 5084 C CA . TYR A 1 668 ? 35.117 -23.278 24.481 1.00 89.00 668 TYR A CA 1
ATOM 5085 C C . TYR A 1 668 ? 35.371 -24.277 23.345 1.00 89.00 668 TYR A C 1
ATOM 5087 O O . TYR A 1 668 ? 34.571 -24.309 22.415 1.00 89.00 668 TYR A O 1
ATOM 5095 N N . ASP A 1 669 ? 36.396 -25.125 23.462 1.00 84.69 669 ASP A N 1
ATOM 5096 C CA . ASP A 1 669 ? 36.737 -26.149 22.466 1.00 84.69 669 ASP A CA 1
ATOM 5097 C C . ASP A 1 669 ? 35.570 -27.151 22.274 1.00 84.69 669 ASP A C 1
ATOM 5099 O O . ASP A 1 669 ? 35.146 -27.424 21.152 1.00 84.69 669 ASP A O 1
ATOM 5103 N N . GLU A 1 670 ? 34.977 -27.647 23.368 1.00 84.69 670 GLU A N 1
ATOM 5104 C CA . GLU A 1 670 ? 33.809 -28.543 23.335 1.00 84.69 670 GLU A CA 1
ATOM 5105 C C . GLU A 1 670 ? 32.555 -27.839 22.787 1.00 84.69 670 GLU A C 1
ATOM 5107 O O . GLU A 1 670 ? 31.781 -28.433 22.037 1.00 84.69 670 GLU A O 1
ATOM 5112 N N . ALA A 1 671 ? 32.349 -26.562 23.123 1.00 84.44 671 ALA A N 1
ATOM 5113 C CA . ALA A 1 671 ? 31.233 -25.786 22.588 1.00 84.44 671 ALA A CA 1
ATOM 5114 C C . ALA A 1 671 ? 31.369 -25.547 21.073 1.00 84.44 671 ALA A C 1
ATOM 5116 O O . ALA A 1 671 ? 30.374 -25.625 20.354 1.00 84.44 671 ALA A O 1
ATOM 5117 N N . GLU A 1 672 ? 32.585 -25.320 20.573 1.00 84.69 672 GLU A N 1
ATOM 5118 C CA . GLU A 1 672 ? 32.863 -25.190 19.141 1.00 84.69 672 GLU A CA 1
ATOM 5119 C C . GLU A 1 672 ? 32.624 -26.518 18.402 1.00 84.69 672 GLU A C 1
ATOM 5121 O O . GLU A 1 672 ? 31.929 -26.526 17.386 1.00 84.69 672 GLU A O 1
ATOM 5126 N N . MET A 1 673 ? 33.050 -27.656 18.972 1.00 82.62 673 MET A N 1
ATOM 5127 C CA . MET A 1 673 ? 32.707 -28.996 18.457 1.00 82.62 673 MET A CA 1
ATOM 5128 C C . MET A 1 673 ? 31.192 -29.273 18.431 1.00 82.62 673 MET A C 1
ATOM 5130 O O . MET A 1 673 ? 30.722 -30.030 17.584 1.00 82.62 673 MET A O 1
ATOM 5134 N N . ARG A 1 674 ? 30.414 -28.646 19.323 1.00 81.38 674 ARG A N 1
ATOM 5135 C CA . ARG A 1 674 ? 28.938 -28.697 19.356 1.00 81.38 674 ARG A CA 1
ATOM 5136 C C . ARG A 1 674 ? 28.263 -27.644 18.453 1.00 81.38 674 ARG A C 1
ATOM 5138 O O . ARG A 1 674 ? 27.044 -27.498 18.488 1.00 81.38 674 ARG A O 1
ATOM 5145 N N . GLY A 1 675 ? 29.019 -26.891 17.647 1.00 78.38 675 GLY A N 1
ATOM 5146 C CA . GLY A 1 675 ? 28.477 -25.861 16.748 1.00 78.38 675 GLY A CA 1
ATOM 5147 C C . GLY A 1 675 ? 27.985 -24.593 17.464 1.00 78.38 675 GLY A C 1
ATOM 5148 O O . GLY A 1 675 ? 27.135 -23.853 16.953 1.00 78.38 675 GLY A O 1
ATOM 5149 N N . TRP A 1 676 ? 28.477 -24.321 18.674 1.00 87.62 676 TRP A N 1
ATOM 5150 C CA . TRP A 1 676 ? 28.103 -23.152 19.463 1.00 87.62 676 TRP A CA 1
ATOM 5151 C C . TRP A 1 676 ? 29.216 -22.105 19.465 1.00 87.62 676 TRP A C 1
ATOM 5153 O O . TRP A 1 676 ? 30.281 -22.300 20.043 1.00 87.62 676 TRP A O 1
ATOM 5163 N N . SER A 1 677 ? 28.947 -20.936 18.876 1.00 82.00 677 SER A N 1
ATOM 5164 C CA . SER A 1 677 ? 29.923 -19.843 18.867 1.00 82.00 677 SER A CA 1
ATOM 5165 C C . SER A 1 677 ? 30.276 -19.365 20.280 1.00 82.00 677 SER A C 1
ATOM 5167 O O . SER A 1 677 ? 29.449 -19.383 21.199 1.00 82.00 677 SER A O 1
ATOM 5169 N N . THR A 1 678 ? 31.494 -18.841 20.444 1.00 82.44 678 THR A N 1
ATOM 5170 C CA . THR A 1 678 ? 32.023 -18.330 21.721 1.00 82.44 678 THR A CA 1
ATOM 5171 C C . THR A 1 678 ? 31.075 -17.326 22.392 1.00 82.44 678 THR A C 1
ATOM 5173 O O . THR A 1 678 ? 31.000 -17.251 23.618 1.00 82.44 678 THR A O 1
ATOM 5176 N N . ASP A 1 679 ? 30.304 -16.568 21.605 1.00 74.62 679 ASP A N 1
ATOM 5177 C CA . ASP A 1 679 ? 29.331 -15.590 22.099 1.00 74.62 679 ASP A CA 1
ATOM 5178 C C . ASP A 1 679 ? 28.019 -16.206 22.607 1.00 74.62 679 ASP A C 1
ATOM 5180 O O . ASP A 1 679 ? 27.324 -15.557 23.391 1.00 74.62 679 ASP A O 1
ATOM 5184 N N . LYS A 1 680 ? 27.660 -17.443 22.227 1.00 77.94 680 LYS A N 1
ATOM 5185 C CA . LYS A 1 680 ? 26.623 -18.215 22.940 1.00 77.94 680 LYS A CA 1
ATOM 5186 C C . LYS A 1 680 ? 27.122 -18.563 24.348 1.00 77.94 680 LYS A C 1
ATOM 5188 O O . LYS A 1 680 ? 26.470 -18.208 25.326 1.00 77.94 680 LYS A O 1
ATOM 5193 N N . VAL A 1 681 ? 28.330 -19.122 24.470 1.00 83.56 681 VAL A N 1
ATOM 5194 C CA . VAL A 1 681 ? 28.931 -19.498 25.768 1.00 83.56 681 VAL A CA 1
ATOM 5195 C C . VAL A 1 681 ? 29.130 -18.281 26.686 1.00 83.56 681 VAL A C 1
ATOM 5197 O O . VAL A 1 681 ? 28.786 -18.333 27.866 1.00 83.56 681 VAL A O 1
ATOM 5200 N N . LYS A 1 682 ? 29.603 -17.134 26.167 1.00 84.94 682 LYS A N 1
ATOM 5201 C CA . LYS A 1 682 ? 29.685 -15.874 26.943 1.00 84.94 682 LYS A CA 1
ATOM 5202 C C . LYS A 1 682 ? 28.313 -15.422 27.472 1.00 84.94 682 LYS A C 1
ATOM 5204 O O . LYS A 1 682 ? 28.239 -14.921 28.595 1.00 84.94 682 LYS A O 1
ATOM 5209 N N . ARG A 1 683 ? 27.234 -15.598 26.693 1.00 77.75 683 ARG A N 1
ATOM 5210 C CA . ARG A 1 683 ? 25.855 -15.292 27.118 1.00 77.75 683 ARG A CA 1
ATOM 5211 C C . ARG A 1 683 ? 25.366 -16.264 28.193 1.00 77.75 683 ARG A C 1
ATOM 5213 O O . ARG A 1 683 ? 24.915 -15.787 29.231 1.00 77.75 683 ARG A O 1
ATOM 5220 N N . ALA A 1 684 ? 25.552 -17.571 28.008 1.00 85.31 684 ALA A N 1
ATOM 5221 C CA . ALA A 1 684 ? 25.215 -18.593 29.001 1.00 85.31 684 ALA A CA 1
ATOM 5222 C C . ALA A 1 684 ? 25.918 -18.332 30.349 1.00 85.31 684 ALA A C 1
ATOM 5224 O O . ALA A 1 684 ? 25.266 -18.224 31.385 1.00 85.31 684 ALA A O 1
ATOM 5225 N N . LYS A 1 685 ? 27.233 -18.062 30.343 1.00 88.31 685 LYS A N 1
ATOM 5226 C CA . LYS A 1 685 ? 27.990 -17.669 31.551 1.00 88.31 685 LYS A CA 1
ATOM 5227 C C . LYS A 1 685 ? 27.397 -16.453 32.267 1.00 88.31 685 LYS A C 1
ATOM 5229 O O . LYS A 1 685 ? 27.352 -16.433 33.495 1.00 88.31 685 LYS A O 1
ATOM 5234 N N . LYS A 1 686 ? 26.943 -15.444 31.512 1.00 83.19 686 LYS A N 1
ATOM 5235 C CA . LYS A 1 686 ? 26.299 -14.240 32.059 1.00 83.19 686 LYS A CA 1
ATOM 5236 C C . LYS A 1 686 ? 24.899 -14.535 32.616 1.00 83.19 686 LYS A C 1
ATOM 5238 O O . LYS A 1 686 ? 24.553 -13.957 33.641 1.00 83.19 686 LYS A O 1
ATOM 5243 N N . LYS A 1 687 ? 24.126 -15.431 31.985 1.00 78.38 687 LYS A N 1
ATOM 5244 C CA . LYS A 1 687 ? 22.805 -15.897 32.457 1.00 78.38 687 LYS A CA 1
ATOM 5245 C C . LYS A 1 687 ? 22.926 -16.677 33.774 1.00 78.38 687 LYS A C 1
ATOM 5247 O O . LYS A 1 687 ? 22.188 -16.414 34.714 1.00 78.38 687 LYS A O 1
ATOM 5252 N N . LEU A 1 688 ? 23.912 -17.573 33.853 1.00 82.06 688 LEU A N 1
ATOM 5253 C CA . LEU A 1 688 ? 24.187 -18.450 34.998 1.00 82.06 688 LEU A CA 1
ATOM 5254 C C . LEU A 1 688 ? 24.950 -17.782 36.164 1.00 82.06 688 LEU A C 1
ATOM 5256 O O . LEU A 1 688 ? 25.152 -18.414 37.198 1.00 82.06 688 LEU A O 1
ATOM 5260 N N . GLY A 1 689 ? 25.429 -16.541 36.009 1.00 84.88 689 GLY A N 1
ATOM 5261 C CA . GLY A 1 689 ? 26.241 -15.862 37.032 1.00 84.88 689 GLY A CA 1
ATOM 5262 C C . GLY A 1 689 ? 27.618 -16.501 37.277 1.00 84.88 689 GLY A C 1
ATOM 5263 O O . GLY A 1 689 ? 28.155 -16.401 38.380 1.00 84.88 689 GLY A O 1
ATOM 5264 N N . VAL A 1 690 ? 28.181 -17.179 36.270 1.00 88.31 690 VAL A N 1
ATOM 5265 C CA . VAL A 1 690 ? 29.415 -17.976 36.380 1.00 88.31 690 VAL A CA 1
ATOM 5266 C C . VAL A 1 690 ? 30.621 -17.117 36.765 1.00 88.31 690 VAL A C 1
ATOM 5268 O O . VAL A 1 690 ? 30.966 -16.147 36.085 1.00 88.31 690 VAL A O 1
ATOM 5271 N N . ILE A 1 691 ? 31.316 -17.532 37.823 1.00 89.38 691 ILE A N 1
ATOM 5272 C CA . ILE A 1 691 ? 32.511 -16.870 38.347 1.00 89.38 691 ILE A CA 1
ATOM 5273 C C . ILE A 1 691 ? 33.742 -17.459 37.652 1.00 89.38 691 ILE A C 1
ATOM 5275 O O . ILE A 1 691 ? 33.980 -18.663 37.716 1.00 89.38 691 ILE A O 1
ATOM 5279 N N . ALA A 1 692 ? 34.547 -16.610 37.011 1.00 89.81 692 ALA A N 1
ATOM 5280 C CA . ALA A 1 692 ? 35.837 -17.006 36.450 1.00 89.81 692 ALA A CA 1
ATOM 5281 C C . ALA A 1 692 ? 36.964 -16.786 37.469 1.00 89.81 692 ALA A C 1
ATOM 5283 O O . ALA A 1 692 ? 37.070 -15.713 38.065 1.00 89.81 692 ALA A O 1
ATOM 5284 N N . ARG A 1 693 ? 37.823 -17.791 37.643 1.00 88.06 693 ARG A N 1
ATOM 5285 C CA . ARG A 1 693 ? 38.995 -17.768 38.526 1.00 88.06 693 ARG A CA 1
ATOM 5286 C C . ARG A 1 693 ? 40.235 -18.212 37.758 1.00 88.06 693 ARG A C 1
ATOM 5288 O O . ARG A 1 693 ? 40.131 -18.978 36.801 1.00 88.06 693 ARG A O 1
ATOM 5295 N N . LYS A 1 694 ? 41.403 -17.737 38.182 1.00 88.62 694 LYS A N 1
ATOM 5296 C CA . LYS A 1 694 ? 42.700 -18.205 37.689 1.00 88.62 694 LYS A CA 1
ATOM 5297 C C . LYS A 1 694 ? 43.284 -19.174 38.715 1.00 88.62 694 LYS A C 1
ATOM 5299 O O . LYS A 1 694 ? 43.218 -18.901 39.909 1.00 88.62 694 LYS A O 1
ATOM 5304 N N . ASP A 1 695 ? 43.811 -20.296 38.253 1.00 87.69 695 ASP A N 1
ATOM 5305 C CA . ASP A 1 695 ? 44.542 -21.251 39.078 1.00 87.69 695 ASP A CA 1
ATOM 5306 C C . ASP A 1 695 ? 45.938 -20.706 39.420 1.00 87.69 695 ASP A C 1
ATOM 5308 O O . ASP A 1 695 ? 46.601 -20.106 38.569 1.00 87.69 695 ASP A O 1
ATOM 5312 N N . GLU A 1 696 ? 46.374 -20.880 40.668 1.00 79.56 696 GLU A N 1
ATOM 5313 C CA . GLU A 1 696 ? 47.640 -20.328 41.173 1.00 79.56 696 GLU A CA 1
ATOM 5314 C C . GLU A 1 696 ? 48.860 -21.205 40.838 1.00 79.56 696 GLU A C 1
ATOM 5316 O O . GLU A 1 696 ? 49.987 -20.717 40.908 1.00 79.56 696 GLU A O 1
ATOM 5321 N N . VAL A 1 697 ? 48.652 -22.467 40.438 1.00 73.06 697 VAL A N 1
ATOM 5322 C CA . VAL A 1 697 ? 49.713 -23.440 40.125 1.00 73.06 697 VAL A CA 1
ATOM 5323 C C . VAL A 1 697 ? 49.884 -23.597 38.612 1.00 73.06 697 VAL A C 1
ATOM 5325 O O . VAL A 1 697 ? 50.993 -23.462 38.102 1.00 73.06 697 VAL A O 1
ATOM 5328 N N . GLU A 1 698 ? 48.795 -23.832 37.874 1.00 74.62 698 GLU A N 1
ATOM 5329 C CA . GLU A 1 698 ? 48.821 -23.952 36.406 1.00 74.62 698 GLU A CA 1
ATOM 5330 C C . GLU A 1 698 ? 48.706 -22.599 35.684 1.00 74.62 698 GLU A C 1
ATOM 5332 O O . GLU A 1 698 ? 48.962 -22.507 34.484 1.00 74.62 698 GLU A O 1
ATOM 5337 N N . GLY A 1 699 ? 48.267 -21.535 36.365 1.00 81.12 699 GLY A N 1
ATOM 5338 C CA . GLY A 1 699 ? 48.045 -20.222 35.748 1.00 81.12 699 GLY A CA 1
ATOM 5339 C C . GLY A 1 699 ? 46.864 -20.162 34.763 1.00 81.12 699 GLY A C 1
ATOM 5340 O O . GLY A 1 699 ? 46.665 -19.135 34.108 1.00 81.12 699 GLY A O 1
ATOM 5341 N N . ARG A 1 700 ? 46.080 -21.239 34.642 1.00 86.94 700 ARG A N 1
ATOM 5342 C CA . ARG A 1 700 ? 44.958 -21.392 33.700 1.00 86.94 700 ARG A CA 1
ATOM 5343 C C . ARG A 1 700 ? 43.649 -20.867 34.293 1.00 86.94 700 ARG A C 1
ATOM 5345 O O . ARG A 1 700 ? 43.512 -20.750 35.506 1.00 86.94 700 ARG A O 1
ATOM 5352 N N . TRP A 1 701 ? 42.674 -20.544 33.446 1.00 89.88 701 TRP A N 1
ATOM 5353 C CA . TRP A 1 701 ? 41.360 -20.060 33.890 1.00 89.88 701 TRP A CA 1
ATOM 5354 C C . TRP A 1 701 ? 40.345 -21.201 34.014 1.00 89.88 701 TRP A C 1
ATOM 5356 O O . TRP A 1 701 ? 40.212 -22.006 33.094 1.00 89.88 701 TRP A O 1
ATOM 5366 N N . TYR A 1 702 ? 39.582 -21.218 35.107 1.00 91.12 702 TYR A N 1
ATOM 5367 C CA . TYR A 1 702 ? 38.449 -22.121 35.338 1.00 91.12 702 TYR A CA 1
ATOM 5368 C C . TYR A 1 702 ? 37.200 -21.354 35.794 1.00 91.12 702 TYR A C 1
ATOM 5370 O O . TYR A 1 702 ? 37.263 -20.173 36.151 1.00 91.12 702 TYR A O 1
ATOM 5378 N N . TRP A 1 703 ? 36.051 -22.020 35.737 1.00 93.38 703 TRP A N 1
ATOM 5379 C CA . TRP A 1 703 ? 34.719 -21.469 35.969 1.00 93.38 703 TRP A CA 1
ATOM 5380 C C . TRP A 1 703 ? 33.984 -22.256 37.061 1.00 93.38 703 TRP A C 1
ATOM 5382 O O . TRP A 1 703 ? 34.001 -23.486 37.049 1.00 93.38 703 TRP A O 1
ATOM 5392 N N . THR A 1 704 ? 33.317 -21.547 37.974 1.00 90.12 704 THR A N 1
ATOM 5393 C CA . THR A 1 704 ? 32.495 -22.115 39.061 1.00 90.12 704 THR A CA 1
ATOM 5394 C C . THR A 1 704 ? 31.117 -21.451 39.093 1.00 90.12 704 THR A C 1
ATOM 5396 O O . THR A 1 704 ? 30.993 -20.271 38.744 1.00 90.12 704 THR A O 1
ATOM 5399 N N . LEU A 1 705 ? 30.087 -22.148 39.575 1.00 86.75 705 LEU A N 1
ATOM 5400 C CA . LEU A 1 705 ? 28.785 -21.527 39.845 1.00 86.75 705 LEU A CA 1
ATOM 5401 C C . LEU A 1 705 ? 28.833 -20.681 41.137 1.00 86.75 705 LEU A C 1
ATOM 5403 O O . LEU A 1 705 ? 29.660 -20.936 42.023 1.00 86.75 705 LEU A O 1
ATOM 5407 N N . PRO A 1 706 ? 27.979 -19.649 41.269 1.00 81.06 706 PRO A N 1
ATOM 5408 C CA . PRO A 1 706 ? 27.900 -18.856 42.490 1.00 81.06 706 PRO A CA 1
ATOM 5409 C C . PRO A 1 706 ? 27.371 -19.714 43.652 1.00 81.06 706 PRO A C 1
ATOM 5411 O O . PRO A 1 706 ? 26.263 -20.235 43.596 1.00 81.06 706 PRO A O 1
ATOM 5414 N N . GLY A 1 707 ? 28.173 -19.852 44.712 1.00 66.94 707 GLY A N 1
ATOM 5415 C CA . GLY A 1 707 ? 27.825 -20.605 45.927 1.00 66.94 707 GLY A CA 1
ATOM 5416 C C . GLY A 1 707 ? 28.778 -21.757 46.267 1.00 66.94 707 GLY A C 1
ATOM 5417 O O . GLY A 1 707 ? 29.018 -21.994 47.446 1.00 66.94 707 GLY A O 1
ATOM 5418 N N . GLN A 1 708 ? 29.417 -22.399 45.279 1.00 57.88 708 GLN A N 1
ATOM 5419 C CA . GLN A 1 708 ? 30.361 -23.525 45.476 1.00 57.88 708 GLN A CA 1
ATOM 5420 C C . GLN A 1 708 ? 31.753 -23.075 45.988 1.00 57.88 708 GLN A C 1
ATOM 5422 O O . GLN A 1 708 ? 32.799 -23.537 45.544 1.00 57.88 708 GLN A O 1
ATOM 5427 N N . GLY A 1 709 ? 31.791 -22.090 46.886 1.00 42.34 709 GLY A N 1
ATOM 5428 C CA . GLY A 1 709 ? 32.980 -21.302 47.207 1.00 42.34 709 GLY A CA 1
ATOM 5429 C C . GLY A 1 709 ? 33.611 -21.549 48.578 1.00 42.34 709 GLY A C 1
ATOM 5430 O O . GLY A 1 709 ? 34.029 -20.564 49.182 1.00 42.34 709 GLY A O 1
ATOM 5431 N N . GLY A 1 710 ? 33.701 -22.785 49.091 1.00 34.31 710 GLY A N 1
ATOM 5432 C CA . GLY A 1 710 ? 34.346 -22.988 50.398 1.00 34.31 710 GLY A CA 1
ATOM 5433 C C . GLY A 1 710 ? 34.539 -24.418 50.913 1.00 34.31 710 GLY A C 1
ATOM 5434 O O . GLY A 1 710 ? 33.700 -24.921 51.651 1.00 34.31 710 GLY A O 1
ATOM 5435 N N . ALA A 1 711 ? 35.722 -24.991 50.671 1.00 29.47 711 ALA A N 1
ATOM 5436 C CA . ALA A 1 711 ? 36.327 -26.047 51.492 1.00 29.47 711 ALA A CA 1
ATOM 5437 C C . ALA A 1 711 ? 37.868 -25.956 51.426 1.00 29.47 711 ALA A C 1
ATOM 5439 O O . ALA A 1 711 ? 38.416 -25.415 50.464 1.00 29.47 711 ALA A O 1
ATOM 5440 N N . LYS A 1 712 ? 38.578 -26.466 52.444 1.00 31.80 712 LYS A N 1
ATOM 5441 C CA . LYS A 1 712 ? 40.052 -26.559 52.470 1.00 31.80 712 LYS A CA 1
ATOM 5442 C C . LYS A 1 712 ? 40.514 -27.998 52.742 1.00 31.80 712 LYS A C 1
ATOM 5444 O O . LYS A 1 712 ? 40.376 -28.460 53.868 1.00 31.80 712 LYS A O 1
ATOM 5449 N N . GLY A 1 713 ? 41.218 -28.585 51.772 1.00 27.17 713 GLY A N 1
ATOM 5450 C CA . GLY A 1 713 ? 42.263 -29.597 51.991 1.00 27.17 713 GLY A CA 1
ATOM 5451 C C . GLY A 1 713 ? 41.856 -31.077 52.088 1.00 27.17 713 GLY A C 1
ATOM 5452 O O . GLY A 1 713 ? 40.688 -31.410 52.231 1.00 27.17 713 GLY A O 1
ATOM 5453 N N . ALA A 1 714 ? 42.903 -31.916 52.073 1.00 26.19 714 ALA A N 1
ATOM 5454 C CA . ALA A 1 714 ? 42.955 -33.347 52.420 1.00 26.19 714 ALA A CA 1
ATOM 5455 C C . ALA A 1 714 ? 42.441 -34.417 51.411 1.00 26.19 714 ALA A C 1
ATOM 5457 O O . ALA A 1 714 ? 41.449 -35.087 51.660 1.00 26.19 714 ALA A O 1
ATOM 5458 N N . ASP A 1 715 ? 43.251 -34.649 50.366 1.00 27.81 715 ASP A N 1
ATOM 5459 C CA . ASP A 1 715 ? 44.008 -35.911 50.146 1.00 27.81 715 ASP A CA 1
ATOM 5460 C C . ASP A 1 715 ? 43.323 -37.242 49.698 1.00 27.81 715 ASP A C 1
ATOM 5462 O O . ASP A 1 715 ? 42.159 -37.530 49.950 1.00 27.81 715 ASP A O 1
ATOM 5466 N N . SER A 1 716 ? 44.163 -38.109 49.112 1.00 28.33 716 SER A N 1
ATOM 5467 C CA . SER A 1 716 ? 44.009 -39.532 48.744 1.00 28.33 716 SER A CA 1
ATOM 5468 C C . SER A 1 716 ? 43.204 -39.908 47.480 1.00 28.33 716 SER A C 1
ATOM 5470 O O . SER A 1 716 ? 42.137 -39.383 47.184 1.00 28.33 716 SER A O 1
ATOM 5472 N N . ALA A 1 717 ? 43.760 -40.856 46.711 1.00 31.53 717 ALA A N 1
ATOM 5473 C CA . ALA A 1 717 ? 43.293 -41.313 45.395 1.00 31.53 717 ALA A CA 1
ATOM 5474 C C . ALA A 1 717 ? 43.269 -42.854 45.298 1.00 31.53 717 ALA A C 1
ATOM 5476 O O . ALA A 1 717 ? 43.919 -43.511 46.106 1.00 31.53 717 ALA A O 1
ATOM 5477 N N . LEU A 1 718 ? 42.622 -43.415 44.262 1.00 24.83 718 LEU A N 1
ATOM 5478 C CA . LEU A 1 718 ? 42.852 -44.766 43.694 1.00 24.83 718 LEU A CA 1
ATOM 5479 C C . LEU A 1 718 ? 42.445 -44.753 42.193 1.00 24.83 718 LEU A C 1
ATOM 5481 O O . LEU A 1 718 ? 41.391 -44.219 41.870 1.00 24.83 718 LEU A O 1
ATOM 5485 N N . TYR A 1 719 ? 43.337 -45.071 41.233 1.00 26.41 719 TYR A N 1
ATOM 5486 C CA . TYR A 1 719 ? 43.622 -46.410 40.641 1.00 26.41 719 TYR A CA 1
ATOM 5487 C C . TYR A 1 719 ? 42.411 -47.002 39.873 1.00 26.41 719 TYR A C 1
ATOM 5489 O O . TYR A 1 719 ? 41.345 -47.115 40.460 1.00 26.41 719 TYR A O 1
ATOM 5497 N N . ILE A 1 720 ? 42.448 -47.395 38.581 1.00 24.48 720 ILE A N 1
ATOM 5498 C CA . ILE A 1 720 ? 43.421 -48.160 37.740 1.00 24.48 720 ILE A CA 1
ATOM 5499 C C . ILE A 1 720 ? 43.098 -47.899 36.224 1.00 24.48 720 ILE A C 1
ATOM 5501 O O . ILE A 1 720 ? 41.939 -47.626 35.937 1.00 24.48 720 ILE A O 1
ATOM 5505 N N . ALA A 1 721 ? 43.941 -48.015 35.171 1.00 24.48 721 ALA A N 1
ATOM 5506 C CA . ALA A 1 721 ? 45.411 -48.079 34.998 1.00 24.48 721 ALA A CA 1
ATOM 5507 C C . ALA A 1 721 ? 45.867 -47.801 33.513 1.00 24.48 721 ALA A C 1
ATOM 5509 O O . ALA A 1 721 ? 45.730 -46.682 33.035 1.00 24.48 721 ALA A O 1
ATOM 5510 N N . HIS A 1 722 ? 46.449 -48.789 32.801 1.00 28.19 722 HIS A N 1
ATOM 5511 C CA . HIS A 1 722 ? 47.181 -48.737 31.498 1.00 28.19 722 HIS A CA 1
ATOM 5512 C C . HIS A 1 722 ? 47.080 -50.130 30.777 1.00 28.19 722 HIS A C 1
ATOM 5514 O O . HIS A 1 722 ? 46.434 -50.983 31.392 1.00 28.19 722 HIS A O 1
ATOM 5520 N N . PRO A 1 723 ? 47.693 -50.475 29.593 1.00 44.84 723 PRO A N 1
ATOM 5521 C CA . PRO A 1 723 ? 48.821 -49.847 28.845 1.00 44.84 723 PRO A CA 1
ATOM 5522 C C . PRO A 1 723 ? 48.711 -49.904 27.269 1.00 44.84 723 PRO A C 1
ATOM 5524 O O . PRO A 1 723 ? 47.640 -50.223 26.773 1.00 44.84 723 PRO A O 1
ATOM 5527 N N . ARG A 1 724 ? 49.709 -49.634 26.385 1.00 33.88 724 ARG A N 1
ATOM 5528 C CA . ARG A 1 724 ? 51.165 -49.301 26.468 1.00 33.88 724 ARG A CA 1
ATOM 5529 C C . ARG A 1 724 ? 51.710 -48.629 25.172 1.00 33.88 724 ARG A C 1
ATOM 5531 O O . ARG A 1 724 ? 51.047 -48.699 24.146 1.00 33.88 724 ARG A O 1
ATOM 5538 N N . SER A 1 725 ? 52.993 -48.203 25.211 1.00 34.38 725 SER A N 1
ATOM 5539 C CA . SER A 1 725 ? 53.913 -47.842 24.088 1.00 34.38 725 SER A CA 1
ATOM 5540 C C . SER A 1 725 ? 53.787 -46.413 23.507 1.00 34.38 725 SER A C 1
ATOM 5542 O O . SER A 1 725 ? 52.679 -45.906 23.433 1.00 34.38 725 SER A O 1
ATOM 5544 N N . LEU A 1 726 ? 54.852 -45.711 23.057 1.00 30.02 726 LEU A N 1
ATOM 5545 C CA . LEU A 1 726 ? 56.320 -45.855 23.264 1.00 30.02 726 LEU A CA 1
ATOM 5546 C C . LEU A 1 726 ? 57.047 -44.473 23.090 1.00 30.02 726 LEU A C 1
ATOM 5548 O O . LEU A 1 726 ? 56.420 -43.442 23.305 1.00 30.02 726 LEU A O 1
ATOM 5552 N N . ALA A 1 727 ? 58.354 -44.434 22.769 1.00 25.44 727 ALA A N 1
ATOM 5553 C CA . ALA A 1 727 ? 59.250 -43.249 22.681 1.00 25.44 727 ALA A CA 1
ATOM 5554 C C . ALA A 1 727 ? 60.470 -43.563 21.740 1.00 25.44 727 ALA A C 1
ATOM 5556 O O . ALA A 1 727 ? 60.404 -44.642 21.141 1.00 25.44 727 ALA A O 1
ATOM 5557 N N . PRO A 1 728 ? 61.601 -42.791 21.621 1.00 50.72 728 PRO A N 1
ATOM 5558 C CA . PRO A 1 728 ? 61.992 -41.484 22.225 1.00 50.72 728 PRO A CA 1
ATOM 5559 C C . PRO A 1 728 ? 62.834 -40.471 21.355 1.00 50.72 728 PRO A C 1
ATOM 5561 O O . PRO A 1 728 ? 63.451 -40.871 20.378 1.00 50.72 728 PRO A O 1
ATOM 5564 N N . PHE A 1 729 ? 63.012 -39.220 21.855 1.00 26.47 729 PHE A N 1
ATOM 5565 C CA . PHE A 1 729 ? 64.184 -38.284 21.690 1.00 26.47 729 PHE A CA 1
ATOM 5566 C C . PHE A 1 729 ? 64.565 -37.777 20.256 1.00 26.47 729 PHE A C 1
ATOM 5568 O O . PHE A 1 729 ? 64.190 -38.397 19.275 1.00 26.47 729 PHE A O 1
ATOM 5575 N N . GLN A 1 730 ? 65.255 -36.646 19.971 1.00 28.25 730 GLN A N 1
ATOM 5576 C CA . GLN A 1 730 ? 66.090 -35.623 20.676 1.00 28.25 730 GLN A CA 1
ATOM 5577 C C . GLN A 1 730 ? 65.679 -34.162 20.233 1.00 28.25 730 GLN A C 1
ATOM 5579 O O . GLN A 1 730 ? 64.561 -33.988 19.768 1.00 28.25 730 GLN A O 1
ATOM 5584 N N . VAL A 1 731 ? 66.530 -33.106 20.223 1.00 27.41 731 VAL A N 1
ATOM 5585 C CA . VAL A 1 731 ? 66.927 -32.165 21.320 1.00 27.41 731 VAL A CA 1
ATOM 5586 C C . VAL A 1 731 ? 67.587 -30.865 20.744 1.00 27.41 731 VAL A C 1
ATOM 5588 O O . VAL A 1 731 ? 68.279 -30.970 19.739 1.00 27.41 731 VAL A O 1
ATOM 5591 N N . ALA A 1 732 ? 67.457 -29.704 21.434 1.00 27.31 732 ALA A N 1
ATOM 5592 C CA . ALA A 1 732 ? 68.135 -28.381 21.225 1.00 27.31 732 ALA A CA 1
ATOM 5593 C C . ALA A 1 732 ? 67.681 -27.508 20.003 1.00 27.31 732 ALA A C 1
ATOM 5595 O O . ALA A 1 732 ? 67.511 -28.039 18.916 1.00 27.31 732 ALA A O 1
ATOM 5596 N N . GLU A 1 733 ? 67.288 -26.220 20.130 1.00 29.31 733 GLU A N 1
ATOM 5597 C CA . GLU A 1 733 ? 68.054 -24.942 20.327 1.00 29.31 733 GLU A CA 1
ATOM 5598 C C . GLU A 1 733 ? 68.164 -24.110 19.006 1.00 29.31 733 GLU A C 1
ATOM 5600 O O . GLU A 1 733 ? 68.090 -24.701 17.937 1.00 29.31 733 GLU A O 1
ATOM 5605 N N . ASN A 1 734 ? 68.310 -22.767 18.936 1.00 27.78 734 ASN A N 1
ATOM 5606 C CA . ASN A 1 734 ? 68.328 -21.680 19.941 1.00 27.78 734 ASN A CA 1
ATOM 5607 C C . ASN A 1 734 ? 67.948 -20.295 19.322 1.00 27.78 734 ASN A C 1
ATOM 5609 O O . ASN A 1 734 ? 68.310 -20.040 18.179 1.00 27.78 734 ASN A O 1
ATOM 5613 N N . GLY A 1 735 ? 67.361 -19.375 20.113 1.00 26.36 735 GLY A N 1
ATOM 5614 C CA . GLY A 1 735 ? 67.343 -17.897 19.920 1.00 26.36 735 GLY A CA 1
ATOM 5615 C C . GLY A 1 735 ? 66.637 -17.256 18.689 1.00 26.36 735 GLY A C 1
ATOM 5616 O O . GLY A 1 735 ? 66.462 -17.875 17.652 1.00 26.36 735 GLY A O 1
ATOM 5617 N N . GLY A 1 736 ? 66.217 -15.978 18.720 1.00 25.12 736 GLY A N 1
ATOM 5618 C CA . GLY A 1 736 ? 66.065 -15.072 19.872 1.00 25.12 736 GLY A CA 1
ATOM 5619 C C . GLY A 1 736 ? 66.010 -13.559 19.543 1.00 25.12 736 GLY A C 1
ATOM 5620 O O . GLY A 1 736 ? 66.876 -13.061 18.839 1.00 25.12 736 GLY A O 1
ATOM 5621 N N . ALA A 1 737 ? 65.070 -12.839 20.183 1.00 27.55 737 ALA A N 1
ATOM 5622 C CA . ALA A 1 737 ? 65.000 -11.371 20.386 1.00 27.55 737 ALA A CA 1
ATOM 5623 C C . ALA A 1 737 ? 64.869 -10.415 19.165 1.00 27.55 737 ALA A C 1
ATOM 5625 O O . ALA A 1 737 ? 65.334 -10.689 18.069 1.00 27.55 737 ALA A O 1
ATOM 5626 N N . GLY A 1 738 ? 64.267 -9.229 19.387 1.00 26.83 738 GLY A N 1
ATOM 5627 C CA . GLY A 1 738 ? 64.241 -8.140 18.388 1.00 26.83 738 GLY A CA 1
ATOM 5628 C C . GLY A 1 738 ? 63.079 -7.140 18.497 1.00 26.83 738 GLY A C 1
ATOM 5629 O O . GLY A 1 738 ? 62.223 -7.103 17.623 1.00 26.83 738 GLY A O 1
ATOM 5630 N N . ALA A 1 739 ? 63.028 -6.305 19.543 1.00 28.16 739 ALA A N 1
ATOM 5631 C CA . ALA A 1 739 ? 61.977 -5.286 19.691 1.00 28.16 739 ALA A CA 1
ATOM 5632 C C . ALA A 1 739 ? 62.425 -3.879 19.247 1.00 28.16 739 ALA A C 1
ATOM 5634 O O . ALA A 1 739 ? 63.381 -3.348 19.829 1.00 28.16 739 ALA A O 1
ATOM 5635 N N . ARG A 1 740 ? 61.675 -3.246 18.320 1.00 27.73 740 ARG A N 1
ATOM 5636 C CA . ARG A 1 740 ? 61.335 -1.800 18.327 1.00 27.73 740 ARG A CA 1
ATOM 5637 C C . ARG A 1 740 ? 60.437 -1.346 17.159 1.00 27.73 740 ARG A C 1
ATOM 5639 O O . ARG A 1 740 ? 60.432 -1.941 16.092 1.00 27.73 740 ARG A O 1
ATOM 5646 N N . THR A 1 741 ? 59.706 -0.260 17.406 1.00 26.45 741 THR A N 1
ATOM 5647 C CA . THR A 1 741 ? 59.053 0.651 16.439 1.00 26.45 741 THR A CA 1
ATOM 5648 C C . THR A 1 741 ? 60.000 1.845 16.141 1.00 26.45 741 THR A C 1
ATOM 5650 O O . THR A 1 741 ? 61.071 1.875 16.762 1.00 26.45 741 THR A O 1
ATOM 5653 N N . PRO A 1 742 ? 59.667 2.868 15.310 1.00 41.34 742 PRO A N 1
ATOM 5654 C CA . PRO A 1 742 ? 58.485 3.100 14.458 1.00 41.34 742 PRO A CA 1
ATOM 5655 C C . PRO A 1 742 ? 58.841 3.545 13.002 1.00 41.34 742 PRO A C 1
ATOM 5657 O O . PRO A 1 742 ? 59.983 3.428 12.572 1.00 41.34 742 PRO A O 1
ATOM 5660 N N . SER A 1 743 ? 57.844 4.118 12.307 1.00 27.77 743 SER A N 1
ATOM 5661 C CA . SER A 1 743 ? 57.922 5.301 11.412 1.00 27.77 743 SER A CA 1
ATOM 5662 C C . SER A 1 743 ? 58.694 5.267 10.078 1.00 27.77 743 SER A C 1
ATOM 5664 O O . SER A 1 743 ? 59.914 5.167 10.042 1.00 27.77 743 SER A O 1
ATOM 5666 N N . ASP A 1 744 ? 57.925 5.561 9.024 1.00 26.59 744 ASP A N 1
ATOM 5667 C CA . ASP A 1 744 ? 58.158 6.602 8.007 1.00 26.59 744 ASP A CA 1
ATOM 5668 C C . ASP A 1 744 ? 59.449 6.591 7.164 1.00 26.59 744 ASP A C 1
ATOM 5670 O O . ASP A 1 744 ? 60.515 7.015 7.603 1.00 26.59 744 ASP A O 1
ATOM 5674 N N . LEU A 1 745 ? 59.297 6.276 5.871 1.00 28.83 745 LEU A N 1
ATOM 5675 C CA . LEU A 1 745 ? 59.293 7.236 4.740 1.00 28.83 745 LEU A CA 1
ATOM 5676 C C . LEU A 1 745 ? 59.070 6.438 3.430 1.00 28.83 745 LEU A C 1
ATOM 5678 O O . LEU A 1 745 ? 59.478 5.288 3.311 1.00 28.83 745 LEU A O 1
ATOM 5682 N N . GLN A 1 746 ? 58.220 6.890 2.501 1.00 27.36 746 GLN A N 1
ATOM 5683 C CA . GLN A 1 746 ? 58.613 7.658 1.302 1.00 27.36 746 GLN A CA 1
ATOM 5684 C C . GLN A 1 746 ? 59.976 7.233 0.706 1.00 27.36 746 GLN A C 1
ATOM 5686 O O . GLN A 1 746 ? 61.001 7.352 1.363 1.00 27.36 746 GLN A O 1
ATOM 5691 N N . GLY A 1 747 ? 60.084 6.816 -0.555 1.00 27.52 747 GLY A N 1
ATOM 5692 C CA . GLY A 1 747 ? 59.102 6.779 -1.646 1.00 27.52 747 GLY A CA 1
ATOM 5693 C C . GLY A 1 747 ? 59.829 6.782 -3.001 1.00 27.52 747 GLY A C 1
ATOM 5694 O O . GLY A 1 747 ? 61.046 6.947 -3.025 1.00 27.52 747 GLY A O 1
ATOM 5695 N N . SER A 1 748 ? 59.097 6.639 -4.119 1.00 28.28 748 SER A N 1
ATOM 5696 C CA . SER A 1 748 ? 59.629 6.303 -5.467 1.00 28.28 748 SER A CA 1
ATOM 5697 C C . SER A 1 748 ? 60.331 4.924 -5.496 1.00 28.28 748 SER A C 1
ATOM 5699 O O . SER A 1 748 ? 60.881 4.482 -4.498 1.00 28.28 748 SER A O 1
ATOM 5701 N N . GLY A 1 749 ? 60.258 4.098 -6.538 1.00 26.95 749 GLY A N 1
ATOM 5702 C CA . GLY A 1 749 ? 60.236 4.371 -7.979 1.00 26.95 749 GLY A CA 1
ATOM 5703 C C . GLY A 1 749 ? 61.520 3.764 -8.584 1.00 26.95 749 GLY A C 1
ATOM 5704 O O . GLY A 1 749 ? 62.513 3.629 -7.884 1.00 26.95 749 GLY A O 1
ATOM 5705 N N . GLN A 1 750 ? 61.591 3.355 -9.849 1.00 29.03 750 GLN A N 1
ATOM 5706 C CA . GLN A 1 750 ? 60.593 3.350 -10.918 1.00 29.03 750 GLN A CA 1
ATOM 5707 C C . GLN A 1 750 ? 61.096 2.402 -12.037 1.00 29.03 750 GLN A C 1
ATOM 5709 O O . GLN A 1 750 ? 62.301 2.305 -12.223 1.00 29.03 750 GLN A O 1
ATOM 5714 N N . VAL A 1 751 ? 60.186 1.802 -12.821 1.00 28.16 751 VAL A N 1
ATOM 5715 C CA . VAL A 1 751 ? 60.434 1.095 -14.107 1.00 28.16 751 VAL A CA 1
ATOM 5716 C C . VAL A 1 751 ? 61.365 -0.140 -14.070 1.00 28.16 751 VAL A C 1
ATOM 5718 O O . VAL A 1 751 ? 62.557 -0.028 -13.830 1.00 28.16 751 VAL A O 1
ATOM 5721 N N . PHE A 1 752 ? 60.838 -1.323 -14.413 1.00 28.39 752 PHE A N 1
ATOM 5722 C CA . PHE A 1 752 ? 61.133 -2.050 -15.670 1.00 28.39 752 PHE A CA 1
ATOM 5723 C C . PHE A 1 752 ? 60.545 -3.472 -15.637 1.00 28.39 752 PHE A C 1
ATOM 5725 O O . PHE A 1 752 ? 60.727 -4.212 -14.676 1.00 28.39 752 PHE A O 1
ATOM 5732 N N . GLY A 1 753 ? 59.848 -3.854 -16.713 1.00 26.86 753 GLY A N 1
ATOM 5733 C CA . GLY A 1 753 ? 59.622 -5.266 -17.051 1.00 26.86 753 GLY A CA 1
ATOM 5734 C C . GLY A 1 753 ? 60.881 -5.886 -17.690 1.00 26.86 753 GLY A C 1
ATOM 5735 O O . GLY A 1 753 ? 61.842 -5.150 -17.930 1.00 26.86 753 GLY A O 1
ATOM 5736 N N . PRO A 1 754 ? 60.879 -7.193 -18.026 1.00 33.72 754 PRO A N 1
ATOM 5737 C CA . PRO A 1 754 ? 59.783 -7.771 -18.808 1.00 33.72 754 PRO A CA 1
ATOM 5738 C C . PRO A 1 754 ? 59.317 -9.189 -18.395 1.00 33.72 754 PRO A C 1
ATOM 5740 O O . PRO A 1 754 ? 59.926 -9.879 -17.583 1.00 33.72 754 PRO A O 1
ATOM 5743 N N . THR A 1 755 ? 58.223 -9.617 -19.025 1.00 30.72 755 THR A N 1
ATOM 5744 C CA . THR A 1 755 ? 57.832 -11.019 -19.297 1.00 30.72 755 THR A CA 1
ATOM 5745 C C . THR A 1 755 ? 58.775 -11.638 -20.372 1.00 30.72 755 THR A C 1
ATOM 5747 O O . THR A 1 755 ? 59.630 -10.895 -20.862 1.00 30.72 755 THR A O 1
ATOM 5750 N N . PRO A 1 756 ? 58.683 -12.925 -20.805 1.00 40.97 756 PRO A N 1
ATOM 5751 C CA . PRO A 1 756 ? 57.569 -13.881 -20.667 1.00 40.97 756 PRO A CA 1
ATOM 5752 C C . PRO A 1 756 ? 57.970 -15.355 -20.390 1.00 40.97 756 PRO A C 1
ATOM 5754 O O . PRO A 1 756 ? 59.139 -15.649 -20.175 1.00 40.97 756 PRO A O 1
ATOM 5757 N N . SER A 1 757 ? 56.976 -16.256 -20.502 1.00 28.31 757 SER A N 1
ATOM 5758 C CA . SER A 1 757 ? 57.055 -17.644 -21.029 1.00 28.31 757 SER A CA 1
ATOM 5759 C C . SER A 1 757 ? 57.972 -18.681 -20.359 1.00 28.31 757 SER A C 1
ATOM 5761 O O . SER A 1 757 ? 59.088 -18.386 -19.958 1.00 28.31 757 SER A O 1
ATOM 5763 N N . ASP A 1 758 ? 57.650 -19.973 -20.322 1.00 27.61 758 ASP A N 1
ATOM 5764 C CA . ASP A 1 758 ? 56.402 -20.732 -20.532 1.00 27.61 758 ASP A CA 1
ATOM 5765 C C . ASP A 1 758 ? 56.663 -22.112 -19.905 1.00 27.61 758 ASP A C 1
ATOM 5767 O O . ASP A 1 758 ? 57.769 -22.634 -20.057 1.00 27.61 758 ASP A O 1
ATOM 5771 N N . LEU A 1 759 ? 55.672 -22.759 -19.283 1.00 30.47 759 LEU A N 1
ATOM 5772 C CA . LEU A 1 759 ? 55.714 -24.216 -19.112 1.00 30.47 759 LEU A CA 1
ATOM 5773 C C . LEU A 1 759 ? 54.343 -24.856 -19.322 1.00 30.47 759 LEU A C 1
ATOM 5775 O O . LEU A 1 759 ? 53.315 -24.388 -18.839 1.00 30.47 759 LEU A O 1
ATOM 5779 N N . GLN A 1 760 ? 54.378 -25.941 -20.088 1.00 28.02 760 GLN A N 1
ATOM 5780 C CA . GLN A 1 760 ? 53.247 -26.759 -20.505 1.00 28.02 760 GLN A CA 1
ATOM 5781 C C . GLN A 1 760 ? 53.038 -27.920 -19.523 1.00 28.02 760 GLN A C 1
ATOM 5783 O O . GLN A 1 760 ? 53.957 -28.289 -18.792 1.00 28.02 760 GLN A O 1
ATOM 5788 N N . GLY A 1 761 ? 51.880 -28.577 -19.608 1.00 27.69 761 GLY A N 1
ATOM 5789 C CA . GLY A 1 761 ? 51.687 -29.920 -19.059 1.00 27.69 761 GLY A CA 1
ATOM 5790 C C . GLY A 1 761 ? 50.386 -30.073 -18.285 1.00 27.69 761 GLY A C 1
ATOM 5791 O O . GLY A 1 761 ? 50.271 -29.622 -17.152 1.00 27.69 761 GLY A O 1
ATOM 5792 N N . GLY A 1 762 ? 49.427 -30.774 -18.877 1.00 25.11 762 GLY A N 1
ATOM 5793 C CA . GLY A 1 762 ? 48.365 -31.443 -18.130 1.00 25.11 762 GLY A CA 1
ATOM 5794 C C . GLY A 1 762 ? 48.386 -32.929 -18.466 1.00 25.11 762 GLY A C 1
ATOM 5795 O O . GLY A 1 762 ? 48.990 -33.295 -19.470 1.00 25.11 762 GLY A O 1
ATOM 5796 N N . GLU A 1 763 ? 47.708 -33.758 -17.669 1.00 28.08 763 GLU A N 1
ATOM 5797 C CA . GLU A 1 763 ? 46.895 -34.871 -18.184 1.00 28.08 763 GLU A CA 1
ATOM 5798 C C . GLU A 1 763 ? 46.101 -35.601 -17.086 1.00 28.08 763 GLU A C 1
ATOM 5800 O O . GLU A 1 763 ? 46.534 -35.712 -15.941 1.00 28.08 763 GLU A O 1
ATOM 5805 N N . SER A 1 764 ? 45.000 -36.224 -17.521 1.00 26.41 764 SER A N 1
ATOM 5806 C CA . SER A 1 764 ? 44.314 -37.378 -16.910 1.00 26.41 764 SER A CA 1
ATOM 5807 C C . SER A 1 764 ? 43.450 -37.199 -15.642 1.00 26.41 764 SER A C 1
ATOM 5809 O O . SER A 1 764 ? 43.656 -36.348 -14.782 1.00 26.41 764 SER A O 1
ATOM 5811 N N . THR A 1 765 ? 42.415 -38.042 -15.590 1.00 29.17 765 THR A N 1
ATOM 5812 C CA . THR A 1 765 ? 41.299 -38.081 -14.628 1.00 29.17 765 THR A CA 1
ATOM 5813 C C . THR A 1 765 ? 41.588 -39.006 -13.437 1.00 29.17 765 THR A C 1
ATOM 5815 O O . THR A 1 765 ? 42.471 -39.861 -13.520 1.00 29.17 765 THR A O 1
ATOM 5818 N N . PRO A 1 766 ? 40.736 -38.986 -12.393 1.00 32.03 766 PRO A N 1
ATOM 5819 C CA . PRO A 1 766 ? 40.187 -40.281 -11.972 1.00 32.03 766 PRO A CA 1
ATOM 5820 C C . PRO A 1 766 ? 38.676 -40.314 -11.658 1.00 32.03 766 PRO A C 1
ATOM 5822 O O . PRO A 1 766 ? 38.081 -39.354 -11.189 1.00 32.03 766 PRO A O 1
ATOM 5825 N N . ALA A 1 767 ? 38.117 -41.500 -11.922 1.00 26.20 767 ALA A N 1
ATOM 5826 C CA . ALA A 1 767 ? 36.985 -42.202 -11.299 1.00 26.20 767 ALA A CA 1
ATOM 5827 C C . ALA A 1 767 ? 35.863 -41.442 -10.548 1.00 26.20 767 ALA A C 1
ATOM 5829 O O . ALA A 1 767 ? 36.066 -40.760 -9.549 1.00 26.20 767 ALA A O 1
ATOM 5830 N N . ARG A 1 768 ? 34.627 -41.778 -10.938 1.00 25.53 768 ARG A N 1
ATOM 5831 C CA . ARG A 1 768 ? 33.366 -41.541 -10.218 1.00 25.53 768 ARG A CA 1
ATOM 5832 C C . ARG A 1 768 ? 32.986 -42.825 -9.465 1.00 25.53 768 ARG A C 1
ATOM 5834 O O . ARG A 1 768 ? 33.023 -43.889 -10.080 1.00 25.53 768 ARG A O 1
ATOM 5841 N N . MET A 1 769 ? 32.609 -42.744 -8.188 1.00 23.89 769 MET A N 1
ATOM 5842 C CA . MET A 1 769 ? 31.962 -43.856 -7.466 1.00 23.89 769 MET A CA 1
ATOM 5843 C C . MET A 1 769 ? 30.459 -43.609 -7.309 1.00 23.89 769 MET A C 1
ATOM 5845 O O . MET A 1 769 ? 29.995 -42.470 -7.356 1.00 23.89 769 MET A O 1
ATOM 5849 N N . GLU A 1 770 ? 29.711 -44.701 -7.176 1.00 24.73 770 GLU A N 1
ATOM 5850 C CA . GLU A 1 770 ? 28.253 -44.730 -7.054 1.00 24.73 770 GLU A CA 1
ATOM 5851 C C . GLU A 1 770 ? 27.844 -44.878 -5.583 1.00 24.73 770 GLU A C 1
ATOM 5853 O O . GLU A 1 770 ? 28.446 -45.673 -4.861 1.00 24.73 770 GLU A O 1
ATOM 5858 N N . GLU A 1 771 ? 26.757 -44.226 -5.170 1.00 26.47 771 GLU A N 1
ATOM 5859 C CA . GLU A 1 771 ? 25.962 -44.674 -4.022 1.00 26.47 771 GLU A CA 1
ATOM 5860 C C . GLU A 1 771 ? 24.555 -45.055 -4.488 1.00 26.47 771 GLU A C 1
ATOM 5862 O O . GLU A 1 771 ? 23.974 -44.423 -5.372 1.00 26.47 771 GLU A O 1
ATOM 5867 N N . LYS A 1 772 ? 24.033 -46.145 -3.919 1.00 25.31 772 LYS A N 1
ATOM 5868 C CA . LYS A 1 772 ? 22.761 -46.757 -4.310 1.00 25.31 772 LYS A CA 1
ATOM 5869 C C . LYS A 1 772 ? 21.669 -46.379 -3.322 1.00 25.31 772 LYS A C 1
ATOM 5871 O O . LYS A 1 772 ? 21.832 -46.586 -2.123 1.00 25.31 772 LYS A O 1
ATOM 5876 N N . ILE A 1 773 ? 20.523 -45.952 -3.841 1.00 27.73 773 ILE A N 1
ATOM 5877 C CA . ILE A 1 773 ? 19.262 -45.923 -3.095 1.00 27.73 773 ILE A CA 1
ATOM 5878 C C . ILE A 1 773 ? 18.462 -47.170 -3.515 1.00 27.73 773 ILE A C 1
ATOM 5880 O O . ILE A 1 773 ? 18.356 -47.412 -4.720 1.00 27.73 773 ILE A O 1
ATOM 5884 N N . PRO A 1 774 ? 17.937 -47.991 -2.584 1.00 30.73 774 PRO A N 1
ATOM 5885 C CA . PRO A 1 774 ? 17.140 -49.162 -2.942 1.00 30.73 774 PRO A CA 1
ATOM 5886 C C . PRO A 1 774 ? 15.785 -48.773 -3.540 1.00 30.73 774 PRO A C 1
ATOM 5888 O O . PRO A 1 774 ? 15.129 -47.848 -3.063 1.00 30.73 774 PRO A O 1
ATOM 5891 N N . SER A 1 775 ? 15.339 -49.536 -4.534 1.00 28.00 775 SER A N 1
ATOM 5892 C CA . SER A 1 775 ? 13.989 -49.474 -5.092 1.00 28.00 775 SER A CA 1
ATOM 5893 C C . SER A 1 775 ? 13.373 -50.869 -5.039 1.00 28.00 775 SER A C 1
ATOM 5895 O O . SER A 1 775 ? 13.836 -51.742 -5.765 1.00 28.00 775 SER A O 1
ATOM 5897 N N . ASP A 1 776 ? 12.341 -51.062 -4.220 1.00 28.12 776 ASP A N 1
ATOM 5898 C CA . ASP A 1 776 ? 11.522 -52.278 -4.204 1.00 28.12 776 ASP A CA 1
ATOM 5899 C C . ASP A 1 776 ? 10.110 -51.947 -3.701 1.00 28.12 776 ASP A C 1
ATOM 5901 O O . ASP A 1 776 ? 9.927 -51.614 -2.531 1.00 28.12 776 ASP A O 1
ATOM 5905 N N . LEU A 1 777 ? 9.126 -52.034 -4.601 1.00 28.50 777 LEU A N 1
ATOM 5906 C CA . LEU A 1 777 ? 7.780 -52.573 -4.356 1.00 28.50 777 LEU A CA 1
ATOM 5907 C C . LEU A 1 777 ? 7.018 -52.600 -5.692 1.00 28.50 777 LEU A C 1
ATOM 5909 O O . LEU A 1 777 ? 6.723 -51.561 -6.280 1.00 28.50 777 LEU A O 1
ATOM 5913 N N . GLU A 1 778 ? 6.742 -53.804 -6.189 1.00 29.28 778 GLU A N 1
ATOM 5914 C CA . GLU A 1 778 ? 6.060 -54.036 -7.466 1.00 29.28 778 GLU A CA 1
ATOM 5915 C C . GLU A 1 778 ? 4.525 -54.032 -7.344 1.00 29.28 778 GLU A C 1
ATOM 5917 O O . GLU A 1 778 ? 3.968 -54.251 -6.272 1.00 29.28 778 GLU A O 1
ATOM 5922 N N . GLY A 1 779 ? 3.858 -53.924 -8.500 1.00 26.12 779 GLY A N 1
ATOM 5923 C CA . GLY A 1 779 ? 2.742 -54.818 -8.842 1.00 26.12 779 GLY A CA 1
ATOM 5924 C C . GLY A 1 779 ? 1.410 -54.623 -8.110 1.00 26.12 779 GLY A C 1
ATOM 5925 O O . GLY A 1 779 ? 1.140 -55.266 -7.101 1.00 26.12 779 GLY A O 1
ATOM 5926 N N . GLY A 1 780 ? 0.507 -53.847 -8.717 1.00 25.25 780 GLY A N 1
ATOM 5927 C CA . GLY A 1 780 ? -0.868 -53.670 -8.236 1.00 25.25 780 GLY A CA 1
ATOM 5928 C C . GLY A 1 780 ? -1.875 -53.403 -9.356 1.00 25.25 780 GLY A C 1
ATOM 5929 O O . GLY A 1 780 ? -2.490 -52.340 -9.384 1.00 25.25 780 GLY A O 1
ATOM 5930 N N . GLU A 1 781 ? -2.048 -54.339 -10.295 1.00 30.81 781 GLU A N 1
ATOM 5931 C CA . GLU A 1 781 ? -3.167 -54.275 -11.249 1.00 30.81 781 GLU A CA 1
ATOM 5932 C C . GLU A 1 781 ? -4.499 -54.516 -10.516 1.00 30.81 781 GLU A C 1
ATOM 5934 O O . GLU A 1 781 ? -4.691 -55.559 -9.892 1.00 30.81 781 GLU A O 1
ATOM 5939 N N . GLY A 1 782 ? -5.433 -53.561 -10.595 1.00 27.41 782 GLY A N 1
ATOM 5940 C CA . GLY A 1 782 ? -6.700 -53.611 -9.859 1.00 27.41 782 GLY A CA 1
ATOM 5941 C C . GLY A 1 782 ? -7.861 -52.965 -10.613 1.00 27.41 782 GLY A C 1
ATOM 5942 O O . GLY A 1 782 ? -7.967 -51.746 -10.661 1.00 27.41 782 GLY A O 1
ATOM 5943 N N . SER A 1 783 ? -8.714 -53.813 -11.198 1.00 27.78 783 SER A N 1
ATOM 5944 C CA . SER A 1 783 ? -10.118 -53.575 -11.592 1.00 27.78 783 SER A CA 1
ATOM 5945 C C . SER A 1 783 ? -10.599 -52.117 -11.740 1.00 27.78 783 SER A C 1
ATOM 5947 O O . SER A 1 783 ? -10.961 -51.466 -10.761 1.00 27.78 783 SER A O 1
ATOM 5949 N N . GLY A 1 784 ? -10.756 -51.651 -12.982 1.00 30.44 784 GLY A N 1
ATOM 5950 C CA . GLY A 1 784 ? -11.516 -50.429 -13.259 1.00 30.44 784 GLY A CA 1
ATOM 5951 C C . GLY A 1 784 ? -13.026 -50.657 -13.130 1.00 30.44 784 GLY A C 1
ATOM 5952 O O . GLY A 1 784 ? -13.592 -51.456 -13.878 1.00 30.44 784 GLY A O 1
ATOM 5953 N N . GLU A 1 785 ? -13.685 -49.922 -12.235 1.00 27.08 785 GLU A N 1
ATOM 5954 C CA . GLU A 1 785 ? -15.142 -49.926 -12.072 1.00 27.08 785 GLU A CA 1
ATOM 5955 C C . GLU A 1 785 ? -15.758 -48.646 -12.665 1.00 27.08 785 GLU A C 1
ATOM 5957 O O . GLU A 1 785 ? -15.307 -47.530 -12.406 1.00 27.08 785 GLU A O 1
ATOM 5962 N N . LYS A 1 786 ? -16.774 -48.800 -13.524 1.00 27.45 786 LYS A N 1
ATOM 5963 C CA . LYS A 1 786 ? -17.430 -47.675 -14.207 1.00 27.45 786 LYS A CA 1
ATOM 5964 C C . LYS A 1 786 ? -18.609 -47.163 -13.387 1.00 27.45 786 LYS A C 1
ATOM 5966 O O . LYS A 1 786 ? -19.693 -47.735 -13.464 1.00 27.45 786 LYS A O 1
ATOM 5971 N N . ILE A 1 787 ? -18.443 -46.028 -12.713 1.00 26.19 787 ILE A N 1
ATOM 5972 C CA . ILE A 1 787 ? -19.589 -45.255 -12.219 1.00 26.19 787 ILE A CA 1
ATOM 5973 C C . ILE A 1 787 ? -20.109 -44.385 -13.369 1.00 26.19 787 ILE A C 1
ATOM 5975 O O . ILE A 1 787 ? -19.555 -43.335 -13.689 1.00 26.19 787 ILE A O 1
ATOM 5979 N N . SER A 1 788 ? -21.163 -44.858 -14.034 1.00 24.12 788 SER A N 1
ATOM 5980 C CA . SER A 1 788 ? -21.887 -44.089 -15.049 1.00 24.12 788 SER A CA 1
ATOM 5981 C C . SER A 1 788 ? -22.927 -43.186 -14.388 1.00 24.12 788 SER A C 1
ATOM 5983 O O . SER A 1 788 ? -23.874 -43.675 -13.781 1.00 24.12 788 SER A O 1
ATOM 5985 N N . ILE A 1 789 ? -22.774 -41.870 -14.546 1.00 27.47 789 ILE A N 1
ATOM 5986 C CA . ILE A 1 789 ? -23.813 -40.897 -14.194 1.00 27.47 789 ILE A CA 1
ATOM 5987 C C . ILE A 1 789 ? -24.793 -40.815 -15.371 1.00 27.47 789 ILE A C 1
ATOM 5989 O O . ILE A 1 789 ? -24.453 -40.281 -16.427 1.00 27.47 789 ILE A O 1
AT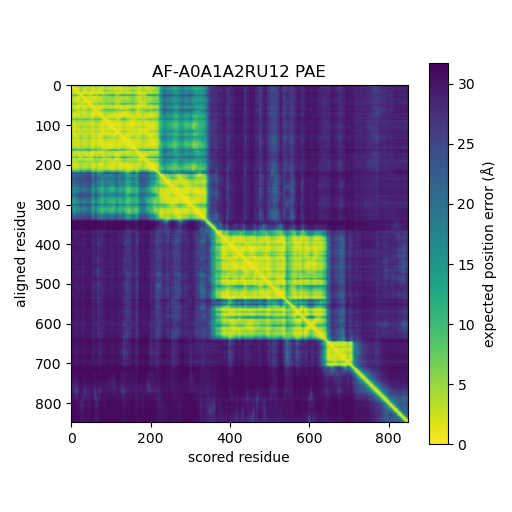OM 5993 N N . GLU A 1 790 ? -25.999 -41.359 -15.206 1.00 27.52 790 GLU A N 1
ATOM 5994 C CA . GLU A 1 790 ? -27.084 -41.193 -16.180 1.00 27.52 790 GLU A CA 1
ATOM 5995 C C . GLU A 1 790 ? -27.801 -39.842 -15.983 1.00 27.52 790 GLU A C 1
ATOM 5997 O O . GLU A 1 790 ? -28.217 -39.529 -14.865 1.00 27.52 790 GLU A O 1
ATOM 6002 N N . PRO A 1 791 ? -28.003 -39.036 -17.043 1.00 31.30 791 PRO A N 1
ATOM 6003 C CA . PRO A 1 791 ? -28.857 -37.855 -16.976 1.00 31.30 791 PRO A CA 1
ATOM 6004 C C . PRO A 1 791 ? -30.343 -38.234 -17.103 1.00 31.30 791 PRO A C 1
ATOM 6006 O O . PRO A 1 791 ? -30.739 -38.979 -18.002 1.00 31.30 791 PRO A O 1
ATOM 6009 N N . ALA A 1 792 ? -31.187 -37.667 -16.237 1.00 27.34 792 ALA A N 1
ATOM 6010 C CA . ALA A 1 792 ? -32.640 -37.839 -16.294 1.00 27.34 792 ALA A CA 1
ATOM 6011 C C . ALA A 1 792 ? -33.253 -37.253 -17.598 1.00 27.34 792 ALA A C 1
ATOM 6013 O O . ALA A 1 792 ? -32.705 -36.308 -18.174 1.00 27.34 792 ALA A O 1
ATOM 6014 N N . PRO A 1 793 ? -34.377 -37.803 -18.105 1.00 31.06 793 PRO A N 1
ATOM 6015 C CA . PRO A 1 793 ? -34.774 -37.625 -19.505 1.00 31.06 793 PRO A CA 1
ATOM 6016 C C . PRO A 1 793 ? -35.516 -36.306 -19.816 1.00 31.06 793 PRO A C 1
ATOM 6018 O O . PRO A 1 793 ? -36.294 -35.816 -18.995 1.00 31.06 793 PRO A O 1
ATOM 6021 N N . PRO A 1 794 ? -35.378 -35.764 -21.045 1.00 30.36 794 PRO A N 1
ATOM 6022 C CA . PRO A 1 794 ? -36.058 -34.541 -21.468 1.00 30.36 794 PRO A CA 1
ATOM 6023 C C . PRO A 1 794 ? -37.524 -34.782 -21.870 1.00 30.36 794 PRO A C 1
ATOM 6025 O O . PRO A 1 794 ? -37.833 -35.655 -22.687 1.00 30.36 794 PRO A O 1
ATOM 6028 N N . CYS A 1 795 ? -38.434 -33.939 -21.374 1.00 22.75 795 CYS A N 1
ATOM 6029 C CA . CYS A 1 795 ? -39.831 -33.926 -21.816 1.00 22.75 795 CYS A CA 1
ATOM 6030 C C . CYS A 1 795 ? -39.975 -33.249 -23.198 1.00 22.75 795 CYS A C 1
ATOM 6032 O O . CYS A 1 795 ? -39.305 -32.258 -23.490 1.00 22.75 795 CYS A O 1
ATOM 6034 N N . ARG A 1 796 ? -40.840 -33.781 -24.075 1.00 28.34 796 ARG A N 1
ATOM 6035 C CA . ARG A 1 796 ? -40.982 -33.344 -25.481 1.00 28.34 796 ARG A CA 1
ATOM 6036 C C . ARG A 1 796 ? -42.284 -32.583 -25.745 1.00 28.34 796 ARG A C 1
ATOM 6038 O O . ARG A 1 796 ? -43.335 -33.204 -25.654 1.00 28.34 796 ARG A O 1
ATOM 6045 N N . SER A 1 797 ? -42.190 -31.349 -26.261 1.00 25.97 797 SER A N 1
ATOM 6046 C CA . SER A 1 797 ? -43.051 -30.753 -27.321 1.00 25.97 797 SER A CA 1
ATOM 6047 C C . SER A 1 797 ? -42.894 -29.221 -27.360 1.00 25.97 797 SER A C 1
ATOM 6049 O O . SER A 1 797 ? -42.774 -28.624 -26.301 1.00 25.97 797 SER A O 1
ATOM 6051 N N . ALA A 1 798 ? -42.963 -28.506 -28.489 1.00 27.61 798 ALA A N 1
ATOM 6052 C CA . ALA A 1 798 ? -42.825 -28.884 -29.902 1.00 27.61 798 ALA A CA 1
ATOM 6053 C C . ALA A 1 798 ? -42.437 -27.632 -30.735 1.00 27.61 798 ALA A C 1
ATOM 6055 O O . ALA A 1 798 ? -42.688 -26.502 -30.327 1.00 27.61 798 ALA A O 1
ATOM 6056 N N . ASN A 1 799 ? -41.828 -27.826 -31.909 1.00 26.81 799 ASN A N 1
ATOM 6057 C CA . ASN A 1 799 ? -41.248 -26.745 -32.724 1.00 26.81 799 ASN A CA 1
ATOM 6058 C C . ASN A 1 799 ? -42.276 -25.760 -33.317 1.00 26.81 799 ASN A C 1
ATOM 6060 O O . ASN A 1 799 ? -43.265 -26.205 -33.902 1.00 26.81 799 ASN A O 1
ATOM 6064 N N . ARG A 1 800 ? -41.899 -24.469 -33.401 1.00 28.02 800 ARG A N 1
ATOM 6065 C CA . ARG A 1 800 ? -41.649 -23.765 -34.689 1.00 28.02 800 ARG A CA 1
ATOM 6066 C C . ARG A 1 800 ? -41.077 -22.347 -34.508 1.00 28.02 800 ARG A C 1
ATOM 6068 O O . ARG A 1 800 ? -41.776 -21.446 -34.064 1.00 28.02 800 ARG A O 1
ATOM 6075 N N . LEU A 1 801 ? -39.843 -22.148 -34.973 1.00 29.20 801 LEU A N 1
ATOM 6076 C CA . LEU A 1 801 ? -39.309 -20.840 -35.381 1.00 29.20 801 LEU A CA 1
ATOM 6077 C C . LEU A 1 801 ? -39.664 -20.558 -36.856 1.00 29.20 801 LEU A C 1
ATOM 6079 O O . LEU A 1 801 ? -39.994 -21.487 -37.601 1.00 29.20 801 LEU A O 1
ATOM 6083 N N . ARG A 1 802 ? -39.560 -19.292 -37.283 1.00 32.62 802 ARG A N 1
ATOM 6084 C CA . ARG A 1 802 ? -39.499 -18.895 -38.704 1.00 32.62 802 ARG A CA 1
ATOM 6085 C C . ARG A 1 802 ? -38.056 -18.518 -39.107 1.00 32.62 802 ARG A C 1
ATOM 6087 O O . ARG A 1 802 ? -37.265 -18.226 -38.211 1.00 32.62 802 ARG A O 1
ATOM 6094 N N . PRO A 1 803 ? -37.683 -18.590 -40.402 1.00 37.41 803 PRO A N 1
ATOM 6095 C CA . PRO A 1 803 ? -36.288 -18.565 -40.847 1.00 37.41 803 PRO A CA 1
ATOM 6096 C C . PRO A 1 803 ? -35.830 -17.205 -41.422 1.00 37.41 803 PRO A C 1
ATOM 6098 O O . PRO A 1 803 ? -35.088 -17.168 -42.402 1.00 37.41 803 PRO A O 1
ATOM 6101 N N . ASP A 1 804 ? -36.278 -16.093 -40.845 1.00 39.50 804 ASP A N 1
ATOM 6102 C CA . ASP A 1 804 ? -36.045 -14.730 -41.331 1.00 39.50 804 ASP A CA 1
ATOM 6103 C C . ASP A 1 804 ? -35.774 -13.765 -40.157 1.00 39.50 804 ASP A C 1
ATOM 6105 O O . ASP A 1 804 ? -36.668 -13.375 -39.410 1.00 39.50 804 ASP A O 1
ATOM 6109 N N . GLY A 1 805 ? -34.500 -13.406 -39.961 1.00 44.53 805 GLY A N 1
ATOM 6110 C CA . GLY A 1 805 ? -34.026 -12.668 -38.786 1.00 44.53 805 GLY A CA 1
ATOM 6111 C C . GLY A 1 805 ? -34.255 -11.156 -38.842 1.00 44.53 805 GLY A C 1
ATOM 6112 O O . GLY A 1 805 ? -33.310 -10.410 -39.090 1.00 44.53 805 GLY A O 1
ATOM 6113 N N . GLN A 1 806 ? -35.475 -10.701 -38.551 1.00 32.22 806 GLN A N 1
ATOM 6114 C CA . GLN A 1 806 ? -35.764 -9.299 -38.224 1.00 32.22 806 GLN A CA 1
ATOM 6115 C C . GLN A 1 806 ? -36.610 -9.178 -36.950 1.00 32.22 806 GLN A C 1
ATOM 6117 O O . GLN A 1 806 ? -37.573 -9.915 -36.750 1.00 32.22 806 GLN A O 1
ATOM 6122 N N . LEU A 1 807 ? -36.252 -8.203 -36.112 1.00 30.11 807 LEU A N 1
ATOM 6123 C CA . LEU A 1 807 ? -37.136 -7.609 -35.111 1.00 30.11 807 LEU A CA 1
ATOM 6124 C C . LEU A 1 807 ? -37.722 -6.329 -35.710 1.00 30.11 807 LEU A C 1
ATOM 6126 O O . LEU A 1 807 ? -36.987 -5.562 -36.331 1.00 30.11 807 LEU A O 1
ATOM 6130 N N . ASP A 1 808 ? -39.010 -6.088 -35.481 1.00 28.34 808 ASP A N 1
ATOM 6131 C CA . ASP A 1 808 ? -39.663 -4.808 -35.766 1.00 28.34 808 ASP A CA 1
ATOM 6132 C C . ASP A 1 808 ? -40.321 -4.269 -34.485 1.00 28.34 808 ASP A C 1
ATOM 6134 O O . ASP A 1 808 ? -40.663 -5.036 -33.581 1.00 28.34 808 ASP A O 1
ATOM 6138 N N . MET A 1 809 ? -40.454 -2.948 -34.382 1.00 37.91 809 MET A N 1
ATOM 6139 C CA . MET A 1 809 ? -40.924 -2.249 -33.184 1.00 37.91 809 MET A CA 1
ATOM 6140 C C . MET A 1 809 ? -42.228 -1.505 -33.458 1.00 37.91 809 MET A C 1
ATOM 6142 O O . MET A 1 809 ? -42.285 -0.704 -34.387 1.00 37.91 809 MET A O 1
ATOM 6146 N N . THR A 1 810 ? -43.230 -1.619 -32.579 1.00 29.98 810 THR A N 1
ATOM 6147 C CA . THR A 1 810 ? -44.144 -0.493 -32.292 1.00 29.98 810 THR A CA 1
ATOM 6148 C C . THR A 1 810 ? -44.981 -0.687 -31.018 1.00 29.98 810 THR A C 1
ATOM 6150 O O . THR A 1 810 ? -45.538 -1.753 -30.790 1.00 29.98 810 THR A O 1
ATOM 6153 N N . ALA A 1 811 ? -45.001 0.380 -30.206 1.00 28.42 811 ALA A N 1
ATOM 6154 C CA . ALA A 1 811 ? -46.105 1.059 -29.489 1.00 28.42 811 ALA A CA 1
ATOM 6155 C C . ALA A 1 811 ? -47.546 0.448 -29.492 1.00 28.42 811 ALA A C 1
ATOM 6157 O O . ALA A 1 811 ? -47.880 -0.274 -30.429 1.00 28.42 811 ALA A O 1
ATOM 6158 N N . PRO A 1 812 ? -48.464 0.826 -28.553 1.00 41.19 812 PRO A N 1
ATOM 6159 C CA . PRO A 1 812 ? -48.498 2.127 -27.857 1.00 41.19 812 PRO A CA 1
ATOM 6160 C C . PRO A 1 812 ? -48.936 2.143 -26.365 1.00 41.19 812 PRO A C 1
ATOM 6162 O O . PRO A 1 812 ? -48.982 1.127 -25.679 1.00 41.19 812 PRO A O 1
ATOM 6165 N N . GLU A 1 813 ? -49.196 3.365 -25.887 1.00 30.00 813 GLU A N 1
ATOM 6166 C CA . GLU A 1 813 ? -49.471 3.816 -24.515 1.00 30.00 813 GLU A CA 1
ATOM 6167 C C . GLU A 1 813 ? -50.894 3.491 -23.995 1.00 30.00 813 GLU A C 1
ATOM 6169 O O . GLU A 1 813 ? -51.788 3.125 -24.758 1.00 30.00 813 GLU A O 1
ATOM 6174 N N . GLY A 1 814 ? -51.133 3.711 -22.691 1.00 26.23 814 GLY A N 1
ATOM 6175 C CA . GLY A 1 814 ? -52.462 3.604 -22.068 1.00 26.23 814 GLY A CA 1
ATOM 6176 C C . GLY A 1 814 ? -52.531 4.171 -20.642 1.00 26.23 814 GLY A C 1
ATOM 6177 O O . GLY A 1 814 ? -52.270 3.464 -19.675 1.00 26.23 814 GLY A O 1
ATOM 6178 N N . ASP A 1 815 ? -52.892 5.449 -20.518 1.00 27.23 815 ASP A N 1
ATOM 6179 C CA . ASP A 1 815 ? -53.069 6.188 -19.254 1.00 27.23 815 ASP A CA 1
ATOM 6180 C C . ASP A 1 815 ? -54.222 5.653 -18.373 1.00 27.23 815 ASP A C 1
ATOM 6182 O O . ASP A 1 815 ? -55.264 5.240 -18.887 1.00 27.23 815 ASP A O 1
ATOM 6186 N N . SER A 1 816 ? -54.118 5.802 -17.045 1.00 26.98 816 SER A N 1
ATOM 6187 C CA . SER A 1 816 ? -55.162 6.457 -16.216 1.00 26.98 816 SER A CA 1
ATOM 6188 C C . SER A 1 816 ? -54.806 6.513 -14.717 1.00 26.98 816 SER A C 1
ATOM 6190 O O . SER A 1 816 ? -53.849 5.903 -14.245 1.00 26.98 816 SER A O 1
ATOM 6192 N N . LYS A 1 817 ? -55.548 7.339 -13.964 1.00 28.03 817 LYS A N 1
ATOM 6193 C CA . LYS A 1 817 ? -55.198 7.829 -12.620 1.00 28.03 817 LYS A CA 1
ATOM 6194 C C . LYS A 1 817 ? -56.224 7.441 -11.549 1.00 28.03 817 LYS A C 1
ATOM 6196 O O . LYS A 1 817 ? -57.408 7.349 -11.836 1.00 28.03 817 LYS A O 1
ATOM 6201 N N . GLN A 1 818 ? -55.746 7.426 -10.300 1.00 27.22 818 GLN A N 1
ATOM 6202 C CA . GLN A 1 818 ? -56.461 7.818 -9.071 1.00 27.22 818 GLN A CA 1
ATOM 6203 C C . GLN A 1 818 ? -57.833 7.181 -8.759 1.00 27.22 818 GLN A C 1
ATOM 6205 O O . GLN A 1 818 ? -58.871 7.615 -9.251 1.00 27.22 818 GLN A O 1
ATOM 6210 N N . CYS A 1 819 ? -57.867 6.414 -7.667 1.00 24.00 819 CYS A N 1
ATOM 6211 C CA . CYS A 1 819 ? -58.726 6.804 -6.543 1.00 24.00 819 CYS A CA 1
ATOM 6212 C C . CYS A 1 819 ? -58.086 6.432 -5.195 1.00 24.00 819 CYS A C 1
ATOM 6214 O O . CYS A 1 819 ? -57.045 5.779 -5.167 1.00 24.00 819 CYS A O 1
ATOM 6216 N N . ALA A 1 820 ? -58.657 6.916 -4.089 1.00 27.23 820 ALA A N 1
ATOM 6217 C CA . ALA A 1 820 ? -58.073 6.829 -2.748 1.00 27.23 820 ALA A CA 1
ATOM 6218 C C . ALA A 1 820 ? -59.109 6.409 -1.688 1.00 27.23 820 ALA A C 1
ATOM 6220 O O . ALA A 1 820 ? -60.308 6.427 -1.956 1.00 27.23 820 ALA A O 1
ATOM 6221 N N . SER A 1 821 ? -58.629 6.125 -0.467 1.00 28.03 821 SER A N 1
ATOM 6222 C CA . SER A 1 821 ? -59.359 5.555 0.689 1.00 28.03 821 SER A CA 1
ATOM 6223 C C . SER A 1 821 ? -59.841 4.102 0.498 1.00 28.03 821 SER A C 1
ATOM 6225 O O . SER A 1 821 ? -60.104 3.678 -0.618 1.00 28.03 821 SER A O 1
ATOM 6227 N N . GLY A 1 822 ? -59.948 3.267 1.537 1.00 25.11 822 GLY A N 1
ATOM 6228 C CA . GLY A 1 822 ? -59.535 3.434 2.940 1.00 25.11 822 GLY A CA 1
ATOM 6229 C C . GLY A 1 822 ? -60.521 2.775 3.915 1.00 25.11 822 GLY A C 1
ATOM 6230 O O . GLY A 1 822 ? -61.722 2.833 3.686 1.00 25.11 822 GLY A O 1
ATOM 6231 N N . GLY A 1 823 ? -60.034 2.205 5.023 1.00 24.30 823 GLY A N 1
ATOM 6232 C CA . GLY A 1 823 ? -60.890 1.689 6.106 1.00 24.30 823 GLY A CA 1
ATOM 6233 C C . GLY A 1 823 ? -60.724 0.195 6.404 1.00 24.30 823 GLY A C 1
ATOM 6234 O O . GLY A 1 823 ? -60.773 -0.647 5.520 1.00 24.30 823 GLY A O 1
ATOM 6235 N N . CYS A 1 824 ? -60.504 -0.092 7.683 1.00 23.70 824 CYS A N 1
ATOM 6236 C CA . CYS A 1 824 ? -60.141 -1.374 8.280 1.00 23.70 824 CYS A CA 1
ATOM 6237 C C . CYS A 1 824 ? -61.263 -2.441 8.358 1.00 23.70 824 CYS A C 1
ATOM 6239 O O . CYS A 1 824 ? -62.437 -2.145 8.164 1.00 23.70 824 CYS A O 1
ATOM 6241 N N . ASN A 1 825 ? -60.853 -3.610 8.879 1.00 25.22 825 ASN A N 1
ATOM 6242 C CA . ASN A 1 825 ? -61.617 -4.615 9.647 1.00 25.22 825 ASN A CA 1
ATOM 6243 C C . ASN A 1 825 ? -62.336 -5.763 8.901 1.00 25.22 825 ASN A C 1
ATOM 6245 O O . ASN A 1 825 ? -63.430 -5.609 8.378 1.00 25.22 825 ASN A O 1
ATOM 6249 N N . ALA A 1 826 ? -61.703 -6.941 9.004 1.00 28.30 826 ALA A N 1
ATOM 6250 C CA . ALA A 1 826 ? -62.237 -8.214 9.518 1.00 28.30 826 ALA A CA 1
ATOM 6251 C C . ALA A 1 826 ? -63.667 -8.674 9.148 1.00 28.30 826 ALA A C 1
ATOM 6253 O O . ALA A 1 826 ? -64.645 -8.070 9.568 1.00 28.30 826 ALA A O 1
ATOM 6254 N N . GLU A 1 827 ? -63.775 -9.884 8.582 1.00 25.64 827 GLU A N 1
ATOM 6255 C CA . GLU A 1 827 ? -63.996 -11.118 9.372 1.00 25.64 827 GLU A CA 1
ATOM 6256 C C . GLU A 1 827 ? -63.709 -12.394 8.536 1.00 25.64 827 GLU A C 1
ATOM 6258 O O . GLU A 1 827 ? -63.505 -12.321 7.325 1.00 25.64 827 GLU A O 1
ATOM 6263 N N . LEU A 1 828 ? -63.616 -13.560 9.193 1.00 27.50 828 LEU A N 1
ATOM 6264 C CA . LEU A 1 828 ? -63.423 -14.888 8.572 1.00 27.50 828 LEU A CA 1
ATOM 6265 C C . LEU A 1 828 ? -64.783 -15.573 8.311 1.00 27.50 828 LEU A C 1
ATOM 6267 O O . LEU A 1 828 ? -65.767 -15.235 8.968 1.00 27.50 828 LEU A O 1
ATOM 6271 N N . PRO A 1 829 ? -64.846 -16.602 7.439 1.00 37.31 829 PRO A N 1
ATOM 6272 C CA . PRO A 1 829 ? -64.929 -17.952 8.013 1.00 37.31 829 PRO A CA 1
ATOM 6273 C C . PRO A 1 829 ? -64.183 -19.066 7.244 1.00 37.31 829 PRO A C 1
ATOM 6275 O O . PRO A 1 829 ? -64.489 -19.411 6.108 1.00 37.31 829 PRO A O 1
ATOM 6278 N N . TRP A 1 830 ? -63.253 -19.684 7.972 1.00 26.83 830 TRP A N 1
ATOM 6279 C CA . TRP A 1 830 ? -62.837 -21.098 7.976 1.00 26.83 830 TRP A CA 1
ATOM 6280 C C . TRP A 1 830 ? -63.544 -22.134 7.062 1.00 26.83 830 TRP A C 1
ATOM 6282 O O . TRP A 1 830 ? -64.739 -22.391 7.226 1.00 26.83 830 TRP A O 1
ATOM 6292 N N . ARG A 1 831 ? -62.746 -22.878 6.270 1.00 28.02 831 ARG A N 1
ATOM 6293 C CA . ARG A 1 831 ? -62.555 -24.362 6.302 1.00 28.02 831 ARG A CA 1
ATOM 6294 C C . ARG A 1 831 ? -61.653 -24.819 5.129 1.00 28.02 831 ARG A C 1
ATOM 6296 O O . ARG A 1 831 ? -61.875 -24.383 4.008 1.00 28.02 831 ARG A O 1
ATOM 6303 N N . GLY A 1 832 ? -60.674 -25.708 5.312 1.00 26.33 832 GLY A N 1
ATOM 6304 C CA . GLY A 1 832 ? -60.176 -26.282 6.569 1.00 26.33 832 GLY A CA 1
ATOM 6305 C C . GLY A 1 832 ? -59.009 -27.266 6.382 1.00 26.33 832 GLY A C 1
ATOM 6306 O O . GLY A 1 832 ? -58.726 -27.697 5.270 1.00 26.33 832 GLY A O 1
ATOM 6307 N N . ASP A 1 833 ? -58.383 -27.595 7.513 1.00 29.72 833 ASP A N 1
ATOM 6308 C CA . ASP A 1 833 ? -57.760 -28.875 7.884 1.00 29.72 833 ASP A CA 1
ATOM 6309 C C . ASP A 1 833 ? -56.736 -29.546 6.939 1.00 29.72 833 ASP A C 1
ATOM 6311 O O . ASP A 1 833 ? -57.079 -30.363 6.086 1.00 29.72 833 ASP A O 1
ATOM 6315 N N . ASN A 1 834 ? -55.444 -29.370 7.254 1.00 29.03 834 ASN A N 1
ATOM 6316 C CA . ASN A 1 834 ? -54.728 -30.440 7.971 1.00 29.03 834 ASN A CA 1
ATOM 6317 C C . ASN A 1 834 ? -53.469 -29.910 8.692 1.00 29.03 834 ASN A C 1
ATOM 6319 O O . ASN A 1 834 ? -52.580 -29.340 8.064 1.00 29.03 834 ASN A O 1
ATOM 6323 N N . GLU A 1 835 ? -53.387 -30.119 10.008 1.00 31.41 835 GLU A N 1
ATOM 6324 C CA . GLU A 1 835 ? -52.187 -29.869 10.830 1.00 31.41 835 GLU A CA 1
ATOM 6325 C C . GLU A 1 835 ? -51.354 -31.182 10.939 1.00 31.41 835 GLU A C 1
ATOM 6327 O O . GLU A 1 835 ? -51.811 -32.236 10.507 1.00 31.41 835 GLU A O 1
ATOM 6332 N N . SER A 1 836 ? -50.099 -31.235 11.401 1.00 27.67 836 SER A N 1
ATOM 6333 C CA . SER A 1 836 ? -49.641 -30.860 12.749 1.00 27.67 836 SER A CA 1
ATOM 6334 C C . SER A 1 836 ? -48.173 -30.413 12.818 1.00 27.67 836 SER A C 1
ATOM 6336 O O . SER A 1 836 ? -47.276 -31.118 12.357 1.00 27.67 836 SER A O 1
ATOM 6338 N N . ARG A 1 837 ? -47.923 -29.301 13.521 1.00 28.44 837 ARG A N 1
ATOM 6339 C CA . ARG A 1 837 ? -46.618 -28.970 14.127 1.00 28.44 837 ARG A CA 1
ATOM 6340 C C . ARG A 1 837 ? -46.408 -29.792 15.405 1.00 28.44 837 ARG A C 1
ATOM 6342 O O . ARG A 1 837 ? -47.389 -30.209 16.010 1.00 28.44 837 ARG A O 1
ATOM 6349 N N . PHE A 1 838 ? -45.176 -29.850 15.916 1.00 26.34 838 PHE A N 1
ATOM 6350 C CA . PHE A 1 838 ? -44.952 -29.885 17.368 1.00 26.34 838 PHE A CA 1
ATOM 6351 C C . PHE A 1 838 ? -43.732 -29.054 17.782 1.00 26.34 838 PHE A C 1
ATOM 6353 O O . PHE A 1 838 ? -42.749 -28.970 17.055 1.00 26.34 838 PHE A O 1
ATOM 6360 N N . CYS A 1 839 ? -43.827 -28.438 18.961 1.00 23.64 839 CYS A N 1
ATOM 6361 C CA . CYS A 1 839 ? -42.778 -27.673 19.635 1.00 23.64 839 CYS A CA 1
ATOM 6362 C C . CYS A 1 839 ? -42.682 -28.187 21.088 1.00 23.64 839 CYS A C 1
ATOM 6364 O O . CYS A 1 839 ? -43.737 -28.381 21.703 1.00 23.64 839 CYS A O 1
ATOM 6366 N N . PRO A 1 840 ? -41.483 -28.457 21.642 1.00 32.44 840 PRO A N 1
ATOM 6367 C CA . PRO A 1 840 ? -41.351 -29.098 22.948 1.00 32.44 840 PRO A CA 1
ATOM 6368 C C . PRO A 1 840 ? -41.161 -28.099 24.102 1.00 32.44 840 PRO A C 1
ATOM 6370 O O . PRO A 1 840 ? -40.125 -27.449 24.218 1.00 32.44 840 PRO A O 1
ATOM 6373 N N . ALA A 1 841 ? -42.112 -28.067 25.037 1.00 25.70 841 ALA A N 1
ATOM 6374 C CA . ALA A 1 841 ? -41.892 -27.551 26.388 1.00 25.70 841 ALA A CA 1
ATOM 6375 C C . ALA A 1 841 ? -42.785 -28.283 27.407 1.00 25.70 841 ALA A C 1
ATOM 6377 O O . ALA A 1 841 ? -43.975 -28.459 27.173 1.00 25.70 841 ALA A O 1
ATOM 6378 N N . CYS A 1 842 ? -42.201 -28.653 28.553 1.00 26.59 842 CYS A N 1
ATOM 6379 C CA . CYS A 1 842 ? -42.870 -29.130 29.773 1.00 26.59 842 CYS A CA 1
ATOM 6380 C C . CYS A 1 842 ? -43.808 -30.357 29.663 1.00 26.59 842 CYS A C 1
ATOM 6382 O O . CYS A 1 842 ? -45.018 -30.200 29.523 1.00 26.59 842 CYS A O 1
ATOM 6384 N N . LEU A 1 843 ? -43.297 -31.558 29.982 1.00 26.92 843 LEU A N 1
ATOM 6385 C CA . LEU A 1 843 ? -43.563 -32.200 31.291 1.00 26.92 843 LEU A CA 1
ATOM 6386 C C . LEU A 1 843 ? -42.712 -33.472 31.519 1.00 26.92 843 LEU A C 1
ATOM 6388 O O . LEU A 1 843 ? -41.830 -33.779 30.722 1.00 26.92 843 LEU A O 1
ATOM 6392 N N . TRP A 1 844 ? -42.883 -34.124 32.676 1.00 28.69 844 TRP A N 1
ATOM 6393 C CA . TRP A 1 844 ? -41.880 -34.979 33.332 1.00 28.69 844 TRP A CA 1
ATOM 6394 C C . TRP A 1 844 ? -42.452 -36.335 33.799 1.00 28.69 844 TRP A C 1
ATOM 6396 O O . TRP A 1 844 ? -43.648 -36.428 34.066 1.00 28.69 844 TRP A O 1
ATOM 6406 N N . ALA A 1 845 ? -41.560 -37.320 33.999 1.00 28.70 845 ALA A N 1
ATOM 6407 C CA . ALA A 1 845 ? -41.777 -38.678 34.542 1.00 28.70 845 ALA A CA 1
ATOM 6408 C C . ALA A 1 845 ? -42.588 -39.687 33.682 1.00 28.70 845 ALA A C 1
ATOM 6410 O O . ALA A 1 845 ? -43.591 -39.339 33.070 1.00 28.70 845 ALA A O 1
ATOM 6411 N N . GLY A 1 846 ? -42.168 -40.969 33.667 1.00 27.36 846 GLY A N 1
ATOM 6412 C CA . GLY A 1 846 ? -42.896 -42.025 32.927 1.00 27.36 846 GLY A CA 1
ATOM 6413 C C . GLY A 1 846 ? -42.276 -43.431 32.763 1.00 27.36 846 GLY A C 1
ATOM 6414 O O . GLY A 1 846 ? -42.970 -44.288 32.241 1.00 27.36 846 GLY A O 1
ATOM 6415 N N . ALA 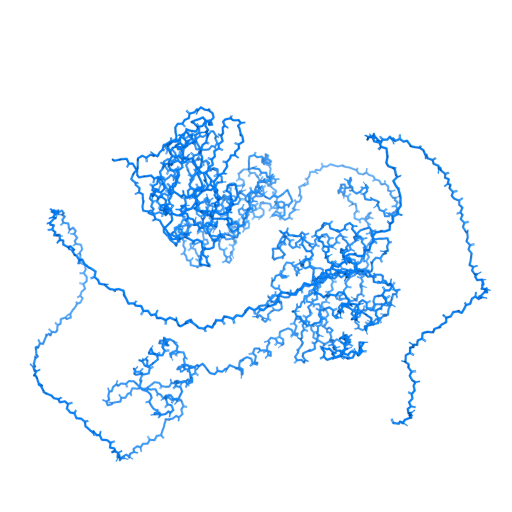A 1 847 ? -41.024 -43.664 33.184 1.00 30.98 847 ALA A N 1
ATOM 6416 C CA . ALA A 1 847 ? -40.322 -44.959 33.354 1.00 30.98 847 ALA A CA 1
ATOM 6417 C C . ALA A 1 847 ? -40.743 -46.210 32.528 1.00 30.98 847 ALA A C 1
ATOM 6419 O O . ALA A 1 847 ? -41.734 -46.870 32.843 1.00 30.98 847 ALA A O 1
ATOM 6420 N N . ALA A 1 848 ? -39.847 -46.646 31.632 1.00 33.25 848 ALA A N 1
ATOM 6421 C CA . ALA A 1 848 ? -39.574 -48.055 31.318 1.00 33.25 848 ALA A CA 1
ATOM 6422 C C . ALA A 1 848 ? -38.085 -48.210 30.963 1.00 33.25 848 ALA A C 1
ATOM 6424 O O . ALA A 1 848 ? -37.585 -47.311 30.249 1.00 33.25 848 ALA A O 1
#

Solvent-accessible surface area (backbone atoms only — not comparable to full-atom values): 50981 Å² total; per-residue (Å²): 129,83,74,76,56,69,57,62,63,40,66,59,51,60,82,42,18,27,25,44,32,38,26,42,81,96,52,70,81,46,46,41,56,41,41,50,69,47,45,73,57,54,61,70,72,50,67,88,73,29,31,51,29,31,33,66,25,35,31,55,73,92,46,69,49,68,57,47,54,90,45,47,47,27,48,22,49,50,70,50,61,45,46,57,40,94,84,26,25,88,45,69,70,56,51,52,51,41,52,48,57,47,20,65,52,64,70,38,39,45,48,44,42,31,37,48,52,53,32,41,36,40,31,35,25,28,78,67,34,51,56,41,100,91,39,38,65,54,52,54,36,20,54,37,34,38,48,45,47,51,53,52,36,48,26,48,77,70,75,22,42,60,72,95,69,53,52,65,53,37,65,45,72,42,66,82,41,42,30,63,67,86,72,76,23,63,15,37,68,55,89,71,82,57,28,66,67,38,43,59,65,54,53,50,49,27,32,47,59,31,32,48,64,93,50,84,62,36,67,43,94,82,77,67,70,66,46,56,88,84,76,42,55,73,65,32,98,58,55,37,72,66,55,52,54,56,50,58,52,44,74,72,66,83,66,95,50,66,65,67,48,50,34,54,53,39,26,35,51,39,19,33,45,53,69,29,33,34,22,73,66,59,46,53,51,36,50,54,44,49,51,53,36,47,54,48,48,30,59,76,33,88,80,65,46,79,82,31,85,38,25,69,55,36,36,48,49,54,9,45,49,56,38,17,40,32,50,84,64,56,31,35,51,63,61,73,58,72,83,84,90,80,90,79,92,82,91,89,89,85,91,82,85,86,72,90,79,59,77,80,65,60,84,72,67,70,90,76,95,72,58,80,86,77,47,86,74,94,73,81,90,55,53,63,19,49,96,71,36,49,38,29,28,41,33,35,42,34,23,62,82,90,68,48,68,67,42,55,52,42,45,50,45,16,39,36,20,57,12,51,54,40,69,92,71,27,24,58,78,54,69,59,33,33,31,41,39,33,47,71,74,66,52,38,76,84,42,50,50,50,35,29,53,74,52,58,29,39,64,94,30,54,44,79,53,45,72,43,96,68,50,43,58,60,58,43,41,81,76,54,50,57,66,70,72,64,51,90,64,78,40,48,32,36,42,27,40,43,36,71,79,27,46,41,91,90,56,53,46,64,40,65,64,40,30,44,66,68,50,47,57,53,42,49,50,10,58,73,60,48,13,22,29,40,36,29,45,71,45,39,101,50,98,56,65,43,69,71,56,21,32,46,55,40,51,30,50,67,70,68,43,49,26,31,33,36,41,46,65,49,92,83,69,34,40,29,44,10,39,69,43,53,70,92,53,84,72,49,52,11,37,32,32,48,79,44,73,41,82,72,51,78,63,52,100,91,42,80,20,56,38,65,30,61,40,81,75,47,69,64,84,36,36,35,62,51,50,43,41,49,44,41,50,51,49,55,49,49,54,73,75,64,67,74,78,50,71,63,43,47,53,53,50,49,52,20,65,79,57,62,54,30,48,53,62,65,56,49,54,54,31,48,76,69,75,41,56,69,68,55,56,55,47,27,38,62,74,64,53,48,44,77,46,70,41,91,84,81,67,46,51,30,31,27,59,78,81,84,78,84,87,84,88,84,84,89,85,81,91,88,92,87,92,84,90,88,87,82,92,89,84,87,90,79,88,82,91,87,90,82,88,82,85,90,77,88,77,85,86,78,90,83,84,80,86,79,89,84,87,87,87,86,84,88,86,81,86,86,86,87,86,85,79,91,84,89,85,81,90,80,92,74,84,92,78,86,86,78,86,80,80,85,82,84,86,87,85,80,92,82,86,81,98,69,99,75,86,86,88,80,86,86,88,85,89,89,80,88,85,81,88,84,85,87,82,88,86,84,85,89,85,80,89,84,85,83,87,88,82,94,75,89,88,82,90,84,87,133